Protein 9FOU (pdb70)

Foldseek 3Di:
DAPLVVVLVQQLCVLVVNHDFFFAAEEEFAQLQLCVVVDDGRLVQLLAQVSRLVSFVVLCVLLVHQETELAFAQCLLVVLQFFDWDRPHPSIDTAQAGDGDLQDQDDLVSSCPRRSNVSSLSSLLVCLPPPNNGQYEYEYAALVRSLVSCVNNPDDDDLLSSLVSSLNSLLSSLVSNLVSPHAEYEHFDADQDDPVNLVSRLVSQCSNQVSNSVSSHAYAYAYALVVFRDDDRAHAGEDDVHQHAEYEDAQELVPDAARDHRPDRHRYYYYSGYRDSVDHSVVNSVSSCVNDVD/DAPLVVVLVQQLCVLVLNHDFFFAAEEEAAQLQLLVVVDDGSLVQLQAQVSLQVSFVVLCVLLVHQETELAFAQCLLVQLQFFDWDRPHPRIDTAQAGDGDLQDQDDLVSSCPRRSNVSSLSNLLVCCPPRNNGQYEYEYAALVRSLVSCVNNPDDDDLLSSLVSSLNSLLSSLVSNLVSPHSEYEHFDADQDDPVNNVSRLVSLQSNSVSNSVSSYAYEYAYAQPDADDDDRPSHAYEHEPPHDDDPLSGQHAYEDAQELVPDAARDDRPDRHRYYYYSGHRPSVDHSVVNSVSSCVNDVD/DQPLVVVLVQQLCQLVLNHDFDFAAEEEAAQLQLCVVVDDGSLVQLQAQVSLLVSFVVLCVLLVHQETELAFAQCLLVVLQFFDWDRPHPSIDGAQAGDHDLQDQDDLVSSCPRRSNVSSLSNLLVCCPPSNNGQYEYEYAALVRSLVSCVNNPDDDDLLSSLVSSLNSLLSSLVSNLVSPHSEYEHFDADQDDPVNNVSRLVSLLSNSVSNSVSSYAYEYAYALPDADDDDRPSHAYAHEPPYDDDPLSGQHAHEDAQELVPDAARDDGPDRHRYYYYSGHRPSVDHSVVSSVSSCVNDVD/DDQLVVVLVQQLCVLVVNHDFFFAAEEEAAQLQLLVVVDDGSLVQLQAQVSRLVSFVVLCVLLVHQETELAFAQCLLVVLQFFDWDRPHPSIDTAQAGDGDLQDQDDLVSSCPRRSNVSSLSNLLVCCPPPSNGQYEYEYAALVRSLVSCVNNPDDDDLLSSLVSSLNSLLSSLVSNLVSPHAEYEHADADQDDPVNNVSRVVSQCSNQVSNSVSSYGYEYEYPDDDCYEAEDALELVPDAARDDRPDNHRYYYHSGHRPNVDHSVVNSVSSCVNDVD

Radius of gyration: 48.0 Å; Cα contacts (8 Å, |Δi|>4): 2504; chains: 4; bounding box: 92×116×126 Å

B-factor: mean 96.06, std 19.83, range [53.94, 199.19]

Solvent-accessible surface area: 48202 Å² total; per-residue (Å²): 151,50,71,7,20,48,24,42,89,30,0,50,14,22,11,151,61,48,21,121,118,13,17,12,2,11,0,3,0,11,3,5,0,0,5,74,49,70,91,52,82,18,29,80,1,8,101,44,9,41,103,2,65,92,0,5,5,62,4,29,120,76,6,104,6,47,2,9,3,1,2,2,44,4,11,14,2,0,31,18,27,25,8,83,18,30,112,123,66,40,68,10,163,43,17,118,68,28,151,31,88,14,111,43,162,34,79,25,116,185,6,25,69,11,63,7,2,36,6,1,4,49,0,0,128,48,3,42,119,22,124,36,56,1,0,0,4,1,3,1,7,0,0,13,26,0,3,60,33,0,79,71,3,54,19,172,29,48,38,123,44,0,3,79,4,0,2,60,0,1,16,23,1,0,83,25,1,15,107,15,22,4,21,1,0,2,4,11,10,82,66,98,26,53,162,126,30,32,111,66,1,61,42,5,4,26,65,0,2,96,31,0,56,169,49,131,4,5,9,0,1,1,4,42,34,126,246,57,11,34,89,148,72,81,11,6,10,14,98,139,190,100,197,30,21,10,96,15,12,47,15,76,4,72,61,6,65,5,15,10,38,68,77,36,73,9,23,0,0,2,0,32,48,27,0,36,39,145,33,110,48,68,59,0,82,50,45,1,43,84,0,33,4,95,229,32,74,3,32,71,31,46,122,39,3,56,25,6,8,158,48,47,18,126,99,18,19,11,2,11,0,3,0,11,4,5,0,0,4,77,51,72,91,45,77,18,43,77,0,10,80,63,2,62,93,3,33,70,0,5,0,88,3,25,108,66,5,104,9,46,2,9,3,2,1,4,42,6,10,14,4,0,25,20,28,29,8,82,12,20,93,112,63,40,68,15,140,41,13,118,74,23,156,31,87,14,115,42,155,41,80,27,115,184,8,27,69,11,80,4,1,33,5,2,4,48,0,0,131,43,0,43,107,11,124,34,54,1,0,0,4,1,3,3,6,0,0,13,26,0,4,59,37,0,80,70,2,53,19,171,31,46,31,122,45,0,3,79,5,0,1,50,0,1,16,24,1,0,85,26,1,16,109,16,21,4,27,0,0,2,0,13,10,78,52,73,25,63,165,134,34,37,112,70,2,67,40,5,1,10,68,0,0,94,32,0,69,167,50,140,4,0,0,0,0,1,5,32,17,110,58,75,53,35,82,31,12,81,52,2,11,1,1,0,2,59,118,20,84,125,40,81,141,138,60,30,6,0,30,2,6,52,16,75,5,70,60,7,37,4,15,14,44,48,74,37,51,3,28,0,0,2,0,29,48,23,0,36,36,140,34,107,23,74,65,1,69,52,42,1,48,82,0,37,13,106,216,31,66,3,41,76,34,44,130,46,3,56,28,6,5,168,50,49,18,163,91,26,41,12,3,12,0,4,0,12,2,5,0,0,5,74,53,53,90,45,77,18,41,76,0,4,79,64,5,50,85,0,76,63,0,6,5,56,4,25,129,62,5,104,7,46,2,10,2,1,1,4,42,5,11,7,4,0,28,10,17,23,8,80,10,32,94,116,73,38,42,7,138,53,14,118,72,21,153,33,84,20,107,42,161,32,76,27,117,147,7,27,70,13,80,1,1,36,5,0,5,48,0,0,129,40,2,44,118,20,124,35,52,0,0,0,4,1,3,1,8,0,0,14,26,0,4,58,34,0,81,66,2,54,20,168,27,48,38,122,45,0,4,81,6,0,1,59,0,1,15,24,1,0,84,27,1,15,108,15,22,4,27,1,0,2,0,12,10,78,52,72,26,52,164,123,35,38,109,72,2,67,41,5,2,9,66,0,0,103,31,0,73,164,49,146,5,0,0,0,1,1,5,30,26,110,62,76,55,34,83,31,13,82,56,1,4,1,1,1,7,51,130,30,84,129,40,80,143,138,58,32,8,0,25,2,8,51,16,75,5,72,60,6,36,3,21,22,41,80,62,37,51,6,31,0,0,2,0,30,47,21,0,38,36,144,36,109,34,64,65,1,70,51,43,0,44,82,0,42,25,112,225,56,85,6,33,54,26,40,116,28,2,50,23,21,11,151,71,53,40,158,89,13,19,12,2,12,0,4,0,12,5,5,0,0,5,72,56,60,92,44,78,17,43,77,0,8,80,65,5,44,70,3,76,70,0,6,6,84,3,26,125,64,4,105,10,52,2,10,3,1,1,3,41,5,10,11,3,0,28,23,27,30,8,80,10,24,94,111,57,38,70,12,142,43,16,120,71,21,154,32,85,13,116,42,162,30,77,26,116,184,7,27,70,12,81,4,1,35,6,1,4,52,0,0,131,38,3,40,117,19,131,34,63,2,0,0,4,1,2,1,7,0,0,12,25,0,4,59,36,0,78,70,3,55,20,170,31,47,39,120,47,0,4,77,4,0,2,59,0,0,16,22,1,0,82,26,1,15,108,16,21,5,21,0,0,2,5,10,10,88,64,133,26,53,164,124,34,38,112,68,10,119,42,5,28,29,64,0,1,95,34,0,108,165,50,134,4,1,16,0,32,4,7,48,82,100,100,91,84,9,111,10,15,62,17,73,6,71,61,7,68,6,20,17,46,90,74,38,92,26,42,0,0,1,0,32,48,21,0,48,32,148,38,110,35,67,66,1,68,51,46,0,44,84,0,35,7,80

Secondary structure (DSSP, 8-state):
--HHHHHHHHHHHHHTT-PPP-PPEEE---SGGGGGTTT--HHHHTT-HHHHHHHHHHHHHHHT-SEEEEE-SSSHHHHHHTEEE--SSSS--EEEEE---TTSPP-HHHHHTSHHHHHHHHHHHHHTT-TT--EEEEEEE-HHHHHHHHHHHT----HHHHHHHHHHHHHHHHHHHHHHT--EEEEE-SS---HHHHHHHHHHHHHHHHHHHHTT--EEEE------S--SS--B----------EEE-S-GGG--PPPPTTSS-SEEEESS---TTS-HHHHHHHHHHHTT-/--HHHHHHHHHHHHHTT-PPP-PPEEE---SGGGGGTTT--HHHHTT-HHHHHHHHHHHHHHHT-SEEEEE-SSSHHHHHHTEEE--SSSS--EEEEE---SSSPP-HHHHHTSHHHHHHHHHHHHHTT-TT--EEEEEEE-HHHHHHHHHHHT----HHHHHHHHHHHHHHHHHHHHHHT--EEEEE-SSPPPHHHHHHHHHHHHHHHHHHHHTT--EEEE--TTSPP----TTSB---BTTSPPPPTTS---EEE-S-GGG--PPPPTT-S-SEEEESS---TTS-HHHHHHHHHHHHT-/--HHHHHHHHHHHHHTT-PPP-PPEEE---STGGGGTTT--HHHHTT-HHHHHHHHHHHHHHHT-SEEEEE-SSSHHHHHHTEEE--SSSS--EEEEE---TTSPP-HHHHHTSHHHHHHHHHHHHHTT-TT--EEEEEEE-HHHHHHHHHHHT----HHHHHHHHHHHHHHHHHHHHHHT--EEEEE-SSPPPHHHHHHHHHHHHHHHHHHHHTT--EEEE--TTSPP----TTSB---BTTSPPPPTTS---EEE-S-GGG--PPPPTT-S-SEEEESSPPPTTS-HHHHHHHHHHHHT-/--HHHHHHHHHHHHHTT-PPP-PPEEE---STGGGGTTT--HHHHTT-HHHHHHHHHHHHHHHT-SEEEEE-SSSHHHHHHTEEE--SSSS--EEEEE---SSSPP-HHHHHTSHHHHHHHHHHHHHTT-TT--EEEEEEE-HHHHHHHHHHHT----HHHHHHHHHHHHHHHHHHHHHHT--EEEEE-SSPPPHHHHHHHHHHHHHHHHHHHHTT--EEEE-SS----EEEE-S-GGG--PPPPTTSS-SEEEESS---TTS-HHHHHHHHHHHTT-

InterPro domains:
  IPR049998 Acetophenone carboxylase epsilon subunit [NF042977] (12-302)

Structure (mmCIF, N/CA/C/O backbone):
data_9FOU
#
_entry.id   9FOU
#
_cell.length_a   84.410
_cell.length_b   84.410
_cell.length_c   398.730
_cell.angle_alpha   90.00
_cell.angle_beta   90.00
_cell.angle_gamma   90.00
#
_symmetry.space_group_name_H-M   'P 41 21 2'
#
loop_
_entity.id
_entity.type
_entity.pdbx_description
1 polymer 'Acetophenone carboxylase epsilon subunit'
2 non-polymer 'PHOSPHATE ION'
3 water water
#
loop_
_atom_site.group_PDB
_atom_site.id
_atom_site.type_symbol
_atom_site.label_atom_id
_atom_site.label_alt_id
_atom_site.label_comp_id
_atom_site.label_asym_id
_atom_site.label_entity_id
_atom_site.label_seq_id
_atom_site.pdbx_PDB_ins_code
_atom_site.Cartn_x
_atom_site.Cartn_y
_atom_site.Cartn_z
_atom_site.occupancy
_atom_site.B_iso_or_equiv
_atom_site.auth_seq_id
_atom_site.auth_comp_id
_atom_site.auth_asym_id
_atom_site.auth_atom_id
_atom_site.pdbx_PDB_model_num
ATOM 1 N N . GLU A 1 2 ? 10.114 26.122 48.079 1.00 142.11 2 GLU A N 1
ATOM 2 C CA . GLU A 1 2 ? 10.788 26.457 46.826 1.00 136.08 2 GLU A CA 1
ATOM 3 C C . GLU A 1 2 ? 11.650 27.678 47.068 1.00 135.31 2 GLU A C 1
ATOM 4 O O . GLU A 1 2 ? 11.184 28.633 47.686 1.00 149.14 2 GLU A O 1
ATOM 10 N N . ALA A 1 3 ? 12.850 27.723 46.503 1.00 123.42 3 ALA A N 1
ATOM 11 C CA . ALA A 1 3 ? 13.708 28.852 46.811 1.00 120.64 3 ALA A CA 1
ATOM 12 C C . ALA A 1 3 ? 13.291 30.047 45.963 1.00 115.24 3 ALA A C 1
ATOM 13 O O . ALA A 1 3 ? 12.518 29.925 45.008 1.00 112.01 3 ALA A O 1
ATOM 15 N N . ALA A 1 4 ? 13.801 31.221 46.330 1.00 110.91 4 ALA A N 1
ATOM 16 C CA . ALA A 1 4 ? 13.435 32.427 45.597 1.00 103.69 4 ALA A CA 1
ATOM 17 C C . ALA A 1 4 ? 13.943 32.370 44.163 1.00 108.82 4 ALA A C 1
ATOM 18 O O . ALA A 1 4 ? 13.247 32.797 43.234 1.00 98.17 4 ALA A O 1
ATOM 20 N N . GLY A 1 5 ? 15.158 31.856 43.957 1.00 106.89 5 GLY A N 1
ATOM 21 C CA . GLY A 1 5 ? 15.666 31.756 42.603 1.00 103.91 5 GLY A CA 1
ATOM 22 C C . GLY A 1 5 ? 15.046 30.619 41.820 1.00 99.70 5 GLY A C 1
ATOM 23 O O . GLY A 1 5 ? 14.975 30.681 40.589 1.00 97.80 5 GLY A O 1
ATOM 24 N N . ALA A 1 6 ? 14.575 29.578 42.509 1.00 101.74 6 ALA A N 1
ATOM 25 C CA . ALA A 1 6 ? 13.865 28.513 41.811 1.00 99.01 6 ALA A CA 1
ATOM 26 C C . ALA A 1 6 ? 12.558 29.037 41.236 1.00 96.19 6 ALA A C 1
ATOM 27 O O . ALA A 1 6 ? 12.130 28.621 40.153 1.00 93.78 6 ALA A O 1
ATOM 29 N N . LEU A 1 7 ? 11.919 29.961 41.955 1.00 94.98 7 LEU A N 1
ATOM 30 C CA . LEU A 1 7 ? 10.701 30.598 41.471 1.00 93.94 7 LEU A CA 1
ATOM 31 C C . LEU A 1 7 ? 10.972 31.443 40.233 1.00 88.57 7 LEU A C 1
ATOM 32 O O . LEU A 1 7 ? 10.173 31.444 39.289 1.00 85.55 7 LEU A O 1
ATOM 37 N N . TRP A 1 8 ? 12.084 32.185 40.224 1.00 84.96 8 TRP A N 1
ATOM 38 C CA . TRP A 1 8 ? 12.410 33.007 39.061 1.00 85.83 8 TRP A CA 1
ATOM 39 C C . TRP A 1 8 ? 12.742 32.147 37.847 1.00 94.10 8 TRP A C 1
ATOM 40 O O . TRP A 1 8 ? 12.407 32.510 36.712 1.00 88.73 8 TRP A O 1
ATOM 51 N N . ARG A 1 9 ? 13.419 31.016 38.061 1.00 89.62 9 ARG A N 1
ATOM 52 C CA . ARG A 1 9 ? 13.690 30.108 36.952 1.00 86.02 9 ARG A CA 1
ATOM 53 C C . ARG A 1 9 ? 12.403 29.486 36.429 1.00 85.96 9 ARG A C 1
ATOM 54 O O . ARG A 1 9 ? 12.249 29.283 35.220 1.00 88.48 9 ARG A O 1
ATOM 62 N N . ARG A 1 10 ? 11.473 29.162 37.328 1.00 90.06 10 ARG A N 1
ATOM 63 C CA . ARG A 1 10 ? 10.180 28.649 36.891 1.00 89.77 10 ARG A CA 1
ATOM 64 C C . ARG A 1 10 ? 9.391 29.723 36.147 1.00 83.68 10 ARG A C 1
ATOM 65 O O . ARG A 1 10 ? 8.660 29.418 35.198 1.00 87.43 10 ARG A O 1
ATOM 73 N N . ARG A 1 11 ? 9.511 30.984 36.575 1.00 89.31 11 ARG A N 1
ATOM 74 C CA . ARG A 1 11 ? 8.811 32.067 35.892 1.00 84.99 11 ARG A CA 1
ATOM 75 C C . ARG A 1 11 ? 9.315 32.259 34.468 1.00 82.79 11 ARG A C 1
ATOM 76 O O . ARG A 1 11 ? 8.539 32.647 33.588 1.00 78.12 11 ARG A O 1
ATOM 84 N N . MET A 1 12 ? 10.599 31.980 34.216 1.00 80.38 12 MET A N 1
ATOM 85 C CA . MET A 1 12 ? 11.116 32.078 32.853 1.00 75.96 12 MET A CA 1
ATOM 86 C C . MET A 1 12 ? 10.639 30.915 31.993 1.00 77.77 12 MET A C 1
ATOM 87 O O . MET A 1 12 ? 10.314 31.107 30.816 1.00 78.60 12 MET A O 1
ATOM 92 N N . GLN A 1 13 ? 10.592 29.708 32.563 1.00 74.45 13 GLN A N 1
ATOM 93 C CA . GLN A 1 13 ? 10.112 28.545 31.820 1.00 76.53 13 GLN A CA 1
ATOM 94 C C . GLN A 1 13 ? 8.631 28.674 31.482 1.00 81.89 13 GLN A C 1
ATOM 95 O O . GLN A 1 13 ? 8.200 28.273 30.393 1.00 88.17 13 GLN A O 1
ATOM 101 N N . GLU A 1 14 ? 7.832 29.212 32.412 1.00 86.22 14 GLU A N 1
ATOM 102 C CA . GLU A 1 14 ? 6.425 29.483 32.126 1.00 90.19 14 GLU A CA 1
ATOM 103 C C . GLU A 1 14 ? 6.285 30.541 31.038 1.00 84.58 14 GLU A C 1
ATOM 104 O O . GLU A 1 14 ? 5.396 30.458 30.183 1.00 77.55 14 GLU A O 1
ATOM 110 N N . LEU A 1 15 ? 7.147 31.559 31.076 1.00 85.92 15 LEU A N 1
ATOM 111 C CA . LEU A 1 15 ? 7.134 32.599 30.056 1.00 76.24 15 LEU A CA 1
ATOM 112 C C . LEU A 1 15 ? 7.468 32.022 28.683 1.00 86.99 15 LEU A C 1
ATOM 113 O O . LEU A 1 15 ? 6.915 32.458 27.665 1.00 83.23 15 LEU A O 1
ATOM 118 N N . ALA A 1 16 ? 8.388 31.051 28.633 1.00 80.92 16 ALA A N 1
ATOM 119 C CA . ALA A 1 16 ? 8.772 30.452 27.356 1.00 78.25 16 ALA A CA 1
ATOM 120 C C . ALA A 1 16 ? 7.622 29.683 26.715 1.00 78.90 16 ALA A C 1
ATOM 121 O O . ALA A 1 16 ? 7.594 29.528 25.490 1.00 95.11 16 ALA A O 1
ATOM 123 N N . ARG A 1 17 ? 6.687 29.168 27.513 1.00 80.92 17 ARG A N 1
ATOM 124 C CA . ARG A 1 17 ? 5.507 28.495 26.982 1.00 81.65 17 ARG A CA 1
ATOM 125 C C . ARG A 1 17 ? 4.247 29.349 27.097 1.00 81.60 17 ARG A C 1
ATOM 126 O O . ARG A 1 17 ? 3.136 28.828 26.948 1.00 83.49 17 ARG A O 1
ATOM 134 N N . GLY A 1 18 ? 4.401 30.650 27.344 1.00 93.03 18 GLY A N 1
ATOM 135 C CA . GLY A 1 18 ? 3.270 31.561 27.405 1.00 90.05 18 GLY A CA 1
ATOM 136 C C . GLY A 1 18 ? 2.283 31.303 28.521 1.00 92.68 18 GLY A C 1
ATOM 137 O O . GLY A 1 18 ? 1.151 31.786 28.458 1.00 96.70 18 GLY A O 1
ATOM 138 N N . ALA A 1 19 ? 2.671 30.548 29.548 1.00 92.49 19 ALA A N 1
ATOM 139 C CA . ALA A 1 19 ? 1.778 30.245 30.659 1.00 94.70 19 ALA A CA 1
ATOM 140 C C . ALA A 1 19 ? 2.110 31.056 31.905 1.00 94.98 19 ALA A C 1
ATOM 141 O O . ALA A 1 19 ? 1.852 30.605 33.025 1.00 100.83 19 ALA A O 1
ATOM 143 N N . GLY A 1 20 ? 2.670 32.248 31.733 1.00 95.81 20 GLY A N 1
ATOM 144 C CA . GLY A 1 20 ? 3.081 33.035 32.879 1.00 97.07 20 GLY A CA 1
ATOM 145 C C . GLY A 1 20 ? 1.901 33.647 33.617 1.00 109.16 20 GLY A C 1
ATOM 146 O O . GLY A 1 20 ? 0.903 34.052 33.019 1.00 105.58 20 GLY A O 1
ATOM 147 N N . LYS A 1 21 ? 2.020 33.692 34.947 1.00 99.70 21 LYS A N 1
ATOM 148 C CA . LYS A 1 21 ? 1.122 34.471 35.786 1.00 93.93 21 LYS A CA 1
ATOM 149 C C . LYS A 1 21 ? 1.736 35.849 36.028 1.00 91.29 21 LYS A C 1
ATOM 150 O O . LYS A 1 21 ? 2.962 35.975 36.085 1.00 88.23 21 LYS A O 1
ATOM 156 N N . PRO A 1 22 ? 0.927 36.905 36.110 1.00 98.23 22 PRO A N 1
ATOM 157 C CA . PRO A 1 22 ? 1.489 38.254 36.284 1.00 93.62 22 PRO A CA 1
ATOM 158 C C . PRO A 1 22 ? 2.320 38.354 37.558 1.00 95.91 22 PRO A C 1
ATOM 159 O O . PRO A 1 22 ? 1.910 37.896 38.627 1.00 103.08 22 PRO A O 1
ATOM 163 N N . HIS A 1 23 ? 3.511 38.939 37.431 1.00 84.65 23 HIS A N 1
ATOM 164 C CA . HIS A 1 23 ? 4.401 39.120 38.567 1.00 78.69 23 HIS A CA 1
ATOM 165 C C . HIS A 1 23 ? 5.265 40.353 38.347 1.00 88.43 23 HIS A C 1
ATOM 166 O O . HIS A 1 23 ? 5.309 40.925 37.256 1.00 95.88 23 HIS A O 1
ATOM 173 N N . ALA A 1 24 ? 5.964 40.752 39.404 1.00 90.81 24 ALA A N 1
ATOM 174 C CA . ALA A 1 24 ? 6.892 41.867 39.303 1.00 87.13 24 ALA A CA 1
ATOM 175 C C . ALA A 1 24 ? 8.057 41.490 38.389 1.00 92.82 24 ALA A C 1
ATOM 176 O O . ALA A 1 24 ? 8.553 40.360 38.451 1.00 95.74 24 ALA A O 1
ATOM 178 N N . PRO A 1 25 ? 8.513 42.410 37.540 1.00 94.09 25 PRO A N 1
ATOM 179 C CA . PRO A 1 25 ? 9.528 42.060 36.539 1.00 85.18 25 PRO A CA 1
ATOM 180 C C . PRO A 1 25 ? 10.864 41.679 37.160 1.00 82.41 25 PRO A C 1
ATOM 181 O O . PRO A 1 25 ? 11.253 42.179 38.218 1.00 88.62 25 PRO A O 1
ATOM 185 N N . LEU A 1 26 ? 11.556 40.760 36.483 1.00 83.72 26 LEU A N 1
ATOM 186 C CA . LEU A 1 26 ? 12.897 40.325 36.865 1.00 76.34 26 LEU A CA 1
ATOM 187 C C . LEU A 1 26 ? 13.927 41.313 36.334 1.00 77.40 26 LEU A C 1
ATOM 188 O O . LEU A 1 26 ? 13.959 41.589 35.130 1.00 91.84 26 LEU A O 1
ATOM 193 N N . PHE A 1 27 ? 14.762 41.854 37.221 1.00 74.11 27 PHE A N 1
ATOM 194 C CA . PHE A 1 27 ? 15.770 42.838 36.835 1.00 79.66 27 PHE A CA 1
ATOM 195 C C . PHE A 1 27 ? 17.054 42.111 36.444 1.00 82.64 27 PHE A C 1
ATOM 196 O O . PHE A 1 27 ? 17.715 41.493 37.285 1.00 89.97 27 PHE A O 1
ATOM 204 N N . VAL A 1 28 ? 17.395 42.175 35.162 1.00 85.91 28 VAL A N 1
ATOM 205 C CA . VAL A 1 28 ? 18.609 41.558 34.638 1.00 88.25 28 VAL A CA 1
ATOM 206 C C . VAL A 1 28 ? 19.454 42.631 33.963 1.00 90.49 28 VAL A C 1
ATOM 207 O O . VAL A 1 28 ? 19.385 42.791 32.736 1.00 88.86 28 VAL A O 1
ATOM 211 N N . PRO A 1 29 ? 20.247 43.394 34.708 1.00 88.54 29 PRO A N 1
ATOM 212 C CA . PRO A 1 29 ? 21.173 44.330 34.064 1.00 92.32 29 PRO A CA 1
ATOM 213 C C . PRO A 1 29 ? 22.368 43.594 33.477 1.00 98.63 29 PRO A C 1
ATOM 214 O O . PRO A 1 29 ? 22.887 42.638 34.060 1.00 105.94 29 PRO A O 1
ATOM 218 N N . LEU A 1 30 ? 22.809 44.054 32.312 1.00 96.27 30 LEU A N 1
ATOM 219 C CA . LEU A 1 30 ? 23.951 43.455 31.633 1.00 95.50 30 LEU A CA 1
ATOM 220 C C . LEU A 1 30 ? 25.230 43.944 32.299 1.00 99.26 30 LEU A C 1
ATOM 221 O O . LEU A 1 30 ? 25.561 45.132 32.221 1.00 106.63 30 LEU A O 1
ATOM 226 N N . ILE A 1 31 ? 25.951 43.040 32.960 1.00 96.54 31 ILE A N 1
ATOM 227 C CA . ILE A 1 31 ? 27.188 43.381 33.656 1.00 101.03 31 ILE A CA 1
ATOM 228 C C . ILE A 1 31 ? 28.264 42.369 33.289 1.00 103.71 31 ILE A C 1
ATOM 229 O O . ILE A 1 31 ? 28.050 41.158 33.417 1.00 104.90 31 ILE A O 1
ATOM 234 N N . MET A 1 32 ? 29.421 42.861 32.837 1.00 106.35 32 MET A N 1
ATOM 235 C CA . MET A 1 32 ? 30.530 41.978 32.492 1.00 108.34 32 MET A CA 1
ATOM 236 C C . MET A 1 32 ? 31.886 42.562 32.873 1.00 117.25 32 MET A C 1
ATOM 237 O O . MET A 1 32 ? 32.499 42.132 33.856 1.00 121.66 32 MET A O 1
ATOM 242 N N . GLY A 1 33 ? 32.371 43.530 32.087 1.00 116.45 33 GLY A N 1
ATOM 243 C CA . GLY A 1 33 ? 33.674 44.115 32.360 1.00 114.56 33 GLY A CA 1
ATOM 244 C C . GLY A 1 33 ? 33.731 44.817 33.701 1.00 122.72 33 GLY A C 1
ATOM 245 O O . GLY A 1 33 ? 34.800 44.919 34.311 1.00 120.57 33 GLY A O 1
ATOM 246 N N . CYS A 1 34 ? 32.586 45.303 34.179 1.00 122.14 34 CYS A N 1
ATOM 247 C CA . CYS A 1 34 ? 32.530 45.936 35.489 1.00 119.18 34 CYS A CA 1
ATOM 248 C C . CYS A 1 34 ? 32.843 44.928 36.587 1.00 115.66 34 CYS A C 1
ATOM 249 O O . CYS A 1 34 ? 33.529 45.252 37.564 1.00 115.25 34 CYS A O 1
ATOM 252 N N . ALA A 1 35 ? 32.349 43.696 36.434 1.00 117.75 35 ALA A N 1
ATOM 253 C CA . ALA A 1 35 ? 32.561 42.643 37.420 1.00 112.67 35 ALA A CA 1
ATOM 254 C C . ALA A 1 35 ? 34.029 42.278 37.596 1.00 113.90 35 ALA A C 1
ATOM 255 O O . ALA A 1 35 ? 34.395 41.726 38.640 1.00 113.45 35 ALA A O 1
ATOM 257 N N . ALA A 1 36 ? 34.877 42.569 36.605 1.00 111.53 36 ALA A N 1
ATOM 258 C CA . ALA A 1 36 ? 36.292 42.224 36.703 1.00 115.00 36 ALA A CA 1
ATOM 259 C C . ALA A 1 36 ? 37.001 42.963 37.828 1.00 114.39 36 ALA A C 1
ATOM 260 O O . ALA A 1 36 ? 38.118 42.577 38.192 1.00 120.89 36 ALA A O 1
ATOM 262 N N . GLN A 1 37 ? 36.382 44.005 38.388 1.00 115.07 37 GLN A N 1
ATOM 263 C CA . GLN A 1 37 ? 36.965 44.730 39.508 1.00 115.49 37 GLN A CA 1
ATOM 264 C C . GLN A 1 37 ? 36.937 43.936 40.802 1.00 117.94 37 GLN A C 1
ATOM 265 O O . GLN A 1 37 ? 37.584 44.351 41.769 1.00 123.95 37 GLN A O 1
ATOM 271 N N . ILE A 1 38 ? 36.229 42.806 40.839 1.00 116.33 38 ILE A N 1
ATOM 272 C CA . ILE A 1 38 ? 36.196 41.990 42.049 1.00 122.47 38 ILE A CA 1
ATOM 273 C C . ILE A 1 38 ? 37.580 41.424 42.341 1.00 121.24 38 ILE A C 1
ATOM 274 O O . ILE A 1 38 ? 38.077 41.501 43.471 1.00 125.46 38 ILE A O 1
ATOM 279 N N . GLU A 1 39 ? 38.223 40.854 41.326 1.00 118.40 39 GLU A N 1
ATOM 280 C CA . GLU A 1 39 ? 39.570 40.320 41.449 1.00 127.07 39 GLU A CA 1
ATOM 281 C C . GLU A 1 39 ? 40.632 41.287 40.944 1.00 124.04 39 GLU A C 1
ATOM 282 O O . GLU A 1 39 ? 41.824 40.969 41.017 1.00 125.31 39 GLU A O 1
ATOM 288 N N . ALA A 1 40 ? 40.222 42.446 40.421 1.00 120.84 40 ALA A N 1
ATOM 289 C CA . ALA A 1 40 ? 41.142 43.464 39.910 1.00 127.19 40 ALA A CA 1
ATOM 290 C C . ALA A 1 40 ? 41.995 42.917 38.767 1.00 129.65 40 ALA A C 1
ATOM 291 O O . ALA A 1 40 ? 43.186 43.218 38.656 1.00 120.61 40 ALA A O 1
ATOM 293 N N . ILE A 1 41 ? 41.382 42.098 37.918 1.00 129.12 41 ILE A N 1
ATOM 294 C CA . ILE A 1 41 ? 42.056 41.524 36.756 1.00 123.64 41 ILE A CA 1
ATOM 295 C C . ILE A 1 41 ? 41.519 42.199 35.499 1.00 123.48 41 ILE A C 1
ATOM 296 O O . ILE A 1 41 ? 40.387 42.707 35.507 1.00 124.21 41 ILE A O 1
ATOM 301 N N . PRO A 1 42 ? 42.287 42.238 34.408 1.00 122.29 42 PRO A N 1
ATOM 302 C CA . PRO A 1 42 ? 41.789 42.867 33.178 1.00 118.14 42 PRO A CA 1
ATOM 303 C C . PRO A 1 42 ? 40.586 42.121 32.620 1.00 119.37 42 PRO A C 1
ATOM 304 O O . PRO A 1 42 ? 40.549 40.889 32.604 1.00 122.78 42 PRO A O 1
ATOM 308 N N . ALA A 1 43 ? 39.599 42.893 32.155 1.00 118.82 43 ALA A N 1
ATOM 309 C CA . ALA A 1 43 ? 38.356 42.314 31.650 1.00 114.58 43 ALA A CA 1
ATOM 310 C C . ALA A 1 43 ? 38.602 41.352 30.493 1.00 122.61 43 ALA A C 1
ATOM 311 O O . ALA A 1 43 ? 37.953 40.303 30.404 1.00 123.31 43 ALA A O 1
ATOM 313 N N . ILE A 1 44 ? 39.522 41.696 29.585 1.00 117.80 44 ILE A N 1
ATOM 314 C CA . ILE A 1 44 ? 39.770 40.842 28.426 1.00 122.16 44 ILE A CA 1
ATOM 315 C C . ILE A 1 44 ? 40.363 39.498 28.832 1.00 125.92 44 ILE A C 1
ATOM 316 O O . ILE A 1 44 ? 40.256 38.524 28.077 1.00 121.62 44 ILE A O 1
ATOM 321 N N . ASP A 1 45 ? 40.994 39.418 30.008 1.00 140.61 45 ASP A N 1
ATOM 322 C CA . ASP A 1 45 ? 41.498 38.141 30.502 1.00 134.71 45 ASP A CA 1
ATOM 323 C C . ASP A 1 45 ? 40.399 37.342 31.193 1.00 130.91 45 ASP A C 1
ATOM 324 O O . ASP A 1 45 ? 40.343 36.114 31.058 1.00 132.23 45 ASP A O 1
ATOM 329 N N . MET A 1 46 ? 39.540 38.023 31.957 1.00 124.38 46 MET A N 1
ATOM 330 C CA . MET A 1 46 ? 38.459 37.350 32.673 1.00 120.70 46 MET A CA 1
ATOM 331 C C . MET A 1 46 ? 37.553 36.579 31.721 1.00 116.30 46 MET A C 1
ATOM 332 O O . MET A 1 46 ? 37.228 35.410 31.964 1.00 120.37 46 MET A O 1
ATOM 337 N N . VAL A 1 47 ? 37.136 37.216 30.623 1.00 118.94 47 VAL A N 1
ATOM 338 C CA . VAL A 1 47 ? 36.202 36.587 29.692 1.00 117.68 47 VAL A CA 1
ATOM 339 C C . VAL A 1 47 ? 36.810 35.409 28.945 1.00 117.64 47 VAL A C 1
ATOM 340 O O . VAL A 1 47 ? 36.076 34.654 28.295 1.00 113.48 47 VAL A O 1
ATOM 344 N N A ARG A 1 48 ? 38.126 35.226 29.025 0.50 116.70 48 ARG A N 1
ATOM 345 N N B ARG A 1 48 ? 38.133 35.238 29.010 0.50 116.62 48 ARG A N 1
ATOM 346 C CA A ARG A 1 48 ? 38.782 34.118 28.347 0.50 113.14 48 ARG A CA 1
ATOM 347 C CA B ARG A 1 48 ? 38.799 34.123 28.349 0.50 114.07 48 ARG A CA 1
ATOM 348 C C A ARG A 1 48 ? 38.899 32.878 29.224 0.50 115.57 48 ARG A C 1
ATOM 349 C C B ARG A 1 48 ? 38.871 32.875 29.220 0.50 115.66 48 ARG A C 1
ATOM 350 O O A ARG A 1 48 ? 39.171 31.791 28.702 0.50 116.22 48 ARG A O 1
ATOM 351 O O B ARG A 1 48 ? 39.094 31.781 28.690 0.50 115.99 48 ARG A O 1
ATOM 366 N N . ASP A 1 49 ? 38.685 33.009 30.531 1.00 117.68 49 ASP A N 1
ATOM 367 C CA . ASP A 1 49 ? 38.788 31.898 31.470 1.00 111.86 49 ASP A CA 1
ATOM 368 C C . ASP A 1 49 ? 37.418 31.580 32.056 1.00 117.15 49 ASP A C 1
ATOM 369 O O . ASP A 1 49 ? 36.751 32.461 32.609 1.00 115.97 49 ASP A O 1
ATOM 374 N N . GLY A 1 50 ? 37.006 30.316 31.930 1.00 117.91 50 GLY A N 1
ATOM 375 C CA . GLY A 1 50 ? 35.705 29.908 32.437 1.00 117.21 50 GLY A CA 1
ATOM 376 C C . GLY A 1 50 ? 35.585 30.026 33.946 1.00 122.99 50 GLY A C 1
ATOM 377 O O . GLY A 1 50 ? 34.661 30.664 34.458 1.00 125.35 50 GLY A O 1
ATOM 378 N N . THR A 1 51 ? 36.524 29.416 34.680 1.00 127.31 51 THR A N 1
ATOM 379 C CA . THR A 1 51 ? 36.435 29.389 36.140 1.00 122.91 51 THR A CA 1
ATOM 380 C C . THR A 1 51 ? 36.531 30.780 36.753 1.00 123.38 51 THR A C 1
ATOM 381 O O . THR A 1 51 ? 35.786 31.103 37.684 1.00 119.40 51 THR A O 1
ATOM 385 N N . ARG A 1 52 ? 37.441 31.614 36.256 1.00 131.72 52 ARG A N 1
ATOM 386 C CA . ARG A 1 52 ? 37.550 32.969 36.785 1.00 123.48 52 ARG A CA 1
ATOM 387 C C . ARG A 1 52 ? 36.314 33.801 36.468 1.00 122.60 52 ARG A C 1
ATOM 388 O O . ARG A 1 52 ? 35.925 34.657 37.270 1.00 115.79 52 ARG A O 1
ATOM 396 N N . LEU A 1 53 ? 35.687 33.563 35.313 1.00 124.52 53 LEU A N 1
ATOM 397 C CA . LEU A 1 53 ? 34.482 34.303 34.947 1.00 121.72 53 LEU A CA 1
ATOM 398 C C . LEU A 1 53 ? 33.342 34.039 35.928 1.00 122.58 53 LEU A C 1
ATOM 399 O O . LEU A 1 53 ? 32.631 34.966 36.333 1.00 120.56 53 LEU A O 1
ATOM 404 N N . ARG A 1 54 ? 33.138 32.773 36.305 1.00 111.83 54 ARG A N 1
ATOM 405 C CA . ARG A 1 54 ? 32.030 32.437 37.196 1.00 113.68 54 ARG A CA 1
ATOM 406 C C . ARG A 1 54 ? 32.241 33.009 38.593 1.00 106.74 54 ARG A C 1
ATOM 407 O O . ARG A 1 54 ? 31.272 33.222 39.328 1.00 101.65 54 ARG A O 1
ATOM 415 N N . LYS A 1 55 ? 33.489 33.225 38.993 1.00 110.83 55 LYS A N 1
ATOM 416 C CA . LYS A 1 55 ? 33.734 33.762 40.324 1.00 105.98 55 LYS A CA 1
ATOM 417 C C . LYS A 1 55 ? 33.438 35.258 40.391 1.00 108.54 55 LYS A C 1
ATOM 418 O O . LYS A 1 55 ? 32.791 35.720 41.336 1.00 119.33 55 LYS A O 1
ATOM 424 N N . ASN A 1 56 ? 33.882 36.028 39.393 1.00 104.71 56 ASN A N 1
ATOM 425 C CA . ASN A 1 56 ? 33.628 37.467 39.404 1.00 109.29 56 ASN A CA 1
ATOM 426 C C . ASN A 1 56 ? 32.153 37.781 39.191 1.00 110.51 56 ASN A C 1
ATOM 427 O O . ASN A 1 56 ? 31.594 38.659 39.860 1.00 109.45 56 ASN A O 1
ATOM 432 N N . LEU A 1 57 ? 31.506 37.077 38.260 1.00 107.70 57 LEU A N 1
ATOM 433 C CA . LEU A 1 57 ? 30.110 37.373 37.961 1.00 106.69 57 LEU A CA 1
ATOM 434 C C . LEU A 1 57 ? 29.196 36.967 39.108 1.00 108.54 57 LEU A C 1
ATOM 435 O O . LEU A 1 57 ? 28.268 37.706 39.457 1.00 112.40 57 LEU A O 1
ATOM 440 N N . SER A 1 58 ? 29.432 35.792 39.698 1.00 108.58 58 SER A N 1
ATOM 441 C CA . SER A 1 58 ? 28.559 35.322 40.768 1.00 99.77 58 SER A CA 1
ATOM 442 C C . SER A 1 58 ? 28.779 36.100 42.060 1.00 108.92 58 SER A C 1
ATOM 443 O O . SER A 1 58 ? 27.820 36.380 42.790 1.00 110.81 58 SER A O 1
ATOM 446 N N . GLU A 1 59 ? 30.028 36.469 42.360 1.00 107.39 59 GLU A N 1
ATOM 447 C CA . GLU A 1 59 ? 30.281 37.210 43.592 1.00 110.44 59 GLU A CA 1
ATOM 448 C C . GLU A 1 59 ? 29.757 38.635 43.502 1.00 106.75 59 GLU A C 1
ATOM 449 O O . GLU A 1 59 ? 29.276 39.180 44.502 1.00 111.61 59 GLU A O 1
ATOM 455 N N . LEU A 1 60 ? 29.814 39.244 42.316 1.00 103.16 60 LEU A N 1
ATOM 456 C CA . LEU A 1 60 ? 29.224 40.567 42.155 1.00 103.43 60 LEU A CA 1
ATOM 457 C C . LEU A 1 60 ? 27.711 40.502 42.302 1.00 102.18 60 LEU A C 1
ATOM 458 O O . LEU A 1 60 ? 27.103 41.382 42.919 1.00 104.85 60 LEU A O 1
ATOM 463 N N . ARG A 1 61 ? 27.093 39.450 41.763 1.00 100.35 61 ARG A N 1
ATOM 464 C CA . ARG A 1 61 ? 25.656 39.260 41.928 1.00 102.09 61 ARG A CA 1
ATOM 465 C C . ARG A 1 61 ? 25.268 39.150 43.399 1.00 101.28 61 ARG A C 1
ATOM 466 O O . ARG A 1 61 ? 24.263 39.731 43.829 1.00 98.66 61 ARG A O 1
ATOM 474 N N . ARG A 1 62 ? 26.046 38.406 44.188 1.00 98.85 62 ARG A N 1
ATOM 475 C CA . ARG A 1 62 ? 25.726 38.283 45.607 1.00 101.51 62 ARG A CA 1
ATOM 476 C C . ARG A 1 62 ? 25.880 39.616 46.327 1.00 94.60 62 ARG A C 1
ATOM 477 O O . ARG A 1 62 ? 25.104 39.917 47.240 1.00 89.21 62 ARG A O 1
ATOM 485 N N . MET A 1 63 ? 26.850 40.436 45.915 1.00 93.94 63 MET A N 1
ATOM 486 C CA . MET A 1 63 ? 26.997 41.759 46.513 1.00 95.70 63 MET A CA 1
ATOM 487 C C . MET A 1 63 ? 25.837 42.664 46.124 1.00 99.69 63 MET A C 1
ATOM 488 O O . MET A 1 63 ? 25.343 43.447 46.945 1.00 95.30 63 MET A O 1
ATOM 493 N N . LEU A 1 64 ? 25.384 42.561 44.875 1.00 103.97 64 LEU A N 1
ATOM 494 C CA . LEU A 1 64 ? 24.297 43.388 44.374 1.00 100.70 64 LEU A CA 1
ATOM 495 C C . LEU A 1 64 ? 22.921 42.862 44.756 1.00 101.88 64 LEU A C 1
ATOM 496 O O . LEU A 1 64 ? 21.927 43.554 44.512 1.00 111.24 64 LEU A O 1
ATOM 501 N N . LYS A 1 65 ? 22.840 41.663 45.336 1.00 102.15 65 LYS A N 1
ATOM 502 C CA . LYS A 1 65 ? 21.570 41.056 45.740 1.00 102.37 65 LYS A CA 1
ATOM 503 C C . LYS A 1 65 ? 20.629 40.858 44.553 1.00 96.59 65 LYS A C 1
ATOM 504 O O . LYS A 1 65 ? 19.408 40.850 44.715 1.00 105.36 65 LYS A O 1
ATOM 510 N N . LEU A 1 66 ? 21.180 40.710 43.351 1.00 94.71 66 LEU A N 1
ATOM 511 C CA . LEU A 1 66 ? 20.357 40.477 42.173 1.00 92.90 66 LEU A CA 1
ATOM 512 C C . LEU A 1 66 ? 20.014 38.998 42.043 1.00 98.59 66 LEU A C 1
ATOM 513 O O . LEU A 1 66 ? 20.763 38.123 42.490 1.00 101.39 66 LEU A O 1
ATOM 518 N N . ASP A 1 67 ? 18.879 38.725 41.399 1.00 92.19 67 ASP A N 1
ATOM 519 C CA . ASP A 1 67 ? 18.388 37.367 41.201 1.00 89.94 67 ASP A CA 1
ATOM 520 C C . ASP A 1 67 ? 18.838 36.760 39.884 1.00 93.70 67 ASP A C 1
ATOM 521 O O . ASP A 1 67 ? 18.390 35.661 39.535 1.00 91.29 67 ASP A O 1
ATOM 526 N N . ALA A 1 68 ? 19.706 37.447 39.148 1.00 95.01 68 ALA A N 1
ATOM 527 C CA . ALA A 1 68 ? 20.193 36.959 37.870 1.00 87.63 68 ALA A CA 1
ATOM 528 C C . ALA A 1 68 ? 21.578 37.537 37.625 1.00 93.76 68 ALA A C 1
ATOM 529 O O . ALA A 1 68 ? 21.970 38.543 38.224 1.00 95.50 68 ALA A O 1
ATOM 531 N N . LEU A 1 69 ? 22.324 36.876 36.746 1.00 88.00 69 LEU A N 1
ATOM 532 C CA . LEU A 1 69 ? 23.614 37.383 36.309 1.00 96.57 69 LEU A CA 1
ATOM 533 C C . LEU A 1 69 ? 23.721 37.211 34.803 1.00 95.73 69 LEU A C 1
ATOM 534 O O . LEU A 1 69 ? 22.977 36.442 34.186 1.00 89.15 69 LEU A O 1
ATOM 539 N N . THR A 1 70 ? 24.665 37.940 34.221 1.00 87.32 70 THR A N 1
ATOM 540 C CA . THR A 1 70 ? 24.884 37.957 32.780 1.00 89.34 70 THR A CA 1
ATOM 541 C C . THR A 1 70 ? 26.204 37.255 32.489 1.00 92.76 70 THR A C 1
ATOM 542 O O . THR A 1 70 ? 27.280 37.806 32.748 1.00 100.29 70 THR A O 1
ATOM 546 N N . CYS A 1 71 ? 26.120 36.032 31.969 1.00 92.82 71 CYS A N 1
ATOM 547 C CA . CYS A 1 71 ? 27.317 35.281 31.613 1.00 104.34 71 CYS A CA 1
ATOM 548 C C . CYS A 1 71 ? 27.935 35.755 30.306 1.00 97.88 71 CYS A C 1
ATOM 549 O O . CYS A 1 71 ? 29.108 35.461 30.048 1.00 101.88 71 CYS A O 1
ATOM 552 N N . ALA A 1 72 ? 27.177 36.473 29.480 1.00 99.06 72 ALA A N 1
ATOM 553 C CA . ALA A 1 72 ? 27.663 36.941 28.192 1.00 98.14 72 ALA A CA 1
ATOM 554 C C . ALA A 1 72 ? 26.921 38.210 27.802 1.00 96.86 72 ALA A C 1
ATOM 555 O O . ALA A 1 72 ? 25.698 38.300 27.944 1.00 85.47 72 ALA A O 1
ATOM 557 N N . VAL A 1 73 ? 27.668 39.168 27.268 1.00 102.82 73 VAL A N 1
ATOM 558 C CA . VAL A 1 73 ? 27.122 40.442 26.811 1.00 96.67 73 VAL A CA 1
ATOM 559 C C . VAL A 1 73 ? 27.456 40.567 25.333 1.00 98.69 73 VAL A C 1
ATOM 560 O O . VAL A 1 73 ? 28.421 39.944 24.867 1.00 101.57 73 VAL A O 1
ATOM 564 N N . PRO A 1 74 ? 26.675 41.328 24.559 1.00 105.23 74 PRO A N 1
ATOM 565 C CA . PRO A 1 74 ? 27.040 41.570 23.155 1.00 96.58 74 PRO A CA 1
ATOM 566 C C . PRO A 1 74 ? 28.435 42.157 23.050 1.00 96.41 74 PRO A C 1
ATOM 567 O O . PRO A 1 74 ? 28.656 43.314 23.421 1.00 101.87 74 PRO A O 1
ATOM 571 N N . SER A 1 75 ? 29.389 41.363 22.566 1.00 98.93 75 SER A N 1
ATOM 572 C CA . SER A 1 75 ? 30.787 41.773 22.594 1.00 105.52 75 SER A CA 1
ATOM 573 C C . SER A 1 75 ? 31.555 41.137 21.439 1.00 104.79 75 SER A C 1
ATOM 574 O O . SER A 1 75 ? 32.716 40.740 21.590 1.00 102.36 75 SER A O 1
ATOM 577 N N . CYS A 1 76 ? 30.912 41.033 20.274 1.00 105.95 76 CYS A N 1
ATOM 578 C CA . CYS A 1 76 ? 31.517 40.504 19.052 1.00 104.38 76 CYS A CA 1
ATOM 579 C C . CYS A 1 76 ? 31.901 39.036 19.175 1.00 111.08 76 CYS A C 1
ATOM 580 O O . CYS A 1 76 ? 32.687 38.532 18.369 1.00 114.88 76 CYS A O 1
ATOM 583 N N . MET A 1 77 ? 31.377 38.337 20.185 1.00 112.80 77 MET A N 1
ATOM 584 C CA . MET A 1 77 ? 31.674 36.916 20.325 1.00 111.76 77 MET A CA 1
ATOM 585 C C . MET A 1 77 ? 31.167 36.142 19.118 1.00 110.26 77 MET A C 1
ATOM 586 O O . MET A 1 77 ? 31.813 35.197 18.649 1.00 108.42 77 MET A O 1
ATOM 591 N N . GLU A 1 78 ? 30.010 36.543 18.597 1.00 111.59 78 GLU A N 1
ATOM 592 C CA . GLU A 1 78 ? 29.420 35.862 17.454 1.00 110.28 78 GLU A CA 1
ATOM 593 C C . GLU A 1 78 ? 30.245 36.090 16.192 1.00 115.09 78 GLU A C 1
ATOM 594 O O . GLU A 1 78 ? 30.402 35.177 15.372 1.00 114.87 78 GLU A O 1
ATOM 600 N N . ALA A 1 79 ? 30.779 37.302 16.022 1.00 117.84 79 ALA A N 1
ATOM 601 C CA . ALA A 1 79 ? 31.610 37.594 14.858 1.00 104.70 79 ALA A CA 1
ATOM 602 C C . ALA A 1 79 ? 32.975 36.921 14.964 1.00 117.81 79 ALA A C 1
ATOM 603 O O . ALA A 1 79 ? 33.499 36.406 13.970 1.00 124.44 79 ALA A O 1
ATOM 605 N N . GLU A 1 80 ? 33.564 36.917 16.162 1.00 116.76 80 GLU A N 1
ATOM 606 C CA . GLU A 1 80 ? 34.864 36.281 16.355 1.00 118.23 80 GLU A CA 1
ATOM 607 C C . GLU A 1 80 ? 34.809 34.788 16.054 1.00 119.97 80 GLU A C 1
ATOM 608 O O . GLU A 1 80 ? 35.740 34.232 15.459 1.00 131.66 80 GLU A O 1
ATOM 614 N N . ALA A 1 81 ? 33.727 34.120 16.459 1.00 120.26 81 ALA A N 1
ATOM 615 C CA . ALA A 1 81 ? 33.652 32.671 16.311 1.00 118.58 81 ALA A CA 1
ATOM 616 C C . ALA A 1 81 ? 33.580 32.240 14.851 1.00 116.38 81 ALA A C 1
ATOM 617 O O . ALA A 1 81 ? 34.090 31.169 14.501 1.00 115.78 81 ALA A O 1
ATOM 619 N N . VAL A 1 82 ? 32.943 33.039 13.989 1.00 122.36 82 VAL A N 1
ATOM 620 C CA . VAL A 1 82 ? 32.766 32.642 12.594 1.00 114.03 82 VAL A CA 1
ATOM 621 C C . VAL A 1 82 ? 33.904 33.088 11.689 1.00 121.17 82 VAL A C 1
ATOM 622 O O . VAL A 1 82 ? 33.947 32.669 10.521 1.00 129.76 82 VAL A O 1
ATOM 626 N N . GLY A 1 83 ? 34.823 33.924 12.176 1.00 142.78 83 GLY A N 1
ATOM 627 C CA . GLY A 1 83 ? 35.996 34.269 11.393 1.00 141.18 83 GLY A CA 1
ATOM 628 C C . GLY A 1 83 ? 36.267 35.743 11.159 1.00 145.82 83 GLY A C 1
ATOM 629 O O . GLY A 1 83 ? 37.027 36.088 10.249 1.00 169.65 83 GLY A O 1
ATOM 630 N N . VAL A 1 84 ? 35.661 36.624 11.950 1.00 129.12 84 VAL A N 1
ATOM 631 C CA . VAL A 1 84 ? 35.859 38.062 11.796 1.00 127.61 84 VAL A CA 1
ATOM 632 C C . VAL A 1 84 ? 36.983 38.527 12.715 1.00 127.59 84 VAL A C 1
ATOM 633 O O . VAL A 1 84 ? 37.113 38.060 13.853 1.00 128.84 84 VAL A O 1
ATOM 637 N N . GLU A 1 85 ? 37.813 39.438 12.207 1.00 133.18 85 GLU A N 1
ATOM 638 C CA . GLU A 1 85 ? 38.879 40.039 13.001 1.00 134.78 85 GLU A CA 1
ATOM 639 C C . GLU A 1 85 ? 38.280 40.932 14.084 1.00 128.56 85 GLU A C 1
ATOM 640 O O . GLU A 1 85 ? 37.585 41.907 13.778 1.00 127.42 85 GLU A O 1
ATOM 646 N N . VAL A 1 86 ? 38.534 40.588 15.347 1.00 127.39 86 VAL A N 1
ATOM 647 C CA . VAL A 1 86 ? 38.038 41.342 16.495 1.00 124.75 86 VAL A CA 1
ATOM 648 C C . VAL A 1 86 ? 39.211 41.653 17.416 1.00 131.09 86 VAL A C 1
ATOM 649 O O . VAL A 1 86 ? 40.108 40.821 17.601 1.00 134.08 86 VAL A O 1
ATOM 653 N N . SER A 1 87 ? 39.231 42.872 17.948 1.00 130.49 87 SER A N 1
ATOM 654 C CA . SER A 1 87 ? 40.328 43.290 18.810 1.00 131.12 87 SER A CA 1
ATOM 655 C C . SER A 1 87 ? 40.323 42.496 20.110 1.00 142.53 87 SER A C 1
ATOM 656 O O . SER A 1 87 ? 39.272 42.271 20.719 1.00 139.17 87 SER A O 1
ATOM 659 N N . GLN A 1 88 ? 41.528 42.068 20.514 1.00 154.99 88 GLN A N 1
ATOM 660 C CA . GLN A 1 88 ? 41.756 41.217 21.713 1.00 154.77 88 GLN A CA 1
ATOM 661 C C . GLN A 1 88 ? 42.608 41.907 22.776 1.00 154.44 88 GLN A C 1
ATOM 662 O O . GLN A 1 88 ? 42.959 41.240 23.736 1.00 155.02 88 GLN A O 1
ATOM 668 N N . ASP A 1 89 ? 42.969 43.167 22.592 1.00 151.04 89 ASP A N 1
ATOM 669 C CA . ASP A 1 89 ? 43.800 43.859 23.562 1.00 152.79 89 ASP A CA 1
ATOM 670 C C . ASP A 1 89 ? 43.012 44.847 24.414 1.00 148.72 89 ASP A C 1
ATOM 671 O O . ASP A 1 89 ? 43.585 45.449 25.327 1.00 147.97 89 ASP A O 1
ATOM 676 N N . GLN A 1 90 ? 41.719 45.029 24.145 1.00 143.57 90 GLN A N 1
ATOM 677 C CA . GLN A 1 90 ? 40.921 45.975 24.912 1.00 143.32 90 GLN A CA 1
ATOM 678 C C . GLN A 1 90 ? 39.489 45.473 25.044 1.00 136.30 90 GLN A C 1
ATOM 679 O O . GLN A 1 90 ? 39.003 44.689 24.224 1.00 135.68 90 GLN A O 1
ATOM 685 N N . TRP A 1 91 ? 38.820 45.939 26.101 1.00 128.81 91 TRP A N 1
ATOM 686 C CA . TRP A 1 91 ? 37.416 45.653 26.352 1.00 124.83 91 TRP A CA 1
ATOM 687 C C . TRP A 1 91 ? 36.606 46.943 26.308 1.00 120.65 91 TRP A C 1
ATOM 688 O O . TRP A 1 91 ? 37.015 47.946 26.908 1.00 123.11 91 TRP A O 1
ATOM 699 N N . PRO A 1 92 ? 35.464 46.967 25.613 1.00 116.29 92 PRO A N 1
ATOM 700 C CA . PRO A 1 92 ? 34.873 45.875 24.831 1.00 116.94 92 PRO A CA 1
ATOM 701 C C . PRO A 1 92 ? 35.588 45.706 23.495 1.00 133.19 92 PRO A C 1
ATOM 702 O O . PRO A 1 92 ? 36.171 46.652 22.968 1.00 133.72 92 PRO A O 1
ATOM 706 N N . PRO A 1 93 ? 35.557 44.502 22.926 1.00 134.09 93 PRO A N 1
ATOM 707 C CA . PRO A 1 93 ? 36.246 44.269 21.653 1.00 127.86 93 PRO A CA 1
ATOM 708 C C . PRO A 1 93 ? 35.626 45.084 20.527 1.00 125.47 93 PRO A C 1
ATOM 709 O O . PRO A 1 93 ? 34.455 45.468 20.568 1.00 123.04 93 PRO A O 1
ATOM 713 N N . ARG A 1 94 ? 36.446 45.368 19.518 1.00 137.34 94 ARG A N 1
ATOM 714 C CA . ARG A 1 94 ? 36.019 46.123 18.351 1.00 133.08 94 ARG A CA 1
ATOM 715 C C . ARG A 1 94 ? 36.103 45.245 17.110 1.00 124.72 94 ARG A C 1
ATOM 716 O O . ARG A 1 94 ? 36.963 44.366 17.007 1.00 120.16 94 ARG A O 1
ATOM 724 N N . ILE A 1 95 ? 35.198 45.497 16.169 1.00 130.92 95 ILE A N 1
ATOM 725 C CA . ILE A 1 95 ? 35.184 44.781 14.899 1.00 128.55 95 ILE A CA 1
ATOM 726 C C . ILE A 1 95 ? 36.258 45.357 13.989 1.00 124.25 95 ILE A C 1
ATOM 727 O O . ILE A 1 95 ? 36.342 46.576 13.803 1.00 127.10 95 ILE A O 1
ATOM 732 N N . GLY A 1 96 ? 37.074 44.477 13.413 1.00 126.50 96 GLY A N 1
ATOM 733 C CA . GLY A 1 96 ? 38.189 44.878 12.576 1.00 133.84 96 GLY A CA 1
ATOM 734 C C . GLY A 1 96 ? 37.804 45.164 11.141 1.00 138.99 96 GLY A C 1
ATOM 735 O O . GLY A 1 96 ? 36.686 45.600 10.839 1.00 139.89 96 GLY A O 1
ATOM 736 N N . THR A 1 97 ? 38.753 44.924 10.236 1.00 143.73 97 THR A N 1
ATOM 737 C CA . THR A 1 97 ? 38.564 45.210 8.819 1.00 148.16 97 THR A CA 1
ATOM 738 C C . THR A 1 97 ? 38.791 43.997 7.926 1.00 150.11 97 THR A C 1
ATOM 739 O O . THR A 1 97 ? 38.830 44.148 6.700 1.00 145.94 97 THR A O 1
ATOM 743 N N . THR A 1 98 ? 38.940 42.804 8.496 1.00 157.33 98 THR A N 1
ATOM 744 C CA . THR A 1 98 ? 39.169 41.608 7.700 1.00 155.70 98 THR A CA 1
ATOM 745 C C . THR A 1 98 ? 38.318 40.473 8.250 1.00 145.84 98 THR A C 1
ATOM 746 O O . THR A 1 98 ? 37.949 40.472 9.427 1.00 140.16 98 THR A O 1
ATOM 750 N N . ALA A 1 99 ? 38.004 39.509 7.384 1.00 141.39 99 ALA A N 1
ATOM 751 C CA . ALA A 1 99 ? 37.161 38.388 7.776 1.00 142.55 99 ALA A CA 1
ATOM 752 C C . ALA A 1 99 ? 37.389 37.216 6.833 1.00 146.73 99 ALA A C 1
ATOM 753 O O . ALA A 1 99 ? 37.519 37.403 5.621 1.00 151.67 99 ALA A O 1
ATOM 755 N N . GLN A 1 100 ? 37.440 36.013 7.403 1.00 142.76 100 GLN A N 1
ATOM 756 C CA . GLN A 1 100 ? 37.516 34.757 6.655 1.00 147.47 100 GLN A CA 1
ATOM 757 C C . GLN A 1 100 ? 36.317 33.901 7.067 1.00 144.06 100 GLN A C 1
ATOM 758 O O . GLN A 1 100 ? 36.448 32.951 7.842 1.00 142.59 100 GLN A O 1
ATOM 764 N N . VAL A 1 101 ? 35.141 34.252 6.544 1.00 142.19 101 VAL A N 1
ATOM 765 C CA . VAL A 1 101 ? 33.876 33.637 6.930 1.00 129.57 101 VAL A CA 1
ATOM 766 C C . VAL A 1 101 ? 33.225 33.003 5.707 1.00 129.03 101 VAL A C 1
ATOM 767 O O . VAL A 1 101 ? 33.332 33.513 4.586 1.00 128.17 101 VAL A O 1
ATOM 771 N N . ASP A 1 102 ? 32.539 31.882 5.931 1.00 120.01 102 ASP A N 1
ATOM 772 C CA . ASP A 1 102 ? 31.777 31.188 4.893 1.00 125.64 102 ASP A CA 1
ATOM 773 C C . ASP A 1 102 ? 30.304 31.229 5.297 1.00 110.42 102 ASP A C 1
ATOM 774 O O . ASP A 1 102 ? 29.832 30.353 6.023 1.00 114.38 102 ASP A O 1
ATOM 779 N N . VAL A 1 103 ? 29.574 32.233 4.802 1.00 114.30 103 VAL A N 1
ATOM 780 C CA . VAL A 1 103 ? 28.172 32.401 5.179 1.00 117.61 103 VAL A CA 1
ATOM 781 C C . VAL A 1 103 ? 27.295 31.270 4.650 1.00 118.48 103 VAL A C 1
ATOM 782 O O . VAL A 1 103 ? 26.208 31.031 5.192 1.00 119.79 103 VAL A O 1
ATOM 786 N N . THR A 1 104 ? 27.718 30.586 3.582 1.00 121.68 104 THR A N 1
ATOM 787 C CA . THR A 1 104 ? 26.897 29.532 2.993 1.00 120.67 104 THR A CA 1
ATOM 788 C C . THR A 1 104 ? 27.067 28.199 3.713 1.00 120.24 104 THR A C 1
ATOM 789 O O . THR A 1 104 ? 26.155 27.364 3.685 1.00 118.81 104 THR A O 1
ATOM 793 N N . ALA A 1 105 ? 28.215 27.984 4.354 1.00 118.73 105 ALA A N 1
ATOM 794 C CA . ALA A 1 105 ? 28.528 26.701 4.970 1.00 117.96 105 ALA A CA 1
ATOM 795 C C . ALA A 1 105 ? 27.630 26.416 6.174 1.00 119.76 105 ALA A C 1
ATOM 796 O O . ALA A 1 105 ? 27.144 27.325 6.854 1.00 112.21 105 ALA A O 1
ATOM 798 N N . GLU A 1 106 ? 27.419 25.128 6.431 1.00 116.67 106 GLU A N 1
ATOM 799 C CA . GLU A 1 106 ? 26.654 24.709 7.597 1.00 117.79 106 GLU A CA 1
ATOM 800 C C . GLU A 1 106 ? 27.456 24.957 8.870 1.00 114.61 106 GLU A C 1
ATOM 801 O O . GLU A 1 106 ? 28.673 24.749 8.907 1.00 108.27 106 GLU A O 1
ATOM 807 N N . ILE A 1 107 ? 26.766 25.420 9.915 1.00 109.52 107 ILE A N 1
ATOM 808 C CA . ILE A 1 107 ? 27.425 25.771 11.168 1.00 109.16 107 ILE A CA 1
ATOM 809 C C . ILE A 1 107 ? 28.000 24.524 11.828 1.00 113.17 107 ILE A C 1
ATOM 810 O O . ILE A 1 107 ? 27.308 23.509 11.987 1.00 109.35 107 ILE A O 1
ATOM 815 N N . ASP A 1 108 ? 29.276 24.594 12.212 1.00 107.60 108 ASP A N 1
ATOM 816 C CA . ASP A 1 108 ? 29.937 23.533 12.972 1.00 114.55 108 ASP A CA 1
ATOM 817 C C . ASP A 1 108 ? 29.790 23.861 14.454 1.00 119.65 108 ASP A C 1
ATOM 818 O O . ASP A 1 108 ? 30.505 24.714 14.984 1.00 125.88 108 ASP A O 1
ATOM 823 N N . ALA A 1 109 ? 28.869 23.168 15.130 1.00 115.67 109 ALA A N 1
ATOM 824 C CA . ALA A 1 109 ? 28.552 23.505 16.518 1.00 120.51 109 ALA A CA 1
ATOM 825 C C . ALA A 1 109 ? 29.757 23.322 17.435 1.00 119.47 109 ALA A C 1
ATOM 826 O O . ALA A 1 109 ? 29.938 24.077 18.395 1.00 112.98 109 ALA A O 1
ATOM 828 N N . ASP A 1 110 ? 30.583 22.310 17.168 1.00 122.37 110 ASP A N 1
ATOM 829 C CA . ASP A 1 110 ? 31.754 22.082 18.005 1.00 125.76 110 ASP A CA 1
ATOM 830 C C . ASP A 1 110 ? 32.780 23.195 17.819 1.00 128.30 110 ASP A C 1
ATOM 831 O O . ASP A 1 110 ? 33.382 23.665 18.794 1.00 124.07 110 ASP A O 1
ATOM 836 N N . ARG A 1 111 ? 33.006 23.628 16.574 1.00 146.38 111 ARG A N 1
ATOM 837 C CA . ARG A 1 111 ? 33.920 24.745 16.345 1.00 150.02 111 ARG A CA 1
ATOM 838 C C . ARG A 1 111 ? 33.396 26.027 16.989 1.00 152.95 111 ARG A C 1
ATOM 839 O O . ARG A 1 111 ? 34.171 26.818 17.531 1.00 153.55 111 ARG A O 1
ATOM 847 N N . LEU A 1 112 ? 32.081 26.257 16.907 1.00 127.24 112 LEU A N 1
ATOM 848 C CA . LEU A 1 112 ? 31.470 27.424 17.537 1.00 121.92 112 LEU A CA 1
ATOM 849 C C . LEU A 1 112 ? 31.709 27.405 19.044 1.00 120.60 112 LEU A C 1
ATOM 850 O O . LEU A 1 112 ? 32.195 28.387 19.625 1.00 122.18 112 LEU A O 1
ATOM 855 N N . ALA A 1 113 ? 31.374 26.290 19.697 1.00 118.68 113 ALA A N 1
ATOM 856 C CA . ALA A 1 113 ? 31.496 26.167 21.144 1.00 110.64 113 ALA A CA 1
ATOM 857 C C . ALA A 1 113 ? 32.941 26.162 21.625 1.00 114.44 113 ALA A C 1
ATOM 858 O O . ALA A 1 113 ? 33.172 26.282 22.835 1.00 113.56 113 ALA A O 1
ATOM 860 N N . ALA A 1 114 ? 33.913 26.030 20.727 1.00 115.06 114 ALA A N 1
ATOM 861 C CA . ALA A 1 114 ? 35.316 26.014 21.112 1.00 108.90 114 ALA A CA 1
ATOM 862 C C . ALA A 1 114 ? 36.003 27.357 20.909 1.00 114.04 114 ALA A C 1
ATOM 863 O O . ALA A 1 114 ? 37.215 27.455 21.124 1.00 113.68 114 ALA A O 1
ATOM 865 N N . SER A 1 115 ? 35.270 28.381 20.501 1.00 115.17 115 SER A N 1
ATOM 866 C CA . SER A 1 115 ? 35.859 29.705 20.371 1.00 118.94 115 SER A CA 1
ATOM 867 C C . SER A 1 115 ? 36.206 30.232 21.758 1.00 118.32 115 SER A C 1
ATOM 868 O O . SER A 1 115 ? 35.343 30.232 22.641 1.00 121.81 115 SER A O 1
ATOM 871 N N . PRO A 1 116 ? 37.461 30.669 21.989 1.00 126.95 116 PRO A N 1
ATOM 872 C CA . PRO A 1 116 ? 37.933 30.990 23.348 1.00 133.12 116 PRO A CA 1
ATOM 873 C C . PRO A 1 116 ? 36.937 31.683 24.270 1.00 133.10 116 PRO A C 1
ATOM 874 O O . PRO A 1 116 ? 36.729 31.228 25.400 1.00 129.82 116 PRO A O 1
ATOM 878 N N . ARG A 1 117 ? 36.305 32.767 23.816 1.00 121.12 117 ARG A N 1
ATOM 879 C CA . ARG A 1 117 ? 35.407 33.493 24.707 1.00 116.37 117 ARG A CA 1
ATOM 880 C C . ARG A 1 117 ? 34.052 32.813 24.842 1.00 114.84 117 ARG A C 1
ATOM 881 O O . ARG A 1 117 ? 33.396 32.953 25.881 1.00 114.28 117 ARG A O 1
ATOM 889 N N . ILE A 1 118 ? 33.616 32.079 23.820 1.00 110.32 118 ILE A N 1
ATOM 890 C CA . ILE A 1 118 ? 32.366 31.338 23.931 1.00 108.01 118 ILE A CA 1
ATOM 891 C C . ILE A 1 118 ? 32.552 30.097 24.793 1.00 112.14 118 ILE A C 1
ATOM 892 O O . ILE A 1 118 ? 31.696 29.770 25.623 1.00 114.15 118 ILE A O 1
ATOM 897 N N . ALA A 1 119 ? 33.673 29.392 24.617 1.00 116.98 119 ALA A N 1
ATOM 898 C CA . ALA A 1 119 ? 33.952 28.216 25.436 1.00 108.96 119 ALA A CA 1
ATOM 899 C C . ALA A 1 119 ? 34.032 28.578 26.914 1.00 113.24 119 ALA A C 1
ATOM 900 O O . ALA A 1 119 ? 33.591 27.807 27.775 1.00 100.78 119 ALA A O 1
ATOM 902 N N . ALA A 1 120 ? 34.593 29.747 27.227 1.00 112.14 120 ALA A N 1
ATOM 903 C CA . ALA A 1 120 ? 34.696 30.167 28.620 1.00 108.19 120 ALA A CA 1
ATOM 904 C C . ALA A 1 120 ? 33.333 30.559 29.177 1.00 103.70 120 ALA A C 1
ATOM 905 O O . ALA A 1 120 ? 33.047 30.324 30.356 1.00 109.46 120 ALA A O 1
ATOM 907 N N . ALA A 1 121 ? 32.484 31.169 28.349 1.00 105.27 121 ALA A N 1
ATOM 908 C CA . ALA A 1 121 ? 31.138 31.500 28.803 1.00 104.65 121 ALA A CA 1
ATOM 909 C C . ALA A 1 121 ? 30.323 30.241 29.069 1.00 104.42 121 ALA A C 1
ATOM 910 O O . ALA A 1 121 ? 29.588 30.172 30.059 1.00 108.66 121 ALA A O 1
ATOM 912 N N . LEU A 1 122 ? 30.440 29.234 28.201 1.00 99.23 122 LEU A N 1
ATOM 913 C CA . LEU A 1 122 ? 29.722 27.982 28.420 1.00 95.47 122 LEU A CA 1
ATOM 914 C C . LEU A 1 122 ? 30.237 27.251 29.654 1.00 105.62 122 LEU A C 1
ATOM 915 O O . LEU A 1 122 ? 29.456 26.647 30.399 1.00 110.24 122 LEU A O 1
ATOM 920 N N . ASP A 1 123 ? 31.547 27.290 29.889 1.00 105.25 123 ASP A N 1
ATOM 921 C CA . ASP A 1 123 ? 32.083 26.655 31.087 1.00 98.52 123 ASP A CA 1
ATOM 922 C C . ASP A 1 123 ? 31.590 27.373 32.338 1.00 105.08 123 ASP A C 1
ATOM 923 O O . ASP A 1 123 ? 31.285 26.734 33.352 1.00 107.35 123 ASP A O 1
ATOM 928 N N . ALA A 1 124 ? 31.491 28.705 32.279 1.00 101.76 124 ALA A N 1
ATOM 929 C CA . ALA A 1 124 ? 30.994 29.464 33.421 1.00 100.43 124 ALA A CA 1
ATOM 930 C C . ALA A 1 124 ? 29.541 29.119 33.718 1.00 103.34 124 ALA A C 1
ATOM 931 O O . ALA A 1 124 ? 29.143 29.027 34.884 1.00 111.37 124 ALA A O 1
ATOM 933 N N . VAL A 1 125 ? 28.728 28.948 32.674 1.00 100.88 125 VAL A N 1
ATOM 934 C CA . VAL A 1 125 ? 27.327 28.584 32.869 1.00 102.14 125 VAL A CA 1
ATOM 935 C C . VAL A 1 125 ? 27.221 27.235 33.568 1.00 103.99 125 VAL A C 1
ATOM 936 O O . VAL A 1 125 ? 26.434 27.063 34.507 1.00 106.34 125 VAL A O 1
ATOM 940 N N A ARG A 1 126 ? 28.003 26.251 33.109 0.50 102.15 126 ARG A N 1
ATOM 941 N N B ARG A 1 126 ? 28.026 26.263 33.132 0.50 101.02 126 ARG A N 1
ATOM 942 C CA A ARG A 1 126 ? 27.966 24.926 33.723 0.50 106.01 126 ARG A CA 1
ATOM 943 C CA B ARG A 1 126 ? 27.959 24.928 33.715 0.50 103.30 126 ARG A CA 1
ATOM 944 C C A ARG A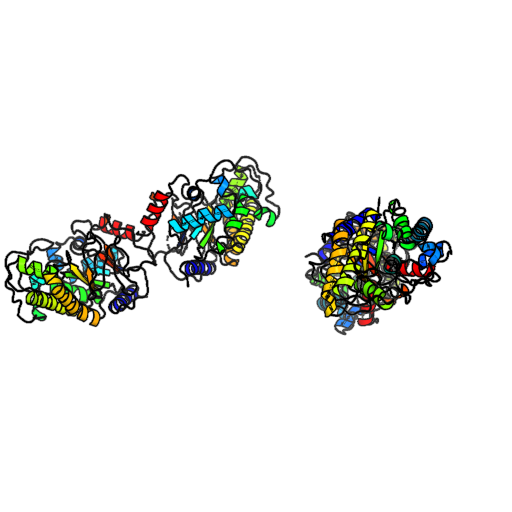 1 126 ? 28.342 24.977 35.198 0.50 109.02 126 ARG A C 1
ATOM 945 C C B ARG A 1 126 ? 28.440 24.907 35.162 0.50 104.67 126 ARG A C 1
ATOM 946 O O A ARG A 1 126 ? 27.823 24.191 35.997 0.50 105.94 126 ARG A O 1
ATOM 947 O O B ARG A 1 126 ? 28.077 23.992 35.910 0.50 105.86 126 ARG A O 1
ATOM 962 N N . GLN A 1 127 ? 29.234 25.894 35.577 1.00 107.07 127 GLN A N 1
ATOM 963 C CA . GLN A 1 127 ? 29.647 25.999 36.972 1.00 105.26 127 GLN A CA 1
ATOM 964 C C . GLN A 1 127 ? 28.634 26.777 37.805 1.00 104.14 127 GLN A C 1
ATOM 965 O O . GLN A 1 127 ? 28.403 26.449 38.973 1.00 108.41 127 GLN A O 1
ATOM 971 N N . ILE A 1 128 ? 28.020 27.807 37.223 1.00 103.44 128 ILE A N 1
ATOM 972 C CA . ILE A 1 128 ? 27.005 28.562 37.947 1.00 105.42 128 ILE A CA 1
ATOM 973 C C . ILE A 1 128 ? 25.738 27.731 38.098 1.00 108.20 128 ILE A C 1
ATOM 974 O O . ILE A 1 128 ? 24.959 27.929 39.039 1.00 105.17 128 ILE A O 1
ATOM 979 N N . ALA A 1 129 ? 25.514 26.780 37.191 1.00 118.99 129 ALA A N 1
ATOM 980 C CA . ALA A 1 129 ? 24.324 25.941 37.249 1.00 121.37 129 ALA A CA 1
ATOM 981 C C . ALA A 1 129 ? 24.275 25.050 38.485 1.00 116.33 129 ALA A C 1
ATOM 982 O O . ALA A 1 129 ? 23.264 24.372 38.693 1.00 119.19 129 ALA A O 1
ATOM 984 N N . VAL A 1 130 ? 25.325 25.031 39.307 1.00 106.33 130 VAL A N 1
ATOM 985 C CA . VAL A 1 130 ? 25.325 24.281 40.559 1.00 108.61 130 VAL A CA 1
ATOM 986 C C . VAL A 1 130 ? 25.208 25.188 41.770 1.00 104.52 130 VAL A C 1
ATOM 987 O O . VAL A 1 130 ? 25.238 24.695 42.906 1.00 113.65 130 VAL A O 1
ATOM 991 N N . ASP A 1 131 ? 25.090 26.494 41.564 1.00 94.89 131 ASP A N 1
ATOM 992 C CA . ASP A 1 131 ? 24.915 27.455 42.646 1.00 97.95 131 ASP A CA 1
ATOM 993 C C . ASP A 1 131 ? 23.635 27.149 43.419 1.00 108.71 131 ASP A C 1
ATOM 994 O O . ASP A 1 131 ? 22.554 27.090 42.812 1.00 105.79 131 ASP A O 1
ATOM 999 N N . PRO A 1 132 ? 23.703 26.945 44.738 1.00 102.46 132 PRO A N 1
ATOM 1000 C CA . PRO A 1 132 ? 22.476 26.640 45.492 1.00 111.36 132 PRO A CA 1
ATOM 1001 C C . PRO A 1 132 ? 21.452 27.762 45.463 1.00 111.90 132 PRO A C 1
ATOM 1002 O O . PRO A 1 132 ? 20.264 27.498 45.688 1.00 108.40 132 PRO A O 1
ATOM 1006 N N . GLY A 1 133 ? 21.865 28.997 45.175 1.00 103.94 133 GLY A N 1
ATOM 1007 C CA . GLY A 1 133 ? 20.919 30.092 45.079 1.00 100.67 133 GLY A CA 1
ATOM 1008 C C . GLY A 1 133 ? 20.079 30.079 43.826 1.00 103.81 133 GLY A C 1
ATOM 1009 O O . GLY A 1 133 ? 19.126 30.862 43.729 1.00 108.67 133 GLY A O 1
ATOM 1010 N N . GLU A 1 134 ? 20.406 29.206 42.878 1.00 102.50 134 GLU A N 1
ATOM 1011 C CA . GLU A 1 134 ? 19.687 29.083 41.614 1.00 99.79 134 GLU A CA 1
ATOM 1012 C C . GLU A 1 134 ? 19.395 30.425 40.942 1.00 98.66 134 GLU A C 1
ATOM 1013 O O . GLU A 1 134 ? 18.232 30.757 40.679 1.00 98.95 134 GLU A O 1
ATOM 1019 N N . PRO A 1 135 ? 20.420 31.220 40.639 1.00 98.45 135 PRO A N 1
ATOM 1020 C CA . PRO A 1 135 ? 20.175 32.483 39.941 1.00 95.11 135 PRO A CA 1
ATOM 1021 C C . PRO A 1 135 ? 19.743 32.228 38.505 1.00 92.66 135 PRO A C 1
ATOM 1022 O O . PRO A 1 135 ? 19.963 31.154 37.940 1.00 91.16 135 PRO A O 1
ATOM 1026 N N . VAL A 1 136 ? 19.102 33.236 37.920 1.00 88.33 136 VAL A N 1
ATOM 1027 C CA . VAL A 1 136 ? 18.690 33.172 36.522 1.00 87.23 136 VAL A CA 1
ATOM 1028 C C . VAL A 1 136 ? 19.916 33.473 35.666 1.00 88.91 136 VAL A C 1
ATOM 1029 O O . VAL A 1 136 ? 20.382 34.614 35.611 1.00 89.96 136 VAL A O 1
ATOM 1033 N N . ILE A 1 137 ? 20.439 32.452 34.993 1.00 85.15 137 ILE A N 1
ATOM 1034 C CA . ILE A 1 137 ? 21.635 32.606 34.170 1.00 87.15 137 ILE A CA 1
ATOM 1035 C C . ILE A 1 137 ? 21.200 33.141 32.810 1.00 86.08 137 ILE A C 1
ATOM 1036 O O . ILE A 1 137 ? 20.602 32.419 32.009 1.00 88.66 137 ILE A O 1
ATOM 1041 N N . ALA A 1 138 ? 21.483 34.415 32.555 1.00 81.04 138 ALA A N 1
ATOM 1042 C CA . ALA A 1 138 ? 21.104 35.068 31.310 1.00 84.65 138 ALA A CA 1
ATOM 1043 C C . ALA A 1 138 ? 22.304 35.191 30.373 1.00 86.84 138 ALA A C 1
ATOM 1044 O O . ALA A 1 138 ? 23.441 35.388 30.810 1.00 92.16 138 ALA A O 1
ATOM 1046 N N . ALA A 1 139 ? 22.036 35.080 29.070 1.00 88.19 139 ALA A N 1
ATOM 1047 C CA . ALA A 1 139 ? 23.053 35.236 28.031 1.00 84.63 139 ALA A CA 1
ATOM 1048 C C . ALA A 1 139 ? 22.542 36.246 27.013 1.00 89.54 139 ALA A C 1
ATOM 1049 O O . ALA A 1 139 ? 21.552 35.986 26.320 1.00 89.05 139 ALA A O 1
ATOM 1051 N N . ALA A 1 140 ? 23.208 37.398 26.933 1.00 86.87 140 ALA A N 1
ATOM 1052 C CA . ALA A 1 140 ? 22.837 38.467 26.014 1.00 89.05 140 ALA A CA 1
ATOM 1053 C C . ALA A 1 140 ? 23.719 38.383 24.775 1.00 95.05 140 ALA A C 1
ATOM 1054 O O . ALA A 1 14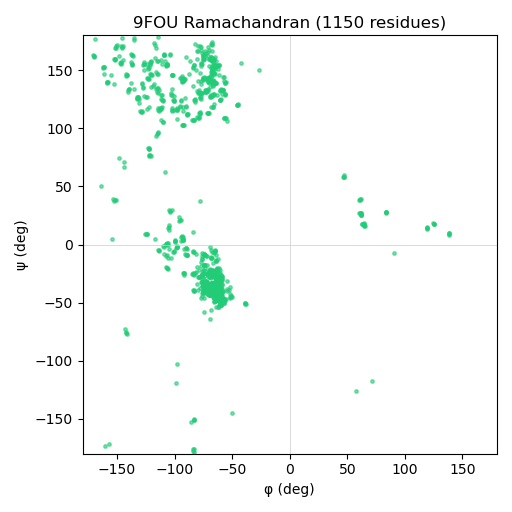0 ? 24.939 38.562 24.863 1.00 95.80 140 ALA A O 1
ATOM 1056 N N . LEU A 1 141 ? 23.101 38.117 23.627 1.00 99.00 141 LEU A N 1
ATOM 1057 C CA . LEU A 1 141 ? 23.817 37.912 22.378 1.00 94.27 141 LEU A CA 1
ATOM 1058 C C . LEU A 1 141 ? 23.600 39.083 21.428 1.00 88.81 141 LEU A C 1
ATOM 1059 O O . LEU A 1 141 ? 22.673 39.883 21.580 1.00 86.37 141 LEU A O 1
ATOM 1064 N N . THR A 1 142 ? 24.472 39.162 20.428 1.00 95.32 142 THR A N 1
ATOM 1065 C CA . THR A 1 142 ? 24.319 40.164 19.385 1.00 94.51 142 THR A CA 1
ATOM 1066 C C . THR A 1 142 ? 23.160 39.791 18.470 1.00 92.76 142 THR A C 1
ATOM 1067 O O . THR A 1 142 ? 23.063 38.648 18.010 1.00 93.06 142 THR A O 1
ATOM 1071 N N . GLY A 1 143 ? 22.284 40.757 18.200 1.00 88.46 143 GLY A N 1
ATOM 1072 C CA . GLY A 1 143 ? 21.126 40.524 17.370 1.00 93.83 143 GLY A CA 1
ATOM 1073 C C . GLY A 1 143 ? 21.495 40.199 15.935 1.00 96.69 143 GLY A C 1
ATOM 1074 O O . GLY A 1 143 ? 22.602 40.492 15.472 1.00 93.85 143 GLY A O 1
ATOM 1075 N N . PRO A 1 144 ? 20.567 39.575 15.203 1.00 91.34 144 PRO A N 1
ATOM 1076 C CA . PRO A 1 144 ? 20.870 39.212 13.805 1.00 86.34 144 PRO A CA 1
ATOM 1077 C C . PRO A 1 144 ? 21.223 40.404 12.933 1.00 95.89 144 PRO A C 1
ATOM 1078 O O . PRO A 1 144 ? 22.212 40.348 12.192 1.00 110.90 144 PRO A O 1
ATOM 1082 N N . ALA A 1 145 ? 20.444 41.488 12.996 1.00 101.55 145 ALA A N 1
ATOM 1083 C CA . ALA A 1 145 ? 20.747 42.651 12.165 1.00 97.49 145 ALA A CA 1
ATOM 1084 C C . ALA A 1 145 ? 22.091 43.258 12.538 1.00 98.12 145 ALA A C 1
ATOM 1085 O O . ALA A 1 145 ? 22.874 43.641 11.661 1.00 107.48 145 ALA A O 1
ATOM 1087 N N . ALA A 1 146 ? 22.382 43.347 13.836 1.00 98.29 146 ALA A N 1
ATOM 1088 C CA . ALA A 1 146 ? 23.669 43.884 14.258 1.00 96.20 146 ALA A CA 1
ATOM 1089 C C . ALA A 1 146 ? 24.806 42.970 13.824 1.00 101.61 146 ALA A C 1
ATOM 1090 O O . ALA A 1 146 ? 25.861 43.446 13.388 1.00 101.73 146 ALA A O 1
ATOM 1092 N N . LEU A 1 147 ? 24.595 41.654 13.911 1.00 99.61 147 LEU A N 1
ATOM 1093 C CA . LEU A 1 147 ? 25.604 40.703 13.460 1.00 101.36 147 LEU A CA 1
ATOM 1094 C C . LEU A 1 147 ? 25.807 40.791 11.951 1.00 105.59 147 LEU A C 1
ATOM 1095 O O . LEU A 1 147 ? 26.940 40.701 11.463 1.00 104.57 147 LEU A O 1
ATOM 1100 N N . VAL A 1 148 ? 24.722 40.975 11.195 1.00 105.40 148 VAL A N 1
ATOM 1101 C CA . VAL A 1 148 ? 24.846 41.154 9.751 1.00 118.29 148 VAL A CA 1
ATOM 1102 C C . VAL A 1 148 ? 25.692 42.384 9.443 1.00 114.75 148 VAL A C 1
ATOM 1103 O O . VAL A 1 148 ? 26.544 42.365 8.545 1.00 120.23 148 VAL A O 1
ATOM 1107 N N . ALA A 1 149 ? 25.471 43.470 10.189 1.00 109.94 149 ALA A N 1
ATOM 1108 C CA . ALA A 1 149 ? 26.237 44.694 9.977 1.00 108.74 149 ALA A CA 1
ATOM 1109 C C . ALA A 1 149 ? 27.711 44.494 10.307 1.00 111.67 149 ALA A C 1
ATOM 1110 O O . ALA A 1 149 ? 28.586 45.008 9.600 1.00 121.15 149 ALA A O 1
ATOM 1112 N N . GLN A 1 150 ? 28.002 43.763 11.385 1.00 105.55 150 GLN A N 1
ATOM 1113 C CA . GLN A 1 150 ? 29.389 43.498 11.752 1.00 112.30 150 GLN A CA 1
ATOM 1114 C C . GLN A 1 150 ? 30.118 42.732 10.657 1.00 115.69 150 GLN A C 1
ATOM 1115 O O . GLN A 1 150 ? 31.276 43.031 10.345 1.00 122.84 150 GLN A O 1
ATOM 1121 N N . LEU A 1 151 ? 29.458 41.731 10.071 1.00 115.48 151 LEU A N 1
ATOM 1122 C CA . LEU A 1 151 ? 30.085 40.956 9.007 1.00 111.64 151 LEU A CA 1
ATOM 1123 C C . LEU A 1 151 ? 30.418 41.839 7.815 1.00 119.64 151 LEU A C 1
ATOM 1124 O O . LEU A 1 151 ? 31.536 41.800 7.289 1.00 124.21 151 LEU A O 1
ATOM 1129 N N . ARG A 1 152 ? 29.457 42.655 7.383 1.00 116.62 152 ARG A N 1
ATOM 1130 C CA . ARG A 1 152 ? 29.679 43.514 6.227 1.00 116.83 152 ARG A CA 1
ATOM 1131 C C . ARG A 1 152 ? 30.680 44.620 6.533 1.00 126.15 152 ARG A C 1
ATOM 1132 O O . ARG A 1 152 ? 31.364 45.107 5.624 1.00 131.18 152 ARG A O 1
ATOM 1140 N N . ALA A 1 153 ? 30.785 45.026 7.800 1.00 117.23 153 ALA A N 1
ATOM 1141 C CA . ALA A 1 153 ? 31.795 46.009 8.173 1.00 126.28 153 ALA A CA 1
ATOM 1142 C C . ALA A 1 153 ? 33.199 45.434 8.030 1.00 124.19 153 ALA A C 1
ATOM 1143 O O . ALA A 1 153 ? 34.130 46.146 7.640 1.00 128.03 153 ALA A O 1
ATOM 1145 N N . ALA A 1 154 ? 33.370 44.149 8.350 1.00 122.93 154 ALA A N 1
ATOM 1146 C CA . ALA A 1 154 ? 34.671 43.507 8.215 1.00 129.37 154 ALA A CA 1
ATOM 1147 C C . ALA A 1 154 ? 35.036 43.215 6.766 1.00 133.58 154 ALA A C 1
ATOM 1148 O O . ALA A 1 154 ? 36.212 42.966 6.478 1.00 142.60 154 ALA A O 1
ATOM 1150 N N . GLY A 1 155 ? 34.066 43.224 5.853 1.00 126.94 155 GLY A N 1
ATOM 1151 C CA . GLY A 1 155 ? 34.361 43.016 4.447 1.00 135.76 155 GLY A CA 1
ATOM 1152 C C . GLY A 1 155 ? 33.699 41.802 3.827 1.00 129.15 155 GLY A C 1
ATOM 1153 O O . GLY A 1 155 ? 34.090 41.363 2.742 1.00 132.84 155 GLY A O 1
ATOM 1154 N N . VAL A 1 156 ? 32.714 41.235 4.511 1.00 125.70 156 VAL A N 1
ATOM 1155 C CA . VAL A 1 156 ? 32.001 40.074 3.991 1.00 132.52 156 VAL A CA 1
ATOM 1156 C C . VAL A 1 156 ? 31.002 40.536 2.937 1.00 134.31 156 VAL A C 1
ATOM 1157 O O . VAL A 1 156 ? 30.189 41.435 3.185 1.00 135.93 156 VAL A O 1
ATOM 1161 N N . GLU A 1 157 ? 31.073 39.944 1.750 1.00 128.67 157 GLU A N 1
ATOM 1162 C CA . GLU A 1 157 ? 30.134 40.242 0.676 1.00 139.46 157 GLU A CA 1
ATOM 1163 C C . GLU A 1 157 ? 29.104 39.120 0.596 1.00 134.86 157 GLU A C 1
ATOM 1164 O O . GLU A 1 157 ? 29.460 37.964 0.343 1.00 134.75 157 GLU A O 1
ATOM 1170 N N . ALA A 1 158 ? 27.837 39.453 0.837 1.00 130.07 158 ALA A N 1
ATOM 1171 C CA . ALA A 1 158 ? 26.777 38.456 0.786 1.00 129.28 158 ALA A CA 1
ATOM 1172 C C . ALA A 1 158 ? 25.431 39.153 0.641 1.00 125.76 158 ALA A C 1
ATOM 1173 O O . ALA A 1 158 ? 25.259 40.293 1.080 1.00 124.44 158 ALA A O 1
ATOM 1175 N N . GLY A 1 159 ? 24.480 38.447 0.026 1.00 113.44 159 GLY A N 1
ATOM 1176 C CA . GLY A 1 159 ? 23.139 38.975 -0.117 1.00 113.20 159 GLY A CA 1
ATOM 1177 C C . GLY A 1 159 ? 22.359 38.948 1.186 1.00 123.96 159 GLY A C 1
ATOM 1178 O O . GLY A 1 159 ? 22.685 38.224 2.130 1.00 117.43 159 GLY A O 1
ATOM 1179 N N . ASP A 1 160 ? 21.313 39.781 1.235 1.00 129.63 160 ASP A N 1
ATOM 1180 C CA . ASP A 1 160 ? 20.509 39.921 2.450 1.00 117.86 160 ASP A CA 1
ATOM 1181 C C . ASP A 1 160 ? 19.929 38.586 2.908 1.00 105.43 160 ASP A C 1
ATOM 1182 O O . ASP A 1 160 ? 19.998 38.245 4.095 1.00 108.46 160 ASP A O 1
ATOM 1187 N N . GLU A 1 161 ? 19.341 37.820 1.985 1.00 105.11 161 GLU A N 1
ATOM 1188 C CA . GLU A 1 161 ? 18.692 36.569 2.369 1.00 99.65 161 GLU A CA 1
ATOM 1189 C C . GLU A 1 161 ? 19.695 35.590 2.965 1.00 111.00 161 GLU A C 1
ATOM 1190 O O . GLU A 1 161 ? 19.445 34.985 4.015 1.00 109.69 161 GLU A O 1
ATOM 1196 N N . ALA A 1 162 ? 20.845 35.429 2.311 1.00 108.56 162 ALA A N 1
ATOM 1197 C CA . ALA A 1 162 ? 21.825 34.454 2.775 1.00 102.22 162 ALA A CA 1
ATOM 1198 C C . ALA A 1 162 ? 22.505 34.906 4.062 1.00 106.09 162 ALA A C 1
ATOM 1199 O O . ALA A 1 162 ? 22.793 34.082 4.937 1.00 103.75 162 ALA A O 1
ATOM 1201 N N . ILE A 1 163 ? 22.786 36.205 4.194 1.00 101.59 163 ILE A N 1
ATOM 1202 C CA . ILE A 1 163 ? 23.529 36.660 5.365 1.00 105.01 163 ILE A CA 1
ATOM 1203 C C . ILE A 1 163 ? 22.652 36.654 6.615 1.00 107.76 163 ILE A C 1
ATOM 1204 O O . ILE A 1 163 ? 23.147 36.405 7.721 1.00 93.81 163 ILE A O 1
ATOM 1209 N N . TYR A 1 164 ? 21.347 36.913 6.473 1.00 113.57 164 TYR A N 1
ATOM 1210 C CA . TYR A 1 164 ? 20.452 36.828 7.623 1.00 99.01 164 TYR A CA 1
ATOM 1211 C C . TYR A 1 164 ? 20.124 35.386 7.978 1.00 99.26 164 TYR A C 1
ATOM 1212 O O . TYR A 1 164 ? 19.927 35.074 9.156 1.00 110.57 164 TYR A O 1
ATOM 1221 N N . ASP A 1 165 ? 20.060 34.500 6.981 1.00 101.49 165 ASP A N 1
ATOM 1222 C CA . ASP A 1 165 ? 19.925 33.076 7.264 1.00 102.10 165 ASP A CA 1
ATOM 1223 C C . ASP A 1 165 ? 21.153 32.565 8.006 1.00 104.47 165 ASP A C 1
ATOM 1224 O O . ASP A 1 165 ? 21.043 31.760 8.939 1.00 105.95 165 ASP A O 1
ATOM 1229 N N . PHE A 1 166 ? 22.333 33.039 7.607 1.00 103.16 166 PHE A N 1
ATOM 1230 C CA . PHE A 1 166 ? 23.570 32.675 8.288 1.00 102.31 166 PHE A CA 1
ATOM 1231 C C . PHE A 1 166 ? 23.572 33.193 9.720 1.00 105.96 166 PHE A C 1
ATOM 1232 O O . PHE A 1 166 ? 23.855 32.446 10.663 1.00 102.54 166 PHE A O 1
ATOM 1240 N N . ALA A 1 167 ? 23.242 34.476 9.899 1.00 109.21 167 ALA A N 1
ATOM 1241 C CA . ALA A 1 167 ? 23.191 35.059 11.236 1.00 97.43 167 ALA A CA 1
ATOM 1242 C C . ALA A 1 167 ? 22.164 34.352 12.110 1.00 101.13 167 ALA A C 1
ATOM 1243 O O . ALA A 1 167 ? 22.395 34.142 13.307 1.00 93.10 167 ALA A O 1
ATOM 1245 N N . GLY A 1 168 ? 21.023 33.978 11.531 1.00 106.74 168 GLY A N 1
ATOM 1246 C CA . GLY A 1 168 ? 20.024 33.255 12.293 1.00 100.93 168 GLY A CA 1
ATOM 1247 C C . GLY A 1 168 ? 20.479 31.867 12.686 1.00 109.94 168 GLY A C 1
ATOM 1248 O O . GLY A 1 168 ? 20.132 31.380 13.765 1.00 108.29 168 GLY A O 1
ATOM 1249 N N . ARG A 1 169 ? 21.266 31.215 11.826 1.00 103.16 169 ARG A N 1
ATOM 1250 C CA . ARG A 1 169 ? 21.766 29.880 12.141 1.00 101.41 169 ARG A CA 1
ATOM 1251 C C . ARG A 1 169 ? 22.841 29.917 13.224 1.00 96.98 169 ARG A C 1
ATOM 1252 O O . ARG A 1 169 ? 22.950 28.974 14.016 1.00 96.27 169 ARG A O 1
ATOM 1260 N N . ILE A 1 170 ? 23.641 30.985 13.275 1.00 94.61 170 ILE A N 1
ATOM 1261 C CA . ILE A 1 170 ? 24.625 31.133 14.345 1.00 94.23 170 ILE A CA 1
ATOM 1262 C C . ILE A 1 170 ? 23.925 31.298 15.686 1.00 94.88 170 ILE A C 1
ATOM 1263 O O . ILE A 1 170 ? 24.313 30.691 16.692 1.00 94.11 170 ILE A O 1
ATOM 1268 N N . LEU A 1 171 ? 22.895 32.141 15.724 1.00 90.29 171 LEU A N 1
ATOM 1269 C CA . LEU A 1 171 ? 22.204 32.397 16.976 1.00 90.84 171 LEU A CA 1
ATOM 1270 C C . LEU A 1 171 ? 21.353 31.208 17.396 1.00 94.63 171 LEU A C 1
ATOM 1271 O O . LEU A 1 171 ? 21.209 30.947 18.596 1.00 99.54 171 LEU A O 1
ATOM 1276 N N . ALA A 1 172 ? 20.799 30.466 16.434 1.00 92.17 172 ALA A N 1
ATOM 1277 C CA . ALA A 1 172 ? 20.037 29.272 16.789 1.00 91.81 172 ALA A CA 1
ATOM 1278 C C . ALA A 1 172 ? 20.945 28.205 17.379 1.00 94.12 172 ALA A C 1
ATOM 1279 O O . ALA A 1 172 ? 20.567 27.517 18.335 1.00 94.72 172 ALA A O 1
ATOM 1281 N N . THR A 1 173 ? 22.140 28.045 16.812 1.00 96.00 173 THR A N 1
ATOM 1282 C CA . THR A 1 173 ? 23.101 27.103 17.373 1.00 101.35 173 THR A CA 1
ATOM 1283 C C . THR A 1 173 ? 23.581 27.565 18.742 1.00 91.96 173 THR A C 1
ATOM 1284 O O . THR A 1 173 ? 23.716 26.753 19.665 1.00 98.67 173 THR A O 1
ATOM 1288 N N . LEU A 1 174 ? 23.838 28.867 18.895 1.00 90.24 174 LEU A N 1
ATOM 1289 C CA . LEU A 1 174 ? 24.257 29.386 20.192 1.00 92.06 174 LEU A CA 1
ATOM 1290 C C . LEU A 1 174 ? 23.160 29.210 21.231 1.00 94.38 174 LEU A C 1
ATOM 1291 O O . LEU A 1 174 ? 23.441 28.926 22.401 1.00 91.34 174 LEU A O 1
ATOM 1296 N N . ALA A 1 175 ? 21.901 29.379 20.820 1.00 93.14 175 ALA A N 1
ATOM 1297 C CA . ALA A 1 175 ? 20.791 29.206 21.749 1.00 88.35 175 ALA A CA 1
ATOM 1298 C C . ALA A 1 175 ? 20.776 27.800 22.337 1.00 87.94 175 ALA A C 1
ATOM 1299 O O . ALA A 1 175 ? 20.612 27.630 23.549 1.00 91.85 175 ALA A O 1
ATOM 1301 N N . ARG A 1 176 ? 20.965 26.779 21.499 1.00 89.84 176 ARG A N 1
ATOM 1302 C CA . ARG A 1 176 ? 20.997 25.413 22.012 1.00 90.07 176 ARG A CA 1
ATOM 1303 C C . ARG A 1 176 ? 22.198 25.192 22.921 1.00 95.16 176 ARG A C 1
ATOM 1304 O O . ARG A 1 176 ? 22.076 24.560 23.977 1.00 101.97 176 ARG A O 1
ATOM 1312 N N . LEU A 1 177 ? 23.369 25.686 22.519 1.00 94.61 177 LEU A N 1
ATOM 1313 C CA . LEU A 1 177 ? 24.566 25.484 23.326 1.00 89.01 177 LEU A CA 1
ATOM 1314 C C . LEU A 1 177 ? 24.445 26.178 24.680 1.00 91.49 177 LEU A C 1
ATOM 1315 O O . LEU A 1 177 ? 24.830 25.614 25.711 1.00 94.25 177 LEU A O 1
ATOM 1320 N N . TYR A 1 178 ? 23.888 27.390 24.706 1.00 88.14 178 TYR A N 1
ATOM 1321 C CA . TYR A 1 178 ? 23.719 28.078 25.982 1.00 86.23 178 TYR A CA 1
ATOM 1322 C C . TYR A 1 178 ? 22.666 27.397 26.841 1.00 86.03 178 TYR A C 1
ATOM 1323 O O . TYR A 1 178 ? 22.867 27.211 28.046 1.00 85.67 178 TYR A O 1
ATOM 1332 N N . ALA A 1 179 ? 21.542 27.011 26.236 1.00 84.70 179 ALA A N 1
ATOM 1333 C CA . ALA A 1 179 ? 20.473 26.380 26.999 1.00 87.19 179 ALA A CA 1
ATOM 1334 C C . ALA A 1 179 ? 20.907 25.030 27.559 1.00 91.91 179 ALA A C 1
ATOM 1335 O O . ALA A 1 179 ? 20.589 24.697 28.708 1.00 88.44 179 ALA A O 1
ATOM 1337 N N . GLU A 1 180 ? 21.631 24.239 26.767 1.00 84.53 180 GLU A N 1
ATOM 1338 C CA . GLU A 1 180 ? 22.089 22.947 27.263 1.00 90.05 180 GLU A CA 1
ATOM 1339 C C . GLU A 1 180 ? 23.160 23.104 28.336 1.00 88.86 180 GLU A C 1
ATOM 1340 O O . GLU A 1 180 ? 23.350 22.196 29.152 1.00 96.47 180 GLU A O 1
ATOM 1346 N N . ALA A 1 181 ? 23.881 24.231 28.343 1.00 90.48 181 ALA A N 1
ATOM 1347 C CA . ALA A 1 181 ? 24.831 24.486 29.424 1.00 89.06 181 ALA A CA 1
ATOM 1348 C C . ALA A 1 181 ? 24.124 24.864 30.721 1.00 97.04 181 ALA A C 1
ATOM 1349 O O . ALA A 1 181 ? 24.628 24.563 31.809 1.00 104.23 181 ALA A O 1
ATOM 1351 N N . GLY A 1 182 ? 22.974 25.529 30.635 1.00 101.10 182 GLY A N 1
ATOM 1352 C CA . GLY A 1 182 ? 22.232 25.874 31.833 1.00 103.88 182 GLY A CA 1
ATOM 1353 C C . GLY A 1 182 ? 21.638 27.269 31.841 1.00 102.36 182 GLY A C 1
ATOM 1354 O O . GLY A 1 182 ? 21.141 27.730 32.874 1.00 113.20 182 GLY A O 1
ATOM 1355 N N . VAL A 1 183 ? 21.687 27.957 30.702 1.00 89.10 183 VAL A N 1
ATOM 1356 C CA . VAL A 1 183 ? 21.136 29.303 30.619 1.00 84.63 183 VAL A CA 1
ATOM 1357 C C . VAL A 1 183 ? 19.619 29.248 30.751 1.00 83.27 183 VAL A C 1
ATOM 1358 O O . VAL A 1 183 ? 18.964 28.322 30.252 1.00 80.03 183 VAL A O 1
ATOM 1362 N N . ASN A 1 184 ? 19.052 30.223 31.474 1.00 82.39 184 ASN A N 1
ATOM 1363 C CA . ASN A 1 184 ? 17.610 30.314 31.663 1.00 79.56 184 ASN A CA 1
ATOM 1364 C C . ASN A 1 184 ? 16.953 31.423 30.859 1.00 77.21 184 ASN A C 1
ATOM 1365 O O . ASN A 1 184 ? 15.742 31.354 30.627 1.00 74.24 184 ASN A O 1
ATOM 1370 N N . LEU A 1 185 ? 17.711 32.434 30.434 1.00 78.05 185 LEU A N 1
ATOM 1371 C CA . LEU A 1 185 ? 17.161 33.583 29.725 1.00 80.40 185 LEU A CA 1
ATOM 1372 C C . LEU A 1 185 ? 18.109 33.976 28.600 1.00 82.75 185 LEU A C 1
ATOM 1373 O O . LEU A 1 185 ? 19.324 34.052 28.810 1.00 83.30 185 LEU A O 1
ATOM 1378 N N . LEU A 1 186 ? 17.553 34.210 27.408 1.00 77.10 186 LEU A N 1
ATOM 1379 C CA . LEU A 1 186 ? 18.314 34.608 26.229 1.00 78.55 186 LEU A CA 1
ATOM 1380 C C . LEU A 1 186 ? 17.773 35.922 25.680 1.00 78.39 186 LEU A C 1
ATOM 1381 O O . LEU A 1 186 ? 16.559 36.152 25.684 1.00 79.62 186 LEU A O 1
ATOM 1386 N N . SER A 1 187 ? 18.671 36.780 25.195 1.00 79.06 187 SER A N 1
ATOM 1387 C CA . SER A 1 187 ? 18.262 38.053 24.618 1.00 86.51 187 SER A CA 1
ATOM 1388 C C . SER A 1 187 ? 19.119 38.389 23.401 1.00 90.23 187 SER A C 1
ATOM 1389 O O . SER A 1 187 ? 20.308 38.059 23.345 1.00 86.44 187 SER A O 1
ATOM 1392 N N . TRP A 1 188 ? 18.490 39.049 22.423 1.00 89.84 188 TRP A N 1
ATOM 1393 C CA . TRP A 1 188 ? 19.135 39.514 21.198 1.00 83.61 188 TRP A CA 1
ATOM 1394 C C . TRP A 1 188 ? 19.141 41.035 21.226 1.00 84.08 188 TRP A C 1
ATOM 1395 O O . TRP A 1 188 ? 18.074 41.660 21.215 1.00 87.97 188 TRP A O 1
ATOM 1406 N N . HIS A 1 189 ? 20.326 41.631 21.258 1.00 79.97 189 HIS A N 1
ATOM 1407 C CA . HIS A 1 189 ? 20.456 43.076 21.388 1.00 84.85 189 HIS A CA 1
ATOM 1408 C C . HIS A 1 189 ? 20.745 43.723 20.038 1.00 100.66 189 HIS A C 1
ATOM 1409 O O . HIS A 1 189 ? 21.693 43.340 19.342 1.00 98.70 189 HIS A O 1
ATOM 1416 N N . GLU A 1 190 ? 19.904 44.683 19.666 1.00 100.86 190 GLU A N 1
ATOM 1417 C CA . GLU A 1 190 ? 20.001 45.400 18.409 1.00 96.09 190 GLU A CA 1
ATOM 1418 C C . GLU A 1 190 ? 20.148 46.894 18.677 1.00 98.15 190 GLU A C 1
ATOM 1419 O O . GLU A 1 190 ? 19.767 47.398 19.738 1.00 91.92 190 GLU A O 1
ATOM 1425 N N . ALA A 1 191 ? 20.717 47.601 17.701 1.00 108.21 191 ALA A N 1
ATOM 1426 C CA . ALA A 1 191 ? 20.862 49.049 17.793 1.00 101.56 191 ALA A CA 1
ATOM 1427 C C . ALA A 1 191 ? 19.694 49.798 17.163 1.00 100.97 191 ALA A C 1
ATOM 1428 O O . ALA A 1 191 ? 19.445 50.953 17.526 1.00 100.37 191 ALA A O 1
ATOM 1430 N N . ALA A 1 192 ? 18.990 49.177 16.217 1.00 105.48 192 ALA A N 1
ATOM 1431 C CA . ALA A 1 192 ? 17.853 49.792 15.541 1.00 105.63 192 ALA A CA 1
ATOM 1432 C C . ALA A 1 192 ? 17.146 48.725 14.719 1.00 102.14 192 ALA A C 1
ATOM 1433 O O . ALA A 1 192 ? 17.710 47.666 14.432 1.00 103.79 192 ALA A O 1
ATOM 1435 N N . ARG A 1 193 ? 15.907 49.013 14.347 1.00 102.31 193 ARG A N 1
ATOM 1436 C CA . ARG A 1 193 ? 15.200 48.129 13.427 1.00 111.34 193 ARG A CA 1
ATOM 1437 C C . ARG A 1 193 ? 15.771 48.299 12.022 1.00 117.74 193 ARG A C 1
ATOM 1438 O O . ARG A 1 193 ? 15.933 49.434 11.557 1.00 125.80 193 ARG A O 1
ATOM 1446 N N . PRO A 1 194 ? 16.094 47.212 11.326 1.00 108.07 194 PRO A N 1
ATOM 1447 C CA . PRO A 1 194 ? 16.749 47.325 10.014 1.00 112.06 194 PRO A CA 1
ATOM 1448 C C . PRO A 1 194 ? 15.839 47.928 8.951 1.00 114.97 194 PRO A C 1
ATOM 1449 O O . PRO A 1 194 ? 14.658 48.198 9.170 1.00 119.24 194 PRO A O 1
ATOM 1453 N N . ALA A 1 195 ? 16.431 48.156 7.777 1.00 113.60 195 ALA A N 1
ATOM 1454 C CA . ALA A 1 195 ? 15.694 48.712 6.648 1.00 120.56 195 ALA A CA 1
ATOM 1455 C C . ALA A 1 195 ? 14.559 47.783 6.228 1.00 118.68 195 ALA A C 1
ATOM 1456 O O . ALA A 1 195 ? 14.598 46.573 6.462 1.00 121.01 195 ALA A O 1
ATOM 1458 N N . GLU A 1 196 ? 13.532 48.374 5.607 1.00 120.14 196 GLU A N 1
ATOM 1459 C CA . GLU A 1 196 ? 12.365 47.607 5.176 1.00 121.77 196 GLU A CA 1
ATOM 1460 C C . GLU A 1 196 ? 12.752 46.428 4.290 1.00 122.36 196 GLU A C 1
ATOM 1461 O O . GLU A 1 196 ? 12.193 45.331 4.424 1.00 112.67 196 GLU A O 1
ATOM 1467 N N . GLU A 1 197 ? 13.719 46.627 3.388 1.00 123.87 197 GLU A N 1
ATOM 1468 C CA . GLU A 1 197 ? 14.145 45.554 2.493 1.00 124.31 197 GLU A CA 1
ATOM 1469 C C . GLU A 1 197 ? 14.755 44.379 3.245 1.00 119.44 197 GLU A C 1
ATOM 1470 O O . GLU A 1 197 ? 14.769 43.261 2.721 1.00 127.78 197 GLU A O 1
ATOM 1476 N N . GLN A 1 198 ? 15.255 44.602 4.457 1.00 120.37 198 GLN A N 1
ATOM 1477 C CA . GLN A 1 198 ? 15.830 43.545 5.275 1.00 114.32 198 GLN A CA 1
ATOM 1478 C C . GLN A 1 198 ? 14.932 43.116 6.421 1.00 100.69 198 GLN A C 1
ATOM 1479 O O . GLN A 1 198 ? 15.210 42.090 7.049 1.00 101.89 198 GLN A O 1
ATOM 1485 N N . ASP A 1 199 ? 13.868 43.875 6.694 1.00 105.57 199 ASP A N 1
ATOM 1486 C CA . ASP A 1 199 ? 12.997 43.626 7.839 1.00 102.56 199 ASP A CA 1
ATOM 1487 C C . ASP A 1 199 ? 12.507 42.183 7.888 1.00 98.96 199 ASP A C 1
ATOM 1488 O O . ASP A 1 199 ? 12.459 41.571 8.962 1.00 100.86 199 ASP A O 1
ATOM 1493 N N . ASP A 1 200 ? 12.113 41.633 6.737 1.00 100.28 200 ASP A N 1
ATOM 1494 C CA . ASP A 1 200 ? 11.544 40.290 6.695 1.00 91.07 200 ASP A CA 1
ATOM 1495 C C . ASP A 1 200 ? 12.589 39.225 7.013 1.00 89.14 200 ASP A C 1
ATOM 1496 O O . ASP A 1 200 ? 12.309 38.280 7.760 1.00 100.70 200 ASP A O 1
ATOM 1501 N N . PHE A 1 201 ? 13.793 39.347 6.444 1.00 98.58 201 PHE A N 1
ATOM 1502 C CA . PHE A 1 201 ? 14.865 38.402 6.753 1.00 92.47 201 PHE A CA 1
ATOM 1503 C C . PHE A 1 201 ? 15.252 38.482 8.220 1.00 95.18 201 PHE A C 1
ATOM 1504 O O . PHE A 1 201 ? 15.589 37.468 8.845 1.00 97.88 201 PHE A O 1
ATOM 1512 N N . TRP A 1 202 ? 15.233 39.694 8.773 1.00 92.29 202 TRP A N 1
ATOM 1513 C CA . TRP A 1 202 ? 15.575 39.908 10.171 1.00 91.36 202 TRP A CA 1
ATOM 1514 C C . TRP A 1 202 ? 14.563 39.246 11.098 1.00 89.58 202 TRP A C 1
ATOM 1515 O O . TRP A 1 202 ? 14.945 38.623 12.095 1.00 92.75 202 TRP A O 1
ATOM 1526 N N . LYS A 1 203 ? 13.270 39.352 10.777 1.00 89.71 203 LYS A N 1
ATOM 1527 C CA . LYS A 1 203 ? 12.251 38.699 11.594 1.00 88.73 203 LYS A CA 1
ATOM 1528 C C . LYS A 1 203 ? 12.386 37.181 11.534 1.00 90.99 203 LYS A C 1
ATOM 1529 O O . LYS A 1 203 ? 12.209 36.493 12.547 1.00 97.07 203 LYS A O 1
ATOM 1535 N N . GLY A 1 204 ? 12.707 36.639 10.358 1.00 83.98 204 GLY A N 1
ATOM 1536 C CA . GLY A 1 204 ? 12.880 35.203 10.247 1.00 83.29 204 GLY A CA 1
ATOM 1537 C C . GLY A 1 204 ? 14.081 34.686 11.005 1.00 72.99 204 GLY A C 1
ATOM 1538 O O . GLY A 1 204 ? 14.056 33.563 11.515 1.00 77.89 204 GLY A O 1
ATOM 1539 N N . ALA A 1 205 ? 15.147 35.484 11.085 1.00 74.38 205 ALA A N 1
ATOM 1540 C CA . ALA A 1 205 ? 16.308 35.076 11.869 1.00 87.37 205 ALA A CA 1
ATOM 1541 C C . ALA A 1 205 ? 15.997 35.108 13.359 1.00 83.01 205 ALA A C 1
ATOM 1542 O O . ALA A 1 205 ? 16.474 34.257 14.119 1.00 78.68 205 ALA A O 1
ATOM 1544 N N . LEU A 1 206 ? 15.196 36.083 13.791 1.00 79.47 206 LEU A N 1
ATOM 1545 C CA . LEU A 1 206 ? 14.756 36.119 15.179 1.00 82.51 206 LEU A CA 1
ATOM 1546 C C . LEU A 1 206 ? 13.866 34.924 15.504 1.00 83.86 206 LEU A C 1
ATOM 1547 O O . LEU A 1 206 ? 14.009 34.308 16.566 1.00 79.63 206 LEU A O 1
ATOM 1552 N N . GLY A 1 207 ? 12.966 34.565 14.585 1.00 82.30 207 GLY A N 1
ATOM 1553 C CA . GLY A 1 207 ? 12.089 33.431 14.826 1.00 73.59 207 GLY A CA 1
ATOM 1554 C C . GLY A 1 207 ? 12.833 32.111 14.881 1.00 77.75 207 GLY A C 1
ATOM 1555 O O . GLY A 1 207 ? 12.542 31.260 15.725 1.00 79.15 207 GLY A O 1
ATOM 1556 N N . THR A 1 208 ? 13.798 31.919 13.983 1.00 80.60 208 THR A N 1
ATOM 1557 C CA . THR A 1 208 ? 14.563 30.678 13.975 1.00 83.03 208 THR A CA 1
ATOM 1558 C C . THR A 1 208 ? 15.289 30.468 15.299 1.00 82.91 208 THR A C 1
ATOM 1559 O O . THR A 1 208 ? 15.183 29.400 15.913 1.00 82.19 208 THR A O 1
ATOM 1563 N N . ALA A 1 209 ? 16.036 31.477 15.759 1.00 88.53 209 ALA A N 1
ATOM 1564 C CA . ALA A 1 209 ? 16.780 31.326 17.008 1.00 85.70 209 ALA A CA 1
ATOM 1565 C C . ALA A 1 209 ? 15.843 31.282 18.206 1.00 82.82 209 ALA A C 1
ATOM 1566 O O . ALA A 1 209 ? 16.067 30.514 19.149 1.00 70.72 209 ALA A O 1
ATOM 1568 N N . GLY A 1 210 ? 14.796 32.109 18.192 1.00 86.45 210 GLY A N 1
ATOM 1569 C CA . GLY A 1 210 ? 13.847 32.105 19.287 1.00 81.25 210 GLY A CA 1
ATOM 1570 C C . GLY A 1 210 ? 13.090 30.799 19.420 1.00 84.62 210 GLY A C 1
ATOM 1571 O O . GLY A 1 210 ? 12.686 30.421 20.524 1.00 83.27 210 GLY A O 1
ATOM 1572 N N . ASN A 1 211 ? 12.879 30.093 18.305 1.00 76.83 211 ASN A N 1
ATOM 1573 C CA . ASN A 1 211 ? 12.121 28.849 18.368 1.00 75.09 211 ASN A CA 1
ATOM 1574 C C . ASN A 1 211 ? 12.907 27.742 19.061 1.00 78.96 211 ASN A C 1
ATOM 1575 O O . ASN A 1 211 ? 12.315 26.929 19.778 1.00 82.95 211 ASN A O 1
ATOM 1580 N N . VAL A 1 212 ? 14.231 27.696 18.885 1.00 78.31 212 VAL A N 1
ATOM 1581 C CA . VAL A 1 212 ? 15.011 26.698 19.613 1.00 81.10 212 VAL A CA 1
ATOM 1582 C C . VAL A 1 212 ? 15.115 27.089 21.080 1.00 77.45 212 VAL A C 1
ATOM 1583 O O . VAL A 1 212 ? 15.100 26.228 21.967 1.00 83.75 212 VAL A O 1
ATOM 1587 N N . ALA A 1 213 ? 15.197 28.392 21.360 1.00 80.68 213 ALA A N 1
ATOM 1588 C CA . ALA A 1 213 ? 15.249 28.858 22.742 1.00 76.46 213 ALA A CA 1
ATOM 1589 C C . ALA A 1 213 ? 14.038 28.375 23.532 1.00 81.27 213 ALA A C 1
ATOM 1590 O O . ALA A 1 213 ? 14.178 27.842 24.640 1.00 84.35 213 ALA A O 1
ATOM 1592 N N . ARG A 1 214 ? 12.835 28.560 22.979 1.00 78.45 214 ARG A N 1
ATOM 1593 C CA . ARG A 1 214 ? 11.621 28.106 23.655 1.00 80.37 214 ARG A CA 1
ATOM 1594 C C . ARG A 1 214 ? 11.573 26.585 23.756 1.00 83.30 214 ARG A C 1
ATOM 1595 O O . ARG A 1 214 ? 11.040 26.040 24.731 1.00 93.79 214 ARG A O 1
ATOM 1603 N N . PHE A 1 215 ? 12.103 25.891 22.749 1.00 71.84 215 PHE A N 1
ATOM 1604 C CA . PHE A 1 215 ? 12.150 24.435 22.775 1.00 77.43 215 PHE A CA 1
ATOM 1605 C C . PHE A 1 215 ? 12.943 23.926 23.972 1.00 83.44 215 PHE A C 1
ATOM 1606 O O . PHE A 1 215 ? 12.688 22.820 24.463 1.00 77.71 215 PHE A O 1
ATOM 1614 N N . HIS A 1 216 ? 13.924 24.704 24.433 1.00 79.30 216 HIS A N 1
ATOM 1615 C CA . HIS A 1 216 ? 14.689 24.404 25.633 1.00 82.51 216 HIS A CA 1
ATOM 1616 C C . HIS A 1 216 ? 14.149 25.133 26.865 1.00 86.14 216 HIS A C 1
ATOM 1617 O O . HIS A 1 216 ? 14.871 25.289 27.857 1.00 81.42 216 HIS A O 1
ATOM 1624 N N . ARG A 1 217 ? 12.887 25.570 26.816 1.00 82.83 217 ARG A N 1
ATOM 1625 C CA . ARG A 1 217 ? 12.209 26.233 27.929 1.00 83.39 217 ARG A CA 1
ATOM 1626 C C . ARG A 1 217 ? 12.884 27.545 28.329 1.00 84.90 217 ARG A C 1
ATOM 1627 O O . ARG A 1 217 ? 12.756 27.988 29.474 1.00 78.07 217 ARG A O 1
ATOM 1635 N N . VAL A 1 218 ? 13.581 28.190 27.400 1.00 82.02 218 VAL A N 1
ATOM 1636 C CA . VAL A 1 218 ? 14.249 29.467 27.641 1.00 80.02 218 VAL A CA 1
ATOM 1637 C C . VAL A 1 218 ? 13.528 30.547 26.838 1.00 85.38 218 VAL A C 1
ATOM 1638 O O . VAL A 1 218 ? 13.387 30.411 25.614 1.00 84.03 218 VAL A O 1
ATOM 1642 N N . PRO A 1 219 ? 13.069 31.627 27.469 1.00 77.74 219 PRO A N 1
ATOM 1643 C CA . PRO A 1 219 ? 12.361 32.697 26.735 1.00 79.17 219 PRO A CA 1
ATOM 1644 C C . PRO A 1 219 ? 13.324 33.587 25.966 1.00 79.82 219 PRO A C 1
ATOM 1645 O O . PRO A 1 219 ? 14.319 34.072 26.527 1.00 77.06 219 PRO A O 1
ATOM 1649 N N . PRO A 1 220 ? 13.056 33.829 24.664 1.00 84.52 220 PRO A N 1
ATOM 1650 C CA . PRO A 1 220 ? 13.896 34.735 23.862 1.00 77.32 220 PRO A CA 1
ATOM 1651 C C . PRO A 1 220 ? 13.383 36.172 23.809 1.00 77.86 220 PRO A C 1
ATOM 1652 O O . PRO A 1 220 ? 12.219 36.408 23.469 1.00 83.94 220 PRO A O 1
ATOM 1656 N N . VAL A 1 221 ? 14.226 37.131 24.192 1.00 71.94 221 VAL A N 1
ATOM 1657 C CA . VAL A 1 221 ? 13.857 38.544 24.285 1.00 81.55 221 VAL A CA 1
ATOM 1658 C C . VAL A 1 221 ? 14.625 39.370 23.258 1.00 87.79 221 VAL A C 1
ATOM 1659 O O . VAL A 1 221 ? 15.855 39.276 23.169 1.00 92.60 221 VAL A O 1
ATOM 1663 N N . LEU A 1 222 ? 13.906 40.192 22.495 1.00 92.29 222 LEU A N 1
ATOM 1664 C CA . LEU A 1 222 ? 14.522 41.161 21.593 1.00 79.37 222 LEU A CA 1
ATOM 1665 C C . LEU A 1 222 ? 14.667 42.498 22.315 1.00 89.41 222 LEU A C 1
ATOM 1666 O O . LEU A 1 222 ? 13.666 43.102 22.714 1.00 103.28 222 LEU A O 1
ATOM 1671 N N . VAL A 1 223 ? 15.903 42.964 22.476 1.00 85.19 223 VAL A N 1
ATOM 1672 C CA . VAL A 1 223 ? 16.187 44.204 23.192 1.00 91.97 223 VAL A CA 1
ATOM 1673 C C . VAL A 1 223 ? 16.717 45.252 22.220 1.00 96.39 223 VAL A C 1
ATOM 1674 O O . VAL A 1 223 ? 17.784 45.076 21.617 1.00 91.47 223 VAL A O 1
ATOM 1678 N N . LEU A 1 224 ? 15.970 46.344 22.088 1.00 95.25 224 LEU A N 1
ATOM 1679 C CA . LEU A 1 224 ? 16.282 47.560 21.354 1.00 91.99 224 LEU A CA 1
ATOM 1680 C C . LEU A 1 224 ? 16.606 48.685 22.328 1.00 100.71 224 LEU A C 1
ATOM 1681 O O . LEU A 1 224 ? 16.182 48.648 23.488 1.00 105.41 224 LEU A O 1
ATOM 1686 N N . PRO A 1 225 ? 17.374 49.691 21.904 1.00 95.98 225 PRO A N 1
ATOM 1687 C CA . PRO A 1 225 ? 17.782 50.747 22.840 1.00 102.19 225 PRO A CA 1
ATOM 1688 C C . PRO A 1 225 ? 16.590 51.414 23.516 1.00 111.36 225 PRO A C 1
ATOM 1689 O O . PRO A 1 225 ? 15.551 51.662 22.901 1.00 119.45 225 PRO A O 1
ATOM 1693 N N . ALA A 1 226 ? 16.757 51.682 24.812 1.00 110.33 226 ALA A N 1
ATOM 1694 C CA . ALA A 1 226 ? 15.751 52.341 25.640 1.00 113.89 226 ALA A CA 1
ATOM 1695 C C . ALA A 1 226 ? 15.425 53.753 25.167 1.00 125.62 226 ALA A C 1
ATOM 1696 O O . ALA A 1 226 ? 14.298 54.219 25.369 1.00 124.27 226 ALA A O 1
ATOM 1698 N N . SER A 1 227 ? 16.396 54.465 24.607 1.00 126.53 227 SER A N 1
ATOM 1699 C CA . SER A 1 227 ? 16.195 55.848 24.191 1.00 138.76 227 SER A CA 1
ATOM 1700 C C . SER A 1 227 ? 15.442 55.960 22.864 1.00 141.99 227 SER A C 1
ATOM 1701 O O . SER A 1 227 ? 15.368 57.040 22.270 1.00 136.20 227 SER A O 1
ATOM 1704 N N . TRP A 1 233 ? 4.209 49.402 15.130 1.00 163.90 233 TRP A N 1
ATOM 1705 C CA . TRP A 1 233 ? 3.777 48.022 15.320 1.00 164.35 233 TRP A CA 1
ATOM 1706 C C . TRP A 1 233 ? 4.927 47.157 15.851 1.00 167.37 233 TRP A C 1
ATOM 1707 O O . TRP A 1 233 ? 6.094 47.432 15.566 1.00 169.67 233 TRP A O 1
ATOM 1718 N N . PRO A 1 234 ? 4.600 46.126 16.629 1.00 151.34 234 PRO A N 1
ATOM 1719 C CA . PRO A 1 234 ? 5.648 45.278 17.206 1.00 143.11 234 PRO A CA 1
ATOM 1720 C C . PRO A 1 234 ? 6.268 44.360 16.163 1.00 141.10 234 PRO A C 1
ATOM 1721 O O . PRO A 1 234 ? 5.727 44.138 15.077 1.00 151.08 234 PRO A O 1
ATOM 1725 N N . ALA A 1 235 ? 7.431 43.814 16.520 1.00 134.99 235 ALA A N 1
ATOM 1726 C CA . ALA A 1 235 ? 8.233 43.073 15.554 1.00 132.88 235 ALA A CA 1
ATOM 1727 C C . ALA A 1 235 ? 7.630 41.703 15.264 1.00 137.07 235 ALA A C 1
ATOM 1728 O O . ALA A 1 235 ? 7.323 41.377 14.112 1.00 137.14 235 ALA A O 1
ATOM 1730 N N . GLN A 1 236 ? 7.456 40.885 16.294 1.00 137.64 236 GLN A N 1
ATOM 1731 C CA . GLN A 1 236 ? 6.966 39.526 16.129 1.00 138.95 236 GLN A CA 1
ATOM 1732 C C . GLN A 1 236 ? 5.506 39.425 16.554 1.00 140.37 236 GLN A C 1
ATOM 1733 O O . GLN A 1 236 ? 4.969 40.305 17.232 1.00 149.10 236 GLN A O 1
ATOM 1739 N N . ALA A 1 237 ? 4.851 38.328 16.143 1.00 137.01 237 ALA A N 1
ATOM 1740 C CA . ALA A 1 237 ? 3.408 38.192 16.456 1.00 135.82 237 ALA A CA 1
ATOM 1741 C C . ALA A 1 237 ? 2.881 36.754 16.526 1.00 134.88 237 ALA A C 1
ATOM 1742 O O . ALA A 1 237 ? 1.678 36.629 16.707 1.00 127.65 237 ALA A O 1
ATOM 1744 N N . VAL A 1 238 ? 3.711 35.720 16.401 1.00 136.40 238 VAL A N 1
ATOM 1745 C CA . VAL A 1 238 ? 3.159 34.362 16.390 1.00 139.42 238 VAL A CA 1
ATOM 1746 C C . VAL A 1 238 ? 2.615 34.005 17.773 1.00 141.76 238 VAL A C 1
ATOM 1747 O O . VAL A 1 238 ? 1.400 33.797 17.903 1.00 139.63 238 VAL A O 1
ATOM 1751 N N . PRO A 1 239 ? 3.441 33.924 18.845 1.00 152.97 239 PRO A N 1
ATOM 1752 C CA . PRO A 1 239 ? 2.862 33.640 20.161 1.00 161.65 239 PRO A CA 1
ATOM 1753 C C . PRO A 1 239 ? 2.659 34.921 20.952 1.00 163.75 239 PRO A C 1
ATOM 1754 O O . PRO A 1 239 ? 1.713 35.677 20.704 1.00 152.09 239 PRO A O 1
ATOM 1758 N N . CYS A 1 240 ? 3.563 35.164 21.906 1.00 175.34 240 CYS A N 1
ATOM 1759 C CA . CYS A 1 240 ? 3.593 36.412 22.673 1.00 169.10 240 CYS A CA 1
ATOM 1760 C C . CYS A 1 240 ? 5.039 36.724 23.047 1.00 168.16 240 CYS A C 1
ATOM 1761 O O . CYS A 1 240 ? 5.448 36.571 24.203 1.00 169.42 240 CYS A O 1
ATOM 1764 N N . PRO A 1 241 ? 5.842 37.176 22.086 1.00 162.87 241 PRO A N 1
ATOM 1765 C CA . PRO A 1 241 ? 7.266 37.403 22.351 1.00 158.42 241 PRO A CA 1
ATOM 1766 C C . PRO A 1 241 ? 7.521 38.728 23.057 1.00 166.76 241 PRO A C 1
ATOM 1767 O O . PRO A 1 241 ? 6.712 39.658 23.018 1.00 170.15 241 PRO A O 1
ATOM 1771 N N . ALA A 1 242 ? 8.692 38.804 23.693 1.00 144.50 242 ALA A N 1
ATOM 1772 C CA . ALA A 1 242 ? 9.113 39.995 24.427 1.00 135.11 242 ALA A CA 1
ATOM 1773 C C . ALA A 1 242 ? 9.926 40.900 23.503 1.00 128.75 242 ALA A C 1
ATOM 1774 O O . ALA A 1 242 ? 11.031 40.541 23.076 1.00 119.38 242 ALA A O 1
ATOM 1776 N N . LEU A 1 243 ? 9.373 42.083 23.233 1.00 143.29 243 LEU A N 1
ATOM 1777 C CA . LEU A 1 243 ? 9.809 43.104 22.286 1.00 145.50 243 LEU A CA 1
ATOM 1778 C C . LEU A 1 243 ? 10.226 44.356 23.081 1.00 143.62 243 LEU A C 1
ATOM 1779 O O . LEU A 1 243 ? 10.294 44.323 24.313 1.00 128.56 243 LEU A O 1
ATOM 1784 N N . ASN A 1 244 ? 10.691 45.394 22.383 1.00 157.69 244 ASN A N 1
ATOM 1785 C CA . ASN A 1 244 ? 11.261 46.578 23.079 1.00 150.29 244 ASN A CA 1
ATOM 1786 C C . ASN A 1 244 ? 10.746 47.887 22.458 1.00 156.16 244 ASN A C 1
ATOM 1787 O O . ASN A 1 244 ? 9.974 47.832 21.495 1.00 149.57 244 ASN A O 1
ATOM 1792 N N . HIS A 1 245 ? 11.131 49.008 23.072 1.00 164.06 245 HIS A N 1
ATOM 1793 C CA . HIS A 1 245 ? 10.881 50.428 22.687 1.00 164.30 245 HIS A CA 1
ATOM 1794 C C . HIS A 1 245 ? 9.453 50.977 22.836 1.00 167.49 245 HIS A C 1
ATOM 1795 O O . HIS A 1 245 ? 8.994 51.111 23.972 1.00 164.50 245 HIS A O 1
ATOM 1802 N N . PRO A 1 246 ? 8.776 51.401 21.745 1.00 169.69 246 PRO A N 1
ATOM 1803 C CA . PRO A 1 246 ? 7.447 52.030 21.812 1.00 164.56 246 PRO A CA 1
ATOM 1804 C C . PRO A 1 246 ? 6.387 51.289 22.639 1.00 159.49 246 PRO A C 1
ATOM 1805 O O . PRO A 1 246 ? 5.222 51.542 22.377 1.00 147.89 246 PRO A O 1
ATOM 1809 N N . PRO A 1 250 ? -3.619 48.371 24.252 1.00 157.87 250 PRO A N 1
ATOM 1810 C CA . PRO A 1 250 ? -2.176 48.164 24.073 1.00 161.95 250 PRO A CA 1
ATOM 1811 C C . PRO A 1 250 ? -1.805 46.688 23.869 1.00 162.48 250 PRO A C 1
ATOM 1812 O O . PRO A 1 250 ? -2.686 45.827 23.927 1.00 161.69 250 PRO A O 1
ATOM 1816 N N . VAL A 1 251 ? -0.523 46.408 23.627 1.00 163.16 251 VAL A N 1
ATOM 1817 C CA . VAL A 1 251 ? -0.050 45.062 23.324 1.00 165.41 251 VAL A CA 1
ATOM 1818 C C . VAL A 1 251 ? 0.652 44.478 24.548 1.00 161.96 251 VAL A C 1
ATOM 1819 O O . VAL A 1 251 ? 1.038 45.195 25.478 1.00 159.07 251 VAL A O 1
ATOM 1823 N N . ARG A 1 252 ? 0.823 43.152 24.546 1.00 159.90 252 ARG A N 1
ATOM 1824 C CA . ARG A 1 252 ? 1.252 42.398 25.732 1.00 165.55 252 ARG A CA 1
ATOM 1825 C C . ARG A 1 252 ? 2.685 41.893 25.574 1.00 166.49 252 ARG A C 1
ATOM 1826 O O . ARG A 1 252 ? 2.989 40.691 25.574 1.00 165.16 252 ARG A O 1
ATOM 1834 N N . THR A 1 253 ? 3.568 42.879 25.462 1.00 174.55 253 THR A N 1
ATOM 1835 C CA . THR A 1 253 ? 5.001 42.660 25.386 1.00 167.85 253 THR A CA 1
ATOM 1836 C C . THR A 1 253 ? 5.541 42.378 26.791 1.00 168.10 253 THR A C 1
ATOM 1837 O O . THR A 1 253 ? 5.020 42.893 27.784 1.00 172.69 253 THR A O 1
ATOM 1841 N N . HIS A 1 254 ? 6.584 41.547 26.884 1.00 144.28 254 HIS A N 1
ATOM 1842 C CA . HIS A 1 254 ? 7.044 41.106 28.192 1.00 140.14 254 HIS A CA 1
ATOM 1843 C C . HIS A 1 254 ? 8.396 41.674 28.614 1.00 131.69 254 HIS A C 1
ATOM 1844 O O . HIS A 1 254 ? 8.836 41.400 29.739 1.00 127.73 254 HIS A O 1
ATOM 1851 N N . ALA A 1 255 ? 9.058 42.483 27.792 1.00 129.87 255 ALA A N 1
ATOM 1852 C CA . ALA A 1 255 ? 10.338 43.036 28.221 1.00 113.76 255 ALA A CA 1
ATOM 1853 C C . ALA A 1 255 ? 10.292 44.555 28.326 1.00 117.67 255 ALA A C 1
ATOM 1854 O O . ALA A 1 255 ? 9.425 45.217 27.750 1.00 129.20 255 ALA A O 1
ATOM 1856 N N . ARG A 1 256 ? 11.249 45.102 29.076 1.00 99.74 256 ARG A N 1
ATOM 1857 C CA . ARG A 1 256 ? 11.413 46.547 29.202 1.00 103.90 256 ARG A CA 1
ATOM 1858 C C . ARG A 1 256 ? 12.900 46.834 29.062 1.00 100.85 256 ARG A C 1
ATOM 1859 O O . ARG A 1 256 ? 13.715 46.172 29.714 1.00 96.06 256 ARG A O 1
ATOM 1867 N N . ALA A 1 257 ? 13.260 47.834 28.269 1.00 101.05 257 ALA A N 1
ATOM 1868 C CA . ALA A 1 257 ? 14.661 48.180 28.081 1.00 91.39 257 ALA A CA 1
ATOM 1869 C C . ALA A 1 257 ? 15.029 49.423 28.883 1.00 92.38 257 ALA A C 1
ATOM 1870 O O . ALA A 1 257 ? 14.326 50.438 28.831 1.00 87.65 257 ALA A O 1
ATOM 1872 N N . TRP A 1 258 ? 16.118 49.329 29.637 1.00 85.39 258 TRP A N 1
ATOM 1873 C CA . TRP A 1 258 ? 16.681 50.450 30.373 1.00 87.65 258 TRP A CA 1
ATOM 1874 C C . TRP A 1 258 ? 18.019 50.830 29.755 1.00 89.69 258 TRP A C 1
ATOM 1875 O O . TRP A 1 258 ? 18.655 50.034 29.061 1.00 90.44 258 TRP A O 1
ATOM 1886 N N . ALA A 1 259 ? 18.443 52.063 30.000 1.00 100.80 259 ALA A N 1
ATOM 1887 C CA . ALA A 1 259 ? 19.773 52.448 29.563 1.00 92.00 259 ALA A CA 1
ATOM 1888 C C . ALA A 1 259 ? 20.825 51.837 30.490 1.00 100.45 259 ALA A C 1
ATOM 1889 O O . ALA A 1 259 ? 20.539 51.417 31.616 1.00 99.58 259 ALA A O 1
ATOM 1891 N N . ALA A 1 260 ? 22.064 51.788 29.998 1.00 99.80 260 ALA A N 1
ATOM 1892 C CA . ALA A 1 260 ? 23.132 51.126 30.739 1.00 99.60 260 ALA A CA 1
ATOM 1893 C C . ALA A 1 260 ? 23.621 51.938 31.931 1.00 98.88 260 ALA A C 1
ATOM 1894 O O . ALA A 1 260 ? 24.176 51.358 32.868 1.00 102.04 260 ALA A O 1
ATOM 1896 N N . ASP A 1 261 ? 23.447 53.248 31.915 1.00 104.92 261 ASP A N 1
ATOM 1897 C CA . ASP A 1 261 ? 23.947 54.105 32.983 1.00 105.20 261 ASP A CA 1
ATOM 1898 C C . ASP A 1 261 ? 23.146 53.887 34.261 1.00 100.67 261 ASP A C 1
ATOM 1899 O O . ASP A 1 261 ? 21.952 54.214 34.289 1.00 108.23 261 ASP A O 1
ATOM 1904 N N . PRO A 1 262 ? 23.741 53.338 35.324 1.00 97.01 262 PRO A N 1
ATOM 1905 C CA . PRO A 1 262 ? 22.954 53.052 36.532 1.00 102.31 262 PRO A CA 1
ATOM 1906 C C . PRO A 1 262 ? 22.387 54.290 37.199 1.00 101.84 262 PRO A C 1
ATOM 1907 O O . PRO A 1 262 ? 21.304 54.217 37.788 1.00 104.91 262 PRO A O 1
ATOM 1911 N N . ALA A 1 263 ? 23.076 55.432 37.120 1.00 110.94 263 ALA A N 1
ATOM 1912 C CA . ALA A 1 263 ? 22.571 56.634 37.774 1.00 109.57 263 ALA A CA 1
ATOM 1913 C C . ALA A 1 263 ? 21.244 57.082 37.179 1.00 107.26 263 ALA A C 1
ATOM 1914 O O . ALA A 1 263 ? 20.442 57.724 37.868 1.00 105.68 263 ALA A O 1
ATOM 1916 N N . GLY A 1 264 ? 20.988 56.739 35.918 1.00 107.16 264 GLY A N 1
ATOM 1917 C CA . GLY A 1 264 ? 19.774 57.101 35.222 1.00 106.77 264 GLY A CA 1
ATOM 1918 C C . GLY A 1 264 ? 18.650 56.093 35.292 1.00 102.17 264 GLY A C 1
ATOM 1919 O O . GLY A 1 264 ? 17.605 56.304 34.668 1.00 105.75 264 GLY A O 1
ATOM 1920 N N . TRP A 1 265 ? 18.820 55.005 36.037 1.00 99.02 265 TRP A N 1
ATOM 1921 C CA . TRP A 1 265 ? 17.759 54.016 36.154 1.00 91.23 265 TRP A CA 1
ATOM 1922 C C . TRP A 1 265 ? 16.605 54.584 36.975 1.00 93.44 265 TRP A C 1
ATOM 1923 O O . TRP A 1 265 ? 16.833 55.318 37.942 1.00 98.19 265 TRP A O 1
ATOM 1934 N N . PRO A 1 266 ? 15.365 54.271 36.620 1.00 92.75 266 PRO A N 1
ATOM 1935 C CA . PRO A 1 266 ? 14.222 54.642 37.456 1.00 88.96 266 PRO A CA 1
ATOM 1936 C C . PRO A 1 266 ? 14.020 53.605 38.557 1.00 92.34 266 PRO A C 1
ATOM 1937 O O . PRO A 1 266 ? 14.794 52.662 38.705 1.00 95.35 266 PRO A O 1
ATOM 1941 N N . CYS A 1 267 ? 12.959 53.792 39.338 1.00 85.75 267 CYS A N 1
ATOM 1942 C CA . CYS A 1 267 ? 12.618 52.783 40.329 1.00 95.05 267 CYS A CA 1
ATOM 1943 C C . CYS A 1 267 ? 12.145 51.508 39.631 1.00 88.93 267 CYS A C 1
ATOM 1944 O O . CYS A 1 267 ? 11.732 51.522 38.467 1.00 91.90 267 CYS A O 1
ATOM 1947 N N . LEU A 1 268 ? 12.224 50.396 40.342 1.00 83.94 268 LEU A N 1
ATOM 1948 C CA . LEU A 1 268 ? 11.642 49.167 39.823 1.00 80.68 268 LEU A CA 1
ATOM 1949 C C . LEU A 1 268 ? 10.123 49.247 39.919 1.00 85.73 268 LEU A C 1
ATOM 1950 O O . LEU A 1 268 ? 9.591 49.629 40.970 1.00 97.63 268 LEU A O 1
ATOM 1955 N N . PRO A 1 269 ? 9.399 48.906 38.859 1.00 80.97 269 PRO A N 1
ATOM 1956 C CA . PRO A 1 269 ? 7.946 49.089 38.856 1.00 87.49 269 PRO A CA 1
ATOM 1957 C C . PRO A 1 269 ? 7.219 48.088 39.741 1.00 90.93 269 PRO A C 1
ATOM 1958 O O . PRO A 1 269 ? 7.745 47.045 40.142 1.00 88.01 269 PRO A O 1
ATOM 1962 N N . VAL A 1 270 ? 5.964 48.423 40.016 1.00 85.56 270 VAL A N 1
ATOM 1963 C CA . VAL A 1 270 ? 5.088 47.585 40.815 1.00 99.05 270 VAL A CA 1
ATOM 1964 C C . VAL A 1 270 ? 4.541 46.454 39.952 1.00 103.89 270 VAL A C 1
ATOM 1965 O O . VAL A 1 270 ? 4.729 46.437 38.731 1.00 112.87 270 VAL A O 1
ATOM 1969 N N . GLU A 1 271 ? 3.875 45.499 40.610 1.00 116.85 271 GLU A N 1
ATOM 1970 C CA . GLU A 1 271 ? 3.354 44.292 39.974 1.00 116.30 271 GLU A CA 1
ATOM 1971 C C . GLU A 1 271 ? 2.515 44.588 38.736 1.00 131.17 271 GLU A C 1
ATOM 1972 O O . GLU A 1 271 ? 2.674 43.927 37.704 1.00 141.36 271 GLU A O 1
ATOM 1978 N N . GLY A 1 272 ? 1.628 45.582 38.808 1.00 116.59 272 GLY A N 1
ATOM 1979 C CA . GLY A 1 272 ? 0.629 45.783 37.755 1.00 122.75 272 GLY A CA 1
ATOM 1980 C C . GLY A 1 272 ? 1.164 46.146 36.375 1.00 118.92 272 GLY A C 1
ATOM 1981 O O . GLY A 1 272 ? 0.379 46.158 35.418 1.00 131.94 272 GLY A O 1
ATOM 1982 N N . VAL A 1 273 ? 2.459 46.441 36.236 1.00 119.90 273 VAL A N 1
ATOM 1983 C CA . VAL A 1 273 ? 2.972 46.826 34.915 1.00 113.23 273 VAL A CA 1
ATOM 1984 C C . VAL A 1 273 ? 2.944 45.637 33.962 1.00 128.58 273 VAL A C 1
ATOM 1985 O O . VAL A 1 273 ? 2.870 44.467 34.360 1.00 133.15 273 VAL A O 1
ATOM 1989 N N . ALA A 1 274 ? 3.010 45.956 32.670 1.00 130.08 274 ALA A N 1
ATOM 1990 C CA . ALA A 1 274 ? 2.843 44.938 31.643 1.00 132.65 274 ALA A CA 1
ATOM 1991 C C . ALA A 1 274 ? 4.050 44.026 31.470 1.00 137.32 274 ALA A C 1
ATOM 1992 O O . ALA A 1 274 ? 3.879 42.869 31.089 1.00 141.26 274 ALA A O 1
ATOM 1994 N N . GLU A 1 275 ? 5.239 44.457 31.867 1.00 143.07 275 GLU A N 1
ATOM 1995 C CA . GLU A 1 275 ? 6.410 43.582 31.661 1.00 138.35 275 GLU A CA 1
ATOM 1996 C C . GLU A 1 275 ? 6.561 42.641 32.846 1.00 124.68 275 GLU A C 1
ATOM 1997 O O . GLU A 1 275 ? 6.649 43.178 33.922 1.00 121.72 275 GLU A O 1
ATOM 2003 N N A ARG A 1 276 ? 7.277 41.561 32.340 0.50 109.42 276 ARG A N 1
ATOM 2004 N N B ARG A 1 276 ? 7.284 41.565 32.327 0.50 108.90 276 ARG A N 1
ATOM 2005 C CA A ARG A 1 276 ? 7.669 40.615 33.367 0.50 97.50 276 ARG A CA 1
ATOM 2006 C CA B ARG A 1 276 ? 7.670 40.568 33.303 0.50 96.93 276 ARG A CA 1
ATOM 2007 C C A ARG A 1 276 ? 9.180 40.441 33.395 0.50 92.45 276 ARG A C 1
ATOM 2008 C C B ARG A 1 276 ? 9.182 40.445 33.400 0.50 92.63 276 ARG A C 1
ATOM 2009 O O A ARG A 1 276 ? 9.678 39.444 33.922 0.50 94.71 276 ARG A O 1
ATOM 2010 O O B ARG A 1 276 ? 9.683 39.481 33.984 0.50 95.21 276 ARG A O 1
ATOM 2025 N N . LEU A 1 277 ? 9.917 41.394 32.826 1.00 93.00 277 LEU A N 1
ATOM 2026 C CA . LEU A 1 277 ? 11.365 41.307 32.736 1.00 93.73 277 LEU A CA 1
ATOM 2027 C C . LEU A 1 277 ? 11.894 42.691 32.384 1.00 89.56 277 LEU A C 1
ATOM 2028 O O . LEU A 1 277 ? 11.275 43.409 31.596 1.00 88.16 277 LEU A O 1
ATOM 2033 N N . ILE A 1 278 ? 13.045 43.053 32.950 1.00 86.81 278 ILE A N 1
ATOM 2034 C CA . ILE A 1 278 ? 13.703 44.324 32.662 1.00 85.44 278 ILE A CA 1
ATOM 2035 C C . ILE A 1 278 ? 15.176 44.073 32.387 1.00 90.20 278 ILE A C 1
ATOM 2036 O O . ILE A 1 278 ? 15.877 43.469 33.208 1.00 85.97 278 ILE A O 1
ATOM 2041 N N . LEU A 1 279 ? 15.638 44.549 31.234 1.00 87.88 279 LEU A N 1
ATOM 2042 C CA . LEU A 1 279 ? 17.009 44.400 30.784 1.00 82.49 279 LEU A CA 1
ATOM 2043 C C . LEU A 1 279 ? 17.570 45.773 30.435 1.00 90.68 279 LEU A C 1
ATOM 2044 O O . LEU A 1 279 ? 16.824 46.721 30.173 1.00 91.71 279 LEU A O 1
ATOM 2049 N N . THR A 1 280 ? 18.896 45.888 30.470 1.00 85.33 280 THR A N 1
ATOM 2050 C CA . THR A 1 280 ? 19.569 47.074 29.956 1.00 90.36 280 THR A CA 1
ATOM 2051 C C . THR A 1 280 ? 19.947 46.831 28.501 1.00 92.57 280 THR A C 1
ATOM 2052 O O . THR A 1 280 ? 20.298 45.709 28.122 1.00 88.95 280 THR A O 1
ATOM 2056 N N . ASP A 1 281 ? 19.844 47.884 27.679 1.00 93.94 281 ASP A N 1
ATOM 2057 C CA . ASP A 1 281 ? 20.106 47.733 26.250 1.00 90.10 281 ASP A CA 1
ATOM 2058 C C . ASP A 1 281 ? 21.569 47.438 25.957 1.00 87.60 281 ASP A C 1
ATOM 2059 O O . ASP A 1 281 ? 21.872 46.882 24.897 1.00 95.03 281 ASP A O 1
ATOM 2064 N N . ALA A 1 282 ? 22.472 47.782 26.871 1.00 91.36 282 ALA A N 1
ATOM 2065 C CA . ALA A 1 282 ? 23.892 47.516 26.700 1.00 92.57 282 ALA A CA 1
ATOM 2066 C C . ALA A 1 282 ? 24.493 47.193 28.058 1.00 100.70 282 ALA A C 1
ATOM 2067 O O . ALA A 1 282 ? 23.848 47.333 29.100 1.00 107.13 282 ALA A O 1
ATOM 2069 N N . GLU A 1 283 ? 25.744 46.746 28.034 1.00 103.73 283 GLU A N 1
ATOM 2070 C CA . GLU A 1 283 ? 26.425 46.380 29.264 1.00 102.24 283 GLU A CA 1
ATOM 2071 C C . GLU A 1 283 ? 26.656 47.614 30.130 1.00 103.24 283 GLU A C 1
ATOM 2072 O O . GLU A 1 283 ? 26.948 48.701 29.625 1.00 113.09 283 GLU A O 1
ATOM 2078 N N . VAL A 1 284 ? 26.506 47.441 31.440 1.00 99.54 284 VAL A N 1
ATOM 2079 C CA . VAL A 1 284 ? 26.762 48.534 32.386 1.00 102.93 284 VAL A CA 1
ATOM 2080 C C . VAL A 1 284 ? 28.202 49.008 32.223 1.00 111.67 284 VAL A C 1
ATOM 2081 O O . VAL A 1 284 ? 29.128 48.170 32.216 1.00 115.81 284 VAL A O 1
ATOM 2085 N N . PRO A 1 285 ? 28.441 50.311 32.066 1.00 112.95 285 PRO A N 1
ATOM 2086 C CA . PRO A 1 285 ? 29.797 50.825 31.780 1.00 112.56 285 PRO A CA 1
ATOM 2087 C C . PRO A 1 285 ? 30.861 50.205 32.668 1.00 117.49 285 PRO A C 1
ATOM 2088 O O . PRO A 1 285 ? 30.797 50.306 33.903 1.00 120.09 285 PRO A O 1
ATOM 2092 N N . PRO A 1 286 ? 31.850 49.537 32.066 1.00 120.63 286 PRO A N 1
ATOM 2093 C CA . PRO A 1 286 ? 32.909 48.894 32.865 1.00 122.65 286 PRO A CA 1
ATOM 2094 C C . PRO A 1 286 ? 33.700 49.850 33.745 1.00 132.02 286 PRO A C 1
ATOM 2095 O O . PRO A 1 286 ? 34.234 49.419 34.775 1.00 132.01 286 PRO A O 1
ATOM 2099 N N . GLU A 1 287 ? 33.820 51.127 33.367 1.00 143.42 287 GLU A N 1
ATOM 2100 C CA . GLU A 1 287 ? 34.543 52.071 34.215 1.00 140.23 287 GLU A CA 1
ATOM 2101 C C . GLU A 1 287 ? 33.798 52.369 35.518 1.00 141.60 287 GLU A C 1
ATOM 2102 O O . GLU A 1 287 ? 34.424 52.816 36.485 1.00 145.48 287 GLU A O 1
ATOM 2108 N N . THR A 1 288 ? 32.486 52.145 35.564 1.00 125.98 288 THR A N 1
ATOM 2109 C CA . THR A 1 288 ? 31.718 52.451 36.765 1.00 130.29 288 THR A CA 1
ATOM 2110 C C . THR A 1 288 ? 32.244 51.658 37.959 1.00 124.39 288 THR A C 1
ATOM 2111 O O . THR A 1 288 ? 32.484 50.452 37.861 1.00 123.55 288 THR A O 1
ATOM 2115 N N . GLU A 1 289 ? 32.436 52.345 39.084 1.00 114.13 289 GLU A N 1
ATOM 2116 C CA . GLU A 1 289 ? 32.995 51.710 40.270 1.00 112.86 289 GLU A CA 1
ATOM 2117 C C . GLU A 1 289 ? 32.025 50.682 40.846 1.00 117.45 289 GLU A C 1
ATOM 2118 O O . GLU A 1 289 ? 30.802 50.812 40.735 1.00 122.23 289 GLU A O 1
ATOM 2124 N N . ILE A 1 290 ? 32.589 49.639 41.462 1.00 118.49 290 ILE A N 1
ATOM 2125 C CA . ILE A 1 290 ? 31.774 48.570 42.036 1.00 116.89 290 ILE A CA 1
ATOM 2126 C C . ILE A 1 290 ? 30.870 49.094 43.146 1.00 106.51 290 ILE A C 1
ATOM 2127 O O . ILE A 1 290 ? 29.747 48.608 43.320 1.00 100.25 290 ILE A O 1
ATOM 2132 N N . ALA A 1 291 ? 31.335 50.086 43.912 1.00 116.11 291 ALA A N 1
ATOM 2133 C CA . ALA A 1 291 ? 30.535 50.601 45.018 1.00 109.41 291 ALA A CA 1
ATOM 2134 C C . ALA A 1 291 ? 29.386 51.465 44.516 1.00 109.36 291 ALA A C 1
ATOM 2135 O O . ALA A 1 291 ? 28.283 51.427 45.073 1.00 114.94 291 ALA A O 1
ATOM 2137 N N . THR A 1 292 ? 29.622 52.245 43.460 1.00 107.57 292 THR A N 1
ATOM 2138 C CA . THR A 1 292 ? 28.567 53.100 42.929 1.00 108.08 292 THR A CA 1
ATOM 2139 C C . THR A 1 292 ? 27.487 52.285 42.230 1.00 111.35 292 THR A C 1
ATOM 2140 O O . THR A 1 292 ? 26.306 52.647 42.288 1.00 111.81 292 THR A O 1
ATOM 2144 N N . LEU A 1 293 ? 27.868 51.188 41.565 1.00 112.77 293 LEU A N 1
ATOM 2145 C CA . LEU A 1 293 ? 26.872 50.291 40.984 1.00 104.91 293 LEU A CA 1
ATOM 2146 C C . LEU A 1 293 ? 25.991 49.678 42.066 1.00 104.08 293 LEU A C 1
ATOM 2147 O O . LEU A 1 293 ? 24.769 49.587 41.905 1.00 104.56 293 LEU A O 1
ATOM 2152 N N . LYS A 1 294 ? 26.597 49.250 43.176 1.00 102.82 294 LYS A N 1
ATOM 2153 C CA . LYS A 1 294 ? 25.825 48.714 44.293 1.00 104.07 294 LYS A CA 1
ATOM 2154 C C . LYS A 1 294 ? 24.890 49.766 44.869 1.00 105.10 294 LYS A C 1
ATOM 2155 O O . LYS A 1 294 ? 23.748 49.462 45.234 1.00 105.60 294 LYS A O 1
ATOM 2161 N N . ALA A 1 295 ? 25.360 51.011 44.969 1.00 102.77 295 ALA A N 1
ATOM 2162 C CA . ALA A 1 295 ? 24.523 52.062 45.532 1.00 108.06 295 ALA A CA 1
ATOM 2163 C C . ALA A 1 295 ? 23.306 52.323 44.658 1.00 99.68 295 ALA A C 1
ATOM 2164 O O . ALA A 1 295 ? 22.203 52.559 45.168 1.00 99.45 295 ALA A O 1
ATOM 2166 N N . GLN A 1 296 ? 23.482 52.267 43.337 1.00 101.02 296 GLN A N 1
ATOM 2167 C CA . GLN A 1 296 ? 22.371 52.520 42.424 1.00 100.82 296 GLN A CA 1
ATOM 2168 C C . GLN A 1 296 ? 21.420 51.331 42.345 1.00 96.02 296 GLN A C 1
ATOM 2169 O O . GLN A 1 296 ? 20.206 51.517 42.210 1.00 95.23 296 GLN A O 1
ATOM 2175 N N . VAL A 1 297 ? 21.945 50.106 42.421 1.00 99.58 297 VAL A N 1
ATOM 2176 C CA . VAL A 1 297 ? 21.067 48.943 42.482 1.00 89.32 297 VAL A CA 1
ATOM 2177 C C . VAL A 1 297 ? 20.257 48.961 43.770 1.00 94.89 297 VAL A C 1
ATOM 2178 O O . VAL A 1 297 ? 19.061 48.644 43.773 1.00 99.00 297 VAL A O 1
ATOM 2182 N N . GLU A 1 298 ? 20.886 49.363 44.878 1.00 94.96 298 GLU A N 1
ATOM 2183 C CA . GLU A 1 298 ? 20.170 49.472 46.145 1.00 99.43 298 GLU A CA 1
ATOM 2184 C C . GLU A 1 298 ? 19.110 50.561 46.088 1.00 104.28 298 GLU A C 1
ATOM 2185 O O . GLU A 1 298 ? 18.016 50.395 46.639 1.00 109.43 298 GLU A O 1
ATOM 2191 N N . ARG A 1 299 ? 19.416 51.683 45.433 1.00 98.54 299 ARG A N 1
ATOM 2192 C CA . ARG A 1 299 ? 18.416 52.732 45.274 1.00 100.44 299 ARG A CA 1
ATOM 2193 C C . ARG A 1 299 ? 17.220 52.214 44.498 1.00 93.41 299 ARG A C 1
ATOM 2194 O O . ARG A 1 299 ? 16.073 52.384 44.915 1.00 95.92 299 ARG A O 1
ATOM 2202 N N . VAL A 1 300 ? 17.483 51.542 43.379 1.00 98.17 300 VAL A N 1
ATOM 2203 C CA . VAL A 1 300 ? 16.433 51.072 42.483 1.00 97.23 300 VAL A CA 1
ATOM 2204 C C . VAL A 1 300 ? 15.492 50.086 43.170 1.00 91.18 300 VAL A C 1
ATOM 2205 O O . VAL A 1 300 ? 14.293 50.047 42.865 1.00 95.83 300 VAL A O 1
ATOM 2209 N N . ARG A 1 301 ? 15.997 49.307 44.122 1.00 91.24 301 ARG A N 1
ATOM 2210 C CA . ARG A 1 301 ? 15.203 48.301 44.820 1.00 90.96 301 ARG A CA 1
ATOM 2211 C C . ARG A 1 301 ? 14.518 48.838 46.071 1.00 91.70 301 ARG A C 1
ATOM 2212 O O . ARG A 1 301 ? 13.776 48.094 46.723 1.00 91.28 301 ARG A O 1
ATOM 2220 N N . GLY A 1 302 ? 14.753 50.097 46.429 1.00 95.16 302 GLY A N 1
ATOM 2221 C CA . GLY A 1 302 ? 14.148 50.651 47.623 1.00 98.70 302 GLY A CA 1
ATOM 2222 C C . GLY A 1 302 ? 14.892 50.356 48.905 1.00 79.99 302 GLY A C 1
ATOM 2223 O O . GLY A 1 302 ? 14.271 50.296 49.968 1.00 87.48 302 GLY A O 1
ATOM 2224 N N . GLU A 1 303 ? 16.206 50.167 48.832 1.00 83.48 303 GLU A N 1
ATOM 2225 C CA . GLU A 1 303 ? 17.033 49.892 50.002 1.00 89.15 303 GLU A CA 1
ATOM 2226 C C . GLU A 1 303 ? 17.797 51.141 50.463 1.00 100.29 303 GLU A C 1
ATOM 2227 O O . GLU A 1 303 ? 18.051 52.064 49.679 1.00 92.41 303 GLU A O 1
ATOM 2234 N N . GLU B 1 2 ? -11.115 41.163 38.149 1.00 154.46 2 GLU B N 1
ATOM 2235 C CA . GLU B 1 2 ? -12.242 41.422 39.035 1.00 155.51 2 GLU B CA 1
ATOM 2236 C C . GLU B 1 2 ? -11.918 42.618 39.956 1.00 159.33 2 GLU B C 1
ATOM 2237 O O . GLU B 1 2 ? -11.593 43.700 39.460 1.00 164.15 2 GLU B O 1
ATOM 2243 N N . ALA B 1 3 ? -11.968 42.415 41.273 1.00 134.01 3 ALA B N 1
ATOM 2244 C CA . ALA B 1 3 ? -11.849 43.487 42.257 1.00 130.65 3 ALA B CA 1
ATOM 2245 C C . ALA B 1 3 ? -10.423 43.573 42.795 1.00 130.56 3 ALA B C 1
ATOM 2246 O O . ALA B 1 3 ? -9.992 42.718 43.578 1.00 124.00 3 ALA B O 1
ATOM 2248 N N . ALA B 1 4 ? -9.702 44.624 42.391 1.00 125.56 4 ALA B N 1
ATOM 2249 C CA . ALA B 1 4 ? -8.332 44.823 42.854 1.00 116.90 4 ALA B CA 1
ATOM 2250 C C . ALA B 1 4 ? -8.283 45.131 44.344 1.00 123.01 4 ALA B C 1
ATOM 2251 O O . ALA B 1 4 ? -7.394 44.649 45.057 1.00 123.20 4 ALA B O 1
ATOM 2253 N N . GLY B 1 5 ? -9.223 45.941 44.834 1.00 116.56 5 GLY B N 1
ATOM 2254 C CA . GLY B 1 5 ? -9.210 46.308 46.236 1.00 113.59 5 GLY B CA 1
ATOM 2255 C C . GLY B 1 5 ? -9.671 45.228 47.189 1.00 106.83 5 GLY B C 1
ATOM 2256 O O . GLY B 1 5 ? -9.314 45.270 48.369 1.00 98.99 5 GLY B O 1
ATOM 2257 N N . ALA B 1 6 ? -10.443 44.252 46.709 1.00 118.76 6 ALA B N 1
ATOM 2258 C CA . ALA B 1 6 ? -10.871 43.169 47.589 1.00 119.37 6 ALA B CA 1
ATOM 2259 C C . ALA B 1 6 ? -9.679 42.361 48.096 1.00 109.23 6 ALA B C 1
ATOM 2260 O O . ALA B 1 6 ? -9.672 41.907 49.246 1.00 113.44 6 ALA B O 1
ATOM 2262 N N . LEU B 1 7 ? -8.660 42.174 47.255 1.00 106.45 7 LEU B N 1
ATOM 2263 C CA . LEU B 1 7 ? -7.457 41.473 47.689 1.00 92.22 7 LEU B CA 1
ATOM 2264 C C . LEU B 1 7 ? -6.702 42.267 48.746 1.00 94.14 7 LEU B C 1
ATOM 2265 O O . LEU B 1 7 ? -6.175 41.691 49.704 1.00 95.06 7 LEU B O 1
ATOM 2270 N N . TRP B 1 8 ? -6.598 43.584 48.562 1.00 94.94 8 TRP B N 1
ATOM 2271 C CA . TRP B 1 8 ? -5.902 44.417 49.537 1.00 84.94 8 TRP B CA 1
ATOM 2272 C C . TRP B 1 8 ? -6.666 44.488 50.854 1.00 96.43 8 TRP B C 1
ATOM 2273 O O . TRP B 1 8 ? -6.059 44.502 51.931 1.00 92.17 8 TRP B O 1
ATOM 2284 N N . ARG B 1 9 ? -7.997 44.536 50.793 1.00 86.87 9 ARG B N 1
ATOM 2285 C CA . ARG B 1 9 ? -8.774 44.529 52.025 1.00 91.31 9 ARG B CA 1
ATOM 2286 C C . ARG B 1 9 ? -8.613 43.203 52.759 1.00 92.96 9 ARG B C 1
ATOM 2287 O O . ARG B 1 9 ? -8.523 43.175 53.991 1.00 90.56 9 ARG B O 1
ATOM 2295 N N . ARG B 1 10 ? -8.547 42.098 52.017 1.00 95.07 10 ARG B N 1
ATOM 2296 C CA . ARG B 1 10 ? -8.294 40.804 52.642 1.00 95.37 10 ARG B CA 1
ATOM 2297 C C . ARG B 1 10 ? -6.897 40.748 53.250 1.00 91.54 10 ARG B C 1
ATOM 2298 O O . ARG B 1 10 ? -6.703 40.156 54.318 1.00 92.37 10 ARG B O 1
ATOM 2306 N N . ARG B 1 11 ? -5.914 41.362 52.589 1.00 87.97 11 ARG B N 1
ATOM 2307 C CA . ARG B 1 11 ? -4.563 41.389 53.138 1.00 93.22 11 ARG B CA 1
ATOM 2308 C C . ARG B 1 11 ? -4.506 42.168 54.448 1.00 92.40 11 ARG B C 1
ATOM 2309 O O . ARG B 1 11 ? -3.660 41.881 55.303 1.00 94.95 11 ARG B O 1
ATOM 2317 N N . MET B 1 12 ? -5.381 43.163 54.620 1.00 89.55 12 MET B N 1
ATOM 2318 C CA . MET B 1 12 ? -5.437 43.880 55.890 1.00 85.54 12 MET B CA 1
ATOM 2319 C C . MET B 1 12 ? -6.115 43.056 56.971 1.00 88.02 12 MET B C 1
ATOM 2320 O O . MET B 1 12 ? -5.686 43.073 58.130 1.00 88.92 12 MET B O 1
ATOM 2325 N N . GLN B 1 13 ? -7.174 42.334 56.611 1.00 87.61 13 GLN B N 1
ATOM 2326 C CA . GLN B 1 13 ? -7.839 41.479 57.583 1.00 91.12 13 GLN B CA 1
ATOM 2327 C C . GLN B 1 13 ? -6.914 40.363 58.053 1.00 89.17 13 GLN B C 1
ATOM 2328 O O . GLN B 1 13 ? -6.915 40.002 59.234 1.00 98.10 13 GLN B O 1
ATOM 2334 N N . GLU B 1 14 ? -6.119 39.801 57.141 1.00 91.06 14 GLU B N 1
ATOM 2335 C CA . GLU B 1 14 ? -5.120 38.814 57.535 1.00 91.14 14 GLU B CA 1
ATOM 2336 C C . GLU B 1 14 ? -4.060 39.440 58.434 1.00 87.94 14 GLU B C 1
ATOM 2337 O O . GLU B 1 14 ? -3.553 38.792 59.356 1.00 86.61 14 GLU B O 1
ATOM 2343 N N . LEU B 1 15 ? -3.689 40.691 58.155 1.00 84.68 15 LEU B N 1
ATOM 2344 C CA . LEU B 1 15 ? -2.732 41.392 59.003 1.00 84.60 15 LEU B CA 1
ATOM 2345 C C . LEU B 1 15 ? -3.266 41.563 60.419 1.00 89.83 15 LEU B C 1
ATOM 2346 O O . LEU B 1 15 ? -2.509 41.478 61.391 1.00 83.80 15 LEU B O 1
ATOM 2351 N N . ALA B 1 16 ? -4.572 41.805 60.551 1.00 85.87 16 ALA B N 1
ATOM 2352 C CA . ALA B 1 16 ? -5.168 42.028 61.863 1.00 78.27 16 ALA B CA 1
ATOM 2353 C C . ALA B 1 16 ? -5.058 40.798 62.756 1.00 85.22 16 ALA B C 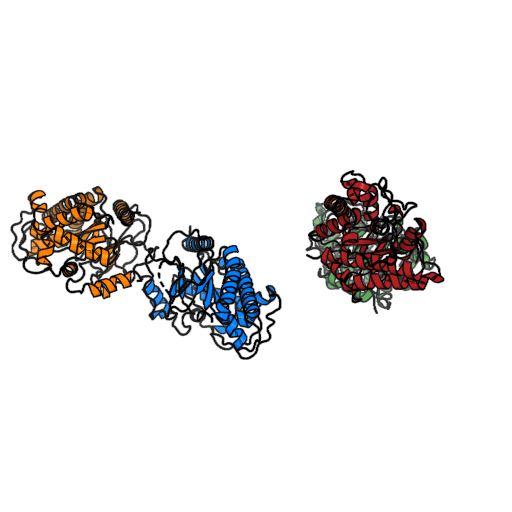1
ATOM 2354 O O . ALA B 1 16 ? -5.036 40.929 63.987 1.00 85.76 16 ALA B O 1
ATOM 2356 N N . ARG B 1 17 ? -5.002 39.601 62.169 1.00 83.00 17 ARG B N 1
ATOM 2357 C CA . ARG B 1 17 ? -4.797 38.372 62.925 1.00 77.03 17 ARG B CA 1
ATOM 2358 C C . ARG B 1 17 ? -3.383 37.827 62.763 1.00 77.20 17 ARG B C 1
ATOM 2359 O O . ARG B 1 17 ? -3.117 36.692 63.168 1.00 79.55 17 ARG B O 1
ATOM 2367 N N . GLY B 1 18 ? -2.468 38.618 62.202 1.00 77.19 18 GLY B N 1
ATOM 2368 C CA . GLY B 1 18 ? -1.075 38.222 62.065 1.00 88.68 18 GLY B CA 1
ATOM 2369 C C . GLY B 1 18 ? -0.795 37.014 61.192 1.00 102.32 18 GLY B C 1
ATOM 2370 O O . GLY B 1 18 ? 0.287 36.427 61.302 1.00 99.34 18 GLY B O 1
ATOM 2371 N N . ALA B 1 19 ? -1.735 36.616 60.329 1.00 126.38 19 ALA B N 1
ATOM 2372 C CA . ALA B 1 19 ? -1.586 35.448 59.466 1.00 108.15 19 ALA B CA 1
ATOM 2373 C C . ALA B 1 19 ? -1.303 35.816 58.013 1.00 110.21 19 ALA B C 1
ATOM 2374 O O . ALA B 1 19 ? -1.678 35.078 57.098 1.00 125.78 19 ALA B O 1
ATOM 2376 N N . GLY B 1 20 ? -0.650 36.947 57.774 1.00 108.63 20 GLY B N 1
ATOM 2377 C CA . GLY B 1 20 ? -0.423 37.368 56.406 1.00 118.00 20 GLY B CA 1
ATOM 2378 C C . GLY B 1 20 ? 0.632 36.516 55.722 1.00 113.82 20 GLY B C 1
ATOM 2379 O O . GLY B 1 20 ? 1.624 36.101 56.325 1.00 116.40 20 GLY B O 1
ATOM 2380 N N . LYS B 1 21 ? 0.406 36.258 54.447 1.00 108.81 21 LYS B N 1
ATOM 2381 C CA . LYS B 1 21 ? 1.446 35.684 53.606 1.00 105.79 21 LYS B CA 1
ATOM 2382 C C . LYS B 1 21 ? 2.222 36.814 52.951 1.00 99.07 21 LYS B C 1
ATOM 2383 O O . LYS B 1 21 ? 1.632 37.839 52.596 1.00 108.63 21 LYS B O 1
ATOM 2389 N N . PRO B 1 22 ? 3.532 36.656 52.812 1.00 88.62 22 PRO B N 1
ATOM 2390 C CA . PRO B 1 22 ? 4.363 37.762 52.319 1.00 91.50 22 PRO B CA 1
ATOM 2391 C C . PRO B 1 22 ? 3.925 38.255 50.946 1.00 103.17 22 PRO B C 1
ATOM 2392 O O . PRO B 1 22 ? 3.686 37.470 50.027 1.00 90.78 22 PRO B O 1
ATOM 2396 N N . HIS B 1 23 ? 3.809 39.576 50.822 1.00 95.99 23 HIS B N 1
ATOM 2397 C CA . HIS B 1 23 ? 3.402 40.210 49.577 1.00 89.15 23 HIS B CA 1
ATOM 2398 C C . HIS B 1 23 ? 4.042 41.590 49.505 1.00 97.05 23 HIS B C 1
ATOM 2399 O O . HIS B 1 23 ? 4.676 42.055 50.456 1.00 101.77 23 HIS B O 1
ATOM 2406 N N . ALA B 1 24 ? 3.903 42.228 48.347 1.00 90.80 24 ALA B N 1
ATOM 2407 C CA . ALA B 1 24 ? 4.409 43.583 48.201 1.00 94.63 24 ALA B CA 1
ATOM 2408 C C . ALA B 1 24 ? 3.610 44.530 49.093 1.00 87.93 24 ALA B C 1
ATOM 2409 O O . ALA B 1 24 ? 2.379 44.440 49.148 1.00 91.73 24 ALA B O 1
ATOM 2411 N N . PRO B 1 25 ? 4.276 45.459 49.777 1.00 81.15 25 PRO B N 1
ATOM 2412 C CA . PRO B 1 25 ? 3.585 46.295 50.767 1.00 81.66 25 PRO B CA 1
ATOM 2413 C C . PRO B 1 25 ? 2.549 47.218 50.143 1.00 82.82 25 PRO B C 1
ATOM 2414 O O . PRO B 1 25 ? 2.689 47.681 49.009 1.00 85.07 25 PRO B O 1
ATOM 2418 N N . LEU B 1 26 ? 1.489 47.468 50.908 1.00 83.04 26 LEU B N 1
ATOM 2419 C CA . LEU B 1 26 ? 0.457 48.425 50.527 1.00 76.83 26 LEU B CA 1
ATOM 2420 C C . LEU B 1 26 ? 0.918 49.827 50.905 1.00 79.72 26 LEU B C 1
ATOM 2421 O O . LEU B 1 26 ? 1.264 50.080 52.065 1.00 88.95 26 LEU B O 1
ATOM 2426 N N . PHE B 1 27 ? 0.941 50.731 49.933 1.00 73.79 27 PHE B N 1
ATOM 2427 C CA . PHE B 1 27 ? 1.399 52.099 50.153 1.00 78.52 27 PHE B CA 1
ATOM 2428 C C . PHE B 1 27 ? 0.215 52.963 50.580 1.00 75.15 27 PHE B C 1
ATOM 2429 O O . PHE B 1 27 ? -0.707 53.202 49.795 1.00 81.16 27 PHE B O 1
ATOM 2437 N N . VAL B 1 28 ? 0.235 53.418 51.828 1.00 80.80 28 VAL B N 1
ATOM 2438 C CA . VAL B 1 28 ? -0.812 54.285 52.363 1.00 83.82 28 VAL B CA 1
ATOM 2439 C C . VAL B 1 28 ? -0.195 55.579 52.878 1.00 87.12 28 VAL B C 1
ATOM 2440 O O . VAL B 1 28 ? 0.065 55.703 54.085 1.00 89.18 28 VAL B O 1
ATOM 2444 N N . PRO B 1 29 ? 0.059 56.559 52.017 1.00 81.48 29 PRO B N 1
ATOM 2445 C CA . PRO B 1 29 ? 0.520 57.863 52.505 1.00 80.55 29 PRO B CA 1
ATOM 2446 C C . PRO B 1 29 ? -0.628 58.651 53.116 1.00 80.62 29 PRO B C 1
ATOM 2447 O O . PRO B 1 29 ? -1.767 58.590 52.650 1.00 89.41 29 PRO B O 1
ATOM 2451 N N . LEU B 1 30 ? -0.326 59.381 54.184 1.00 85.18 30 LEU B N 1
ATOM 2452 C CA . LEU B 1 30 ? -1.326 60.219 54.839 1.00 83.52 30 LEU B CA 1
ATOM 2453 C C . LEU B 1 30 ? -1.490 61.498 54.026 1.00 78.70 30 LEU B C 1
ATOM 2454 O O . LEU B 1 30 ? -0.558 62.306 53.940 1.00 80.54 30 LEU B O 1
ATOM 2459 N N . ILE B 1 31 ? -2.659 61.677 53.411 1.00 77.87 31 ILE B N 1
ATOM 2460 C CA . ILE B 1 31 ? -2.951 62.839 52.575 1.00 88.44 31 ILE B CA 1
ATOM 2461 C C . ILE B 1 31 ? -4.308 63.397 52.968 1.00 86.06 31 ILE B C 1
ATOM 2462 O O . ILE B 1 31 ? -5.314 62.680 52.919 1.00 85.30 31 ILE B O 1
ATOM 2467 N N . MET B 1 32 ? -4.347 64.687 53.300 1.00 88.98 32 MET B N 1
ATOM 2468 C CA . MET B 1 32 ? -5.600 65.308 53.708 1.00 91.85 32 MET B CA 1
ATOM 2469 C C . MET B 1 32 ? -5.743 66.723 53.166 1.00 99.86 32 MET B C 1
ATOM 2470 O O . MET B 1 32 ? -6.479 66.953 52.202 1.00 97.39 32 MET B O 1
ATOM 2475 N N . GLY B 1 33 ? -5.041 67.679 53.779 1.00 104.89 33 GLY B N 1
ATOM 2476 C CA . GLY B 1 33 ? -5.162 69.061 53.347 1.00 105.64 33 GLY B CA 1
ATOM 2477 C C . GLY B 1 33 ? -4.702 69.274 51.921 1.00 98.95 33 GLY B C 1
ATOM 2478 O O . GLY B 1 33 ? -5.179 70.182 51.237 1.00 107.91 33 GLY B O 1
ATOM 2479 N N . CYS B 1 34 ? -3.784 68.430 51.451 1.00 101.95 34 CYS B N 1
ATOM 2480 C CA . CYS B 1 34 ? -3.294 68.528 50.082 1.00 101.63 34 CYS B CA 1
ATOM 2481 C C . CYS B 1 34 ? -4.400 68.239 49.076 1.00 106.89 34 CYS B C 1
ATOM 2482 O O . CYS B 1 34 ? -4.479 68.888 48.025 1.00 104.40 34 CYS B O 1
ATOM 2485 N N . ALA B 1 35 ? -5.253 67.258 49.378 1.00 102.46 35 ALA B N 1
ATOM 2486 C CA . ALA B 1 35 ? -6.332 66.868 48.477 1.00 102.73 35 ALA B CA 1
ATOM 2487 C C . ALA B 1 35 ? -7.341 67.982 48.240 1.00 111.08 35 ALA B C 1
ATOM 2488 O O . ALA B 1 35 ? -8.061 67.943 47.237 1.00 121.43 35 ALA B O 1
ATOM 2490 N N . ALA B 1 36 ? -7.418 68.971 49.132 1.00 109.14 36 ALA B N 1
ATOM 2491 C CA . ALA B 1 36 ? -8.389 70.045 48.958 1.00 107.20 36 ALA B CA 1
ATOM 2492 C C . ALA B 1 36 ? -8.133 70.882 47.711 1.00 112.56 36 ALA B C 1
ATOM 2493 O O . ALA B 1 36 ? -9.011 71.657 47.319 1.00 118.36 36 ALA B O 1
ATOM 2495 N N . GLN B 1 37 ? -6.958 70.761 47.088 1.00 111.94 37 GLN B N 1
ATOM 2496 C CA . GLN B 1 37 ? -6.675 71.503 45.865 1.00 104.67 37 GLN B CA 1
ATOM 2497 C C . GLN B 1 37 ? -7.399 70.925 44.654 1.00 114.53 37 GLN B C 1
ATOM 2498 O O . GLN B 1 37 ? -7.378 71.550 43.587 1.00 116.37 37 GLN B O 1
ATOM 2504 N N . ILE B 1 38 ? -8.033 69.755 44.789 1.00 112.87 38 ILE B N 1
ATOM 2505 C CA . ILE B 1 38 ? -8.759 69.165 43.665 1.00 112.20 38 ILE B CA 1
ATOM 2506 C C . ILE B 1 38 ? -9.917 70.066 43.259 1.00 123.73 38 ILE B C 1
ATOM 2507 O O . ILE B 1 38 ? -10.117 70.361 42.074 1.00 129.70 38 ILE B O 1
ATOM 2512 N N . GLU B 1 39 ? -10.697 70.514 44.238 1.00 122.94 39 GLU B N 1
ATOM 2513 C CA . GLU B 1 39 ? -11.783 71.454 44.011 1.00 122.94 39 GLU B CA 1
ATOM 2514 C C . GLU B 1 39 ? -11.385 72.888 44.328 1.00 123.97 39 GLU B C 1
ATOM 2515 O O . GLU B 1 39 ? -12.204 73.796 44.154 1.00 132.76 39 GLU B O 1
ATOM 2521 N N . ALA B 1 40 ? -10.152 73.105 44.794 1.00 125.04 40 ALA B N 1
ATOM 2522 C CA . ALA B 1 40 ? -9.650 74.437 45.137 1.00 122.91 40 ALA B CA 1
ATOM 2523 C C . ALA B 1 40 ? -10.482 75.069 46.248 1.00 126.73 40 ALA B C 1
ATOM 2524 O O . ALA B 1 40 ? -10.759 76.269 46.239 1.00 131.66 40 ALA B O 1
ATOM 2526 N N . ILE B 1 41 ? -10.883 74.253 47.216 1.00 131.98 41 ILE B N 1
ATOM 2527 C CA . ILE B 1 41 ? -11.663 74.719 48.358 1.00 131.77 41 ILE B CA 1
ATOM 2528 C C . ILE B 1 41 ? -10.761 74.736 49.587 1.00 130.40 41 ILE B C 1
ATOM 2529 O O . ILE B 1 41 ? -9.765 73.999 49.631 1.00 133.35 41 ILE B O 1
ATOM 2534 N N . PRO B 1 42 ? -11.053 75.561 50.592 1.00 127.47 42 PRO B N 1
ATOM 2535 C CA . PRO B 1 42 ? -10.205 75.588 51.790 1.00 123.88 42 PRO B CA 1
ATOM 2536 C C . PRO B 1 42 ? -10.238 74.258 52.527 1.00 124.84 42 PRO B C 1
ATOM 2537 O O . PRO B 1 42 ? -11.284 73.617 52.648 1.00 132.31 42 PRO B O 1
ATOM 2541 N N . ALA B 1 43 ? -9.063 73.839 53.004 1.00 120.47 43 ALA B N 1
ATOM 2542 C CA . ALA B 1 43 ? -8.960 72.561 53.698 1.00 117.57 43 ALA B CA 1
ATOM 2543 C C . ALA B 1 43 ? -9.873 72.510 54.919 1.00 109.79 43 ALA B C 1
ATOM 2544 O O . ALA B 1 43 ? -10.514 71.486 55.177 1.00 108.82 43 ALA B O 1
ATOM 2546 N N . ILE B 1 44 ? -9.958 73.608 55.675 1.00 106.00 44 ILE B N 1
ATOM 2547 C CA . ILE B 1 44 ? -10.768 73.597 56.892 1.00 115.97 44 ILE B CA 1
ATOM 2548 C C . ILE B 1 44 ? -12.249 73.421 56.593 1.00 118.35 44 ILE B C 1
ATOM 2549 O O . ILE B 1 44 ? -13.009 72.990 57.469 1.00 114.11 44 ILE B O 1
ATOM 2554 N N . ASP B 1 45 ? -12.684 73.755 55.379 1.00 117.79 45 ASP B N 1
ATOM 2555 C CA . ASP B 1 45 ? -14.076 73.541 54.998 1.00 118.14 45 ASP B CA 1
ATOM 2556 C C . ASP B 1 45 ? -14.311 72.111 54.523 1.00 115.17 45 ASP B C 1
ATOM 2557 O O . ASP B 1 45 ? -15.363 71.525 54.803 1.00 112.29 45 ASP B O 1
ATOM 2562 N N . MET B 1 46 ? -13.353 71.554 53.780 1.00 111.83 46 MET B N 1
ATOM 2563 C CA . MET B 1 46 ? -13.486 70.198 53.254 1.00 109.64 46 MET B CA 1
ATOM 2564 C C . MET B 1 46 ? -13.698 69.176 54.367 1.00 111.70 46 MET B C 1
ATOM 2565 O O . MET B 1 46 ? -14.573 68.307 54.269 1.00 112.46 46 MET B O 1
ATOM 2570 N N . VAL B 1 47 ? -12.896 69.255 55.429 1.00 115.12 47 VAL B N 1
ATOM 2571 C CA . VAL B 1 47 ? -12.921 68.267 56.507 1.00 113.12 47 VAL B CA 1
ATOM 2572 C C . VAL B 1 47 ? -14.199 68.331 57.336 1.00 109.52 47 VAL B C 1
ATOM 2573 O O . VAL B 1 47 ? -14.376 67.535 58.264 1.00 105.61 47 VAL B O 1
ATOM 2577 N N . ARG B 1 48 ? -15.091 69.270 57.027 1.00 108.40 48 ARG B N 1
ATOM 2578 C CA . ARG B 1 48 ? -16.328 69.417 57.784 1.00 110.92 48 ARG B CA 1
ATOM 2579 C C . ARG B 1 48 ? -17.567 68.989 57.008 1.00 115.10 48 ARG B C 1
ATOM 2580 O O . ARG B 1 48 ? -18.668 69.025 57.567 1.00 118.15 48 ARG B O 1
ATOM 2588 N N . ASP B 1 49 ? -17.421 68.581 55.748 1.00 112.21 49 ASP B N 1
ATOM 2589 C CA . ASP B 1 49 ? -18.511 68.019 54.958 1.00 110.63 49 ASP B CA 1
ATOM 2590 C C . ASP B 1 49 ? -18.090 66.646 54.451 1.00 112.46 49 ASP B C 1
ATOM 2591 O O . ASP B 1 49 ? -17.025 66.510 53.839 1.00 113.75 49 ASP B O 1
ATOM 2596 N N . GLY B 1 50 ? -18.929 65.638 54.707 1.00 114.22 50 GLY B N 1
ATOM 2597 C CA . GLY B 1 50 ? -18.587 64.271 54.334 1.00 114.18 50 GLY B CA 1
ATOM 2598 C C . GLY B 1 50 ? -18.407 64.073 52.839 1.00 118.13 50 GLY B C 1
ATOM 2599 O O . GLY B 1 50 ? -17.376 63.560 52.390 1.00 113.41 50 GLY B O 1
ATOM 2600 N N . THR B 1 51 ? -19.414 64.472 52.045 1.00 122.34 51 THR B N 1
ATOM 2601 C CA . THR B 1 51 ? -19.363 64.260 50.597 1.00 118.47 51 THR B CA 1
ATOM 2602 C C . THR B 1 51 ? -18.203 65.020 49.973 1.00 117.42 51 THR B C 1
ATOM 2603 O O . THR B 1 51 ? -17.511 64.510 49.086 1.00 115.31 51 THR B O 1
ATOM 2607 N N . ARG B 1 52 ? -17.984 66.248 50.433 1.00 117.60 52 ARG B N 1
ATOM 2608 C CA . ARG B 1 52 ? -16.885 67.063 49.936 1.00 113.74 52 ARG B CA 1
ATOM 2609 C C . ARG B 1 52 ? -15.556 66.407 50.269 1.00 116.60 52 ARG B C 1
ATOM 2610 O O . ARG B 1 52 ? -14.609 66.453 49.475 1.00 117.41 52 ARG B O 1
ATOM 2618 N N . LEU B 1 53 ? -15.474 65.797 51.447 1.00 112.31 53 LEU B N 1
ATOM 2619 C CA . LEU B 1 53 ? -14.302 65.023 51.823 1.00 105.28 53 LEU B CA 1
ATOM 2620 C C . LEU B 1 53 ? -14.157 63.788 50.939 1.00 108.23 53 LEU B C 1
ATOM 2621 O O . LEU B 1 53 ? -13.046 63.452 50.511 1.00 108.96 53 LEU B O 1
ATOM 2626 N N . ARG B 1 54 ? -15.268 63.092 50.668 1.00 118.11 54 ARG B N 1
ATOM 2627 C CA . ARG B 1 54 ? -15.207 61.831 49.929 1.00 115.07 54 ARG B CA 1
ATOM 2628 C C . ARG B 1 54 ? -14.796 62.024 48.473 1.00 116.49 54 ARG B C 1
ATOM 2629 O O . ARG B 1 54 ? -14.034 61.216 47.931 1.00 117.88 54 ARG B O 1
ATOM 2637 N N . LYS B 1 55 ? -15.262 63.088 47.821 1.00 105.63 55 LYS B N 1
ATOM 2638 C CA . LYS B 1 55 ? -14.902 63.262 46.417 1.00 115.05 55 LYS B CA 1
ATOM 2639 C C . LYS B 1 55 ? -13.501 63.830 46.240 1.00 115.31 55 LYS B C 1
ATOM 2640 O O . LYS B 1 55 ? -12.783 63.419 45.322 1.00 116.61 55 LYS B O 1
ATOM 2646 N N . ASN B 1 56 ? -13.086 64.773 47.085 1.00 113.86 56 ASN B N 1
ATOM 2647 C CA . ASN B 1 56 ? -11.731 65.293 46.942 1.00 109.54 56 ASN B CA 1
ATOM 2648 C C . ASN B 1 56 ? -10.703 64.199 47.204 1.00 108.67 56 ASN B C 1
ATOM 2649 O O . ASN B 1 56 ? -9.698 64.100 46.491 1.00 112.01 56 ASN B O 1
ATOM 2654 N N . LEU B 1 57 ? -10.941 63.363 48.218 1.00 107.84 57 LEU B N 1
ATOM 2655 C CA . LEU B 1 57 ? -10.003 62.289 48.529 1.00 108.13 57 LEU B CA 1
ATOM 2656 C C . LEU B 1 57 ? -10.046 61.180 47.482 1.00 105.02 57 LEU B C 1
ATOM 2657 O O . LEU B 1 57 ? -8.998 60.663 47.078 1.00 99.58 57 LEU B O 1
ATOM 2662 N N . SER B 1 58 ? -11.245 60.794 47.034 1.00 102.94 58 SER B N 1
ATOM 2663 C CA . SER B 1 58 ? -11.343 59.691 46.083 1.00 104.11 58 SER B CA 1
ATOM 2664 C C . SER B 1 58 ? -10.811 60.087 44.713 1.00 112.14 58 SER B C 1
ATOM 2665 O O . SER B 1 58 ? -10.214 59.259 44.014 1.00 104.76 58 SER B O 1
ATOM 2668 N N . GLU B 1 59 ? -11.020 61.338 44.299 1.00 115.51 59 GLU B N 1
ATOM 2669 C CA . GLU B 1 59 ? -10.509 61.722 42.988 1.00 114.55 59 GLU B CA 1
ATOM 2670 C C . GLU B 1 59 ? -8.993 61.855 43.006 1.00 104.98 59 GLU B C 1
ATOM 2671 O O . GLU B 1 59 ? -8.333 61.549 42.008 1.00 116.69 59 GLU B O 1
ATOM 2677 N N . LEU B 1 60 ? -8.422 62.312 44.119 1.00 105.94 60 LEU B N 1
ATOM 2678 C CA . LEU B 1 60 ? -6.969 62.311 44.233 1.00 104.29 60 LEU B CA 1
ATOM 2679 C C . LEU B 1 60 ? -6.439 60.889 44.295 1.00 103.01 60 LEU B C 1
ATOM 2680 O O . LEU B 1 60 ? -5.380 60.587 43.737 1.00 104.38 60 LEU B O 1
ATOM 2685 N N . ARG B 1 61 ? -7.162 60.008 44.986 1.00 99.90 61 ARG B N 1
ATOM 2686 C CA . ARG B 1 61 ? -6.743 58.617 45.090 1.00 101.93 61 ARG B CA 1
ATOM 2687 C C . ARG B 1 61 ? -6.680 57.965 43.710 1.00 103.56 61 ARG B C 1
ATOM 2688 O O . ARG B 1 61 ? -5.721 57.250 43.397 1.00 107.27 61 ARG B O 1
ATOM 2696 N N . ARG B 1 62 ? -7.694 58.201 42.870 1.00 98.57 62 ARG B N 1
ATOM 2697 C CA . ARG B 1 62 ? -7.688 57.662 41.510 1.00 106.52 62 ARG B CA 1
ATOM 2698 C C . ARG B 1 62 ? -6.618 58.320 40.646 1.00 100.10 62 ARG B C 1
ATOM 2699 O O . ARG B 1 62 ? -6.052 57.673 39.759 1.00 94.05 62 ARG B O 1
ATOM 2707 N N . MET B 1 63 ? -6.339 59.602 40.890 1.00 98.89 63 MET B N 1
ATOM 2708 C CA . MET B 1 63 ? -5.318 60.319 40.133 1.00 94.73 63 MET B CA 1
ATOM 2709 C C . MET B 1 63 ? -3.920 59.799 40.447 1.00 98.82 63 MET B C 1
ATOM 2710 O O . MET B 1 63 ? -3.056 59.736 39.562 1.00 94.10 63 MET B O 1
ATOM 2715 N N . LEU B 1 64 ? -3.664 59.463 41.708 1.00 100.95 64 LEU B N 1
ATOM 2716 C CA . LEU B 1 64 ? -2.371 58.928 42.104 1.00 89.63 64 LEU B CA 1
ATOM 2717 C C . LEU B 1 64 ? -2.256 57.428 41.866 1.00 94.84 64 LEU B C 1
ATOM 2718 O O . LEU B 1 64 ? -1.168 56.873 42.053 1.00 97.45 64 LEU B O 1
ATOM 2723 N N . LYS B 1 65 ? -3.347 56.766 41.469 1.00 97.70 65 LYS B N 1
ATOM 2724 C CA . LYS B 1 65 ? -3.370 55.321 41.219 1.00 100.51 65 LYS B CA 1
ATOM 2725 C C . LYS B 1 65 ? -3.053 54.516 42.478 1.00 102.09 65 LYS B C 1
ATOM 2726 O O . LYS B 1 65 ? -2.546 53.395 42.398 1.00 103.86 65 LYS B O 1
ATOM 2732 N N . LEU B 1 66 ? -3.347 55.077 43.648 1.00 101.94 66 LEU B N 1
ATOM 2733 C CA . LEU B 1 66 ? -3.123 54.379 44.907 1.00 96.66 66 LEU B CA 1
ATOM 2734 C C . LEU B 1 66 ? -4.288 53.445 45.214 1.00 97.98 66 LEU B C 1
ATOM 2735 O O . LEU B 1 66 ? -5.409 53.638 44.741 1.00 102.81 66 LEU B O 1
ATOM 2740 N N . ASP B 1 67 ? -4.009 52.405 45.991 1.00 96.20 67 ASP B N 1
ATOM 2741 C CA . ASP B 1 67 ? -5.035 51.440 46.358 1.00 98.31 67 ASP B CA 1
ATOM 2742 C C . ASP B 1 67 ? -5.697 51.759 47.691 1.00 94.77 67 ASP B C 1
ATOM 2743 O O . ASP B 1 67 ? -6.503 50.957 48.173 1.00 90.45 67 ASP B O 1
ATOM 2748 N N . ALA B 1 68 ? -5.388 52.909 48.285 1.00 101.92 68 ALA B N 1
ATOM 2749 C CA . ALA B 1 68 ? -5.921 53.274 49.588 1.00 91.46 68 ALA B CA 1
ATOM 2750 C C . ALA B 1 68 ? -5.993 54.790 49.695 1.00 83.72 68 ALA B C 1
ATOM 2751 O O . ALA B 1 68 ? -5.325 55.515 48.954 1.00 96.04 68 ALA B O 1
ATOM 2753 N N . LEU B 1 69 ? -6.827 55.265 50.616 1.00 88.65 69 LEU B N 1
ATOM 2754 C CA . LEU B 1 69 ? -6.888 56.685 50.926 1.00 88.72 69 LEU B CA 1
ATOM 2755 C C . LEU B 1 69 ? -6.987 56.884 52.433 1.00 93.81 69 LEU B C 1
ATOM 2756 O O . LEU B 1 69 ? -7.311 55.965 53.192 1.00 77.83 69 LEU B O 1
ATOM 2761 N N . THR B 1 70 ? -6.710 58.112 52.854 1.00 95.61 70 THR B N 1
ATOM 2762 C CA . THR B 1 70 ? -6.686 58.492 54.263 1.00 76.51 70 THR B CA 1
ATOM 2763 C C . THR B 1 70 ? -7.884 59.396 54.537 1.00 87.06 70 THR B C 1
ATOM 2764 O O . THR B 1 70 ? -7.898 60.564 54.132 1.00 97.25 70 THR B O 1
ATOM 2768 N N . CYS B 1 71 ? -8.899 58.849 55.207 1.00 86.61 71 CYS B N 1
ATOM 2769 C CA . CYS B 1 71 ? -10.087 59.637 55.515 1.00 90.75 71 CYS B CA 1
ATOM 2770 C C . CYS B 1 71 ? -9.885 60.521 56.739 1.00 95.98 71 CYS B C 1
ATOM 2771 O O . CYS B 1 71 ? -10.587 61.527 56.892 1.00 92.63 71 CYS B O 1
ATOM 2774 N N . ALA B 1 72 ? -8.954 60.158 57.620 1.00 92.63 72 ALA B N 1
ATOM 2775 C CA . ALA B 1 72 ? -8.650 60.949 58.802 1.00 90.17 72 ALA B CA 1
ATOM 2776 C C . ALA B 1 72 ? -7.146 60.996 59.008 1.00 87.09 72 ALA B C 1
ATOM 2777 O O . ALA B 1 72 ? -6.453 59.987 58.846 1.00 85.18 72 ALA B O 1
ATOM 2779 N N . VAL B 1 73 ? -6.652 62.170 59.377 1.00 82.70 73 VAL B N 1
ATOM 2780 C CA . VAL B 1 73 ? -5.233 62.375 59.647 1.00 83.22 73 VAL B CA 1
ATOM 2781 C C . VAL B 1 73 ? -5.113 62.903 61.076 1.00 83.55 73 VAL B C 1
ATOM 2782 O O . VAL B 1 73 ? -6.057 63.541 61.568 1.00 86.19 73 VAL B O 1
ATOM 2786 N N . PRO B 1 74 ? -4.000 62.645 61.797 1.00 81.00 74 PRO B N 1
ATOM 2787 C CA . PRO B 1 74 ? -3.838 63.240 63.134 1.00 81.34 74 PRO B CA 1
ATOM 2788 C C . PRO B 1 74 ? -3.929 64.758 63.093 1.00 86.66 74 PRO B C 1
ATOM 2789 O O . PRO B 1 74 ? -3.030 65.426 62.576 1.00 88.64 74 PRO B O 1
ATOM 2793 N N . SER B 1 75 ? -5.024 65.313 63.616 1.00 87.43 75 SER B N 1
ATOM 2794 C CA . SER B 1 75 ? -5.303 66.732 63.432 1.00 83.68 75 SER B CA 1
ATOM 2795 C C . SER B 1 75 ? -6.158 67.276 64.575 1.00 89.48 75 SER B C 1
ATOM 2796 O O . SER B 1 75 ? -7.074 68.076 64.353 1.00 87.98 75 SER B O 1
ATOM 2799 N N . CYS B 1 76 ? -5.886 66.826 65.804 1.00 88.98 76 CYS B N 1
ATOM 2800 C CA . CYS B 1 76 ? -6.568 67.273 67.021 1.00 75.07 76 CYS B CA 1
ATOM 2801 C C . CYS B 1 76 ? -8.040 66.907 67.042 1.00 81.73 76 CYS B C 1
ATOM 2802 O O . CYS B 1 76 ? -8.808 67.500 67.807 1.00 84.50 76 CYS B O 1
ATOM 2805 N N . MET B 1 77 ? -8.467 65.969 66.196 1.00 86.20 77 MET B N 1
ATOM 2806 C CA . MET B 1 77 ? -9.877 65.596 66.178 1.00 88.20 77 MET B CA 1
ATOM 2807 C C . MET B 1 77 ? -10.312 64.997 67.507 1.00 82.02 77 MET B C 1
ATOM 2808 O O . MET B 1 77 ? -11.422 65.262 67.982 1.00 86.03 77 MET B O 1
ATOM 2813 N N . GLU B 1 78 ? -9.448 64.190 68.126 1.00 89.19 78 GLU B N 1
ATOM 2814 C CA . GLU B 1 78 ? -9.816 63.551 69.384 1.00 81.57 78 GLU B CA 1
ATOM 2815 C C . GLU B 1 78 ? -9.894 64.567 70.518 1.00 82.15 78 GLU B C 1
ATOM 2816 O O . GLU B 1 78 ? -10.801 64.505 71.356 1.00 82.55 78 GLU B O 1
ATOM 2822 N N . ALA B 1 79 ? -8.971 65.530 70.543 1.00 82.37 79 ALA B N 1
ATOM 2823 C CA . ALA B 1 79 ? -8.995 66.533 71.600 1.00 81.56 79 ALA B CA 1
ATOM 2824 C C . ALA B 1 79 ? -10.188 67.459 71.438 1.00 88.22 79 ALA B C 1
ATOM 2825 O O . ALA B 1 79 ? -10.827 67.838 72.426 1.00 91.64 79 ALA B O 1
ATOM 2827 N N . GLU B 1 80 ? -10.508 67.818 70.192 1.00 90.52 80 GLU B N 1
ATOM 2828 C CA . GLU B 1 80 ? -11.657 68.673 69.919 1.00 89.79 80 GLU B CA 1
ATOM 2829 C C . GLU B 1 80 ? -12.946 68.023 70.397 1.00 89.58 80 GLU B C 1
ATOM 2830 O O . GLU B 1 80 ? -13.814 68.691 70.973 1.00 93.95 80 GLU B O 1
ATOM 2836 N N . ALA B 1 81 ? -13.076 66.713 70.183 1.00 88.85 81 ALA B N 1
ATOM 2837 C CA . ALA B 1 81 ? -14.316 66.022 70.504 1.00 89.68 81 ALA B CA 1
ATOM 2838 C C . ALA B 1 81 ? -14.567 65.945 72.006 1.00 97.23 81 ALA B C 1
ATOM 2839 O O . ALA B 1 81 ? -15.725 65.993 72.436 1.00 101.09 81 ALA B O 1
ATOM 2841 N N . VAL B 1 82 ? -13.511 65.828 72.822 1.00 92.45 82 VAL B N 1
ATOM 2842 C CA . VAL B 1 82 ? -13.701 65.657 74.264 1.00 97.64 82 VAL B CA 1
ATOM 2843 C C . VAL B 1 82 ? -13.765 66.973 75.032 1.00 97.53 82 VAL B C 1
ATOM 2844 O O . VAL B 1 82 ? -14.103 66.962 76.226 1.00 97.73 82 VAL B O 1
ATOM 2848 N N . GLY B 1 83 ? -13.466 68.104 74.395 1.00 94.97 83 GLY B N 1
ATOM 2849 C CA . GLY B 1 83 ? -13.644 69.380 75.063 1.00 93.39 83 GLY B CA 1
ATOM 2850 C C . GLY B 1 83 ? -12.435 70.289 75.112 1.00 94.14 83 GLY B C 1
ATOM 2851 O O . GLY B 1 83 ? -12.389 71.220 75.921 1.00 101.58 83 GLY B O 1
ATOM 2852 N N . VAL B 1 84 ? -11.455 70.043 74.267 1.00 90.93 84 VAL B N 1
ATOM 2853 C CA . VAL B 1 84 ? -10.250 70.863 74.232 1.00 96.13 84 VAL B CA 1
ATOM 2854 C C . VAL B 1 84 ? -10.449 71.978 73.214 1.00 99.18 84 VAL B C 1
ATOM 2855 O O . VAL B 1 84 ? -11.073 71.775 72.165 1.00 104.32 84 VAL B O 1
ATOM 2859 N N . GLU B 1 85 ? -9.949 73.173 73.542 1.00 95.32 85 GLU B N 1
ATOM 2860 C CA . GLU B 1 85 ? -9.987 74.311 72.626 1.00 99.54 85 GLU B CA 1
ATOM 2861 C C . GLU B 1 85 ? -9.098 74.021 71.421 1.00 104.02 85 GLU B C 1
ATOM 2862 O O . GLU B 1 85 ? -7.896 73.764 71.571 1.00 93.11 85 GLU B O 1
ATOM 2868 N N . VAL B 1 86 ? -9.684 74.034 70.228 1.00 101.49 86 VAL B N 1
ATOM 2869 C CA . VAL B 1 86 ? -8.953 73.736 69.002 1.00 102.99 86 VAL B CA 1
ATOM 2870 C C . VAL B 1 86 ? -9.196 74.857 67.998 1.00 98.96 86 VAL B C 1
ATOM 2871 O O . VAL B 1 86 ? -10.312 75.380 67.895 1.00 100.23 86 VAL B O 1
ATOM 2875 N N . SER B 1 87 ? -8.141 75.269 67.307 1.00 105.60 87 SER B N 1
ATOM 2876 C CA . SER B 1 87 ? -8.270 76.345 66.333 1.00 108.91 87 SER B CA 1
ATOM 2877 C C . SER B 1 87 ? -9.112 75.910 65.135 1.00 104.81 87 SER B C 1
ATOM 2878 O O . SER B 1 87 ? -9.003 74.783 64.652 1.00 96.48 87 SER B O 1
ATOM 2881 N N . GLN B 1 88 ? -9.967 76.819 64.663 1.00 108.65 88 GLN B N 1
ATOM 2882 C CA . GLN B 1 88 ? -10.897 76.516 63.592 1.00 110.06 88 GLN B CA 1
ATOM 2883 C C . GLN B 1 88 ? -10.610 77.287 62.310 1.00 116.11 88 GLN B C 1
ATOM 2884 O O . GLN B 1 88 ? -11.266 77.028 61.292 1.00 115.68 88 GLN B O 1
ATOM 2890 N N . ASP B 1 89 ? -9.647 78.211 62.319 1.00 116.72 89 ASP B N 1
ATOM 2891 C CA . ASP B 1 89 ? -9.426 79.111 61.192 1.00 121.21 89 ASP B CA 1
ATOM 2892 C C . ASP B 1 89 ? -8.265 78.725 60.277 1.00 117.97 89 ASP B C 1
ATOM 2893 O O . ASP B 1 89 ? -8.074 79.383 59.248 1.00 116.05 89 ASP B O 1
ATOM 2898 N N . GLN B 1 90 ? -7.480 77.704 60.609 1.00 124.11 90 GLN B N 1
ATOM 2899 C CA . GLN B 1 90 ? -6.375 77.333 59.734 1.00 125.00 90 GLN B CA 1
ATOM 2900 C C . GLN B 1 90 ? -6.165 75.829 59.785 1.00 118.98 90 GLN B C 1
ATOM 2901 O O . GLN B 1 90 ? -6.555 75.157 60.744 1.00 114.31 90 GLN B O 1
ATOM 2907 N N . TRP B 1 91 ? -5.551 75.308 58.719 1.00 112.18 91 TRP B N 1
ATOM 2908 C CA . TRP B 1 91 ? -5.177 73.907 58.626 1.00 107.86 91 TRP B CA 1
ATOM 2909 C C . TRP B 1 91 ? -3.664 73.764 58.597 1.00 104.41 91 TRP B C 1
ATOM 2910 O O . TRP B 1 91 ? -2.990 74.485 57.849 1.00 108.69 91 TRP B O 1
ATOM 2921 N N . PRO B 1 92 ? -3.092 72.856 59.394 1.00 103.19 92 PRO B N 1
ATOM 2922 C CA . PRO B 1 92 ? -3.742 71.953 60.357 1.00 102.88 92 PRO B CA 1
ATOM 2923 C C . PRO B 1 92 ? -4.147 72.653 61.649 1.00 100.32 92 PRO B C 1
ATOM 2924 O O . PRO B 1 92 ? -3.594 73.694 61.996 1.00 101.23 92 PRO B O 1
ATOM 2928 N N . PRO B 1 93 ? -5.135 72.101 62.354 1.00 96.59 93 PRO B N 1
ATOM 2929 C CA . PRO B 1 93 ? -5.589 72.711 63.609 1.00 95.20 93 PRO B CA 1
ATOM 2930 C C . PRO B 1 93 ? -4.517 72.685 64.690 1.00 98.70 93 PRO B C 1
ATOM 2931 O O . PRO B 1 93 ? -3.609 71.846 64.701 1.00 97.12 93 PRO B O 1
ATOM 2935 N N . ARG B 1 94 ? -4.638 73.636 65.613 1.00 95.99 94 ARG B N 1
ATOM 2936 C CA . ARG B 1 94 ? -3.717 73.788 66.725 1.00 94.81 94 ARG B CA 1
ATOM 2937 C C . ARG B 1 94 ? -4.442 73.527 68.037 1.00 104.30 94 ARG B C 1
ATOM 2938 O O . ARG B 1 94 ? -5.637 73.812 68.175 1.00 106.46 94 ARG B O 1
ATOM 2946 N N . ILE B 1 95 ? -3.707 72.973 68.994 1.00 98.44 95 ILE B N 1
ATOM 2947 C CA . ILE B 1 95 ? -4.225 72.779 70.340 1.00 83.84 95 ILE B CA 1
ATOM 2948 C C . ILE B 1 95 ? -4.130 74.101 71.090 1.00 95.74 95 ILE B C 1
ATOM 2949 O O . ILE B 1 95 ? -3.079 74.753 71.092 1.00 105.36 95 ILE B O 1
ATOM 2954 N N . GLY B 1 96 ? -5.226 74.501 71.726 1.00 94.47 96 GLY B N 1
ATOM 2955 C CA . GLY B 1 96 ? -5.294 75.769 72.425 1.00 101.49 96 GLY B CA 1
ATOM 2956 C C . GLY B 1 96 ? -4.728 75.724 73.829 1.00 105.63 96 GLY B C 1
ATOM 2957 O O . GLY B 1 96 ? -3.819 74.945 74.142 1.00 102.25 96 GLY B O 1
ATOM 2958 N N . THR B 1 97 ? -5.276 76.583 74.692 1.00 106.57 97 THR B N 1
ATOM 2959 C CA . THR B 1 97 ? -4.819 76.713 76.070 1.00 103.21 97 THR B CA 1
ATOM 2960 C C . THR B 1 97 ? -5.934 76.503 77.087 1.00 103.57 97 THR B C 1
ATOM 2961 O O . THR B 1 97 ? -5.724 76.758 78.278 1.00 107.74 97 THR B O 1
ATOM 2965 N N . THR B 1 98 ? -7.110 76.050 76.662 1.00 103.56 98 THR B N 1
ATOM 2966 C CA . THR B 1 98 ? -8.218 75.837 77.579 1.00 100.97 98 THR B CA 1
ATOM 2967 C C . THR B 1 98 ? -8.905 74.521 77.238 1.00 102.46 98 THR B C 1
ATOM 2968 O O . THR B 1 98 ? -8.816 74.037 76.106 1.00 106.45 98 THR B O 1
ATOM 2972 N N . ALA B 1 99 ? -9.573 73.933 78.231 1.00 97.77 99 ALA B N 1
ATOM 2973 C CA . ALA B 1 99 ? -10.245 72.656 78.030 1.00 99.41 99 ALA B CA 1
ATOM 2974 C C . ALA B 1 99 ? -11.329 72.472 79.083 1.00 103.24 99 ALA B C 1
ATOM 2975 O O . ALA B 1 99 ? -11.126 72.799 80.254 1.00 110.57 99 ALA B O 1
ATOM 2977 N N . GLN B 1 100 ? -12.472 71.937 78.654 1.00 99.34 100 GLN B N 1
ATOM 2978 C CA . GLN B 1 100 ? -13.589 71.573 79.527 1.00 98.12 100 GLN B CA 1
ATOM 2979 C C . GLN B 1 100 ? -13.832 70.078 79.341 1.00 96.81 100 GLN B C 1
ATOM 2980 O O . GLN B 1 100 ? -14.781 69.667 78.672 1.00 104.85 100 GLN B O 1
ATOM 2986 N N . VAL B 1 101 ? -12.964 69.264 79.938 1.00 98.14 101 VAL B N 1
ATOM 2987 C CA . VAL B 1 101 ? -12.979 67.821 79.733 1.00 97.95 101 VAL B CA 1
ATOM 2988 C C . VAL B 1 101 ? -13.205 67.123 81.066 1.00 97.12 101 VAL B C 1
ATOM 2989 O O . VAL B 1 101 ? -12.742 67.578 82.117 1.00 94.14 101 VAL B O 1
ATOM 2993 N N . ASP B 1 102 ? -13.912 65.995 81.011 1.00 101.14 102 ASP B N 1
ATOM 2994 C CA . ASP B 1 102 ? -14.162 65.140 82.169 1.00 98.12 102 ASP B CA 1
ATOM 2995 C C . ASP B 1 102 ? -13.452 63.812 81.925 1.00 98.37 102 ASP B C 1
ATOM 2996 O O . ASP B 1 102 ? -13.992 62.918 81.265 1.00 99.72 102 ASP B O 1
ATOM 3001 N N . VAL B 1 103 ? -12.241 63.688 82.470 1.00 96.07 103 VAL B N 1
ATOM 3002 C CA . VAL B 1 103 ? -11.423 62.503 82.237 1.00 86.08 103 VAL B CA 1
ATOM 3003 C C . VAL B 1 103 ? -12.043 61.257 82.861 1.00 98.92 103 VAL B C 1
ATOM 3004 O O . VAL B 1 103 ? -11.840 60.139 82.368 1.00 96.86 103 VAL B O 1
ATOM 3008 N N . THR B 1 104 ? -12.831 61.420 83.926 1.00 95.12 104 THR B N 1
ATOM 3009 C CA . THR B 1 104 ? -13.382 60.269 84.635 1.00 97.48 104 THR B CA 1
ATOM 3010 C C . THR B 1 104 ? -14.661 59.739 84.004 1.00 101.10 104 THR B C 1
ATOM 3011 O O . THR B 1 104 ? -14.987 58.559 84.178 1.00 103.83 104 THR B O 1
ATOM 3015 N N . ALA B 1 105 ? -15.402 60.586 83.296 1.00 102.65 105 ALA B N 1
ATOM 3016 C CA . ALA B 1 105 ? -16.709 60.204 82.781 1.00 100.14 105 ALA B CA 1
ATOM 3017 C C . ALA B 1 105 ? -16.600 59.131 81.700 1.00 102.57 105 ALA B C 1
ATOM 3018 O O . ALA B 1 105 ? -15.592 59.018 80.996 1.00 104.23 105 ALA B O 1
ATOM 3020 N N . GLU B 1 106 ? -17.660 58.334 81.584 1.00 101.22 106 GLU B N 1
ATOM 3021 C CA . GLU B 1 106 ? -17.754 57.337 80.526 1.00 102.98 106 GLU B CA 1
ATOM 3022 C C . GLU B 1 106 ? -17.957 58.015 79.176 1.00 103.10 106 GLU B C 1
ATOM 3023 O O . GLU B 1 106 ? -18.686 59.004 79.063 1.00 103.49 106 GLU B O 1
ATOM 3029 N N . ILE B 1 107 ? -17.298 57.480 78.149 1.00 106.81 107 ILE B N 1
ATOM 3030 C CA . ILE B 1 107 ? -17.347 58.073 76.816 1.00 100.84 107 ILE B CA 1
ATOM 3031 C C . ILE B 1 107 ? -18.756 57.977 76.245 1.00 102.94 107 ILE B C 1
ATOM 3032 O O . ILE B 1 107 ? -19.371 56.902 76.245 1.00 101.10 107 ILE B O 1
ATOM 3037 N N . ASP B 1 108 ? -19.276 59.108 75.759 1.00 102.16 108 ASP B N 1
ATOM 3038 C CA . ASP B 1 108 ? -20.568 59.163 75.070 1.00 105.90 108 ASP B CA 1
ATOM 3039 C C . ASP B 1 108 ? -20.311 59.026 73.572 1.00 104.86 108 ASP B C 1
ATOM 3040 O O . ASP B 1 108 ? -19.892 59.981 72.914 1.00 112.77 108 ASP B O 1
ATOM 3045 N N . ALA B 1 109 ? -20.569 57.832 73.028 1.00 101.08 109 ALA B N 1
ATOM 3046 C CA . ALA B 1 109 ? -20.238 57.562 71.629 1.00 105.60 109 ALA B CA 1
ATOM 3047 C C . ALA B 1 109 ? -21.018 58.449 70.668 1.00 106.01 109 ALA B C 1
ATOM 3048 O O . ALA B 1 109 ? -20.489 58.849 69.626 1.00 104.66 109 ALA B O 1
ATOM 3050 N N . ASP B 1 110 ? -22.277 58.761 70.989 1.00 108.11 110 ASP B N 1
ATOM 3051 C CA . ASP B 1 110 ? -23.069 59.595 70.096 1.00 102.67 110 ASP B CA 1
ATOM 3052 C C . ASP B 1 110 ? -22.511 61.010 70.040 1.00 105.06 110 ASP B C 1
ATOM 3053 O O . ASP B 1 110 ? -22.426 61.608 68.961 1.00 110.06 110 ASP B O 1
ATOM 3058 N N . ARG B 1 111 ? -22.133 61.573 71.191 1.00 98.89 111 ARG B N 1
ATOM 3059 C CA . ARG B 1 111 ? -21.520 62.901 71.184 1.00 106.08 111 ARG B CA 1
ATOM 3060 C C . ARG B 1 111 ? -20.182 62.882 70.452 1.00 107.84 111 ARG B C 1
ATOM 3061 O O . ARG B 1 111 ? -19.841 63.833 69.745 1.00 107.78 111 ARG B O 1
ATOM 3069 N N . LEU B 1 112 ? -19.396 61.816 70.649 1.00 109.56 112 LEU B N 1
ATOM 3070 C CA . LEU B 1 112 ? -18.112 61.668 69.968 1.00 102.91 112 LEU B CA 1
ATOM 3071 C C . LEU B 1 112 ? -18.309 61.655 68.457 1.00 104.54 112 LEU B C 1
ATOM 3072 O O . LEU B 1 112 ? -17.638 62.389 67.719 1.00 100.75 112 LEU B O 1
ATOM 3077 N N . ALA B 1 113 ? -19.208 60.794 67.980 1.00 108.27 113 ALA B N 1
ATOM 3078 C CA . ALA B 1 113 ? -19.499 60.655 66.563 1.00 114.38 113 ALA B CA 1
ATOM 3079 C C . ALA B 1 113 ? -20.192 61.881 65.978 1.00 118.92 113 ALA B C 1
ATOM 3080 O O . ALA B 1 113 ? -20.308 61.976 64.750 1.00 117.37 113 ALA B O 1
ATOM 3082 N N . ALA B 1 114 ? -20.663 62.810 66.809 1.00 108.91 114 ALA B N 1
ATOM 3083 C CA . ALA B 1 114 ? -21.324 64.017 66.330 1.00 102.43 114 ALA B CA 1
ATOM 3084 C C . ALA B 1 114 ? -20.414 65.236 66.327 1.00 102.25 114 ALA B C 1
ATOM 3085 O O . ALA B 1 114 ? -20.879 66.334 66.005 1.00 117.75 114 ALA B O 1
ATOM 3087 N N . SER B 1 115 ? -19.148 65.081 66.681 1.00 98.96 115 SER B N 1
ATOM 3088 C CA . SER B 1 115 ? -18.215 66.197 66.611 1.00 102.99 115 SER B CA 1
ATOM 3089 C C . SER B 1 115 ? -17.965 66.546 65.147 1.00 98.03 115 SER B C 1
ATOM 3090 O O . SER B 1 115 ? -17.605 65.660 64.364 1.00 101.11 115 SER B O 1
ATOM 3093 N N . PRO B 1 116 ? -18.149 67.830 64.741 1.00 110.70 116 PRO B N 1
ATOM 3094 C CA . PRO B 1 116 ? -18.164 68.202 63.312 1.00 100.68 116 PRO B CA 1
ATOM 3095 C C . PRO B 1 116 ? -17.160 67.487 62.420 1.00 99.69 116 PRO B C 1
ATOM 3096 O O . PRO B 1 116 ? -17.535 66.946 61.376 1.00 99.99 116 PRO B O 1
ATOM 3100 N N . ARG B 1 117 ? -15.886 67.463 62.812 1.00 100.30 117 ARG B N 1
ATOM 3101 C CA . ARG B 1 117 ? -14.887 66.858 61.941 1.00 91.38 117 ARG B CA 1
ATOM 3102 C C . ARG B 1 117 ? -14.888 65.337 62.021 1.00 95.17 117 ARG B C 1
ATOM 3103 O O . ARG B 1 117 ? -14.499 64.674 61.055 1.00 105.19 117 ARG B O 1
ATOM 3111 N N . ILE B 1 118 ? -15.296 64.764 63.152 1.00 100.73 118 ILE B N 1
ATOM 3112 C CA . ILE B 1 118 ? -15.396 63.311 63.233 1.00 97.59 118 ILE B CA 1
ATOM 3113 C C . ILE B 1 118 ? -16.636 62.818 62.498 1.00 98.85 118 ILE B C 1
ATOM 3114 O O . ILE B 1 118 ? -16.588 61.813 61.778 1.00 98.91 118 ILE B O 1
ATOM 3119 N N . ALA B 1 119 ? -17.756 63.528 62.652 1.00 101.11 119 ALA B N 1
ATOM 3120 C CA . ALA B 1 119 ? -18.976 63.159 61.942 1.00 103.00 119 ALA B CA 1
ATOM 3121 C C . ALA B 1 119 ? -18.769 63.194 60.435 1.00 100.22 119 ALA B C 1
ATOM 3122 O O . ALA B 1 119 ? -19.315 62.357 59.707 1.00 96.95 119 ALA B O 1
ATOM 3124 N N . ALA B 1 120 ? -17.983 64.160 59.949 1.00 98.10 120 ALA B N 1
ATOM 3125 C CA . ALA B 1 120 ? -17.731 64.266 58.515 1.00 103.47 120 ALA B CA 1
ATOM 3126 C C . ALA B 1 120 ? -16.803 63.161 58.029 1.00 100.01 120 ALA B C 1
ATOM 3127 O O . ALA B 1 120 ? -16.978 62.640 56.921 1.00 103.71 120 ALA B O 1
ATOM 3129 N N . ALA B 1 121 ? -15.808 62.792 58.838 1.00 96.81 121 ALA B N 1
ATOM 3130 C CA . ALA B 1 121 ? -14.938 61.685 58.459 1.00 93.68 121 ALA B CA 1
ATOM 3131 C C . ALA B 1 121 ? -15.720 60.380 58.421 1.00 102.02 121 ALA B C 1
ATOM 3132 O O . ALA B 1 121 ? -15.540 59.570 57.504 1.00 105.13 121 ALA B O 1
ATOM 3134 N N . LEU B 1 122 ? -16.609 60.169 59.397 1.00 98.52 122 LEU B N 1
ATOM 3135 C CA . LEU B 1 122 ? -17.468 58.987 59.366 1.00 102.12 122 LEU B CA 1
ATOM 3136 C C . LEU B 1 122 ? -18.424 59.046 58.184 1.00 105.51 122 LEU B C 1
ATOM 3137 O O . LEU B 1 122 ? -18.708 58.021 57.553 1.00 101.72 122 LEU B O 1
ATOM 3142 N N . ASP B 1 123 ? -18.893 60.251 57.859 1.00 112.16 123 ASP B N 1
ATOM 3143 C CA . ASP B 1 123 ? -19.733 60.469 56.688 1.00 105.37 123 ASP B CA 1
ATOM 3144 C C . ASP B 1 123 ? -18.977 60.141 55.405 1.00 102.25 123 ASP B C 1
ATOM 3145 O O . ASP B 1 123 ? -19.523 59.478 54.511 1.00 103.93 123 ASP B O 1
ATOM 3150 N N . ALA B 1 124 ? -17.696 60.510 55.328 1.00 112.46 124 ALA B N 1
ATOM 3151 C CA . ALA B 1 124 ? -16.929 60.174 54.134 1.00 112.66 124 ALA B CA 1
ATOM 3152 C C . ALA B 1 124 ? -16.696 58.672 54.002 1.00 109.37 124 ALA B C 1
ATOM 3153 O O . ALA B 1 124 ? -16.798 58.121 52.899 1.00 113.00 124 ALA B O 1
ATOM 3155 N N . VAL B 1 125 ? -16.412 57.986 55.113 1.00 103.04 125 VAL B N 1
ATOM 3156 C CA . VAL B 1 125 ? -16.118 56.554 55.044 1.00 98.27 125 VAL B CA 1
ATOM 3157 C C . VAL B 1 125 ? -17.309 55.776 54.500 1.00 103.09 125 VAL B C 1
ATOM 3158 O O . VAL B 1 125 ? -17.154 54.890 53.650 1.00 108.28 125 VAL B O 1
ATOM 3162 N N . ARG B 1 126 ? -18.514 56.078 54.991 1.00 103.59 126 ARG B N 1
ATOM 3163 C CA . ARG B 1 126 ? -19.695 55.365 54.514 1.00 105.01 126 ARG B CA 1
ATOM 3164 C C . ARG B 1 126 ? -19.855 55.527 53.015 1.00 103.79 126 ARG B C 1
ATOM 3165 O O . ARG B 1 126 ? -20.288 54.601 52.318 1.00 110.49 126 ARG B O 1
ATOM 3173 N N . GLN B 1 127 ? -19.480 56.688 52.495 1.00 107.64 127 GLN B N 1
ATOM 3174 C CA . GLN B 1 127 ? -19.684 56.925 51.078 1.00 110.92 127 GLN B CA 1
ATOM 3175 C C . GLN B 1 127 ? -18.583 56.279 50.251 1.00 109.75 127 GLN B C 1
ATOM 3176 O O . GLN B 1 127 ? -18.829 55.839 49.125 1.00 116.83 127 GLN B O 1
ATOM 3182 N N . ILE B 1 128 ? -17.357 56.245 50.775 1.00 103.45 128 ILE B N 1
ATOM 3183 C CA . ILE B 1 128 ? -16.286 55.570 50.054 1.00 109.55 128 ILE B CA 1
ATOM 3184 C C . ILE B 1 128 ? -16.499 54.061 50.098 1.00 109.11 128 ILE B C 1
ATOM 3185 O O . ILE B 1 128 ? -16.026 53.330 49.218 1.00 104.98 128 ILE B O 1
ATOM 3190 N N . ALA B 1 129 ? -17.214 53.568 51.111 1.00 110.87 129 ALA B N 1
ATOM 3191 C CA . ALA B 1 129 ? -17.463 52.135 51.235 1.00 120.64 129 ALA B CA 1
ATOM 3192 C C . ALA B 1 129 ? -18.318 51.573 50.101 1.00 109.40 129 ALA B C 1
ATOM 3193 O O . ALA B 1 129 ? -18.498 50.352 50.031 1.00 102.18 129 ALA B O 1
ATOM 3195 N N . VAL B 1 130 ? -18.838 52.413 49.210 1.00 109.77 130 VAL B N 1
ATOM 3196 C CA . VAL B 1 130 ? -19.594 51.945 48.055 1.00 119.89 130 VAL B CA 1
ATOM 3197 C C . VAL B 1 130 ? -18.815 52.092 46.760 1.00 116.88 130 VAL B C 1
ATOM 3198 O O . VAL B 1 130 ? -19.339 51.748 45.690 1.00 113.48 130 VAL B O 1
ATOM 3202 N N . ASP B 1 131 ? -17.583 52.591 46.823 1.00 115.15 131 ASP B N 1
ATOM 3203 C CA . ASP B 1 131 ? -16.721 52.728 45.656 1.00 117.63 131 ASP B CA 1
ATOM 3204 C C . ASP B 1 131 ? -16.467 51.350 45.049 1.00 122.29 131 ASP B C 1
ATOM 3205 O O . ASP B 1 131 ? -15.995 50.448 45.761 1.00 127.77 131 ASP B O 1
ATOM 3210 N N . PRO B 1 132 ? -16.764 51.138 43.764 1.00 118.26 132 PRO B N 1
ATOM 3211 C CA . PRO B 1 132 ? -16.571 49.800 43.177 1.00 117.13 132 PRO B CA 1
ATOM 3212 C C . PRO B 1 132 ? -15.124 49.329 43.151 1.00 115.62 132 PRO B C 1
ATOM 3213 O O . PRO B 1 132 ? -14.888 48.119 43.036 1.00 120.22 132 PRO B O 1
ATOM 3217 N N . GLY B 1 133 ? -14.149 50.234 43.243 1.00 112.38 133 GLY B N 1
ATOM 3218 C CA . GLY B 1 133 ? -12.758 49.816 43.305 1.00 114.78 133 GLY B CA 1
ATOM 3219 C C . GLY B 1 133 ? -12.337 49.238 44.639 1.00 113.66 133 GLY B C 1
ATOM 3220 O O . GLY B 1 133 ? -11.224 48.708 44.737 1.00 109.93 133 GLY B O 1
ATOM 3221 N N . GLU B 1 134 ? -13.202 49.322 45.649 1.00 114.31 134 GLU B N 1
ATOM 3222 C CA . GLU B 1 134 ? -12.937 48.819 46.992 1.00 104.58 134 GLU B CA 1
ATOM 3223 C C . GLU B 1 134 ? -11.564 49.232 47.529 1.00 96.55 134 GLU B C 1
ATOM 3224 O O . GLU B 1 134 ? -10.725 48.376 47.826 1.00 97.43 134 GLU B O 1
ATOM 3230 N N . PRO B 1 135 ? -11.294 50.528 47.652 1.00 93.08 135 PRO B N 1
ATOM 3231 C CA . PRO B 1 135 ? -10.009 50.948 48.215 1.00 95.39 135 PRO B CA 1
ATOM 3232 C C . PRO B 1 135 ? -9.936 50.641 49.705 1.00 96.20 135 PRO B C 1
ATOM 3233 O O . PRO B 1 135 ? -10.947 50.450 50.387 1.00 86.14 135 PRO B O 1
ATOM 3237 N N . VAL B 1 136 ? -8.705 50.585 50.204 1.00 88.15 136 VAL B N 1
ATOM 3238 C CA . VAL B 1 136 ? -8.457 50.381 51.625 1.00 88.24 136 VAL B CA 1
ATOM 3239 C C . VAL B 1 136 ? -8.671 51.720 52.321 1.00 91.21 136 VAL B C 1
ATOM 3240 O O . VAL B 1 136 ? -7.886 52.654 52.142 1.00 89.42 136 VAL B O 1
ATOM 3244 N N . ILE B 1 137 ? -9.751 51.827 53.089 1.00 79.61 137 ILE B N 1
ATOM 3245 C CA . ILE B 1 137 ? -10.081 53.064 53.788 1.00 80.09 137 ILE B CA 1
ATOM 3246 C C . ILE B 1 137 ? -9.317 53.081 55.110 1.00 88.06 137 ILE B C 1
ATOM 3247 O O . ILE B 1 137 ? -9.645 52.339 56.039 1.00 92.17 137 ILE B O 1
ATOM 3252 N N . ALA B 1 138 ? -8.289 53.921 55.191 1.00 87.41 138 ALA B N 1
ATOM 3253 C CA . ALA B 1 138 ? -7.451 54.039 56.375 1.00 74.69 138 ALA B CA 1
ATOM 3254 C C . ALA B 1 138 ? -7.822 55.281 57.177 1.00 76.94 138 ALA B C 1
ATOM 3255 O O . ALA B 1 138 ? -8.203 56.315 56.622 1.00 77.20 138 ALA B O 1
ATOM 3257 N N . ALA B 1 139 ? -7.705 55.167 58.499 1.00 81.22 139 ALA B N 1
ATOM 3258 C CA . ALA B 1 139 ? -7.953 56.276 59.415 1.00 77.25 139 ALA B CA 1
ATOM 3259 C C . ALA B 1 139 ? -6.767 56.390 60.364 1.00 77.01 139 ALA B C 1
ATOM 3260 O O . ALA B 1 139 ? -6.516 55.480 61.162 1.00 82.43 139 ALA B O 1
ATOM 3262 N N . ALA B 1 140 ? -6.035 57.497 60.268 1.00 69.38 140 ALA B N 1
ATOM 3263 C CA . ALA B 1 140 ? -4.871 57.751 61.108 1.00 79.02 140 ALA B CA 1
ATOM 3264 C C . ALA B 1 140 ? -5.287 58.643 62.274 1.00 79.63 140 ALA B C 1
ATOM 3265 O O . ALA B 1 140 ? -5.719 59.784 62.066 1.00 83.62 140 ALA B O 1
ATOM 3267 N N . LEU B 1 141 ? -5.178 58.117 63.490 1.00 75.81 141 LEU B N 1
ATOM 3268 C CA . LEU B 1 141 ? -5.606 58.819 64.690 1.00 81.22 141 LEU B CA 1
ATOM 3269 C C . LEU B 1 141 ? -4.410 59.248 65.529 1.00 73.46 141 LEU B C 1
ATOM 3270 O O . LEU B 1 141 ? -3.300 58.721 65.401 1.00 67.40 141 LEU B O 1
ATOM 3275 N N . THR B 1 142 ? -4.671 60.186 66.434 1.00 77.70 142 THR B N 1
ATOM 3276 C CA . THR B 1 142 ? -3.654 60.609 67.383 1.00 78.45 142 THR B CA 1
ATOM 3277 C C . THR B 1 142 ? -3.425 59.507 68.407 1.00 71.25 142 THR B C 1
ATOM 3278 O O . THR B 1 142 ? -4.384 58.927 68.926 1.00 64.59 142 THR B O 1
ATOM 3282 N N . GLY B 1 143 ? -2.154 59.191 68.666 1.00 67.07 143 GLY B N 1
ATOM 3283 C CA . GLY B 1 143 ? -1.796 58.150 69.603 1.00 72.88 143 GLY B CA 1
ATOM 3284 C C . GLY B 1 143 ? -2.168 58.473 71.041 1.00 73.77 143 GLY B C 1
ATOM 3285 O O . GLY B 1 143 ? -2.366 59.636 71.411 1.00 65.12 143 GLY B O 1
ATOM 3286 N N . PRO B 1 144 ? -2.258 57.439 71.888 1.00 77.60 144 PRO B N 1
ATOM 3287 C CA . PRO B 1 144 ? -2.642 57.687 73.292 1.00 67.96 144 PRO B CA 1
ATOM 3288 C C . PRO B 1 144 ? -1.699 58.632 74.011 1.00 63.41 144 PRO B C 1
ATOM 3289 O O . PRO B 1 144 ? -2.157 59.578 74.663 1.00 59.42 144 PRO B O 1
ATOM 3293 N N . ALA B 1 145 ? -0.386 58.420 73.895 1.00 64.61 145 ALA B N 1
ATOM 3294 C CA . ALA B 1 145 ? 0.550 59.299 74.586 1.00 64.96 145 ALA B CA 1
ATOM 3295 C C . ALA B 1 145 ? 0.457 60.722 74.059 1.00 69.67 145 ALA B C 1
ATOM 3296 O O . ALA B 1 145 ? 0.421 61.678 74.842 1.00 70.97 145 ALA B O 1
ATOM 3298 N N . ALA B 1 146 ? 0.363 60.880 72.736 1.00 78.22 146 ALA B N 1
ATOM 3299 C CA . ALA B 1 146 ? 0.247 62.216 72.160 1.00 69.00 146 ALA B CA 1
ATOM 3300 C C . ALA B 1 146 ? -1.063 62.877 72.568 1.00 75.55 146 ALA B C 1
ATOM 3301 O O . ALA B 1 146 ? -1.100 64.085 72.831 1.00 72.83 146 ALA B O 1
ATOM 3303 N N . LEU B 1 147 ? -2.147 62.097 72.630 1.00 69.33 147 LEU B N 1
ATOM 3304 C CA . LEU B 1 147 ? -3.423 62.633 73.093 1.00 70.68 147 LEU B CA 1
ATOM 3305 C C . LEU B 1 147 ? -3.347 63.038 74.562 1.00 78.43 147 LEU B C 1
ATOM 3306 O O . LEU B 1 147 ? -3.898 64.074 74.952 1.00 83.18 147 LEU B O 1
ATOM 3311 N N . VAL B 1 148 ? -2.660 62.242 75.387 1.00 68.91 148 VAL B N 1
ATOM 3312 C CA . VAL B 1 148 ? -2.496 62.604 76.792 1.00 72.64 148 VAL B CA 1
ATOM 3313 C C . VAL B 1 148 ? -1.777 63.936 76.911 1.00 76.77 148 VAL B C 1
ATOM 3314 O O . VAL B 1 148 ? -2.181 64.814 77.686 1.00 74.84 148 VAL B O 1
ATOM 3318 N N . ALA B 1 149 ? -0.721 64.120 76.116 1.00 75.97 149 ALA B N 1
ATOM 3319 C CA . ALA B 1 149 ? 0.034 65.364 76.160 1.00 68.36 149 ALA B CA 1
ATOM 3320 C C . ALA B 1 149 ? -0.815 66.539 75.697 1.00 77.22 149 ALA B C 1
ATOM 3321 O O . ALA B 1 149 ? -0.747 67.626 76.285 1.00 85.22 149 ALA B O 1
ATOM 3323 N N . GLN B 1 150 ? -1.636 66.336 74.661 1.00 77.07 150 GLN B N 1
ATOM 3324 C CA . GLN B 1 150 ? -2.505 67.408 74.179 1.00 81.58 150 GLN B CA 1
ATOM 3325 C C . GLN B 1 150 ? -3.460 67.884 75.270 1.00 80.75 150 GLN B C 1
ATOM 3326 O O . GLN B 1 150 ? -3.678 69.091 75.430 1.00 77.82 150 GLN B O 1
ATOM 3332 N N . LEU B 1 151 ? -4.039 66.948 76.030 1.00 82.78 151 LEU B N 1
ATOM 3333 C CA . LEU B 1 151 ? -4.944 67.313 77.118 1.00 83.39 151 LEU B CA 1
ATOM 3334 C C . LEU B 1 151 ? -4.227 68.135 78.183 1.00 82.28 151 LEU B C 1
ATOM 3335 O O . LEU B 1 151 ? -4.739 69.163 78.642 1.00 82.81 151 LEU B O 1
ATOM 3340 N N . ARG B 1 152 ? -3.043 67.688 78.603 1.00 76.72 152 ARG B N 1
ATOM 3341 C CA . ARG B 1 152 ? -2.315 68.421 79.635 1.00 86.54 152 ARG B CA 1
ATOM 3342 C C . ARG B 1 152 ? -1.796 69.759 79.119 1.00 95.80 152 ARG B C 1
ATOM 3343 O O . ARG B 1 152 ? -1.624 70.698 79.907 1.00 91.79 152 ARG B O 1
ATOM 3351 N N . ALA B 1 153 ? -1.544 69.870 77.810 1.00 95.04 153 ALA B N 1
ATOM 3352 C CA . ALA B 1 153 ? -1.129 71.150 77.241 1.00 86.84 153 ALA B CA 1
ATOM 3353 C C . ALA B 1 153 ? -2.254 72.175 77.308 1.00 92.70 153 ALA B C 1
ATOM 3354 O O . ALA B 1 153 ? -2.003 73.370 77.503 1.00 103.48 153 ALA B O 1
ATOM 3356 N N . ALA B 1 154 ? -3.499 71.729 77.124 1.00 95.12 154 ALA B N 1
ATOM 3357 C CA . ALA B 1 154 ? -4.643 72.628 77.220 1.00 100.19 154 ALA B CA 1
ATOM 3358 C C . ALA B 1 154 ? -4.972 73.006 78.663 1.00 104.51 154 ALA B C 1
ATOM 3359 O O . ALA B 1 154 ? -5.691 73.986 78.883 1.00 104.58 154 ALA B O 1
ATOM 3361 N N . GLY B 1 155 ? -4.475 72.256 79.645 1.00 96.70 155 GLY B N 1
ATOM 3362 C CA . GLY B 1 155 ? -4.694 72.603 81.036 1.00 98.78 155 GLY B CA 1
ATOM 3363 C C . GLY B 1 155 ? -5.433 71.564 81.855 1.00 102.81 155 GLY B C 1
ATOM 3364 O O . GLY B 1 155 ? -5.866 71.846 82.977 1.00 110.25 155 GLY B O 1
ATOM 3365 N N . VAL B 1 156 ? -5.564 70.354 81.322 1.00 98.74 156 VAL B N 1
ATOM 3366 C CA . VAL B 1 156 ? -6.245 69.278 82.034 1.00 91.59 156 VAL B CA 1
ATOM 3367 C C . VAL B 1 156 ? -5.317 68.718 83.104 1.00 97.88 156 VAL B C 1
ATOM 3368 O O . VAL B 1 156 ? -4.187 68.312 82.814 1.00 97.37 156 VAL B O 1
ATOM 3372 N N . GLU B 1 157 ? -5.791 68.696 84.346 1.00 100.02 157 GLU B N 1
ATOM 3373 C CA . GLU B 1 157 ? -5.044 68.127 85.462 1.00 100.31 157 GLU B CA 1
ATOM 3374 C C . GLU B 1 157 ? -5.608 66.748 85.782 1.00 95.75 157 GLU B C 1
ATOM 3375 O O . GLU B 1 157 ? -6.767 66.629 86.193 1.00 94.19 157 GLU B O 1
ATOM 3381 N N . ALA B 1 158 ? -4.793 65.711 85.591 1.00 105.82 158 ALA B N 1
ATOM 3382 C CA . ALA B 1 158 ? -5.222 64.343 85.852 1.00 91.60 158 ALA B CA 1
ATOM 3383 C C . ALA B 1 158 ? -3.998 63.450 85.994 1.00 90.66 158 ALA B C 1
ATOM 3384 O O . ALA B 1 158 ? -2.938 63.730 85.426 1.00 99.48 158 ALA B O 1
ATOM 3386 N N . GLY B 1 159 ? -4.162 62.370 86.758 1.00 83.04 159 GLY B N 1
ATOM 3387 C CA . GLY B 1 159 ? -3.080 61.428 86.955 1.00 78.24 159 GLY B CA 1
ATOM 3388 C C . GLY B 1 159 ? -2.831 60.545 85.747 1.00 77.92 159 GLY B C 1
ATOM 3389 O O . GLY B 1 159 ? -3.690 60.354 84.887 1.00 82.95 159 GLY B O 1
ATOM 3390 N N . ASP B 1 160 ? -1.616 59.986 85.707 1.00 81.32 160 ASP B N 1
ATOM 3391 C CA . ASP B 1 160 ? -1.191 59.168 84.572 1.00 75.50 160 ASP B CA 1
ATOM 3392 C C . ASP B 1 160 ? -2.148 58.010 84.319 1.00 77.71 160 ASP B C 1
ATOM 3393 O O . ASP B 1 160 ? -2.553 57.766 83.175 1.00 82.74 160 ASP B O 1
ATOM 3398 N N . GLU B 1 161 ? -2.517 57.279 85.372 1.00 76.98 161 GLU B N 1
ATOM 3399 C CA . GLU B 1 161 ? -3.372 56.110 85.187 1.00 75.37 161 GLU B CA 1
ATOM 3400 C C . GLU B 1 161 ? -4.727 56.502 84.611 1.00 82.02 161 GLU B C 1
ATOM 3401 O O . GLU B 1 161 ? -5.208 55.889 83.651 1.00 83.70 161 GLU B O 1
ATOM 3407 N N . ALA B 1 162 ? -5.352 57.537 85.176 1.00 78.00 162 ALA B N 1
ATOM 3408 C CA . ALA B 1 162 ? -6.685 57.923 84.730 1.00 76.55 162 ALA B CA 1
ATOM 3409 C C . ALA B 1 162 ? -6.653 58.558 83.348 1.00 78.78 162 ALA B C 1
ATOM 3410 O O . ALA B 1 162 ? -7.564 58.342 82.541 1.00 83.55 162 ALA B O 1
ATOM 3412 N N . ILE B 1 163 ? -5.626 59.360 83.061 1.00 79.85 163 ILE B N 1
ATOM 3413 C CA . ILE B 1 163 ? -5.614 60.078 81.791 1.00 82.34 163 ILE B CA 1
ATOM 3414 C C . ILE B 1 163 ? -5.289 59.132 80.631 1.00 86.81 163 ILE B C 1
ATOM 3415 O O . ILE B 1 163 ? -5.787 59.321 79.512 1.00 77.03 163 ILE B O 1
ATOM 3420 N N . TYR B 1 164 ? -4.474 58.094 80.869 1.00 82.11 164 TYR B N 1
ATOM 3421 C CA . TYR B 1 164 ? -4.223 57.103 79.824 1.00 80.41 164 TYR B CA 1
ATOM 3422 C C . TYR B 1 164 ? -5.395 56.147 79.654 1.00 81.88 164 TYR B C 1
ATOM 3423 O O . TYR B 1 164 ? -5.647 55.675 78.540 1.00 84.20 164 TYR B O 1
ATOM 3432 N N . ASP B 1 165 ? -6.113 55.847 80.739 1.00 81.68 165 ASP B N 1
ATOM 3433 C CA . ASP B 1 165 ? -7.346 55.077 80.619 1.00 77.01 165 ASP B CA 1
ATOM 3434 C C . ASP B 1 165 ? -8.374 55.847 79.803 1.00 82.57 165 ASP B C 1
ATOM 3435 O O . ASP B 1 165 ? -9.092 55.268 78.979 1.00 84.32 165 ASP B O 1
ATOM 3440 N N . PHE B 1 166 ? -8.452 57.161 80.022 1.00 79.25 166 PHE B N 1
ATOM 3441 C CA . PHE B 1 166 ? -9.365 58.007 79.263 1.00 80.56 166 PHE B CA 1
ATOM 3442 C C . PHE B 1 166 ? -8.972 58.052 77.794 1.00 80.76 166 PHE B C 1
ATOM 3443 O O . PHE B 1 166 ? -9.811 57.857 76.909 1.00 82.55 166 PHE B O 1
ATOM 3451 N N . ALA B 1 167 ? -7.690 58.299 77.520 1.00 76.73 167 ALA B N 1
ATOM 3452 C CA . ALA B 1 167 ? -7.222 58.331 76.138 1.00 79.73 167 ALA B CA 1
ATOM 3453 C C . ALA B 1 167 ? -7.469 56.998 75.443 1.00 78.35 167 ALA B C 1
ATOM 3454 O O . ALA B 1 167 ? -7.812 56.960 74.256 1.00 83.95 167 ALA B O 1
ATOM 3456 N N . GLY B 1 168 ? -7.291 55.893 76.165 1.00 79.39 168 GLY B N 1
ATOM 3457 C CA . GLY B 1 168 ? -7.563 54.591 75.588 1.00 77.96 168 GLY B CA 1
ATOM 3458 C C . GLY B 1 168 ? -9.034 54.352 75.322 1.00 76.69 168 GLY B C 1
ATOM 3459 O O . GLY B 1 168 ? -9.390 53.639 74.381 1.00 79.26 168 GLY B O 1
ATOM 3460 N N . ARG B 1 169 ? -9.909 54.905 76.163 1.00 81.19 169 ARG B N 1
ATOM 3461 C CA . ARG B 1 169 ? -11.336 54.728 75.932 1.00 76.69 169 ARG B CA 1
ATOM 3462 C C . ARG B 1 169 ? -11.816 55.564 74.749 1.00 78.62 169 ARG B C 1
ATOM 3463 O O . ARG B 1 169 ? -12.748 55.162 74.046 1.00 78.87 169 ARG B O 1
ATOM 3471 N N . ILE B 1 170 ? -11.199 56.723 74.517 1.00 73.91 170 ILE B N 1
ATOM 3472 C CA . ILE B 1 170 ? -11.539 57.524 73.346 1.00 78.16 170 ILE B CA 1
ATOM 3473 C C . ILE B 1 170 ? -11.145 56.794 72.067 1.00 82.37 170 ILE B C 1
ATOM 3474 O O . ILE B 1 170 ? -11.918 56.732 71.104 1.00 83.70 170 ILE B O 1
ATOM 3479 N N . LEU B 1 171 ? -9.933 56.240 72.035 1.00 76.44 171 LEU B N 1
ATOM 3480 C CA . LEU B 1 171 ? -9.461 55.582 70.824 1.00 80.60 171 LEU B CA 1
ATOM 3481 C C . LEU B 1 171 ? -10.156 54.246 70.603 1.00 84.43 171 LEU B C 1
ATOM 3482 O O . LEU B 1 171 ? -10.352 53.834 69.454 1.00 84.02 171 LEU B O 1
ATOM 3487 N N . ALA B 1 172 ? -10.527 53.553 71.683 1.00 77.21 172 ALA B N 1
ATOM 3488 C CA . ALA B 1 172 ? -11.273 52.307 71.532 1.00 80.83 172 ALA B CA 1
ATOM 3489 C C . ALA B 1 172 ? -12.670 52.564 70.981 1.00 89.24 172 ALA B C 1
ATOM 3490 O O . ALA B 1 172 ? -13.162 51.798 70.143 1.00 94.84 172 ALA B O 1
ATOM 3492 N N . THR B 1 173 ? -13.329 53.627 71.448 1.00 83.54 173 THR B N 1
ATOM 3493 C CA . THR B 1 173 ? -14.637 53.982 70.904 1.00 88.99 173 THR B CA 1
ATOM 3494 C C . THR B 1 173 ? -14.522 54.437 69.453 1.00 91.55 173 THR B C 1
ATOM 3495 O O . THR B 1 173 ? -15.354 54.073 68.611 1.00 89.80 173 THR B O 1
ATOM 3499 N N . LEU B 1 174 ? -13.499 55.233 69.140 1.00 88.58 174 LEU B N 1
ATOM 3500 C CA . LEU B 1 174 ? -13.314 55.676 67.764 1.00 85.42 174 LEU B CA 1
ATOM 3501 C C . LEU B 1 174 ? -13.018 54.499 66.848 1.00 88.79 174 LEU B C 1
ATOM 3502 O O . LEU B 1 174 ? -13.501 54.454 65.711 1.00 88.33 174 LEU B O 1
ATOM 3507 N N . ALA B 1 175 ? -12.243 53.524 67.332 1.00 87.36 175 ALA B N 1
ATOM 3508 C CA . ALA B 1 175 ? -11.931 52.360 66.511 1.00 85.88 175 ALA B CA 1
ATOM 3509 C C . ALA B 1 175 ? -13.200 51.632 66.093 1.00 92.25 175 ALA B C 1
ATOM 3510 O O . ALA B 1 175 ? -13.350 51.246 64.926 1.00 85.61 175 ALA B O 1
ATOM 3512 N N . ARG B 1 176 ? -14.137 51.447 67.025 1.00 91.66 176 ARG B N 1
ATOM 3513 C CA . ARG B 1 176 ? -15.389 50.796 66.658 1.00 97.05 176 ARG B CA 1
ATOM 3514 C C . ARG B 1 176 ? -16.177 51.647 65.668 1.00 94.44 176 ARG B C 1
ATOM 3515 O O . ARG B 1 176 ? -16.695 51.130 64.672 1.00 98.22 176 ARG B O 1
ATOM 3523 N N . LEU B 1 177 ? -16.260 52.956 65.914 1.00 88.26 177 LEU B N 1
ATOM 3524 C CA . LEU B 1 177 ? -17.038 53.823 65.035 1.00 85.63 177 LEU B CA 1
ATOM 3525 C C . LEU B 1 177 ? -16.451 53.863 63.629 1.00 93.57 177 LEU B C 1
ATOM 3526 O O . LEU B 1 177 ? -17.192 53.864 62.638 1.00 97.45 177 LEU B O 1
ATOM 3531 N N . TYR B 1 178 ? -15.123 53.896 63.518 1.00 85.06 178 TYR B N 1
ATOM 3532 C CA . TYR B 1 178 ? -14.507 53.892 62.197 1.00 85.44 178 TYR B CA 1
ATOM 3533 C C . TYR B 1 178 ? -14.686 52.542 61.512 1.00 94.90 178 TYR B C 1
ATOM 3534 O O . TYR B 1 178 ? -15.025 52.482 60.324 1.00 100.02 178 TYR B O 1
ATOM 3543 N N . ALA B 1 179 ? -14.486 51.449 62.254 1.00 92.57 179 ALA B N 1
ATOM 3544 C CA . ALA B 1 179 ? -14.589 50.119 61.660 1.00 94.92 179 ALA B CA 1
ATOM 3545 C C . ALA B 1 179 ? -16.006 49.828 61.189 1.00 96.27 179 ALA B C 1
ATOM 3546 O O . ALA B 1 179 ? -16.207 49.253 60.113 1.00 86.16 179 ALA B O 1
ATOM 3548 N N . GLU B 1 180 ? -17.004 50.210 61.984 1.00 93.68 180 GLU B N 1
ATOM 3549 C CA . GLU B 1 180 ? -18.385 49.974 61.588 1.00 92.38 180 GLU B CA 1
ATOM 3550 C C . GLU B 1 180 ? -18.788 50.863 60.419 1.00 99.56 180 GLU B C 1
ATOM 3551 O O . GLU B 1 180 ? -19.694 50.510 59.657 1.00 104.65 180 GLU B O 1
ATOM 3557 N N . ALA B 1 181 ? -18.120 52.009 60.251 1.00 99.44 181 ALA B N 1
ATOM 3558 C CA . ALA B 1 181 ? -18.387 52.852 59.089 1.00 87.73 181 ALA B CA 1
ATOM 3559 C C . ALA B 1 181 ? -17.813 52.244 57.818 1.00 98.93 181 ALA B C 1
ATOM 3560 O O . ALA B 1 181 ? -18.374 52.435 56.731 1.00 102.61 181 ALA B O 1
ATOM 3562 N N . GLY B 1 182 ? -16.701 51.522 57.929 1.00 93.33 182 GLY B N 1
ATOM 3563 C CA . GLY B 1 182 ? -16.114 50.865 56.782 1.00 84.71 182 GLY B CA 1
ATOM 3564 C C . GLY B 1 182 ? -14.606 50.973 56.719 1.00 89.71 182 GLY B C 1
ATOM 3565 O O . GLY B 1 182 ? -14.002 50.625 55.701 1.00 98.57 182 GLY B O 1
ATOM 3566 N N . VAL B 1 183 ? -13.978 51.460 57.789 1.00 89.40 183 VAL B N 1
ATOM 3567 C CA . VAL B 1 183 ? -12.525 51.599 57.790 1.00 90.77 183 VAL B CA 1
ATOM 3568 C C . VAL B 1 183 ? -11.877 50.220 57.767 1.00 87.31 183 VAL B C 1
ATOM 3569 O O . VAL B 1 183 ? -12.354 49.276 58.412 1.00 93.55 183 VAL B O 1
ATOM 3573 N N . ASN B 1 184 ? -10.806 50.082 56.979 1.00 84.23 184 ASN B N 1
ATOM 3574 C CA . ASN B 1 184 ? -10.092 48.818 56.854 1.00 85.64 184 ASN B CA 1
ATOM 3575 C C . ASN B 1 184 ? -8.742 48.811 57.543 1.00 76.60 184 ASN B C 1
ATOM 3576 O O . ASN B 1 184 ? -8.194 47.729 57.778 1.00 73.80 184 ASN B O 1
ATOM 3581 N N . LEU B 1 185 ? -8.181 49.985 57.822 1.00 80.73 185 LEU B N 1
ATOM 3582 C CA . LEU B 1 185 ? -6.865 50.130 58.425 1.00 79.20 185 LEU B CA 1
ATOM 3583 C C . LEU B 1 185 ? -6.916 51.258 59.444 1.00 74.42 185 LEU B C 1
ATOM 3584 O O . LEU B 1 185 ? -7.477 52.321 59.160 1.00 74.08 185 LEU B O 1
ATOM 3589 N N . LEU B 1 186 ? -6.361 51.018 60.632 1.00 77.29 186 LEU B N 1
ATOM 3590 C CA . LEU B 1 186 ? -6.284 52.011 61.699 1.00 66.61 186 LEU B CA 1
ATOM 3591 C C . LEU B 1 186 ? -4.832 52.190 62.120 1.00 67.65 186 LEU B C 1
ATOM 3592 O O . LEU B 1 186 ? -4.057 51.229 62.113 1.00 73.91 186 LEU B O 1
ATOM 3597 N N . SER B 1 187 ? -4.450 53.423 62.456 1.00 64.83 187 SER B N 1
ATOM 3598 C CA . SER B 1 187 ? -3.093 53.685 62.920 1.00 67.49 187 SER B CA 1
ATOM 3599 C C . SER B 1 187 ? -3.106 54.724 64.036 1.00 70.33 187 SER B C 1
ATOM 3600 O O . SER B 1 187 ? -3.947 55.627 64.062 1.00 77.28 187 SER B O 1
ATOM 3603 N N . TRP B 1 188 ? -2.171 54.570 64.972 1.00 67.15 188 TRP B N 1
ATOM 3604 C CA . TRP B 1 188 ? -1.981 55.496 66.082 1.00 62.82 188 TRP B CA 1
ATOM 3605 C C . TRP B 1 188 ? -0.640 56.180 65.882 1.00 67.29 188 TRP B C 1
ATOM 3606 O O . TRP B 1 188 ? 0.401 55.514 65.878 1.00 72.63 188 TRP B O 1
ATOM 3617 N N . HIS B 1 189 ? -0.657 57.492 65.700 1.00 68.75 189 HIS B N 1
ATOM 3618 C CA . HIS B 1 189 ? 0.564 58.229 65.409 1.00 73.62 189 HIS B CA 1
ATOM 3619 C C . HIS B 1 189 ? 1.079 58.920 66.666 1.00 68.03 189 HIS B C 1
ATOM 3620 O O . HIS B 1 189 ? 0.353 59.686 67.309 1.00 67.42 189 HIS B O 1
ATOM 3627 N N . GLU B 1 190 ? 2.327 58.615 67.021 1.00 69.54 190 GLU B N 1
ATOM 3628 C CA . GLU B 1 190 ? 2.997 59.144 68.196 1.00 66.49 190 GLU B CA 1
ATOM 3629 C C . GLU B 1 190 ? 4.262 59.882 67.785 1.00 66.83 190 GLU B C 1
ATOM 3630 O O . GLU B 1 190 ? 4.862 59.603 66.743 1.00 74.37 190 GLU B O 1
ATOM 3636 N N . ALA B 1 191 ? 4.685 60.810 68.641 1.00 64.85 191 ALA B N 1
ATOM 3637 C CA . ALA B 1 191 ? 5.906 61.565 68.396 1.00 63.72 191 ALA B CA 1
ATOM 3638 C C . ALA B 1 191 ? 7.137 60.921 69.022 1.00 60.84 191 ALA B C 1
ATOM 3639 O O . ALA B 1 191 ? 8.257 61.173 68.565 1.00 65.62 191 ALA B O 1
ATOM 3641 N N . ALA B 1 192 ? 6.954 60.118 70.066 1.00 71.43 192 ALA B N 1
ATOM 3642 C CA . ALA B 1 192 ? 8.047 59.455 70.764 1.00 70.87 192 ALA B CA 1
ATOM 3643 C C . ALA B 1 192 ? 7.451 58.437 71.720 1.00 69.33 192 ALA B C 1
ATOM 3644 O O . ALA B 1 192 ? 6.259 58.483 72.039 1.00 67.10 192 ALA B O 1
ATOM 3646 N N . ARG B 1 193 ? 8.290 57.513 72.158 1.00 69.82 193 ARG B N 1
ATOM 3647 C CA . ARG B 1 193 ? 7.883 56.578 73.200 1.00 71.01 193 ARG B CA 1
ATOM 3648 C C . ARG B 1 193 ? 7.824 57.311 74.536 1.00 72.17 193 ARG B C 1
ATOM 3649 O O . ARG B 1 193 ? 8.750 58.063 74.868 1.00 71.02 193 ARG B O 1
ATOM 3657 N N . PRO B 1 194 ? 6.757 57.155 75.310 1.00 73.81 194 PRO B N 1
ATOM 3658 C CA . PRO B 1 194 ? 6.640 57.908 76.564 1.00 77.37 194 PRO B CA 1
ATOM 3659 C C . PRO B 1 194 ? 7.674 57.457 77.584 1.00 75.38 194 PRO B C 1
ATOM 3660 O O . PRO B 1 194 ? 8.397 56.474 77.403 1.00 77.06 194 PRO B O 1
ATOM 3664 N N . ALA B 1 195 ? 7.739 58.215 78.676 1.00 78.55 195 ALA B N 1
ATOM 3665 C CA . ALA B 1 195 ? 8.680 57.915 79.745 1.00 79.45 195 ALA B CA 1
ATOM 3666 C C . ALA B 1 195 ? 8.370 56.561 80.373 1.00 77.76 195 ALA B C 1
ATOM 3667 O O . ALA B 1 195 ? 7.230 56.095 80.364 1.00 79.54 195 ALA B O 1
ATOM 3669 N N . GLU B 1 196 ? 9.406 55.937 80.939 1.00 83.78 196 GLU B N 1
ATOM 3670 C CA . GLU B 1 196 ? 9.231 54.647 81.599 1.00 88.26 196 GLU B CA 1
ATOM 3671 C C . GLU B 1 196 ? 8.098 54.703 82.616 1.00 85.78 196 GLU B C 1
ATOM 3672 O O . GLU B 1 196 ? 7.331 53.743 82.766 1.00 74.56 196 GLU B O 1
ATOM 3678 N N . GLU B 1 197 ? 7.966 55.837 83.305 1.00 73.14 197 GLU B N 1
ATOM 3679 C CA . GLU B 1 197 ? 6.932 55.989 84.323 1.00 84.64 197 GLU B CA 1
ATOM 3680 C C . GLU B 1 197 ? 5.526 55.856 83.737 1.00 89.02 197 GLU B C 1
ATOM 3681 O O . GLU B 1 197 ? 4.593 55.455 84.443 1.00 86.38 197 GLU B O 1
ATOM 3687 N N . GLN B 1 198 ? 5.360 56.145 82.448 1.00 84.30 198 GLN B N 1
ATOM 3688 C CA . GLN B 1 198 ? 4.063 56.055 81.798 1.00 76.76 198 GLN B CA 1
ATOM 3689 C C . GLN B 1 198 ? 3.963 54.889 80.820 1.00 75.18 198 GLN B C 1
ATOM 3690 O O . GLN B 1 198 ? 2.869 54.622 80.305 1.00 62.51 198 GLN B O 1
ATOM 3696 N N . ASP B 1 199 ? 5.080 54.207 80.551 1.00 74.77 199 ASP B N 1
ATOM 3697 C CA . ASP B 1 199 ? 5.144 53.167 79.528 1.00 70.02 199 ASP B CA 1
ATOM 3698 C C . ASP B 1 199 ? 4.028 52.137 79.670 1.00 72.93 199 ASP B C 1
ATOM 3699 O O . ASP B 1 199 ? 3.387 51.760 78.682 1.00 74.57 199 ASP B O 1
ATOM 3704 N N . ASP B 1 200 ? 3.780 51.665 80.891 1.00 75.21 200 ASP B N 1
ATOM 3705 C CA . ASP B 1 200 ? 2.778 50.618 81.058 1.00 74.31 200 ASP B CA 1
ATOM 3706 C C . ASP B 1 200 ? 1.371 51.133 80.786 1.00 70.16 200 ASP B C 1
ATOM 3707 O O . ASP B 1 200 ? 0.564 50.436 80.159 1.00 68.47 200 ASP B O 1
ATOM 3712 N N . PHE B 1 201 ? 1.048 52.337 81.264 1.00 71.02 201 PHE B N 1
ATOM 3713 C CA . PHE B 1 201 ? -0.259 52.916 80.969 1.00 68.80 201 PHE B CA 1
ATOM 3714 C C . PHE B 1 201 ? -0.438 53.123 79.474 1.00 77.58 201 PHE B C 1
ATOM 3715 O O . PHE B 1 201 ? -1.531 52.919 78.932 1.00 81.81 201 PHE B O 1
ATOM 3723 N N . TRP B 1 202 ? 0.633 53.526 78.793 1.00 73.88 202 TRP B N 1
ATOM 3724 C CA . TRP B 1 202 ? 0.572 53.735 77.352 1.00 68.77 202 TRP B CA 1
ATOM 3725 C C . TRP B 1 202 ? 0.345 52.419 76.615 1.00 70.95 202 TRP B C 1
ATOM 3726 O O . TRP B 1 202 ? -0.479 52.347 75.697 1.00 67.05 202 TRP B O 1
ATOM 3737 N N . LYS B 1 203 ? 1.035 51.355 77.031 1.00 69.43 203 LYS B N 1
ATOM 3738 C CA . LYS B 1 203 ? 0.836 50.058 76.394 1.00 55.50 203 LYS B CA 1
ATOM 3739 C C . LYS B 1 203 ? -0.577 49.541 76.629 1.00 71.39 203 LYS B C 1
ATOM 3740 O O . LYS B 1 203 ? -1.184 48.945 75.731 1.00 74.50 203 LYS B O 1
ATOM 3746 N N . GLY B 1 204 ? -1.117 49.762 77.828 1.00 71.14 204 GLY B N 1
ATOM 3747 C CA . GLY B 1 204 ? -2.473 49.331 78.104 1.00 71.37 204 GLY B CA 1
ATOM 3748 C C . GLY B 1 204 ? -3.512 50.086 77.308 1.00 69.46 204 GLY B C 1
ATOM 3749 O O . GLY B 1 204 ? -4.546 49.521 76.942 1.00 76.40 204 GLY B O 1
ATOM 3750 N N . ALA B 1 205 ? -3.263 51.366 77.030 1.00 67.89 205 ALA B N 1
ATOM 3751 C CA . ALA B 1 205 ? -4.187 52.117 76.190 1.00 72.93 205 ALA B CA 1
ATOM 3752 C C . ALA B 1 205 ? -4.115 51.639 74.745 1.00 72.54 205 ALA B C 1
ATOM 3753 O O . ALA B 1 205 ? -5.138 51.568 74.056 1.00 69.14 205 ALA B O 1
ATOM 3755 N N . LEU B 1 206 ? -2.913 51.284 74.279 1.00 75.03 206 LEU B N 1
ATOM 3756 C CA . LEU B 1 206 ? -2.765 50.713 72.946 1.00 65.87 206 LEU B CA 1
ATOM 3757 C C . LEU B 1 206 ? -3.464 49.367 72.849 1.00 70.76 206 LEU B C 1
ATOM 3758 O O . LEU B 1 206 ? -4.110 49.067 71.838 1.00 76.41 206 LEU B O 1
ATOM 3763 N N . GLY B 1 207 ? -3.350 48.549 73.895 1.00 67.78 207 GLY B N 1
ATOM 3764 C CA . GLY B 1 207 ? -4.017 47.260 73.887 1.00 69.05 207 GLY B CA 1
ATOM 3765 C C . GLY B 1 207 ? -5.528 47.383 73.902 1.00 74.77 207 GLY B C 1
ATOM 3766 O O . GLY B 1 207 ? -6.227 46.622 73.229 1.00 75.81 207 GLY B O 1
ATOM 3767 N N . THR B 1 208 ? -6.053 48.324 74.689 1.00 73.86 208 THR B N 1
ATOM 3768 C CA . THR B 1 208 ? -7.499 48.511 74.764 1.00 74.70 208 THR B CA 1
ATOM 3769 C C . THR B 1 208 ? -8.078 48.874 73.402 1.00 75.32 208 THR B C 1
ATOM 3770 O O . THR B 1 208 ? -9.035 48.246 72.937 1.00 79.51 208 THR B O 1
ATOM 3774 N N . ALA B 1 209 ? -7.513 49.894 72.749 1.00 74.85 209 ALA B N 1
ATOM 3775 C CA . ALA B 1 209 ? -8.014 50.313 71.443 1.00 76.05 209 ALA B CA 1
ATOM 3776 C C . ALA B 1 209 ? -7.677 49.293 70.359 1.00 76.99 209 ALA B C 1
ATOM 3777 O O . ALA B 1 209 ? -8.509 48.999 69.492 1.00 78.77 209 ALA B O 1
ATOM 3779 N N . GLY B 1 210 ? -6.466 48.736 70.394 1.00 73.15 210 GLY B N 1
ATOM 3780 C CA . GLY B 1 210 ? -6.086 47.766 69.384 1.00 70.73 210 GLY B CA 1
ATOM 3781 C C . GLY B 1 210 ? -6.919 46.502 69.421 1.00 73.98 210 GLY B C 1
ATOM 3782 O O . GLY B 1 210 ? -7.149 45.877 68.382 1.00 74.70 210 GLY B O 1
ATOM 3783 N N . ASN B 1 211 ? -7.399 46.115 70.606 1.00 74.74 211 ASN B N 1
ATOM 3784 C CA . ASN B 1 211 ? -8.164 44.876 70.727 1.00 72.46 211 ASN B CA 1
ATOM 3785 C C . ASN B 1 211 ? -9.547 44.983 70.105 1.00 71.84 211 ASN B C 1
ATOM 3786 O O . ASN B 1 211 ? -10.083 43.972 69.632 1.00 64.91 211 ASN B O 1
ATOM 3791 N N . VAL B 1 212 ? -10.168 46.164 70.148 1.00 74.44 212 VAL B N 1
ATOM 3792 C CA . VAL B 1 212 ? -11.441 46.323 69.452 1.00 83.26 212 VAL B CA 1
ATOM 3793 C C . VAL B 1 212 ? -11.208 46.414 67.949 1.00 79.85 212 VAL B C 1
ATOM 3794 O O . VAL B 1 212 ? -12.003 45.895 67.156 1.00 80.25 212 VAL B O 1
ATOM 3798 N N . ALA B 1 213 ? -10.112 47.062 67.535 1.00 76.58 213 ALA B N 1
ATOM 3799 C CA . ALA B 1 213 ? -9.783 47.145 66.114 1.00 78.57 213 ALA B CA 1
ATOM 3800 C C . ALA B 1 213 ? -9.636 45.757 65.502 1.00 81.08 213 ALA B C 1
ATOM 3801 O O . ALA B 1 213 ? -10.239 45.455 64.463 1.00 84.22 213 ALA B O 1
ATOM 3803 N N . ARG B 1 214 ? -8.855 44.885 66.147 1.00 80.13 214 ARG B N 1
ATOM 3804 C CA . ARG B 1 214 ? -8.678 43.537 65.619 1.00 80.43 214 ARG B CA 1
ATOM 3805 C C . ARG B 1 214 ? -9.987 42.767 65.636 1.00 79.92 214 ARG B C 1
ATOM 3806 O O . ARG B 1 214 ? -10.241 41.950 64.743 1.00 86.02 214 ARG B O 1
ATOM 3814 N N . PHE B 1 215 ? -10.824 43.016 66.645 1.00 76.51 215 PHE B N 1
ATOM 3815 C CA . PHE B 1 215 ? -12.124 42.360 66.718 1.00 85.59 215 PHE B CA 1
ATOM 3816 C C . PHE B 1 215 ? -12.980 42.678 65.501 1.00 85.97 215 PHE B C 1
ATOM 3817 O O . PHE B 1 215 ? -13.816 41.860 65.101 1.00 82.98 215 PHE B O 1
ATOM 3825 N N . HIS B 1 216 ? -12.795 43.856 64.909 1.00 84.97 216 HIS B N 1
ATOM 3826 C CA . HIS B 1 216 ? -13.470 44.225 63.676 1.00 92.03 216 HIS B CA 1
ATOM 3827 C C . HIS B 1 216 ? -12.616 43.940 62.446 1.00 97.94 216 HIS B C 1
ATOM 3828 O O . HIS B 1 216 ? -12.841 44.543 61.389 1.00 104.23 216 HIS B O 1
ATOM 3835 N N . ARG B 1 217 ? -11.634 43.045 62.572 1.00 86.83 217 ARG B N 1
ATOM 3836 C CA . ARG B 1 217 ? -10.783 42.621 61.462 1.00 90.07 217 ARG B CA 1
ATOM 3837 C C . ARG B 1 217 ? -9.979 43.784 60.877 1.00 83.21 217 ARG B C 1
ATOM 3838 O O . ARG B 1 217 ? -9.568 43.740 59.717 1.00 80.19 217 ARG B O 1
ATOM 3846 N N . VAL B 1 218 ? -9.718 44.809 61.678 1.00 84.83 218 VAL B N 1
ATOM 3847 C CA . VAL B 1 218 ? -8.958 45.987 61.268 1.00 73.45 218 VAL B CA 1
ATOM 3848 C C . VAL B 1 218 ? -7.615 45.956 61.990 1.00 76.45 218 VAL B C 1
ATOM 3849 O O . VAL B 1 218 ? -7.585 45.889 63.226 1.00 84.06 218 VAL B O 1
ATOM 3853 N N . PRO B 1 219 ? -6.494 46.009 61.280 1.00 75.34 219 PRO B N 1
ATOM 3854 C CA . PRO B 1 219 ? -5.186 45.971 61.943 1.00 73.59 219 PRO B CA 1
ATOM 3855 C C . PRO B 1 219 ? -4.843 47.314 62.563 1.00 74.80 219 PRO B C 1
ATOM 3856 O O . PRO B 1 219 ? -4.980 48.361 61.911 1.00 77.57 219 PRO B O 1
ATOM 3860 N N . PRO B 1 220 ? -4.430 47.333 63.842 1.00 83.96 220 PRO B N 1
ATOM 3861 C CA . PRO B 1 220 ? -3.979 48.587 64.461 1.00 71.44 220 PRO B CA 1
ATOM 3862 C C . PRO B 1 220 ? -2.467 48.752 64.386 1.00 74.81 220 PRO B C 1
ATOM 3863 O O . PRO B 1 220 ? -1.733 47.936 64.952 1.00 71.13 220 PRO B O 1
ATOM 3867 N N . VAL B 1 221 ? -1.990 49.812 63.727 1.00 77.29 221 VAL B N 1
ATOM 3868 C CA . VAL B 1 221 ? -0.566 50.027 63.470 1.00 72.80 221 VAL B CA 1
ATOM 3869 C C . VAL B 1 221 ? -0.080 51.228 64.275 1.00 66.60 221 VAL B C 1
ATOM 3870 O O . VAL B 1 221 ? -0.648 52.322 64.173 1.00 62.28 221 VAL B O 1
ATOM 3874 N N . LEU B 1 222 ? 1.005 51.041 65.024 1.00 60.13 222 LEU B N 1
ATOM 3875 C CA . LEU B 1 222 ? 1.630 52.123 65.779 1.00 65.31 222 LEU B CA 1
ATOM 3876 C C . LEU B 1 222 ? 2.685 52.794 64.910 1.00 64.10 222 LEU B C 1
ATOM 3877 O O . LEU B 1 222 ? 3.647 52.149 64.486 1.00 71.48 222 LEU B O 1
ATOM 3882 N N . VAL B 1 223 ? 2.510 54.085 64.652 1.00 61.24 223 VAL B N 1
ATOM 3883 C CA . VAL B 1 223 ? 3.419 54.846 63.806 1.00 71.45 223 VAL B CA 1
ATOM 3884 C C . VAL B 1 223 ? 4.172 55.847 64.670 1.00 67.48 223 VAL B C 1
ATOM 3885 O O . VAL B 1 223 ? 3.562 56.711 65.313 1.00 68.53 223 VAL B O 1
ATOM 3889 N N . LEU B 1 224 ? 5.490 55.699 64.709 1.00 63.85 224 LEU B N 1
ATOM 3890 C CA . LEU B 1 224 ? 6.485 56.581 65.290 1.00 65.83 224 LEU B CA 1
ATOM 3891 C C . LEU B 1 224 ? 7.259 57.275 64.169 1.00 73.45 224 LEU B C 1
ATOM 3892 O O . LEU B 1 224 ? 7.349 56.737 63.061 1.00 69.35 224 LEU B O 1
ATOM 3897 N N . PRO B 1 225 ? 7.811 58.467 64.409 1.00 76.32 225 PRO B N 1
ATOM 3898 C CA . PRO B 1 225 ? 8.484 59.198 63.323 1.00 66.92 225 PRO B CA 1
ATOM 3899 C C . PRO B 1 225 ? 9.600 58.381 62.679 1.00 71.90 225 PRO B C 1
ATOM 3900 O O . PRO B 1 225 ? 10.359 57.680 63.351 1.00 75.02 225 PRO B O 1
ATOM 3904 N N . ALA B 1 226 ? 9.684 58.472 61.350 1.00 82.11 226 ALA B N 1
ATOM 3905 C CA . ALA B 1 226 ? 10.733 57.786 60.601 1.00 73.04 226 ALA B CA 1
ATOM 3906 C C . ALA B 1 226 ? 12.132 58.231 61.009 1.00 78.61 226 ALA B C 1
ATOM 3907 O O . ALA B 1 226 ? 13.097 57.494 60.778 1.00 77.07 226 ALA B O 1
ATOM 3909 N N . SER B 1 227 ? 12.272 59.437 61.558 1.00 77.24 227 SER B N 1
ATOM 3910 C CA . SER B 1 227 ? 13.581 59.943 61.945 1.00 79.27 227 SER B CA 1
ATOM 3911 C C . SER B 1 227 ? 14.053 59.407 63.291 1.00 81.67 227 SER B C 1
ATOM 3912 O O . SER B 1 227 ? 15.256 59.457 63.570 1.00 84.95 227 SER B O 1
ATOM 3915 N N . LEU B 1 228 ? 13.145 58.895 64.119 1.00 78.83 228 LEU B N 1
ATOM 3916 C CA . LEU B 1 228 ? 13.531 58.267 65.376 1.00 78.00 228 LEU B CA 1
ATOM 3917 C C . LEU B 1 228 ? 14.423 57.059 65.121 1.00 76.81 228 LEU B C 1
ATOM 3918 O O . LEU B 1 228 ? 14.259 56.332 64.138 1.00 84.25 228 LEU B O 1
ATOM 3923 N N . ALA B 1 229 ? 15.373 56.837 66.024 1.00 74.29 229 ALA B N 1
ATOM 3924 C CA . ALA B 1 229 ? 16.220 55.664 65.903 1.00 75.72 229 ALA B CA 1
ATOM 3925 C C . ALA B 1 229 ? 15.420 54.400 66.214 1.00 79.61 229 ALA B C 1
ATOM 3926 O O . ALA B 1 229 ? 14.280 54.447 66.689 1.00 83.98 229 ALA B O 1
ATOM 3928 N N . ALA B 1 230 ? 16.032 53.254 65.934 1.00 75.15 230 ALA B N 1
ATOM 3929 C CA . ALA B 1 230 ? 15.358 51.981 66.141 1.00 74.06 230 ALA B CA 1
ATOM 3930 C C . ALA B 1 230 ? 15.203 51.687 67.630 1.00 87.69 230 ALA B C 1
ATOM 3931 O O . ALA B 1 230 ? 16.082 52.000 68.439 1.00 87.13 230 ALA B O 1
ATOM 3933 N N . GLY B 1 231 ? 14.072 51.079 67.989 1.00 81.75 231 GLY B N 1
ATOM 3934 C CA . GLY B 1 231 ? 13.764 50.786 69.370 1.00 78.19 231 GLY B CA 1
ATOM 3935 C C . GLY B 1 231 ? 12.699 49.715 69.513 1.00 84.23 231 GLY B C 1
ATOM 3936 O O . GLY B 1 231 ? 12.270 49.103 68.529 1.00 75.39 231 GLY B O 1
ATOM 3937 N N . PRO B 1 232 ? 12.251 49.471 70.745 1.00 82.26 232 PRO B N 1
ATOM 3938 C CA . PRO B 1 232 ? 11.265 48.406 70.972 1.00 81.06 232 PRO B CA 1
ATOM 3939 C C . PRO B 1 232 ? 9.920 48.725 70.334 1.00 81.79 232 PRO B C 1
ATOM 3940 O O . PRO B 1 232 ? 9.537 49.888 70.176 1.00 76.38 232 PRO B O 1
ATOM 3942 N N . TRP B 1 233 ? 9.196 47.670 69.960 1.00 70.50 233 TRP B N 1
ATOM 3943 C CA . TRP B 1 233 ? 7.850 47.823 69.412 1.00 77.53 233 TRP B CA 1
ATOM 3944 C C . TRP B 1 233 ? 6.856 47.042 70.261 1.00 81.17 233 TRP B C 1
ATOM 3945 O O . TRP B 1 233 ? 6.965 45.806 70.359 1.00 82.06 233 TRP B O 1
ATOM 3956 N N . PRO B 1 234 ? 5.881 47.712 70.881 1.00 80.19 234 PRO B N 1
ATOM 3957 C CA . PRO B 1 234 ? 4.961 47.017 71.788 1.00 68.98 234 PRO B CA 1
ATOM 3958 C C . PRO B 1 234 ? 4.133 45.951 71.085 1.00 72.64 234 PRO B C 1
ATOM 3959 O O . PRO B 1 234 ? 3.836 46.038 69.892 1.00 84.02 234 PRO B O 1
ATOM 3963 N N . ALA B 1 235 ? 3.762 44.930 71.859 1.00 82.96 235 ALA B N 1
ATOM 3964 C CA . ALA B 1 235 ? 2.967 43.828 71.341 1.00 77.57 235 ALA B CA 1
ATOM 3965 C C . ALA B 1 235 ? 1.528 44.237 71.071 1.00 77.10 235 ALA B C 1
ATOM 3966 O O . ALA B 1 235 ? 0.826 43.541 70.329 1.00 71.70 235 ALA B O 1
ATOM 3968 N N . GLN B 1 236 ? 1.078 45.353 71.649 1.00 80.06 236 GLN B N 1
ATOM 3969 C CA . GLN B 1 236 ? -0.319 45.757 71.556 1.00 79.42 236 GLN B CA 1
ATOM 3970 C C . GLN B 1 236 ? -0.697 46.293 70.182 1.00 74.95 236 GLN B C 1
ATOM 3971 O O . GLN B 1 236 ? -1.887 46.514 69.931 1.00 75.09 236 GLN B O 1
ATOM 3977 N N . ALA B 1 237 ? 0.270 46.512 69.294 1.00 76.20 237 ALA B N 1
ATOM 3978 C CA . ALA B 1 237 ? -0.021 47.072 67.984 1.00 75.27 237 ALA B CA 1
ATOM 3979 C C . ALA B 1 237 ? 0.964 46.519 66.961 1.00 77.12 237 ALA B C 1
ATOM 3980 O O . ALA B 1 237 ? 2.020 45.982 67.309 1.00 77.52 237 ALA B O 1
ATOM 3982 N N . VAL B 1 238 ? 0.596 46.646 65.692 1.00 78.69 238 VAL B N 1
ATOM 3983 C CA . VAL B 1 238 ? 1.473 46.216 64.595 1.00 72.79 238 VAL B CA 1
ATOM 3984 C C . VAL B 1 238 ? 2.687 47.136 64.541 1.00 66.68 238 VAL B C 1
ATOM 3985 O O . VAL B 1 238 ? 2.524 48.370 64.514 1.00 64.65 238 VAL B O 1
ATOM 3989 N N . PRO B 1 239 ? 3.907 46.607 64.524 1.00 63.24 239 PRO B N 1
ATOM 3990 C CA . PRO B 1 239 ? 5.082 47.485 64.465 1.00 70.03 239 PRO B CA 1
ATOM 3991 C C . PRO B 1 239 ? 5.167 48.201 63.128 1.00 71.11 239 PRO B C 1
ATOM 3992 O O . PRO B 1 239 ? 4.667 47.720 62.108 1.00 74.86 239 PRO B O 1
ATOM 3996 N N . CYS B 1 240 ? 5.816 49.365 63.139 1.00 69.56 240 CYS B N 1
ATOM 3997 C CA . CYS B 1 240 ? 6.002 50.171 61.930 1.00 72.25 240 CYS B CA 1
ATOM 3998 C C . CYS B 1 240 ? 7.372 50.843 61.956 1.00 70.24 240 CYS B C 1
ATOM 3999 O O . CYS B 1 240 ? 7.483 52.065 62.115 1.00 62.96 240 CYS B O 1
ATOM 4002 N N . PRO B 1 241 ? 8.445 50.070 61.786 1.00 65.36 241 PRO B N 1
ATOM 4003 C CA . PRO B 1 241 ? 9.786 50.657 61.796 1.00 68.42 241 PRO B CA 1
ATOM 4004 C C . PRO B 1 241 ? 10.099 51.389 60.500 1.00 78.97 241 PRO B C 1
ATOM 4005 O O . PRO B 1 241 ? 9.426 51.235 59.479 1.00 85.77 241 PRO B O 1
ATOM 4009 N N . ALA B 1 242 ? 11.154 52.196 60.564 1.00 83.39 242 ALA B N 1
ATOM 4010 C CA . ALA B 1 242 ? 11.604 52.963 59.418 1.00 85.43 242 ALA B CA 1
ATOM 4011 C C . ALA B 1 242 ? 12.474 52.097 58.509 1.00 90.96 242 ALA B C 1
ATOM 4012 O O . ALA B 1 242 ? 12.831 50.960 58.834 1.00 81.20 242 ALA B O 1
ATOM 4014 N N . LEU B 1 243 ? 12.820 52.658 57.350 1.00 87.85 243 LEU B N 1
ATOM 4015 C CA . LEU B 1 243 ? 13.529 51.880 56.345 1.00 92.88 243 LEU B CA 1
ATOM 4016 C C . LEU B 1 243 ? 14.958 51.562 56.771 1.00 96.19 243 LEU B C 1
ATOM 4017 O O . LEU B 1 243 ? 15.538 50.587 56.283 1.00 94.94 243 LEU B O 1
ATOM 4022 N N . ASN B 1 244 ? 15.530 52.348 57.678 1.00 109.11 244 ASN B N 1
ATOM 4023 C CA . ASN B 1 244 ? 16.885 52.119 58.158 1.00 118.34 244 ASN B CA 1
ATOM 4024 C C . ASN B 1 244 ? 16.932 51.298 59.441 1.00 112.69 244 ASN B C 1
ATOM 4025 O O . ASN B 1 244 ? 18.024 51.072 59.971 1.00 122.27 244 ASN B O 1
ATOM 4030 N N . HIS B 1 245 ? 15.760 50.830 59.954 1.00 94.36 245 HIS B N 1
ATOM 4031 C CA . HIS B 1 245 ? 15.711 50.094 61.208 1.00 97.98 245 HIS B CA 1
ATOM 4032 C C . HIS B 1 245 ? 15.933 48.602 60.968 1.00 99.53 245 HIS B C 1
ATOM 4033 O O . HIS B 1 245 ? 15.546 48.070 59.922 1.00 100.77 245 HIS B O 1
ATOM 4040 N N . PRO B 1 246 ? 16.575 47.919 61.913 1.00 92.13 246 PRO B N 1
ATOM 4041 C CA . PRO B 1 246 ? 16.906 46.498 61.724 1.00 90.80 246 PRO B CA 1
ATOM 4042 C C . PRO B 1 246 ? 15.658 45.635 61.696 1.00 92.30 246 PRO B C 1
ATOM 4043 O O . PRO B 1 246 ? 14.601 46.028 62.214 1.00 90.43 246 PRO B O 1
ATOM 4047 N N . PRO B 1 247 ? 15.742 44.447 61.099 1.00 90.93 247 PRO B N 1
ATOM 4048 C CA . PRO B 1 247 ? 14.565 43.578 61.015 1.00 94.16 247 PRO B CA 1
ATOM 4049 C C . PRO B 1 247 ? 14.135 43.065 62.379 1.00 94.20 247 PRO B C 1
ATOM 4050 O O . PRO B 1 247 ? 14.952 42.826 63.271 1.00 94.15 247 PRO B O 1
ATOM 4054 N N . LEU B 1 248 ? 12.821 42.902 62.529 1.00 94.59 248 LEU B N 1
ATOM 4055 C CA . LEU B 1 248 ? 12.182 42.356 63.715 1.00 97.38 248 LEU B CA 1
ATOM 4056 C C . LEU B 1 248 ? 12.052 40.843 63.587 1.00 98.56 248 LEU B C 1
ATOM 4057 O O . LEU B 1 248 ? 12.155 40.295 62.485 1.00 112.43 248 LEU B O 1
ATOM 4062 N N . PRO B 1 249 ? 11.852 40.133 64.697 1.00 101.58 249 PRO B N 1
ATOM 4063 C CA . PRO B 1 249 ? 11.735 38.664 64.634 1.00 106.28 249 PRO B CA 1
ATOM 4064 C C . PRO B 1 249 ? 10.612 38.238 63.706 1.00 103.78 249 PRO B C 1
ATOM 4065 O O . PRO B 1 249 ? 9.567 38.903 63.629 1.00 100.40 249 PRO B O 1
ATOM 4069 N N . PRO B 1 250 ? 10.794 37.132 62.976 1.00 103.72 250 PRO B N 1
ATOM 4070 C CA . PRO B 1 250 ? 9.798 36.736 61.963 1.00 106.97 250 PRO B CA 1
ATOM 4071 C C . PRO B 1 250 ? 8.424 36.428 62.530 1.00 103.17 250 PRO B C 1
ATOM 4072 O O . PRO B 1 250 ? 7.469 36.304 61.751 1.00 99.71 250 PRO B O 1
ATOM 4076 N N . VAL B 1 251 ? 8.291 36.294 63.853 1.00 97.89 251 VAL B N 1
ATOM 4077 C CA . VAL B 1 251 ? 6.985 36.027 64.449 1.00 92.77 251 VAL B CA 1
ATOM 4078 C C . VAL B 1 251 ? 6.105 37.266 64.488 1.00 88.47 251 VAL B C 1
ATOM 4079 O O . VAL B 1 251 ? 4.905 37.153 64.767 1.00 88.67 251 VAL B O 1
ATOM 4083 N N . ARG B 1 252 ? 6.661 38.443 64.189 1.00 94.38 252 ARG B N 1
ATOM 4084 C CA . ARG B 1 252 ? 5.934 39.710 64.206 1.00 101.18 252 ARG B CA 1
ATOM 4085 C C . ARG B 1 252 ? 5.799 40.244 62.783 1.00 98.66 252 ARG B C 1
ATOM 4086 O O . ARG B 1 252 ? 6.775 40.737 62.211 1.00 99.02 252 ARG B O 1
ATOM 4094 N N . THR B 1 253 ? 4.588 40.178 62.229 1.00 105.18 253 THR B N 1
ATOM 4095 C CA . THR B 1 253 ? 4.309 40.816 60.948 1.00 84.08 253 THR B CA 1
ATOM 4096 C C . THR B 1 253 ? 4.136 42.317 61.154 1.00 85.12 253 THR B C 1
ATOM 4097 O O . THR B 1 253 ? 3.477 42.751 62.103 1.00 88.88 253 THR B O 1
ATOM 4101 N N . HIS B 1 254 ? 4.705 43.119 60.252 1.00 85.02 254 HIS B N 1
ATOM 4102 C CA . HIS B 1 254 ? 4.764 44.553 60.514 1.00 81.03 254 HIS B CA 1
ATOM 4103 C C . HIS B 1 254 ? 4.627 45.378 59.236 1.00 76.04 254 HIS B C 1
ATOM 4104 O O . HIS B 1 254 ? 4.532 44.855 58.121 1.00 74.42 254 HIS B O 1
ATOM 4111 N N . ALA B 1 255 ? 4.636 46.695 59.435 1.00 76.79 255 ALA B N 1
ATOM 4112 C CA . ALA B 1 255 ? 4.549 47.738 58.424 1.00 74.81 255 ALA B CA 1
ATOM 4113 C C . ALA B 1 255 ? 5.829 48.571 58.428 1.00 77.93 255 ALA B C 1
ATOM 4114 O O . ALA B 1 255 ? 6.690 48.423 59.296 1.00 83.15 255 ALA B O 1
ATOM 4116 N N . ARG B 1 256 ? 5.957 49.446 57.430 1.00 77.76 256 ARG B N 1
ATOM 4117 C CA . ARG B 1 256 ? 7.112 50.322 57.265 1.00 74.63 256 ARG B CA 1
ATOM 4118 C C . ARG B 1 256 ? 6.694 51.790 57.357 1.00 73.09 256 ARG B C 1
ATOM 4119 O O . ARG B 1 256 ? 5.639 52.177 56.840 1.00 68.25 256 ARG B O 1
ATOM 4127 N N . ALA B 1 257 ? 7.503 52.596 58.048 1.00 69.98 257 ALA B N 1
ATOM 4128 C CA . ALA B 1 257 ? 7.251 54.026 58.223 1.00 69.90 257 ALA B CA 1
ATOM 4129 C C . ALA B 1 257 ? 8.129 54.868 57.297 1.00 77.71 257 ALA B C 1
ATOM 4130 O O . ALA B 1 257 ? 9.355 54.702 57.270 1.00 78.58 257 ALA B O 1
ATOM 4132 N N . TRP B 1 258 ? 7.500 55.776 56.552 1.00 70.25 258 TRP B N 1
ATOM 4133 C CA . TRP B 1 258 ? 8.185 56.739 55.699 1.00 70.30 258 TRP B CA 1
ATOM 4134 C C . TRP B 1 258 ? 7.964 58.156 56.220 1.00 69.88 258 TRP B C 1
ATOM 4135 O O . TRP B 1 258 ? 7.008 58.427 56.950 1.00 66.60 258 TRP B O 1
ATOM 4146 N N . ALA B 1 259 ? 8.855 59.070 55.841 1.00 69.95 259 ALA B N 1
ATOM 4147 C CA . ALA B 1 259 ? 8.640 60.473 56.171 1.00 71.61 259 ALA B CA 1
ATOM 4148 C C . ALA B 1 259 ? 7.560 61.077 55.265 1.00 80.41 259 ALA B C 1
ATOM 4149 O O . ALA B 1 259 ? 7.196 60.513 54.228 1.00 72.14 259 ALA B O 1
ATOM 4151 N N . ALA B 1 260 ? 7.019 62.227 55.689 1.00 74.29 260 ALA B N 1
ATOM 4152 C CA . ALA B 1 260 ? 5.899 62.843 54.977 1.00 71.40 260 ALA B CA 1
ATOM 4153 C C . ALA B 1 260 ? 6.307 63.541 53.682 1.00 83.55 260 ALA B C 1
ATOM 4154 O O . ALA B 1 260 ? 5.465 63.703 52.792 1.00 88.40 260 ALA B O 1
ATOM 4156 N N . ASP B 1 261 ? 7.556 63.977 53.557 1.00 83.69 261 ASP B N 1
ATOM 4157 C CA . ASP B 1 261 ? 7.998 64.709 52.365 1.00 82.54 261 ASP B CA 1
ATOM 4158 C C . ASP B 1 261 ? 8.074 63.782 51.158 1.00 82.21 261 ASP B C 1
ATOM 4159 O O . ASP B 1 261 ? 8.921 62.880 51.142 1.00 94.65 261 ASP B O 1
ATOM 4164 N N . PRO B 1 262 ? 7.234 63.962 50.134 1.00 87.10 262 PRO B N 1
ATOM 4165 C CA . PRO B 1 262 ? 7.251 63.020 49.001 1.00 87.66 262 PRO B CA 1
ATOM 4166 C C . PRO B 1 262 ? 8.559 63.006 48.233 1.00 88.93 262 PRO B C 1
ATOM 4167 O O . PRO B 1 262 ? 8.924 61.963 47.675 1.00 85.00 262 PRO B O 1
ATOM 4171 N N . ALA B 1 263 ? 9.269 64.137 48.170 1.00 89.66 263 ALA B N 1
ATOM 4172 C CA . ALA B 1 263 ? 10.533 64.176 47.441 1.00 87.96 263 ALA B CA 1
ATOM 4173 C C . ALA B 1 263 ? 11.574 63.262 48.073 1.00 89.71 263 ALA B C 1
ATOM 4174 O O . ALA B 1 263 ? 12.496 62.803 47.388 1.00 89.77 263 ALA B O 1
ATOM 4176 N N . GLY B 1 264 ? 11.449 62.992 49.370 1.00 84.17 264 GLY B N 1
ATOM 4177 C CA . GLY B 1 264 ? 12.373 62.138 50.080 1.00 86.72 264 GLY B CA 1
ATOM 4178 C C . GLY B 1 264 ? 11.992 60.677 50.165 1.00 85.72 264 GLY B C 1
ATOM 4179 O O . GLY B 1 264 ? 12.710 59.900 50.800 1.00 90.92 264 GLY B O 1
ATOM 4180 N N . TRP B 1 265 ? 10.895 60.269 49.535 1.00 83.56 265 TRP B N 1
ATOM 4181 C CA . TRP B 1 265 ? 10.495 58.871 49.580 1.00 81.00 265 TRP B CA 1
ATOM 4182 C C . TRP B 1 265 ? 11.467 58.022 48.766 1.00 85.75 265 TRP B C 1
ATOM 4183 O O . TRP B 1 265 ? 11.952 58.463 47.720 1.00 92.65 265 TRP B O 1
ATOM 4194 N N . PRO B 1 266 ? 11.772 56.814 49.214 1.00 86.97 266 PRO B N 1
ATOM 4195 C CA . PRO B 1 266 ? 12.554 55.886 48.396 1.00 84.63 266 PRO B CA 1
ATOM 4196 C C . PRO B 1 266 ? 11.640 55.157 47.417 1.00 84.49 266 PRO B C 1
ATOM 4197 O O . PRO B 1 266 ? 10.447 55.439 47.309 1.00 82.36 266 PRO B O 1
ATOM 4201 N N . CYS B 1 267 ? 12.229 54.220 46.682 1.00 83.12 267 CYS B N 1
ATOM 4202 C CA . CYS B 1 267 ? 11.440 53.362 45.817 1.00 82.94 267 CYS B CA 1
ATOM 4203 C C . CYS B 1 267 ? 10.575 52.425 46.654 1.00 81.83 267 CYS B C 1
ATOM 4204 O O . CYS B 1 267 ? 10.851 52.160 47.828 1.00 88.64 267 CYS B O 1
ATOM 4207 N N . LEU B 1 268 ? 9.521 51.919 46.043 1.00 78.24 268 LEU B N 1
ATOM 4208 C CA . LEU B 1 268 ? 8.756 50.870 46.698 1.00 76.18 268 LEU B CA 1
ATOM 4209 C C . LEU B 1 268 ? 9.571 49.581 46.667 1.00 80.35 268 LEU B C 1
ATOM 4210 O O . LEU B 1 268 ? 10.114 49.222 45.617 1.00 91.10 268 LEU B O 1
ATOM 4215 N N . PRO B 1 269 ? 9.680 48.868 47.781 1.00 78.59 269 PRO B N 1
ATOM 4216 C CA . PRO B 1 269 ? 10.575 47.705 47.846 1.00 83.25 269 PRO B CA 1
ATOM 4217 C C . PRO B 1 269 ? 10.072 46.529 47.013 1.00 79.66 269 PRO B C 1
ATOM 4218 O O . PRO B 1 269 ? 8.927 46.488 46.556 1.00 80.94 269 PRO B O 1
ATOM 4222 N N . VAL B 1 270 ? 10.968 45.551 46.823 1.00 80.61 270 VAL B N 1
ATOM 4223 C CA . VAL B 1 270 ? 10.715 44.333 46.048 1.00 84.86 270 VAL B CA 1
ATOM 4224 C C . VAL B 1 270 ? 9.864 43.340 46.843 1.00 86.07 270 VAL B C 1
ATOM 4225 O O . VAL B 1 270 ? 9.621 43.537 48.037 1.00 90.74 270 VAL B O 1
ATOM 4229 N N . GLU B 1 271 ? 9.393 42.278 46.179 1.00 80.63 271 GLU B N 1
ATOM 4230 C CA . GLU B 1 271 ? 8.446 41.338 46.784 1.00 92.42 271 GLU B CA 1
ATOM 4231 C C . GLU B 1 271 ? 8.909 40.804 48.139 1.00 106.92 271 GLU B C 1
ATOM 4232 O O . GLU B 1 271 ? 8.131 40.747 49.099 1.00 107.90 271 GLU B O 1
ATOM 4238 N N . GLY B 1 272 ? 10.173 40.398 48.231 1.00 104.35 272 GLY B N 1
ATOM 4239 C CA . GLY B 1 272 ? 10.658 39.654 49.388 1.00 111.77 272 GLY B CA 1
ATOM 4240 C C . GLY B 1 272 ? 10.682 40.398 50.712 1.00 114.25 272 GLY B C 1
ATOM 4241 O O . GLY B 1 272 ? 10.964 39.763 51.733 1.00 127.33 272 GLY B O 1
ATOM 4242 N N . VAL B 1 273 ? 10.401 41.702 50.736 1.00 100.30 273 VAL B N 1
ATOM 4243 C CA . VAL B 1 273 ? 10.520 42.439 51.994 1.00 96.54 273 VAL B CA 1
ATOM 4244 C C . VAL B 1 273 ? 9.474 41.978 53.006 1.00 100.15 273 VAL B C 1
ATOM 4245 O O . VAL B 1 273 ? 8.418 41.429 52.665 1.00 99.08 273 VAL B O 1
ATOM 4249 N N . ALA B 1 274 ? 9.784 42.221 54.283 1.00 96.44 274 ALA B N 1
ATOM 4250 C CA . ALA B 1 274 ? 8.960 41.741 55.387 1.00 89.28 274 ALA B CA 1
ATOM 4251 C C . ALA B 1 274 ? 7.696 42.565 55.587 1.00 84.18 274 ALA B C 1
ATOM 4252 O O . ALA B 1 274 ? 6.701 42.034 56.092 1.00 96.53 274 ALA B O 1
ATOM 4254 N N . GLU B 1 275 ? 7.699 43.843 55.212 1.00 82.55 275 GLU B N 1
ATOM 4255 C CA . GLU B 1 275 ? 6.559 44.694 55.523 1.00 82.47 275 GLU B CA 1
ATOM 4256 C C . GLU B 1 275 ? 5.403 44.417 54.576 1.00 86.37 275 GLU B C 1
ATOM 4257 O O . GLU B 1 275 ? 5.597 44.183 53.380 1.00 84.03 275 GLU B O 1
ATOM 4263 N N . ARG B 1 276 ? 4.195 44.428 55.133 1.00 87.16 276 ARG B N 1
ATOM 4264 C CA . ARG B 1 276 ? 2.965 44.286 54.371 1.00 83.98 276 ARG B CA 1
ATOM 4265 C C . ARG B 1 276 ? 2.317 45.629 54.076 1.00 78.45 276 ARG B C 1
ATOM 4266 O O . ARG B 1 276 ? 1.281 45.673 53.409 1.00 77.29 276 ARG B O 1
ATOM 4274 N N . LEU B 1 277 ? 2.910 46.721 54.549 1.00 80.60 277 LEU B N 1
ATOM 4275 C CA . LEU B 1 277 ? 2.227 48.003 54.595 1.00 79.50 277 LEU B CA 1
ATOM 4276 C C . LEU B 1 277 ? 3.264 49.107 54.741 1.00 80.94 277 LEU B C 1
ATOM 4277 O O . LEU B 1 277 ? 4.304 48.916 55.376 1.00 77.55 277 LEU B O 1
ATOM 4282 N N . ILE B 1 278 ? 2.974 50.260 54.143 1.00 79.49 278 ILE B N 1
ATOM 4283 C CA . ILE B 1 278 ? 3.822 51.439 54.265 1.00 77.67 278 ILE B CA 1
ATOM 4284 C C . ILE B 1 278 ? 2.947 52.634 54.608 1.00 73.48 278 ILE B C 1
ATOM 4285 O O . ILE B 1 278 ? 1.950 52.895 53.928 1.00 74.49 278 ILE B O 1
ATOM 4290 N N . LEU B 1 279 ? 3.288 53.325 55.689 1.00 69.70 279 LEU B N 1
ATOM 4291 C CA . LEU B 1 279 ? 2.572 54.520 56.100 1.00 70.56 279 LEU B CA 1
ATOM 4292 C C . LEU B 1 279 ? 3.568 55.653 56.286 1.00 73.27 279 LEU B C 1
ATOM 4293 O O . LEU B 1 279 ? 4.752 55.426 56.558 1.00 70.31 279 LEU B O 1
ATOM 4298 N N . THR B 1 280 ? 3.078 56.879 56.141 1.00 71.86 280 THR B N 1
ATOM 4299 C CA . THR B 1 280 ? 3.878 58.054 56.451 1.00 77.90 280 THR B CA 1
ATOM 4300 C C . THR B 1 280 ? 3.623 58.473 57.892 1.00 73.34 280 THR B C 1
ATOM 4301 O O . THR B 1 280 ? 2.502 58.358 58.396 1.00 75.18 280 THR B O 1
ATOM 4305 N N . ASP B 1 281 ? 4.680 58.930 58.565 1.00 71.86 281 ASP B N 1
ATOM 4306 C CA . ASP B 1 281 ? 4.533 59.268 59.975 1.00 73.68 281 ASP B CA 1
ATOM 4307 C C . ASP B 1 281 ? 3.629 60.473 60.192 1.00 71.47 281 ASP B C 1
ATOM 4308 O O . ASP B 1 281 ? 3.064 60.615 61.280 1.00 79.91 281 ASP B O 1
ATOM 4313 N N . ALA B 1 282 ? 3.460 61.325 59.186 1.00 69.08 282 ALA B N 1
ATOM 4314 C CA . ALA B 1 282 ? 2.557 62.462 59.281 1.00 72.53 282 ALA B CA 1
ATOM 4315 C C . ALA B 1 282 ? 1.952 62.699 57.906 1.00 79.04 282 ALA B C 1
ATOM 4316 O O . ALA B 1 282 ? 2.362 62.087 56.915 1.00 82.71 282 ALA B O 1
ATOM 4318 N N . GLU B 1 283 ? 0.954 63.579 57.850 1.00 75.86 283 GLU B N 1
ATOM 4319 C CA . GLU B 1 283 ? 0.309 63.862 56.576 1.00 82.36 283 GLU B CA 1
ATOM 4320 C C . GLU B 1 283 ? 1.260 64.599 55.638 1.00 87.08 283 GLU B C 1
ATOM 4321 O O . GLU B 1 283 ? 2.102 65.394 56.067 1.00 84.26 283 GLU B O 1
ATOM 4327 N N . VAL B 1 284 ? 1.131 64.298 54.348 1.00 87.31 284 VAL B N 1
ATOM 4328 C CA . VAL B 1 284 ? 1.927 64.963 53.308 1.00 83.65 284 VAL B CA 1
ATOM 4329 C C . VAL B 1 284 ? 1.712 66.469 53.398 1.00 83.33 284 VAL B C 1
ATOM 4330 O O . VAL B 1 284 ? 0.551 66.921 53.462 1.00 84.02 284 VAL B O 1
ATOM 4334 N N . PRO B 1 285 ? 2.776 67.271 53.438 1.00 81.72 285 PRO B N 1
ATOM 4335 C CA . PRO B 1 285 ? 2.638 68.728 53.603 1.00 86.29 285 PRO B CA 1
ATOM 4336 C C . PRO B 1 285 ? 1.556 69.297 52.706 1.00 94.65 285 PRO B C 1
ATOM 4337 O O . PRO B 1 285 ? 1.623 69.169 51.474 1.00 98.17 285 PRO B O 1
ATOM 4341 N N . PRO B 1 286 ? 0.534 69.922 53.296 1.00 97.41 286 PRO B N 1
ATOM 4342 C CA . PRO B 1 286 ? -0.592 70.434 52.495 1.00 97.89 286 PRO B CA 1
ATOM 4343 C C . PRO B 1 286 ? -0.199 71.442 51.433 1.00 96.88 286 PRO B C 1
ATOM 4344 O O . PRO B 1 286 ? -0.886 71.540 50.409 1.00 102.36 286 PRO B O 1
ATOM 4348 N N . GLU B 1 287 ? 0.884 72.193 51.638 1.00 100.34 287 GLU B N 1
ATOM 4349 C CA . GLU B 1 287 ? 1.303 73.178 50.647 1.00 101.28 287 GLU B CA 1
ATOM 4350 C C . GLU B 1 287 ? 1.808 72.532 49.362 1.00 99.75 287 GLU B C 1
ATOM 4351 O O . GLU B 1 287 ? 1.784 73.181 48.311 1.00 115.08 287 GLU B O 1
ATOM 4357 N N . THR B 1 288 ? 2.269 71.282 49.423 1.00 100.37 288 THR B N 1
ATOM 4358 C CA . THR B 1 288 ? 2.824 70.623 48.246 1.00 101.41 288 THR B CA 1
ATOM 4359 C C . THR B 1 288 ? 1.768 70.531 47.149 1.00 105.15 288 THR B C 1
ATOM 4360 O O . THR B 1 288 ? 0.620 70.159 47.405 1.00 95.89 288 THR B O 1
ATOM 4364 N N . GLU B 1 289 ? 2.159 70.897 45.929 1.00 109.54 289 GLU B N 1
ATOM 4365 C CA . GLU B 1 289 ? 1.229 70.934 44.807 1.00 103.05 289 GLU B CA 1
ATOM 4366 C C . GLU B 1 289 ? 0.761 69.540 44.403 1.00 104.43 289 GLU B C 1
ATOM 4367 O O . GLU B 1 289 ? 1.473 68.544 44.556 1.00 104.43 289 GLU B O 1
ATOM 4373 N N . ILE B 1 290 ? -0.467 69.486 43.883 1.00 108.46 290 ILE B N 1
ATOM 4374 C CA . ILE B 1 290 ? -1.044 68.223 43.431 1.00 111.58 290 ILE B CA 1
ATOM 4375 C C . ILE B 1 290 ? -0.215 67.632 42.296 1.00 106.20 290 ILE B C 1
ATOM 4376 O O . ILE B 1 290 ? -0.042 66.411 42.202 1.00 103.50 290 ILE B O 1
ATOM 4381 N N . ALA B 1 291 ? 0.348 68.489 41.440 1.00 106.14 291 ALA B N 1
ATOM 4382 C CA . ALA B 1 291 ? 1.111 67.992 40.300 1.00 102.06 291 ALA B CA 1
ATOM 4383 C C . ALA B 1 291 ? 2.448 67.410 40.740 1.00 103.55 291 ALA B C 1
ATOM 4384 O O . ALA B 1 291 ? 2.912 66.410 40.179 1.00 100.27 291 ALA B O 1
ATOM 4386 N N . THR B 1 292 ? 3.084 68.025 41.736 1.00 106.99 292 THR B N 1
ATOM 4387 C CA . THR B 1 292 ? 4.355 67.502 42.222 1.00 97.32 292 THR B CA 1
ATOM 4388 C C . THR B 1 292 ? 4.156 66.213 43.013 1.00 91.07 292 THR B C 1
ATOM 4389 O O . THR B 1 292 ? 4.982 65.298 42.929 1.00 87.71 292 THR B O 1
ATOM 4393 N N . LEU B 1 293 ? 3.054 66.111 43.764 1.00 95.53 293 LEU B N 1
ATOM 4394 C CA . LEU B 1 293 ? 2.758 64.869 44.477 1.00 88.20 293 LEU B CA 1
ATOM 4395 C C . LEU B 1 293 ? 2.546 63.718 43.504 1.00 93.97 293 LEU B C 1
ATOM 4396 O O . LEU B 1 293 ? 3.019 62.599 43.742 1.00 89.20 293 LEU B O 1
ATOM 4401 N N . LYS B 1 294 ? 1.841 63.974 42.399 1.00 99.07 294 LYS B N 1
ATOM 4402 C CA . LYS B 1 294 ? 1.607 62.928 41.409 1.00 89.50 294 LYS B CA 1
ATOM 4403 C C . LYS B 1 294 ? 2.920 62.434 40.818 1.00 89.27 294 LYS B C 1
ATOM 4404 O O . LYS B 1 294 ? 3.095 61.231 40.585 1.00 89.01 294 LYS B O 1
ATOM 4410 N N . ALA B 1 295 ? 3.851 63.351 40.555 1.00 88.99 295 ALA B N 1
ATOM 4411 C CA . ALA B 1 295 ? 5.145 62.951 40.016 1.00 86.66 295 ALA B CA 1
ATOM 4412 C C . ALA B 1 295 ? 5.929 62.112 41.019 1.00 92.00 295 ALA B C 1
ATOM 4413 O O . ALA B 1 295 ? 6.614 61.158 40.633 1.00 98.39 295 ALA B O 1
ATOM 4415 N N . GLN B 1 296 ? 5.832 62.435 42.312 1.00 86.15 296 GLN B N 1
ATOM 4416 C CA . GLN B 1 296 ? 6.592 61.676 43.300 1.00 86.60 296 GLN B CA 1
ATOM 4417 C C . GLN B 1 296 ? 5.987 60.299 43.520 1.00 88.75 296 GLN B C 1
ATOM 4418 O O . GLN B 1 296 ? 6.717 59.316 43.696 1.00 90.06 296 GLN B O 1
ATOM 4424 N N . VAL B 1 297 ? 4.659 60.198 43.499 1.00 81.93 297 VAL B N 1
ATOM 4425 C CA . VAL B 1 297 ? 4.043 58.881 43.583 1.00 80.56 297 VAL B CA 1
ATOM 4426 C C . VAL B 1 297 ? 4.375 58.063 42.338 1.00 90.12 297 VAL B C 1
ATOM 4427 O O . VAL B 1 297 ? 4.620 56.853 42.427 1.00 82.73 297 VAL B O 1
ATOM 4431 N N . GLU B 1 298 ? 4.415 58.703 41.162 1.00 88.35 298 GLU B N 1
ATOM 4432 C CA . GLU B 1 298 ? 4.768 57.960 39.954 1.00 88.55 298 GLU B CA 1
ATOM 4433 C C . GLU B 1 298 ? 6.215 57.493 40.002 1.00 90.29 298 GLU B C 1
ATOM 4434 O O . GLU B 1 298 ? 6.533 56.386 39.548 1.00 86.70 298 GLU B O 1
ATOM 4440 N N . ARG B 1 299 ? 7.108 58.329 40.534 1.00 87.54 299 ARG B N 1
ATOM 4441 C CA . ARG B 1 299 ? 8.497 57.914 40.675 1.00 87.94 299 ARG B CA 1
ATOM 4442 C C . ARG B 1 299 ? 8.591 56.698 41.579 1.00 90.11 299 ARG B C 1
ATOM 4443 O O . ARG B 1 299 ? 9.190 55.683 41.215 1.00 95.45 299 ARG B O 1
ATOM 4451 N N . VAL B 1 300 ? 7.922 56.759 42.728 1.00 89.53 300 VAL B N 1
ATOM 4452 C CA . VAL B 1 300 ? 7.990 55.695 43.721 1.00 89.30 300 VAL B CA 1
ATOM 4453 C C . VAL B 1 300 ? 7.498 54.365 43.157 1.00 88.89 300 VAL B C 1
ATOM 4454 O O . VAL B 1 300 ? 8.007 53.298 43.524 1.00 91.29 300 VAL B O 1
ATOM 4458 N N . ARG B 1 301 ? 6.540 54.401 42.238 1.00 85.52 301 ARG B N 1
ATOM 4459 C CA . ARG B 1 301 ? 5.984 53.189 41.652 1.00 90.12 301 ARG B CA 1
ATOM 4460 C C . ARG B 1 301 ? 6.691 52.745 40.374 1.00 97.97 301 ARG B C 1
ATOM 4461 O O . ARG B 1 301 ? 6.331 51.702 39.818 1.00 96.60 301 ARG B O 1
ATOM 4469 N N . GLY B 1 302 ? 7.661 53.508 39.878 1.00 85.41 302 GLY B N 1
ATOM 4470 C CA . GLY B 1 302 ? 8.345 53.110 38.665 1.00 91.15 302 GLY B CA 1
ATOM 4471 C C . GLY B 1 302 ? 7.637 53.490 37.385 1.00 104.38 302 GLY B C 1
ATOM 4472 O O . GLY B 1 302 ? 7.808 52.812 36.366 1.00 95.44 302 GLY B O 1
ATOM 4473 N N . GLU B 1 303 ? 6.855 54.566 37.400 1.00 100.09 303 GLU B N 1
ATOM 4474 C CA . GLU B 1 303 ? 6.135 55.005 36.211 1.00 99.98 303 GLU B CA 1
ATOM 4475 C C . GLU B 1 303 ? 6.853 56.169 35.534 1.00 110.86 303 GLU B C 1
ATOM 4476 O O . GLU B 1 303 ? 7.593 56.911 36.187 1.00 96.59 303 GLU B O 1
ATOM 4483 N N . GLU C 1 2 ? 54.127 -1.177 -2.433 1.00 158.17 2 GLU C N 1
ATOM 4484 C CA . GLU C 1 2 ? 54.317 -0.522 -1.141 1.00 175.64 2 GLU C CA 1
ATOM 4485 C C . GLU C 1 2 ? 54.007 -1.522 -0.028 1.00 181.09 2 GLU C C 1
ATOM 4486 O O . GLU C 1 2 ? 53.220 -2.444 -0.239 1.00 172.30 2 GLU C O 1
ATOM 4492 N N . ALA C 1 3 ? 54.687 -1.395 1.112 1.00 157.31 3 ALA C N 1
ATOM 4493 C CA . ALA C 1 3 ? 54.555 -2.341 2.221 1.00 142.92 3 ALA C CA 1
ATOM 4494 C C . ALA C 1 3 ? 53.116 -2.542 2.696 1.00 136.36 3 ALA C C 1
ATOM 4495 O O . ALA C 1 3 ? 52.540 -1.682 3.373 1.00 123.50 3 ALA C O 1
ATOM 4497 N N . ALA C 1 4 ? 52.544 -3.700 2.355 1.00 131.13 4 ALA C N 1
ATOM 4498 C CA . ALA C 1 4 ? 51.195 -4.043 2.793 1.00 124.88 4 ALA C CA 1
ATOM 4499 C C . ALA C 1 4 ? 51.149 -4.278 4.296 1.00 108.49 4 ALA C C 1
ATOM 4500 O O . ALA C 1 4 ? 50.191 -3.879 4.969 1.00 106.59 4 ALA C O 1
ATOM 4502 N N . GLY C 1 5 ? 52.179 -4.931 4.836 1.00 105.15 5 GLY C N 1
ATOM 4503 C CA . GLY C 1 5 ? 52.232 -5.240 6.251 1.00 101.27 5 GLY C CA 1
ATOM 4504 C C . GLY C 1 5 ? 52.526 -4.063 7.153 1.00 97.23 5 GLY C C 1
ATOM 4505 O O . GLY C 1 5 ? 52.240 -4.137 8.352 1.00 97.02 5 GLY C O 1
ATOM 4506 N N . ALA C 1 6 ? 53.102 -2.985 6.616 1.00 96.90 6 ALA C N 1
ATOM 4507 C CA . ALA C 1 6 ? 53.326 -1.802 7.441 1.00 92.81 6 ALA C CA 1
ATOM 4508 C C . ALA C 1 6 ? 52.005 -1.234 7.940 1.00 91.97 6 ALA C C 1
ATOM 4509 O O . ALA C 1 6 ? 51.918 -0.747 9.074 1.00 92.34 6 ALA C O 1
ATOM 4511 N N . LEU C 1 7 ? 50.962 -1.298 7.109 1.00 91.03 7 LEU C N 1
ATOM 4512 C CA . LEU C 1 7 ? 49.637 -0.870 7.544 1.00 83.43 7 LEU C CA 1
ATOM 4513 C C . LEU C 1 7 ? 49.092 -1.793 8.628 1.00 85.19 7 LEU C C 1
ATOM 4514 O O . LEU C 1 7 ? 48.480 -1.331 9.598 1.00 85.72 7 LEU C O 1
ATOM 4519 N N . TRP C 1 8 ? 49.285 -3.104 8.464 1.00 82.77 8 TRP C N 1
ATOM 4520 C CA . TRP C 1 8 ? 48.811 -4.065 9.455 1.00 77.38 8 TRP C CA 1
ATOM 4521 C C . TRP C 1 8 ? 49.579 -3.939 10.766 1.00 82.48 8 TRP C C 1
ATOM 4522 O O . TRP C 1 8 ? 49.008 -4.126 11.848 1.00 73.90 8 TRP C O 1
ATOM 4533 N N . ARG C 1 9 ? 50.880 -3.655 10.693 1.00 81.05 9 ARG C N 1
ATOM 4534 C CA . ARG C 1 9 ? 51.644 -3.452 11.919 1.00 77.60 9 ARG C CA 1
ATOM 4535 C C . ARG C 1 9 ? 51.178 -2.199 12.644 1.00 75.29 9 ARG C C 1
ATOM 4536 O O . ARG C 1 9 ? 51.102 -2.181 13.877 1.00 78.66 9 ARG C O 1
ATOM 4544 N N . ARG C 1 10 ? 50.844 -1.148 11.895 1.00 75.02 10 ARG C N 1
ATOM 4545 C CA . ARG C 1 10 ? 50.292 0.050 12.515 1.00 73.51 10 ARG C CA 1
ATOM 4546 C C . ARG C 1 10 ? 48.937 -0.236 13.149 1.00 74.47 10 ARG C C 1
ATOM 4547 O O . ARG C 1 10 ? 48.632 0.280 14.232 1.00 78.70 10 ARG C O 1
ATOM 4555 N N . ARG C 1 11 ? 48.120 -1.073 12.503 1.00 73.14 11 ARG C N 1
ATOM 4556 C CA . ARG C 1 11 ? 46.807 -1.403 13.050 1.00 71.28 11 ARG C CA 1
ATOM 4557 C C . ARG C 1 11 ? 46.912 -2.143 14.378 1.00 74.17 11 ARG C C 1
ATOM 4558 O O . ARG C 1 11 ? 46.015 -2.022 15.221 1.00 74.15 11 ARG C O 1
ATOM 4566 N N . MET C 1 12 ? 47.985 -2.917 14.580 1.00 73.18 12 MET C N 1
ATOM 4567 C CA . MET C 1 12 ? 48.191 -3.595 15.858 1.00 68.39 12 MET C CA 1
ATOM 4568 C C . MET C 1 12 ? 48.660 -2.623 16.935 1.00 69.63 12 MET C C 1
ATOM 4569 O O . MET C 1 12 ? 48.241 -2.727 18.092 1.00 70.08 12 MET C O 1
ATOM 4574 N N . GLN C 1 13 ? 49.528 -1.675 16.572 1.00 66.94 13 GLN C N 1
ATOM 4575 C CA . GLN C 1 13 ? 49.980 -0.674 17.532 1.00 67.53 13 GLN C CA 1
ATOM 4576 C C . GLN C 1 13 ? 48.828 0.212 17.982 1.00 77.57 13 GLN C C 1
ATOM 4577 O O . GLN C 1 13 ? 48.747 0.592 19.157 1.00 84.88 13 GLN C O 1
ATOM 4583 N N . GLU C 1 14 ? 47.931 0.564 17.057 1.00 75.77 14 GLU C N 1
ATOM 4584 C CA . GLU C 1 14 ? 46.731 1.299 17.440 1.00 85.36 14 GLU C CA 1
ATOM 4585 C C . GLU C 1 14 ? 45.856 0.456 18.360 1.00 83.80 14 GLU C C 1
ATOM 4586 O O . GLU C 1 14 ? 45.275 0.972 19.324 1.00 81.76 14 GLU C O 1
ATOM 4592 N N . LEU C 1 15 ? 45.763 -0.848 18.085 1.00 74.65 15 LEU C N 1
ATOM 4593 C CA . LEU C 1 15 ? 44.997 -1.743 18.945 1.00 71.25 15 LEU C CA 1
ATOM 4594 C C . LEU C 1 15 ? 45.569 -1.786 20.354 1.00 79.13 15 LEU C C 1
ATOM 4595 O O . LEU C 1 15 ? 44.818 -1.866 21.333 1.00 76.14 15 LEU C O 1
ATOM 4600 N N . ALA C 1 16 ? 46.898 -1.730 20.476 1.00 72.34 16 ALA C N 1
ATOM 4601 C CA . ALA C 1 16 ? 47.532 -1.826 21.784 1.00 75.50 16 ALA C CA 1
ATOM 4602 C C . ALA C 1 16 ? 47.145 -0.665 22.692 1.00 81.59 16 ALA C C 1
ATOM 4603 O O . ALA C 1 16 ? 47.136 -0.817 23.919 1.00 68.80 16 ALA C O 1
ATOM 4605 N N . ARG C 1 17 ? 46.829 0.497 22.115 1.00 80.78 17 ARG C N 1
ATOM 4606 C CA . ARG C 1 17 ? 46.361 1.662 22.857 1.00 66.97 17 ARG C CA 1
ATOM 4607 C C . ARG C 1 17 ? 44.863 1.896 22.678 1.00 66.98 17 ARG C C 1
ATOM 4608 O O . ARG C 1 17 ? 44.355 2.961 23.040 1.00 68.59 17 ARG C O 1
ATOM 4616 N N . GLY C 1 18 ? 44.143 0.902 22.157 1.00 80.27 18 GLY C N 1
ATOM 4617 C CA . GLY C 1 18 ? 42.704 1.003 21.992 1.00 84.62 18 GLY C CA 1
ATOM 4618 C C . GLY C 1 18 ? 42.237 2.090 21.049 1.00 87.61 18 GLY C C 1
ATOM 4619 O O . GLY C 1 18 ? 41.060 2.458 21.082 1.00 90.57 18 GLY C O 1
ATOM 4620 N N . ALA C 1 19 ? 43.120 2.607 20.191 1.00 114.15 19 ALA C N 1
ATOM 4621 C CA . ALA C 1 19 ? 42.792 3.703 19.287 1.00 107.53 19 ALA C CA 1
ATOM 4622 C C . ALA C 1 19 ? 42.546 3.236 17.861 1.00 102.36 19 ALA C C 1
ATOM 4623 O O . ALA C 1 19 ? 42.785 3.989 16.912 1.00 119.52 19 ALA C O 1
ATOM 4625 N N . GLY C 1 20 ? 42.068 2.010 17.687 1.00 86.90 20 GLY C N 1
ATOM 4626 C CA . GLY C 1 20 ? 41.871 1.495 16.348 1.00 103.14 20 GLY C CA 1
ATOM 4627 C C . GLY C 1 20 ? 40.669 2.121 15.657 1.00 98.05 20 GLY C C 1
ATOM 4628 O O . GLY C 1 20 ? 39.636 2.397 16.269 1.00 92.70 20 GLY C O 1
ATOM 4629 N N . LYS C 1 21 ? 40.819 2.356 14.364 1.00 101.18 21 LYS C N 1
ATOM 4630 C CA . LYS C 1 21 ? 39.696 2.682 13.502 1.00 92.26 21 LYS C CA 1
ATOM 4631 C C . LYS C 1 21 ? 39.175 1.400 12.865 1.00 85.57 21 LYS C C 1
ATOM 4632 O O . LYS C 1 21 ? 39.964 0.517 12.529 1.00 94.33 21 LYS C O 1
ATOM 4638 N N . PRO C 1 22 ? 37.861 1.264 12.701 1.00 87.89 22 PRO C N 1
ATOM 4639 C CA . PRO C 1 22 ? 37.305 0.001 12.189 1.00 88.00 22 PRO C CA 1
ATOM 4640 C C . PRO C 1 22 ? 37.866 -0.368 10.818 1.00 87.06 22 PRO C C 1
ATOM 4641 O O . PRO C 1 22 ? 37.930 0.460 9.905 1.00 90.58 22 PRO C O 1
ATOM 4645 N N . HIS C 1 23 ? 38.280 -1.629 10.687 1.00 82.45 23 HIS C N 1
ATOM 4646 C CA . HIS C 1 23 ? 38.839 -2.156 9.448 1.00 81.03 23 HIS C CA 1
ATOM 4647 C C . HIS C 1 23 ? 38.531 -3.649 9.368 1.00 87.01 23 HIS C C 1
ATOM 4648 O O . HIS C 1 23 ? 38.033 -4.250 10.323 1.00 95.73 23 HIS C O 1
ATOM 4655 N N . ALA C 1 24 ? 38.813 -4.248 8.212 1.00 70.54 24 ALA C N 1
ATOM 4656 C CA . ALA C 1 24 ? 38.622 -5.687 8.095 1.00 83.04 24 ALA C CA 1
ATOM 4657 C C . ALA C 1 24 ? 39.605 -6.419 9.008 1.00 80.13 24 ALA C C 1
ATOM 4658 O O . ALA C 1 24 ? 40.776 -6.035 9.093 1.00 81.26 24 ALA C O 1
ATOM 4660 N N . PRO C 1 25 ? 39.164 -7.477 9.687 1.00 76.10 25 PRO C N 1
ATOM 4661 C CA . PRO C 1 25 ? 40.025 -8.137 10.676 1.00 75.24 25 PRO C CA 1
ATOM 4662 C C . PRO C 1 25 ? 41.246 -8.787 10.047 1.00 75.25 25 PRO C C 1
ATOM 4663 O O . PRO C 1 25 ? 41.207 -9.293 8.925 1.00 82.74 25 PRO C O 1
ATOM 4667 N N . LEU C 1 26 ? 42.338 -8.773 10.807 1.00 78.25 26 LEU C N 1
ATOM 4668 C CA . LEU C 1 26 ? 43.574 -9.449 10.432 1.00 73.31 26 LEU C CA 1
ATOM 4669 C C . LEU C 1 26 ? 43.469 -10.923 10.809 1.00 75.26 26 LEU C C 1
ATOM 4670 O O . LEU C 1 26 ? 43.257 -11.253 11.982 1.00 77.79 26 LEU C O 1
ATOM 4675 N N . PHE C 1 27 ? 43.640 -11.807 9.829 1.00 72.42 27 PHE C N 1
ATOM 4676 C CA . PHE C 1 27 ? 43.518 -13.244 10.051 1.00 72.14 27 PHE C CA 1
ATOM 4677 C C . PHE C 1 27 ? 44.875 -13.806 10.461 1.00 71.82 27 PHE C C 1
ATOM 4678 O O . PHE C 1 27 ? 45.811 -13.843 9.657 1.00 81.43 27 PHE C O 1
ATOM 4686 N N . VAL C 1 28 ? 44.979 -14.241 11.711 1.00 74.30 28 VAL C N 1
ATOM 4687 C CA . VAL C 1 28 ? 46.207 -14.830 12.233 1.00 72.64 28 VAL C CA 1
ATOM 4688 C C . VAL C 1 28 ? 45.908 -16.232 12.747 1.00 76.21 28 VAL C C 1
ATOM 4689 O O . VAL C 1 28 ? 45.681 -16.415 13.954 1.00 75.83 28 VAL C O 1
ATOM 4693 N N . PRO C 1 29 ? 45.873 -17.238 11.880 1.00 75.61 29 PRO C N 1
ATOM 4694 C CA . PRO C 1 29 ? 45.747 -18.617 12.360 1.00 73.15 29 PRO C CA 1
ATOM 4695 C C . PRO C 1 29 ? 47.063 -19.114 12.939 1.00 70.27 29 PRO C C 1
ATOM 4696 O O . PRO C 1 29 ? 48.148 -18.805 12.437 1.00 79.18 29 PRO C O 1
ATOM 4700 N N . LEU C 1 30 ? 46.958 -19.892 14.010 1.00 70.16 30 LEU C N 1
ATOM 4701 C CA . LEU C 1 30 ? 48.130 -20.460 14.664 1.00 70.25 30 LEU C CA 1
ATOM 4702 C C . LEU C 1 30 ? 48.599 -21.651 13.844 1.00 68.37 30 LEU C C 1
ATOM 4703 O O . LEU C 1 30 ? 47.881 -22.649 13.727 1.00 71.98 30 LEU C O 1
ATOM 4708 N N . ILE C 1 31 ? 49.783 -21.541 13.247 1.00 66.63 31 ILE C N 1
ATOM 4709 C CA . ILE C 1 31 ? 50.343 -22.606 12.419 1.00 74.48 31 ILE C CA 1
ATOM 4710 C C . ILE C 1 31 ? 51.784 -22.853 12.836 1.00 72.67 31 ILE C C 1
ATOM 4711 O O . ILE C 1 31 ? 52.590 -21.917 12.881 1.00 77.08 31 ILE C O 1
ATOM 4716 N N . MET C 1 32 ? 52.106 -24.112 13.133 1.00 69.81 32 MET C N 1
ATOM 4717 C CA . MET C 1 32 ? 53.455 -24.470 13.552 1.00 78.37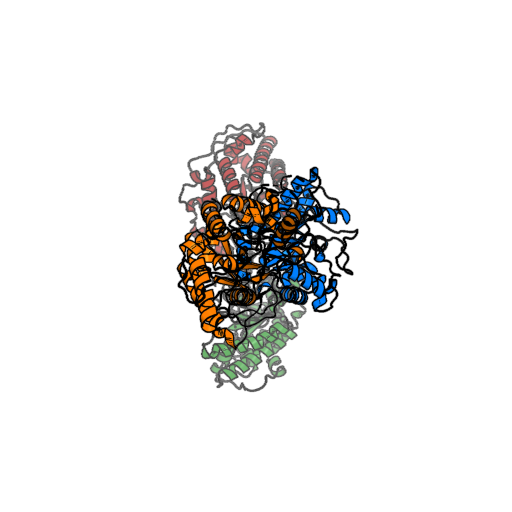 32 MET C CA 1
ATOM 4718 C C . MET C 1 32 ? 53.865 -25.827 12.994 1.00 83.90 32 MET C C 1
ATOM 4719 O O . MET C 1 32 ? 54.711 -25.900 12.098 1.00 89.24 32 MET C O 1
ATOM 4724 N N . GLY C 1 33 ? 53.299 -26.911 13.540 1.00 84.81 33 GLY C N 1
ATOM 4725 C CA . GLY C 1 33 ? 53.673 -28.241 13.083 1.00 85.60 33 GLY C CA 1
ATOM 4726 C C . GLY C 1 33 ? 53.355 -28.483 11.620 1.00 84.79 33 GLY C C 1
ATOM 4727 O O . GLY C 1 33 ? 54.031 -29.273 10.954 1.00 89.95 33 GLY C O 1
ATOM 4728 N N . CYS C 1 34 ? 52.335 -27.804 11.098 1.00 81.96 34 CYS C N 1
ATOM 4729 C CA . CYS C 1 34 ? 52.010 -27.929 9.683 1.00 87.05 34 CYS C CA 1
ATOM 4730 C C . CYS C 1 34 ? 53.111 -27.349 8.812 1.00 87.80 34 CYS C C 1
ATOM 4731 O O . CYS C 1 34 ? 53.469 -27.933 7.782 1.00 77.41 34 CYS C O 1
ATOM 4734 N N . ALA C 1 35 ? 53.676 -26.213 9.226 1.00 87.30 35 ALA C N 1
ATOM 4735 C CA . ALA C 1 35 ? 54.686 -25.532 8.428 1.00 83.73 35 ALA C CA 1
ATOM 4736 C C . ALA C 1 35 ? 55.921 -26.387 8.192 1.00 83.98 35 ALA C C 1
ATOM 4737 O O . ALA C 1 35 ? 56.673 -26.118 7.250 1.00 84.40 35 ALA C O 1
ATOM 4739 N N . ALA C 1 36 ? 56.162 -27.394 9.033 1.00 89.19 36 ALA C N 1
ATOM 4740 C CA . ALA C 1 36 ? 57.321 -28.257 8.842 1.00 90.66 36 ALA C CA 1
ATOM 4741 C C . ALA C 1 36 ? 57.225 -29.099 7.570 1.00 87.24 36 ALA C C 1
ATOM 4742 O O . ALA C 1 36 ? 58.244 -29.640 7.123 1.00 86.43 36 ALA C O 1
ATOM 4744 N N . GLN C 1 37 ? 56.035 -29.211 6.969 1.00 83.69 37 GLN C N 1
ATOM 4745 C CA . GLN C 1 37 ? 55.879 -29.971 5.729 1.00 87.82 37 GLN C CA 1
ATOM 4746 C C . GLN C 1 37 ? 56.465 -29.264 4.511 1.00 82.39 37 GLN C C 1
ATOM 4747 O O . GLN C 1 37 ? 56.560 -29.885 3.447 1.00 72.89 37 GLN C O 1
ATOM 4753 N N . ILE C 1 38 ? 56.866 -27.999 4.642 1.00 78.81 38 ILE C N 1
ATOM 4754 C CA . ILE C 1 38 ? 57.472 -27.285 3.523 1.00 70.28 38 ILE C CA 1
ATOM 4755 C C . ILE C 1 38 ? 58.801 -27.921 3.142 1.00 80.46 38 ILE C C 1
ATOM 4756 O O . ILE C 1 38 ? 59.077 -28.164 1.961 1.00 85.59 38 ILE C O 1
ATOM 4761 N N . GLU C 1 39 ? 59.652 -28.186 4.130 1.00 80.58 39 GLU C N 1
ATOM 4762 C CA . GLU C 1 39 ? 60.918 -28.857 3.881 1.00 79.99 39 GLU C CA 1
ATOM 4763 C C . GLU C 1 39 ? 60.864 -30.348 4.177 1.00 84.69 39 GLU C C 1
ATOM 4764 O O . GLU C 1 39 ? 61.855 -31.048 3.932 1.00 81.23 39 GLU C O 1
ATOM 4770 N N . ALA C 1 40 ? 59.725 -30.848 4.665 1.00 85.71 40 ALA C N 1
ATOM 4771 C CA . ALA C 1 40 ? 59.557 -32.262 5.007 1.00 85.79 40 ALA C CA 1
ATOM 4772 C C . ALA C 1 40 ? 60.530 -32.679 6.105 1.00 87.59 40 ALA C C 1
ATOM 4773 O O . ALA C 1 40 ? 61.112 -33.767 6.069 1.00 85.13 40 ALA C O 1
ATOM 4775 N N . ILE C 1 41 ? 60.725 -31.791 7.074 1.00 90.19 41 ILE C N 1
ATOM 4776 C CA . ILE C 1 41 ? 61.590 -32.049 8.222 1.00 90.13 41 ILE C CA 1
ATOM 4777 C C . ILE C 1 41 ? 60.705 -32.269 9.442 1.00 92.08 41 ILE C C 1
ATOM 4778 O O . ILE C 1 41 ? 59.567 -31.775 9.471 1.00 95.63 41 ILE C O 1
ATOM 4783 N N . PRO C 1 42 ? 61.169 -32.998 10.458 1.00 93.75 42 PRO C N 1
ATOM 4784 C CA . PRO C 1 42 ? 60.333 -33.217 11.643 1.00 86.53 42 PRO C CA 1
ATOM 4785 C C . PRO C 1 42 ? 60.056 -31.917 12.383 1.00 93.47 42 PRO C C 1
ATOM 4786 O O . PRO C 1 42 ? 60.935 -31.064 12.530 1.00 95.08 42 PRO C O 1
ATOM 4790 N N . ALA C 1 43 ? 58.811 -31.774 12.843 1.00 89.13 43 ALA C N 1
ATOM 4791 C CA . ALA C 1 43 ? 58.408 -30.563 13.552 1.00 92.72 43 ALA C CA 1
ATOM 4792 C C . ALA C 1 43 ? 59.272 -30.313 14.785 1.00 98.11 43 ALA C C 1
ATOM 4793 O O . ALA C 1 43 ? 59.605 -29.162 15.091 1.00 93.20 43 ALA C O 1
ATOM 4795 N N . ILE C 1 44 ? 59.624 -31.371 15.523 1.00 93.22 44 ILE C N 1
ATOM 4796 C CA . ILE C 1 44 ? 60.408 -31.175 16.739 1.00 97.66 44 ILE C CA 1
ATOM 4797 C C . ILE C 1 44 ? 61.803 -30.649 16.437 1.00 96.17 44 ILE C C 1
ATOM 4798 O O . ILE C 1 44 ? 62.422 -30.016 17.300 1.00 99.19 44 ILE C O 1
ATOM 4803 N N . ASP C 1 45 ? 62.316 -30.880 15.231 1.00 92.04 45 ASP C N 1
ATOM 4804 C CA . ASP C 1 45 ? 63.621 -30.329 14.886 1.00 90.66 45 ASP C CA 1
ATOM 4805 C C . ASP C 1 45 ? 63.504 -28.883 14.421 1.00 98.42 45 ASP C C 1
ATOM 4806 O O . ASP C 1 45 ? 64.336 -28.043 14.782 1.00 98.04 45 ASP C O 1
ATOM 4811 N N . MET C 1 46 ? 62.467 -28.580 13.635 1.00 93.52 46 MET C N 1
ATOM 4812 C CA . MET C 1 46 ? 62.280 -27.232 13.108 1.00 87.12 46 MET C CA 1
ATOM 4813 C C . MET C 1 46 ? 62.238 -26.195 14.227 1.00 93.57 46 MET C C 1
ATOM 4814 O O . MET C 1 46 ? 62.917 -25.164 14.159 1.00 92.01 46 MET C O 1
ATOM 4819 N N . VAL C 1 47 ? 61.467 -26.469 15.283 1.00 101.39 47 VAL C N 1
ATOM 4820 C CA . VAL C 1 47 ? 61.275 -25.512 16.371 1.00 96.77 47 VAL C CA 1
ATOM 4821 C C . VAL C 1 47 ? 62.540 -25.266 17.184 1.00 91.02 47 VAL C C 1
ATOM 4822 O O . VAL C 1 47 ? 62.558 -24.370 18.035 1.00 98.08 47 VAL C O 1
ATOM 4826 N N . ARG C 1 48 ? 63.615 -26.009 16.931 1.00 97.91 48 ARG C N 1
ATOM 4827 C CA . ARG C 1 48 ? 64.853 -25.826 17.674 1.00 96.43 48 ARG C CA 1
ATOM 4828 C C . ARG C 1 48 ? 65.947 -25.127 16.874 1.00 101.30 48 ARG C C 1
ATOM 4829 O O . ARG C 1 48 ? 67.037 -24.906 17.411 1.00 105.93 48 ARG C O 1
ATOM 4837 N N . ASP C 1 49 ? 65.692 -24.758 15.618 1.00 100.19 49 ASP C N 1
ATOM 4838 C CA . ASP C 1 49 ? 66.627 -23.951 14.842 1.00 92.54 49 ASP C CA 1
ATOM 4839 C C . ASP C 1 49 ? 65.912 -22.712 14.327 1.00 91.76 49 ASP C C 1
ATOM 4840 O O . ASP C 1 49 ? 64.866 -22.821 13.681 1.00 90.16 49 ASP C O 1
ATOM 4845 N N . GLY C 1 50 ? 66.489 -21.539 14.605 1.00 97.75 50 GLY C N 1
ATOM 4846 C CA . GLY C 1 50 ? 65.856 -20.285 14.213 1.00 86.12 50 GLY C CA 1
ATOM 4847 C C . GLY C 1 50 ? 65.685 -20.150 12.712 1.00 92.69 50 GLY C C 1
ATOM 4848 O O . GLY C 1 50 ? 64.587 -19.864 12.226 1.00 88.37 50 GLY C O 1
ATOM 4849 N N . THR C 1 51 ? 66.776 -20.339 11.958 1.00 100.07 51 THR C N 1
ATOM 4850 C CA . THR C 1 51 ? 66.720 -20.190 10.504 1.00 89.88 51 THR C CA 1
ATOM 4851 C C . THR C 1 51 ? 65.784 -21.210 9.875 1.00 92.31 51 THR C C 1
ATOM 4852 O O . THR C 1 51 ? 65.032 -20.881 8.949 1.00 92.75 51 THR C O 1
ATOM 4856 N N . ARG C 1 52 ? 65.804 -22.447 10.369 1.00 88.58 52 ARG C N 1
ATOM 4857 C CA . ARG C 1 52 ? 64.886 -23.450 9.845 1.00 87.87 52 ARG C CA 1
ATOM 4858 C C . ARG C 1 52 ? 63.439 -23.077 10.139 1.00 86.96 52 ARG C C 1
ATOM 4859 O O . ARG C 1 52 ? 62.553 -23.289 9.302 1.00 83.43 52 ARG C O 1
ATOM 4867 N N . LEU C 1 53 ? 63.188 -22.505 11.319 1.00 88.81 53 LEU C N 1
ATOM 4868 C CA . LEU C 1 53 ? 61.848 -22.047 11.680 1.00 79.59 53 LEU C CA 1
ATOM 4869 C C . LEU C 1 53 ? 61.405 -20.875 10.813 1.00 80.71 53 LEU C C 1
ATOM 4870 O O . LEU C 1 53 ? 60.264 -20.839 10.336 1.00 80.03 53 LEU C O 1
ATOM 4875 N N . ARG C 1 54 ? 62.287 -19.892 10.616 1.00 78.37 54 ARG C N 1
ATOM 4876 C CA . ARG C 1 54 ? 61.913 -18.725 9.824 1.00 84.37 54 ARG C CA 1
ATOM 4877 C C . ARG C 1 54 ? 61.717 -19.078 8.356 1.00 77.30 54 ARG C C 1
ATOM 4878 O O . ARG C 1 54 ? 60.963 -18.396 7.659 1.00 71.90 54 ARG C O 1
ATOM 4886 N N . LYS C 1 55 ? 62.406 -20.103 7.854 1.00 86.44 55 LYS C N 1
ATOM 4887 C CA . LYS C 1 55 ? 62.240 -20.443 6.444 1.00 85.82 55 LYS C CA 1
ATOM 4888 C C . LYS C 1 55 ? 60.935 -21.184 6.196 1.00 88.10 55 LYS C C 1
ATOM 4889 O O . LYS C 1 55 ? 60.196 -20.845 5.264 1.00 85.11 55 LYS C O 1
ATOM 4895 N N . ASN C 1 56 ? 60.618 -22.174 7.033 1.00 79.03 56 ASN C N 1
ATOM 4896 C CA . ASN C 1 56 ? 59.380 -22.918 6.834 1.00 75.04 56 ASN C CA 1
ATOM 4897 C C . ASN C 1 56 ? 58.165 -22.040 7.091 1.00 81.60 56 ASN C C 1
ATOM 4898 O O . ASN C 1 56 ? 57.184 -22.097 6.340 1.00 84.11 56 ASN C O 1
ATOM 4903 N N . LEU C 1 57 ? 58.218 -21.204 8.132 1.00 75.87 57 LEU C N 1
ATOM 4904 C CA . LEU C 1 57 ? 57.071 -20.361 8.455 1.00 74.44 57 LEU C CA 1
ATOM 4905 C C . LEU C 1 57 ? 56.853 -19.274 7.403 1.00 71.48 57 LEU C C 1
ATOM 4906 O O . LEU C 1 57 ? 55.714 -19.025 6.993 1.00 70.52 57 LEU C O 1
ATOM 4911 N N . SER C 1 58 ? 57.929 -18.629 6.938 1.00 64.10 58 SER C N 1
ATOM 4912 C CA . SER C 1 58 ? 57.779 -17.535 5.978 1.00 74.55 58 SER C CA 1
ATOM 4913 C C . SER C 1 58 ? 57.303 -18.051 4.631 1.00 82.37 58 SER C C 1
ATOM 4914 O O . SER C 1 58 ? 56.553 -17.372 3.919 1.00 84.09 58 SER C O 1
ATOM 4917 N N . GLU C 1 59 ? 57.764 -19.234 4.250 1.00 76.93 59 GLU C N 1
ATOM 4918 C CA . GLU C 1 59 ? 57.370 -19.794 2.971 1.00 79.40 59 GLU C CA 1
ATOM 4919 C C . GLU C 1 59 ? 55.932 -20.301 3.004 1.00 78.04 59 GLU C C 1
ATOM 4920 O O . GLU C 1 59 ? 55.221 -20.199 1.999 1.00 84.50 59 GLU C O 1
ATOM 4926 N N . LEU C 1 60 ? 55.471 -20.824 4.142 1.00 72.08 60 LEU C N 1
ATOM 4927 C CA . LEU C 1 60 ? 54.063 -21.199 4.231 1.00 67.62 60 LEU C CA 1
ATOM 4928 C C . LEU C 1 60 ? 53.163 -19.971 4.212 1.00 75.07 60 LEU C C 1
ATOM 4929 O O . LEU C 1 60 ? 52.093 -19.985 3.593 1.00 84.22 60 LEU C O 1
ATOM 4934 N N . ARG C 1 61 ? 53.574 -18.901 4.893 1.00 73.53 61 ARG C N 1
ATOM 4935 C CA . ARG C 1 61 ? 52.793 -17.669 4.872 1.00 74.24 61 ARG C CA 1
ATOM 4936 C C . ARG C 1 61 ? 52.655 -17.114 3.461 1.00 77.64 61 ARG C C 1
ATOM 4937 O O . ARG C 1 61 ? 51.559 -16.711 3.054 1.00 82.02 61 ARG C O 1
ATOM 4945 N N . ARG C 1 62 ? 53.745 -17.100 2.689 1.00 74.59 62 ARG C N 1
ATOM 4946 C CA . ARG C 1 62 ? 53.650 -16.592 1.325 1.00 80.57 62 ARG C CA 1
ATOM 4947 C C . ARG C 1 62 ? 52.767 -17.483 0.459 1.00 78.30 62 ARG C C 1
ATOM 4948 O O . ARG C 1 62 ? 52.030 -16.976 -0.393 1.00 81.79 62 ARG C O 1
ATOM 4956 N N . MET C 1 63 ? 52.785 -18.797 0.707 1.00 78.15 63 MET C N 1
ATOM 4957 C CA . MET C 1 63 ? 51.940 -19.736 -0.032 1.00 71.54 63 MET C CA 1
ATOM 4958 C C . MET C 1 63 ? 50.463 -19.541 0.293 1.00 81.47 63 MET C C 1
ATOM 4959 O O . MET C 1 63 ? 49.605 -19.677 -0.588 1.00 77.07 63 MET C O 1
ATOM 4964 N N . LEU C 1 64 ? 50.146 -19.260 1.560 1.00 78.89 64 LEU C N 1
ATOM 4965 C CA . LEU C 1 64 ? 48.775 -19.024 1.999 1.00 73.70 64 LEU C CA 1
ATOM 4966 C C . LEU C 1 64 ? 48.315 -17.588 1.785 1.00 75.54 64 LEU C C 1
ATOM 4967 O O . LEU C 1 64 ? 47.150 -17.286 2.069 1.00 78.78 64 LEU C O 1
ATOM 4972 N N . LYS C 1 65 ? 49.207 -16.695 1.348 1.00 77.50 65 LYS C N 1
ATOM 4973 C CA . LYS C 1 65 ? 48.881 -15.286 1.109 1.00 82.52 65 LYS C CA 1
ATOM 4974 C C . LYS C 1 65 ? 48.406 -14.581 2.382 1.00 83.63 65 LYS C C 1
ATOM 4975 O O . LYS C 1 65 ? 47.636 -13.619 2.314 1.00 86.14 65 LYS C O 1
ATOM 4981 N N . LEU C 1 66 ? 48.843 -15.057 3.550 1.00 79.11 66 LEU C N 1
ATOM 4982 C CA . LEU C 1 66 ? 48.476 -14.437 4.819 1.00 77.75 66 LEU C CA 1
ATOM 4983 C C . LEU C 1 66 ? 49.397 -13.264 5.148 1.00 77.28 66 LEU C C 1
ATOM 4984 O O . LEU C 1 66 ? 50.570 -13.239 4.765 1.00 71.31 66 LEU C O 1
ATOM 4989 N N . ASP C 1 67 ? 48.864 -12.305 5.904 1.00 77.95 67 ASP C N 1
ATOM 4990 C CA . ASP C 1 67 ? 49.615 -11.114 6.281 1.00 79.90 67 ASP C CA 1
ATOM 4991 C C . ASP C 1 67 ? 50.310 -11.251 7.627 1.00 79.14 67 ASP C C 1
ATOM 4992 O O . ASP C 1 67 ? 50.879 -10.272 8.121 1.00 79.22 67 ASP C O 1
ATOM 4997 N N . ALA C 1 68 ? 50.289 -12.441 8.219 1.00 80.65 68 ALA C N 1
ATOM 4998 C CA . ALA C 1 68 ? 50.899 -12.658 9.518 1.00 76.26 68 ALA C CA 1
ATOM 4999 C C . ALA C 1 68 ? 51.344 -14.109 9.604 1.00 78.80 68 ALA C C 1
ATOM 5000 O O . ALA C 1 68 ? 50.881 -14.967 8.847 1.00 76.92 68 ALA C O 1
ATOM 5002 N N . LEU C 1 69 ? 52.279 -14.370 10.515 1.00 72.95 69 LEU C N 1
ATOM 5003 C CA . LEU C 1 69 ? 52.701 -15.731 10.815 1.00 81.86 69 LEU C CA 1
ATOM 5004 C C . LEU C 1 69 ? 52.839 -15.883 12.322 1.00 78.34 69 LEU C C 1
ATOM 5005 O O . LEU C 1 69 ? 52.919 -14.900 13.063 1.00 78.72 69 LEU C O 1
ATOM 5010 N N . THR C 1 70 ? 52.873 -17.136 12.766 1.00 81.97 70 THR C N 1
ATOM 5011 C CA . THR C 1 70 ? 52.934 -17.484 14.184 1.00 68.77 70 THR C CA 1
ATOM 5012 C C . THR C 1 70 ? 54.314 -18.063 14.476 1.00 73.80 70 THR C C 1
ATOM 5013 O O . THR C 1 70 ? 54.608 -19.205 14.103 1.00 75.56 70 THR C O 1
ATOM 5017 N N A CYS C 1 71 ? 55.163 -17.270 15.132 0.50 72.68 71 CYS C N 1
ATOM 5018 N N B CYS C 1 71 ? 55.167 -17.270 15.128 0.50 72.82 71 CYS C N 1
ATOM 5019 C CA A CYS C 1 71 ? 56.509 -17.723 15.457 0.50 75.31 71 CYS C CA 1
ATOM 5020 C CA B CYS C 1 71 ? 56.512 -17.732 15.453 0.50 77.23 71 CYS C CA 1
ATOM 5021 C C A CYS C 1 71 ? 56.538 -18.639 16.669 0.50 73.54 71 CYS C C 1
ATOM 5022 C C B CYS C 1 71 ? 56.542 -18.636 16.674 0.50 73.29 71 CYS C C 1
ATOM 5023 O O A CYS C 1 71 ? 57.513 -19.376 16.850 0.50 75.86 71 CYS C O 1
ATOM 5024 O O B CYS C 1 71 ? 57.523 -19.360 16.868 0.50 76.12 71 CYS C O 1
ATOM 5029 N N . ALA C 1 72 ? 55.500 -18.600 17.500 1.00 77.02 72 ALA C N 1
ATOM 5030 C CA . ALA C 1 72 ? 55.432 -19.419 18.694 1.00 77.01 72 ALA C CA 1
ATOM 5031 C C . ALA C 1 72 ? 53.978 -19.778 18.931 1.00 74.44 72 ALA C C 1
ATOM 5032 O O . ALA C 1 72 ? 53.089 -18.930 18.811 1.00 72.14 72 ALA C O 1
ATOM 5034 N N . VAL C 1 73 ? 53.753 -21.033 19.289 1.00 79.39 73 VAL C N 1
ATOM 5035 C CA . VAL C 1 73 ? 52.423 -21.562 19.552 1.00 79.43 73 VAL C CA 1
ATOM 5036 C C . VAL C 1 73 ? 52.436 -22.112 20.973 1.00 85.93 73 VAL C C 1
ATOM 5037 O O . VAL C 1 73 ? 53.507 -22.489 21.474 1.00 92.47 73 VAL C O 1
ATOM 5041 N N . PRO C 1 74 ? 51.301 -22.146 21.673 1.00 80.83 74 PRO C N 1
ATOM 5042 C CA . PRO C 1 74 ? 51.282 -22.777 22.999 1.00 85.13 74 PRO C CA 1
ATOM 5043 C C . PRO C 1 74 ? 51.758 -24.218 22.941 1.00 88.00 74 PRO C C 1
ATOM 5044 O O . PRO C 1 74 ? 51.078 -25.090 22.393 1.00 86.63 74 PRO C O 1
ATOM 5048 N N . SER C 1 75 ? 52.947 -24.477 23.480 1.00 91.44 75 SER C N 1
ATOM 5049 C CA . SER C 1 75 ? 53.562 -25.782 23.303 1.00 87.13 75 SER C CA 1
ATOM 5050 C C . SER C 1 75 ? 54.490 -26.110 24.466 1.00 84.90 75 SER C C 1
ATOM 5051 O O . SER C 1 75 ? 55.551 -26.715 24.278 1.00 85.67 75 SER C O 1
ATOM 5054 N N . CYS C 1 76 ? 54.102 -25.718 25.680 1.00 92.63 76 CYS C N 1
ATOM 5055 C CA . CYS C 1 76 ? 54.855 -26.010 26.901 1.00 85.42 76 CYS C CA 1
ATOM 5056 C C . CYS C 1 76 ? 56.226 -25.340 26.925 1.00 88.58 76 CYS C C 1
ATOM 5057 O O . CYS C 1 76 ? 57.095 -25.737 27.708 1.00 93.12 76 CYS C O 1
ATOM 5060 N N . MET C 1 77 ? 56.451 -24.340 26.069 1.00 91.54 77 MET C N 1
ATOM 5061 C CA . MET C 1 77 ? 57.736 -23.648 26.076 1.00 89.76 77 MET C CA 1
ATOM 5062 C C . MET C 1 77 ? 57.977 -22.954 27.411 1.00 95.33 77 MET C C 1
ATOM 5063 O O . MET C 1 77 ? 59.100 -22.960 27.932 1.00 99.63 77 MET C O 1
ATOM 5068 N N . GLU C 1 78 ? 56.928 -22.370 27.990 1.00 87.60 78 GLU C N 1
ATOM 5069 C CA . GLU C 1 78 ? 57.091 -21.664 29.253 1.00 88.99 78 GLU C CA 1
ATOM 5070 C C . GLU C 1 78 ? 57.388 -22.631 30.391 1.00 97.05 78 GLU C C 1
ATOM 5071 O O . GLU C 1 78 ? 58.207 -22.334 31.266 1.00 96.64 78 GLU C O 1
ATOM 5077 N N . ALA C 1 79 ? 56.747 -23.801 30.388 1.00 100.17 79 ALA C N 1
ATOM 5078 C CA . ALA C 1 79 ? 57.012 -24.776 31.440 1.00 98.94 79 ALA C CA 1
ATOM 5079 C C . ALA C 1 79 ? 58.396 -25.395 31.280 1.00 104.87 79 ALA C C 1
ATOM 5080 O O . ALA C 1 79 ? 59.094 -25.628 32.274 1.00 109.41 79 ALA C O 1
ATOM 5082 N N . GLU C 1 80 ? 58.807 -25.671 30.040 1.00 98.57 80 GLU C N 1
ATOM 5083 C CA . GLU C 1 80 ? 60.131 -26.240 29.809 1.00 104.12 80 GLU C CA 1
ATOM 5084 C C . GLU C 1 80 ? 61.231 -25.297 30.280 1.00 108.74 80 GLU C C 1
ATOM 5085 O O . GLU C 1 80 ? 62.219 -25.734 30.884 1.00 116.02 80 GLU C O 1
ATOM 5091 N N . ALA C 1 81 ? 61.066 -23.995 30.038 1.00 98.52 81 ALA C N 1
ATOM 5092 C CA . ALA C 1 81 ? 62.127 -23.047 30.355 1.00 98.50 81 ALA C CA 1
ATOM 5093 C C . ALA C 1 81 ? 62.360 -22.924 31.857 1.00 103.61 81 ALA C C 1
ATOM 5094 O O . ALA C 1 81 ? 63.502 -22.722 32.287 1.00 109.21 81 ALA C O 1
ATOM 5096 N N . VAL C 1 82 ? 61.306 -23.052 32.670 1.00 105.81 82 VAL C N 1
ATOM 5097 C CA . VAL C 1 82 ? 61.443 -22.860 34.111 1.00 93.07 82 VAL C CA 1
ATOM 5098 C C . VAL C 1 82 ? 61.800 -24.133 34.862 1.00 99.01 82 VAL C C 1
ATOM 5099 O O . VAL C 1 82 ? 62.094 -24.064 36.067 1.00 116.06 82 VAL C O 1
ATOM 5103 N N . GLY C 1 83 ? 61.769 -25.293 34.208 1.00 95.00 83 GLY C N 1
ATOM 5104 C CA . GLY C 1 83 ? 62.231 -26.499 34.866 1.00 97.65 83 GLY C CA 1
ATOM 5105 C C . GLY C 1 83 ? 61.265 -27.667 34.926 1.00 97.65 83 GLY C C 1
ATOM 5106 O O . GLY C 1 83 ? 61.441 -28.571 35.750 1.00 104.89 83 GLY C O 1
ATOM 5107 N N . VAL C 1 84 ? 60.243 -27.667 34.091 1.00 97.43 84 VAL C N 1
ATOM 5108 C CA . VAL C 1 84 ? 59.264 -28.749 34.073 1.00 97.23 84 VAL C CA 1
ATOM 5109 C C . VAL C 1 84 ? 59.690 -29.788 33.042 1.00 99.52 84 VAL C C 1
ATOM 5110 O O . VAL C 1 84 ? 60.198 -29.446 31.967 1.00 97.21 84 VAL C O 1
ATOM 5114 N N . GLU C 1 85 ? 59.501 -31.064 33.376 1.00 97.09 85 GLU C N 1
ATOM 5115 C CA . GLU C 1 85 ? 59.795 -32.144 32.442 1.00 97.62 85 GLU C CA 1
ATOM 5116 C C . GLU C 1 85 ? 58.832 -32.075 31.265 1.00 103.01 85 GLU C C 1
ATOM 5117 O O . GLU C 1 85 ? 57.615 -32.195 31.443 1.00 102.59 85 GLU C O 1
ATOM 5123 N N . VAL C 1 86 ? 59.375 -31.875 30.064 1.00 110.42 86 VAL C N 1
ATOM 5124 C CA . VAL C 1 86 ? 58.587 -31.761 28.841 1.00 102.92 86 VAL C CA 1
ATOM 5125 C C . VAL C 1 86 ? 59.136 -32.745 27.817 1.00 106.11 86 VAL C C 1
ATOM 5126 O O . VAL C 1 86 ? 60.354 -32.842 27.634 1.00 115.13 86 VAL C O 1
ATOM 5130 N N . SER C 1 87 ? 58.236 -33.454 27.140 1.00 107.46 87 SER C N 1
ATOM 5131 C CA . SER C 1 87 ? 58.631 -34.475 26.177 1.00 107.42 87 SER C CA 1
ATOM 5132 C C . SER C 1 87 ? 59.341 -33.855 24.976 1.00 108.84 87 SER C C 1
ATOM 5133 O O . SER C 1 87 ? 58.965 -32.782 24.491 1.00 106.19 87 SER C O 1
ATOM 5136 N N . GLN C 1 88 ? 60.382 -34.542 24.502 1.00 111.05 88 GLN C N 1
ATOM 5137 C CA . GLN C 1 88 ? 61.234 -34.043 23.433 1.00 116.03 88 GLN C CA 1
ATOM 5138 C C . GLN C 1 88 ? 61.145 -34.866 22.151 1.00 111.87 88 GLN C C 1
ATOM 5139 O O . GLN C 1 88 ? 61.769 -34.495 21.149 1.00 99.75 88 GLN C O 1
ATOM 5145 N N . ASP C 1 89 ? 60.401 -35.976 22.151 1.00 116.36 89 ASP C N 1
ATOM 5146 C CA . ASP C 1 89 ? 60.383 -36.887 21.010 1.00 115.41 89 ASP C CA 1
ATOM 5147 C C . ASP C 1 89 ? 59.170 -36.752 20.093 1.00 105.75 89 ASP C C 1
ATOM 5148 O O . ASP C 1 89 ? 59.134 -37.423 19.057 1.00 114.57 89 ASP C O 1
ATOM 5153 N N . GLN C 1 90 ? 58.172 -35.939 20.434 1.00 106.34 90 GLN C N 1
ATOM 5154 C CA . GLN C 1 90 ? 57.008 -35.824 19.564 1.00 110.50 90 GLN C CA 1
ATOM 5155 C C . GLN C 1 90 ? 56.449 -34.411 19.633 1.00 106.85 90 GLN C C 1
ATOM 5156 O O . GLN C 1 90 ? 56.661 -33.682 20.606 1.00 104.59 90 GLN C O 1
ATOM 5162 N N . TRP C 1 91 ? 55.734 -34.032 18.570 1.00 106.91 91 TRP C N 1
ATOM 5163 C CA . TRP C 1 91 ? 55.064 -32.743 18.487 1.00 100.82 91 TRP C CA 1
ATOM 5164 C C . TRP C 1 91 ? 53.557 -32.941 18.452 1.00 97.83 91 TRP C C 1
ATOM 5165 O O . TRP C 1 91 ? 53.067 -33.805 17.712 1.00 98.51 91 TRP C O 1
ATOM 5176 N N . PRO C 1 92 ? 52.791 -32.169 19.226 1.00 100.44 92 PRO C N 1
ATOM 5177 C CA . PRO C 1 92 ? 53.231 -31.123 20.157 1.00 98.95 92 PRO C CA 1
ATOM 5178 C C . PRO C 1 92 ? 53.784 -31.719 21.450 1.00 103.94 92 PRO C C 1
ATOM 5179 O O . PRO C 1 92 ? 53.467 -32.851 21.809 1.00 107.89 92 PRO C O 1
ATOM 5183 N N . PRO C 1 93 ? 54.649 -30.991 22.144 1.00 100.98 93 PRO C N 1
ATOM 5184 C CA . PRO C 1 93 ? 55.225 -31.531 23.378 1.00 100.44 93 PRO C CA 1
ATOM 5185 C C . PRO C 1 93 ? 54.164 -31.726 24.453 1.00 109.36 93 PRO C C 1
ATOM 5186 O O . PRO C 1 93 ? 53.137 -31.050 24.486 1.00 109.33 93 PRO C O 1
ATOM 5190 N N . ARG C 1 94 ? 54.406 -32.704 25.312 1.00 114.40 94 ARG C N 1
ATOM 5191 C CA . ARG C 1 94 ? 53.460 -33.008 26.405 1.00 113.47 94 ARG C CA 1
ATOM 5192 C C . ARG C 1 94 ? 54.102 -32.634 27.734 1.00 109.58 94 ARG C C 1
ATOM 5193 O O . ARG C 1 94 ? 55.320 -32.511 27.787 1.00 106.64 94 ARG C O 1
ATOM 5201 N N . ILE C 1 95 ? 53.262 -32.366 28.724 1.00 111.82 95 ILE C N 1
ATOM 5202 C CA . ILE C 1 95 ? 53.681 -32.073 30.090 1.00 97.86 95 ILE C CA 1
ATOM 5203 C C . ILE C 1 95 ? 53.990 -33.384 30.800 1.00 108.27 95 ILE C C 1
ATOM 5204 O O . ILE C 1 95 ? 53.254 -34.371 30.664 1.00 104.01 95 ILE C O 1
ATOM 5209 N N . GLY C 1 96 ? 55.135 -33.427 31.473 1.00 108.91 96 GLY C N 1
ATOM 5210 C CA . GLY C 1 96 ? 55.585 -34.619 32.165 1.00 112.81 96 GLY C CA 1
ATOM 5211 C C . GLY C 1 96 ? 55.028 -34.749 33.566 1.00 120.84 96 GLY C C 1
ATOM 5212 O O . GLY C 1 96 ? 53.950 -34.233 33.891 1.00 112.54 96 GLY C O 1
ATOM 5213 N N . THR C 1 97 ? 55.789 -35.439 34.419 1.00 107.63 97 THR C N 1
ATOM 5214 C CA . THR C 1 97 ? 55.374 -35.696 35.790 1.00 113.56 97 THR C CA 1
ATOM 5215 C C . THR C 1 97 ? 56.402 -35.246 36.821 1.00 114.37 97 THR C C 1
ATOM 5216 O O . THR C 1 97 ? 56.244 -35.561 38.006 1.00 115.31 97 THR C O 1
ATOM 5220 N N . THR C 1 98 ? 57.444 -34.528 36.415 1.00 117.33 98 THR C N 1
ATOM 5221 C CA . THR C 1 98 ? 58.477 -34.084 37.339 1.00 110.83 98 THR C CA 1
ATOM 5222 C C . THR C 1 98 ? 58.836 -32.639 37.020 1.00 104.97 98 THR C C 1
ATOM 5223 O O . THR C 1 98 ? 58.646 -32.166 35.898 1.00 113.30 98 THR C O 1
ATOM 5227 N N . ALA C 1 99 ? 59.355 -31.934 38.024 1.00 105.36 99 ALA C N 1
ATOM 5228 C CA . ALA C 1 99 ? 59.688 -30.528 37.852 1.00 101.60 99 ALA C CA 1
ATOM 5229 C C . ALA C 1 99 ? 60.724 -30.112 38.884 1.00 113.47 99 ALA C C 1
ATOM 5230 O O . ALA C 1 99 ? 60.664 -30.535 40.043 1.00 120.24 99 ALA C O 1
ATOM 5232 N N . GLN C 1 100 ? 61.680 -29.297 38.446 1.00 104.02 100 GLN C N 1
ATOM 5233 C CA . GLN C 1 100 ? 62.681 -28.676 39.311 1.00 103.07 100 GLN C CA 1
ATOM 5234 C C . GLN C 1 100 ? 62.558 -27.162 39.125 1.00 108.64 100 GLN C C 1
ATOM 5235 O O . GLN C 1 100 ? 63.345 -26.545 38.402 1.00 105.61 100 GLN C O 1
ATOM 5241 N N . VAL C 1 101 ? 61.532 -26.573 39.748 1.00 106.81 101 VAL C N 1
ATOM 5242 C CA . VAL C 1 101 ? 61.196 -25.164 39.577 1.00 98.43 101 VAL C CA 1
ATOM 5243 C C . VAL C 1 101 ? 61.230 -24.456 40.929 1.00 103.03 101 VAL C C 1
ATOM 5244 O O . VAL C 1 101 ? 60.902 -25.040 41.967 1.00 98.58 101 VAL C O 1
ATOM 5248 N N . ASP C 1 102 ? 61.633 -23.183 40.909 1.00 104.11 102 ASP C N 1
ATOM 5249 C CA . ASP C 1 102 ? 61.644 -22.313 42.087 1.00 94.57 102 ASP C CA 1
ATOM 5250 C C . ASP C 1 102 ? 60.648 -21.180 41.851 1.00 96.91 102 ASP C C 1
ATOM 5251 O O . ASP C 1 102 ? 61.002 -20.146 41.276 1.00 98.59 102 ASP C O 1
ATOM 5256 N N . VAL C 1 103 ? 59.419 -21.353 42.347 1.00 100.44 103 VAL C N 1
ATOM 5257 C CA . VAL C 1 103 ? 58.359 -20.380 42.090 1.00 90.31 103 VAL C CA 1
ATOM 5258 C C . VAL C 1 103 ? 58.678 -19.029 42.722 1.00 95.85 103 VAL C C 1
ATOM 5259 O O . VAL C 1 103 ? 58.190 -17.991 42.260 1.00 95.50 103 VAL C O 1
ATOM 5263 N N . THR C 1 104 ? 59.490 -19.011 43.779 1.00 103.00 104 THR C N 1
ATOM 5264 C CA . THR C 1 104 ? 59.778 -17.769 44.490 1.00 101.66 104 THR C CA 1
ATOM 5265 C C . THR C 1 104 ? 60.899 -16.970 43.841 1.00 104.41 104 THR C C 1
ATOM 5266 O O . THR C 1 104 ? 60.975 -15.750 44.031 1.00 109.75 104 THR C O 1
ATOM 5270 N N . ALA C 1 105 ? 61.782 -17.633 43.101 1.00 106.77 105 ALA C N 1
ATOM 5271 C CA . ALA C 1 105 ? 62.977 -16.989 42.576 1.00 108.12 105 ALA C CA 1
ATOM 5272 C C . ALA C 1 105 ? 62.647 -15.927 41.531 1.00 108.74 105 ALA C C 1
ATOM 5273 O O . ALA C 1 105 ? 61.634 -15.996 40.829 1.00 106.80 105 ALA C O 1
ATOM 5275 N N . GLU C 1 106 ? 63.529 -14.935 41.441 1.00 113.89 106 GLU C N 1
ATOM 5276 C CA . GLU C 1 106 ? 63.422 -13.898 40.425 1.00 109.17 106 GLU C CA 1
ATOM 5277 C C . GLU C 1 106 ? 63.739 -14.475 39.051 1.00 109.66 106 GLU C C 1
ATOM 5278 O O . GLU C 1 106 ? 64.658 -15.284 38.899 1.00 120.07 106 GLU C O 1
ATOM 5284 N N . ILE C 1 107 ? 62.964 -14.060 38.047 1.00 107.09 107 ILE C N 1
ATOM 5285 C CA . ILE C 1 107 ? 63.133 -14.580 36.694 1.00 95.59 107 ILE C CA 1
ATOM 5286 C C . ILE C 1 107 ? 64.466 -14.123 36.120 1.00 97.51 107 ILE C C 1
ATOM 5287 O O . ILE C 1 107 ? 64.776 -12.924 36.100 1.00 97.46 107 ILE C O 1
ATOM 5292 N N . ASP C 1 108 ? 65.249 -15.079 35.622 1.00 93.50 108 ASP C N 1
ATOM 5293 C CA . ASP C 1 108 ? 66.515 -14.800 34.948 1.00 90.03 108 ASP C CA 1
ATOM 5294 C C . ASP C 1 108 ? 66.229 -14.682 33.453 1.00 96.88 108 ASP C C 1
ATOM 5295 O O . ASP C 1 108 ? 66.042 -15.689 32.765 1.00 96.83 108 ASP C O 1
ATOM 5300 N N . ALA C 1 109 ? 66.196 -13.446 32.945 1.00 96.85 109 ALA C N 1
ATOM 5301 C CA . ALA C 1 109 ? 65.798 -13.227 31.556 1.00 93.24 109 ALA C CA 1
ATOM 5302 C C . ALA C 1 109 ? 66.749 -13.912 30.579 1.00 94.13 109 ALA C C 1
ATOM 5303 O O . ALA C 1 109 ? 66.317 -14.419 29.537 1.00 94.77 109 ALA C O 1
ATOM 5305 N N . ASP C 1 110 ? 68.046 -13.949 30.900 1.00 100.75 110 ASP C N 1
ATOM 5306 C CA . ASP C 1 110 ? 69.009 -14.603 30.018 1.00 95.72 110 ASP C CA 1
ATOM 5307 C C . ASP C 1 110 ? 68.798 -16.113 29.996 1.00 97.27 110 ASP C C 1
ATOM 5308 O O . ASP C 1 110 ? 68.836 -16.738 28.929 1.00 94.77 110 ASP C O 1
ATOM 5313 N N . ARG C 1 111 ? 68.549 -16.709 31.167 1.00 100.82 111 ARG C N 1
ATOM 5314 C CA . ARG C 1 111 ? 68.231 -18.132 31.233 1.00 107.89 111 ARG C CA 1
ATOM 5315 C C . ARG C 1 111 ? 66.954 -18.446 30.474 1.00 100.67 111 ARG C C 1
ATOM 5316 O O . ARG C 1 111 ? 66.886 -19.436 29.734 1.00 100.22 111 ARG C O 1
ATOM 5324 N N . LEU C 1 112 ? 65.944 -17.589 30.619 1.00 92.73 112 LEU C N 1
ATOM 5325 C CA . LEU C 1 112 ? 64.688 -17.784 29.908 1.00 92.50 112 LEU C CA 1
ATOM 5326 C C . LEU C 1 112 ? 64.906 -17.765 28.404 1.00 92.56 112 LEU C C 1
ATOM 5327 O O . LEU C 1 112 ? 64.501 -18.691 27.691 1.00 93.12 112 LEU C O 1
ATOM 5332 N N . ALA C 1 113 ? 65.567 -16.720 27.911 1.00 93.30 113 ALA C N 1
ATOM 5333 C CA . ALA C 1 113 ? 65.787 -16.543 26.486 1.00 91.71 113 ALA C CA 1
ATOM 5334 C C . ALA C 1 113 ? 66.743 -17.568 25.897 1.00 92.82 113 ALA C C 1
ATOM 5335 O O . ALA C 1 113 ? 66.836 -17.662 24.668 1.00 101.50 113 ALA C O 1
ATOM 5337 N N . ALA C 1 114 ? 67.442 -18.339 26.725 1.00 88.25 114 ALA C N 1
ATOM 5338 C CA . ALA C 1 114 ? 68.386 -19.335 26.242 1.00 94.06 114 ALA C CA 1
ATOM 5339 C C . ALA C 1 114 ? 67.814 -20.745 26.234 1.00 93.40 114 ALA C C 1
ATOM 5340 O O . ALA C 1 114 ? 68.531 -21.686 25.885 1.00 93.48 114 ALA C O 1
ATOM 5342 N N . SER C 1 115 ? 66.554 -20.915 26.599 1.00 94.99 115 SER C N 1
ATOM 5343 C CA . SER C 1 115 ? 65.938 -22.231 26.528 1.00 95.84 115 SER C CA 1
ATOM 5344 C C . SER C 1 115 ? 65.784 -22.632 25.063 1.00 97.25 115 SER C C 1
ATOM 5345 O O . SER C 1 115 ? 65.239 -21.855 24.269 1.00 105.32 115 SER C O 1
ATOM 5348 N N . PRO C 1 116 ? 66.263 -23.822 24.669 1.00 93.17 116 PRO C N 1
ATOM 5349 C CA . PRO C 1 116 ? 66.367 -24.185 23.245 1.00 101.48 116 PRO C CA 1
ATOM 5350 C C . PRO C 1 116 ? 65.237 -23.732 22.326 1.00 95.87 116 PRO C C 1
ATOM 5351 O O . PRO C 1 116 ? 65.500 -23.126 21.282 1.00 95.94 116 PRO C O 1
ATOM 5355 N N . ARG C 1 117 ? 63.983 -24.004 22.686 1.00 92.79 117 ARG C N 1
ATOM 5356 C CA . ARG C 1 117 ? 62.892 -23.661 21.781 1.00 89.78 117 ARG C CA 1
ATOM 5357 C C . ARG C 1 117 ? 62.532 -22.181 21.834 1.00 93.95 117 ARG C C 1
ATOM 5358 O O . ARG C 1 117 ? 62.065 -21.627 20.830 1.00 91.71 117 ARG C O 1
ATOM 5366 N N . ILE C 1 118 ? 62.753 -21.527 22.974 1.00 87.64 118 ILE C N 1
ATOM 5367 C CA . ILE C 1 118 ? 62.508 -20.093 23.064 1.00 88.42 118 ILE C CA 1
ATOM 5368 C C . ILE C 1 118 ? 63.605 -19.322 22.345 1.00 90.77 118 ILE C C 1
ATOM 5369 O O . ILE C 1 118 ? 63.328 -18.358 21.623 1.00 90.69 118 ILE C O 1
ATOM 5374 N N . ALA C 1 119 ? 64.862 -19.744 22.512 1.00 89.77 119 ALA C N 1
ATOM 5375 C CA . ALA C 1 119 ? 65.960 -19.088 21.813 1.00 82.66 119 ALA C CA 1
ATOM 5376 C C . ALA C 1 119 ? 65.784 -19.175 20.306 1.00 86.46 119 ALA C C 1
ATOM 5377 O O . ALA C 1 119 ? 66.096 -18.223 19.582 1.00 88.26 119 ALA C O 1
ATOM 5379 N N . ALA C 1 120 ? 65.281 -20.309 19.813 1.00 86.23 120 ALA C N 1
ATOM 5380 C CA . ALA C 1 120 ? 65.081 -20.458 18.376 1.00 83.13 120 ALA C CA 1
ATOM 5381 C C . ALA C 1 120 ? 63.916 -19.610 17.896 1.00 83.73 120 ALA C C 1
ATOM 5382 O O . ALA C 1 120 ? 63.944 -19.085 16.777 1.00 88.10 120 ALA C O 1
ATOM 5384 N N . ALA C 1 121 ? 62.870 -19.485 18.714 1.00 81.47 121 ALA C N 1
ATOM 5385 C CA . ALA C 1 121 ? 61.761 -18.622 18.328 1.00 76.05 121 ALA C CA 1
ATOM 5386 C C . ALA C 1 121 ? 62.198 -17.166 18.282 1.00 77.07 121 ALA C C 1
ATOM 5387 O O . ALA C 1 121 ? 61.816 -16.429 17.367 1.00 89.23 121 ALA C O 1
ATOM 5389 N N . LEU C 1 122 ? 63.007 -16.734 19.251 1.00 80.97 122 LEU C N 1
ATOM 5390 C CA . LEU C 1 122 ? 63.508 -15.363 19.228 1.00 84.21 122 LEU C CA 1
ATOM 5391 C C . LEU C 1 122 ? 64.433 -15.141 18.040 1.00 80.20 122 LEU C C 1
ATOM 5392 O O . LEU C 1 122 ? 64.421 -14.067 17.425 1.00 83.46 122 LEU C O 1
ATOM 5397 N N . ASP C 1 123 ? 65.232 -16.149 17.696 1.00 79.80 123 ASP C N 1
ATOM 5398 C CA . ASP C 1 123 ? 66.100 -16.034 16.532 1.00 86.58 123 ASP C CA 1
ATOM 5399 C C . ASP C 1 123 ? 65.279 -15.936 15.249 1.00 87.73 123 ASP C C 1
ATOM 5400 O O . ASP C 1 123 ? 65.632 -15.188 14.330 1.00 80.59 123 ASP C O 1
ATOM 5405 N N . ALA C 1 124 ? 64.181 -16.691 15.168 1.00 83.96 124 ALA C N 1
ATOM 5406 C CA . ALA C 1 124 ? 63.322 -16.619 13.992 1.00 78.00 124 ALA C CA 1
ATOM 5407 C C . ALA C 1 124 ? 62.663 -15.251 13.873 1.00 82.75 124 ALA C C 1
ATOM 5408 O O . ALA C 1 124 ? 62.529 -14.717 12.767 1.00 87.48 124 ALA C O 1
ATOM 5410 N N . VAL C 1 125 ? 62.228 -14.673 14.998 1.00 78.50 125 VAL C N 1
ATOM 5411 C CA . VAL C 1 125 ? 61.599 -13.354 14.958 1.00 81.43 125 VAL C CA 1
ATOM 5412 C C . VAL C 1 125 ? 62.571 -12.313 14.418 1.00 87.25 125 VAL C C 1
ATOM 5413 O O . VAL C 1 125 ? 62.210 -11.474 13.583 1.00 87.28 125 VAL C O 1
ATOM 5417 N N A ARG C 1 126 ? 63.817 -12.337 14.903 0.50 85.21 126 ARG C N 1
ATOM 5418 N N B ARG C 1 126 ? 63.823 -12.357 14.878 0.50 85.53 126 ARG C N 1
ATOM 5419 C CA A ARG C 1 126 ? 64.800 -11.361 14.445 0.50 85.34 126 ARG C CA 1
ATOM 5420 C CA B ARG C 1 126 ? 64.791 -11.356 14.452 0.50 85.50 126 ARG C CA 1
ATOM 5421 C C A ARG C 1 126 ? 65.041 -11.472 12.949 0.50 83.98 126 ARG C C 1
ATOM 5422 C C B ARG C 1 126 ? 65.161 -11.504 12.985 0.50 91.48 126 ARG C C 1
ATOM 5423 O O A ARG C 1 126 ? 65.299 -10.462 12.286 0.50 90.52 126 ARG C O 1
ATOM 5424 O O B ARG C 1 126 ? 65.625 -10.534 12.377 0.50 90.78 126 ARG C O 1
ATOM 5439 N N . GLN C 1 127 ? 64.960 -12.688 12.402 1.00 90.77 127 GLN C N 1
ATOM 5440 C CA . GLN C 1 127 ? 65.209 -12.895 10.979 1.00 83.20 127 GLN C CA 1
ATOM 5441 C C . GLN C 1 127 ? 64.004 -12.515 10.129 1.00 87.91 127 GLN C C 1
ATOM 5442 O O . GLN C 1 127 ? 64.168 -11.989 9.025 1.00 98.50 127 GLN C O 1
ATOM 5448 N N . ILE C 1 128 ? 62.791 -12.770 10.623 1.00 84.28 128 ILE C N 1
ATOM 5449 C CA . ILE C 1 128 ? 61.590 -12.381 9.890 1.00 77.96 128 ILE C CA 1
ATOM 5450 C C . ILE C 1 128 ? 61.404 -10.868 9.927 1.00 83.46 128 ILE C C 1
ATOM 5451 O O . ILE C 1 128 ? 60.783 -10.287 9.029 1.00 88.25 128 ILE C O 1
ATOM 5456 N N . ALA C 1 129 ? 61.946 -10.204 10.946 1.00 99.38 129 ALA C N 1
ATOM 5457 C CA . ALA C 1 129 ? 61.807 -8.760 11.093 1.00 101.31 129 ALA C CA 1
ATOM 5458 C C . ALA C 1 129 ? 62.486 -7.984 9.969 1.00 101.72 129 ALA C C 1
ATOM 5459 O O . ALA C 1 129 ? 62.375 -6.756 9.910 1.00 110.40 129 ALA C O 1
ATOM 5461 N N . VAL C 1 130 ? 63.195 -8.682 9.081 1.00 101.60 130 VAL C N 1
ATOM 5462 C CA . VAL C 1 130 ? 63.816 -8.064 7.914 1.00 103.16 130 VAL C CA 1
ATOM 5463 C C . VAL C 1 130 ? 63.101 -8.421 6.620 1.00 103.97 130 VAL C C 1
ATOM 5464 O O . VAL C 1 130 ? 63.531 -7.981 5.542 1.00 111.55 130 VAL C O 1
ATOM 5468 N N . ASP C 1 131 ? 62.033 -9.205 6.690 1.00 96.66 131 ASP C N 1
ATOM 5469 C CA . ASP C 1 131 ? 61.232 -9.552 5.524 1.00 98.45 131 ASP C CA 1
ATOM 5470 C C . ASP C 1 131 ? 60.661 -8.277 4.910 1.00 102.88 131 ASP C C 1
ATOM 5471 O O . ASP C 1 131 ? 59.990 -7.508 5.616 1.00 109.78 131 ASP C O 1
ATOM 5476 N N . PRO C 1 132 ? 60.896 -8.009 3.623 1.00 105.83 132 PRO C N 1
ATOM 5477 C CA . PRO C 1 132 ? 60.386 -6.759 3.034 1.00 106.49 132 PRO C CA 1
ATOM 5478 C C . PRO C 1 132 ? 58.869 -6.648 3.033 1.00 105.40 132 PRO C C 1
ATOM 5479 O O . PRO C 1 132 ? 58.349 -5.527 2.970 1.00 106.17 132 PRO C O 1
ATOM 5483 N N . GLY C 1 133 ? 58.142 -7.761 3.129 1.00 99.04 133 GLY C N 1
ATOM 5484 C CA . GLY C 1 133 ? 56.693 -7.686 3.201 1.00 91.31 133 GLY C CA 1
ATOM 5485 C C . GLY C 1 133 ? 56.154 -7.214 4.535 1.00 94.27 133 GLY C C 1
ATOM 5486 O O . GLY C 1 133 ? 54.947 -6.971 4.637 1.00 86.66 133 GLY C O 1
ATOM 5487 N N . GLU C 1 134 ? 57.018 -7.080 5.540 1.00 93.16 134 GLU C N 1
ATOM 5488 C CA . GLU C 1 134 ? 56.642 -6.648 6.882 1.00 84.44 134 GLU C CA 1
ATOM 5489 C C . GLU C 1 134 ? 55.405 -7.370 7.424 1.00 83.99 134 GLU C C 1
ATOM 5490 O O . GLU C 1 134 ? 54.418 -6.727 7.788 1.00 82.16 134 GLU C O 1
ATOM 5496 N N . PRO C 1 135 ? 55.437 -8.698 7.519 1.00 84.22 135 PRO C N 1
ATOM 5497 C CA . PRO C 1 135 ? 54.287 -9.413 8.078 1.00 81.68 135 PRO C CA 1
ATOM 5498 C C . PRO C 1 135 ? 54.149 -9.121 9.564 1.00 76.44 135 PRO C C 1
ATOM 5499 O O . PRO C 1 135 ? 55.070 -8.624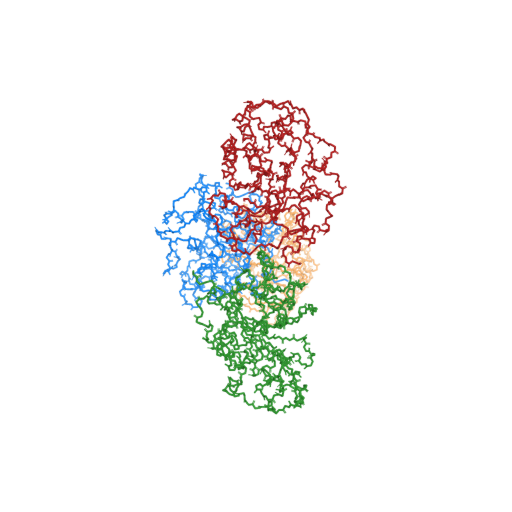 10.216 1.00 67.72 135 PRO C O 1
ATOM 5503 N N . VAL C 1 136 ? 52.951 -9.384 10.081 1.00 71.97 136 VAL C N 1
ATOM 5504 C CA . VAL C 1 136 ? 52.673 -9.233 11.507 1.00 77.09 136 VAL C CA 1
ATOM 5505 C C . VAL C 1 136 ? 53.210 -10.469 12.221 1.00 73.16 136 VAL C C 1
ATOM 5506 O O . VAL C 1 136 ? 52.663 -11.565 12.079 1.00 79.15 136 VAL C O 1
ATOM 5510 N N . ILE C 1 137 ? 54.283 -10.299 12.987 1.00 71.50 137 ILE C N 1
ATOM 5511 C CA . ILE C 1 137 ? 54.911 -11.422 13.678 1.00 71.86 137 ILE C CA 1
ATOM 5512 C C . ILE C 1 137 ? 54.174 -11.660 14.994 1.00 75.98 137 ILE C C 1
ATOM 5513 O O . ILE C 1 137 ? 54.300 -10.881 15.944 1.00 73.11 137 ILE C O 1
ATOM 5518 N N . ALA C 1 138 ? 53.401 -12.736 15.054 1.00 73.42 138 ALA C N 1
ATOM 5519 C CA . ALA C 1 138 ? 52.617 -13.058 16.236 1.00 67.28 138 ALA C CA 1
ATOM 5520 C C . ALA C 1 138 ? 53.295 -14.154 17.051 1.00 73.75 138 ALA C C 1
ATOM 5521 O O . ALA C 1 138 ? 53.936 -15.058 16.507 1.00 76.55 138 ALA C O 1
ATOM 5523 N N . ALA C 1 139 ? 53.151 -14.064 18.370 1.00 74.48 139 ALA C N 1
ATOM 5524 C CA . ALA C 1 139 ? 53.656 -15.079 19.287 1.00 68.84 139 ALA C CA 1
ATOM 5525 C C . ALA C 1 139 ? 52.520 -15.463 20.223 1.00 69.36 139 ALA C C 1
ATOM 5526 O O . ALA C 1 139 ? 52.042 -14.626 20.997 1.00 77.98 139 ALA C O 1
ATOM 5528 N N . ALA C 1 140 ? 52.059 -16.707 20.131 1.00 67.77 140 ALA C N 1
ATOM 5529 C CA . ALA C 1 140 ? 50.981 -17.207 20.976 1.00 74.14 140 ALA C CA 1
ATOM 5530 C C . ALA C 1 140 ? 51.582 -17.985 22.147 1.00 76.50 140 ALA C C 1
ATOM 5531 O O . ALA C 1 140 ? 52.252 -19.005 21.943 1.00 73.38 140 ALA C O 1
ATOM 5533 N N . LEU C 1 141 ? 51.353 -17.497 23.365 1.00 73.94 141 LEU C N 1
ATOM 5534 C CA . LEU C 1 141 ? 51.931 -18.089 24.561 1.00 74.71 141 LEU C CA 1
ATOM 5535 C C . LEU C 1 141 ? 50.868 -18.796 25.393 1.00 73.60 141 LEU C C 1
ATOM 5536 O O . LEU C 1 141 ? 49.665 -18.558 25.248 1.00 74.71 141 LEU C O 1
ATOM 5541 N N . THR C 1 142 ? 51.339 -19.647 26.302 1.00 74.53 142 THR C N 1
ATOM 5542 C CA . THR C 1 142 ? 50.451 -20.310 27.248 1.00 79.47 142 THR C CA 1
ATOM 5543 C C . THR C 1 142 ? 49.942 -19.293 28.265 1.00 74.17 142 THR C C 1
ATOM 5544 O O . THR C 1 142 ? 50.722 -18.505 28.807 1.00 78.11 142 THR C O 1
ATOM 5548 N N . GLY C 1 143 ? 48.631 -19.290 28.510 1.00 75.70 143 GLY C N 1
ATOM 5549 C CA . GLY C 1 143 ? 48.037 -18.361 29.446 1.00 76.91 143 GLY C CA 1
ATOM 5550 C C . GLY C 1 143 ? 48.470 -18.607 30.881 1.00 80.16 143 GLY C C 1
ATOM 5551 O O . GLY C 1 143 ? 48.912 -19.704 31.241 1.00 76.55 143 GLY C O 1
ATOM 5552 N N . PRO C 1 144 ? 48.332 -17.586 31.737 1.00 80.35 144 PRO C N 1
ATOM 5553 C CA . PRO C 1 144 ? 48.762 -17.750 33.143 1.00 80.23 144 PRO C CA 1
ATOM 5554 C C . PRO C 1 144 ? 48.055 -18.885 33.865 1.00 80.92 144 PRO C C 1
ATOM 5555 O O . PRO C 1 144 ? 48.710 -19.682 34.550 1.00 90.62 144 PRO C O 1
ATOM 5559 N N . ALA C 1 145 ? 46.730 -18.983 33.739 1.00 81.31 145 ALA C N 1
ATOM 5560 C CA . ALA C 1 145 ? 46.014 -20.061 34.412 1.00 77.63 145 ALA C CA 1
ATOM 5561 C C . ALA C 1 145 ? 46.439 -21.424 33.875 1.00 81.43 145 ALA C C 1
ATOM 5562 O O . ALA C 1 145 ? 46.643 -22.366 34.650 1.00 82.22 145 ALA C O 1
ATOM 5564 N N . ALA C 1 146 ? 46.597 -21.541 32.553 1.00 86.79 146 ALA C N 1
ATOM 5565 C CA . ALA C 1 146 ? 47.040 -22.801 31.958 1.00 78.38 146 ALA C CA 1
ATOM 5566 C C . ALA C 1 146 ? 48.470 -23.136 32.364 1.00 83.75 146 ALA C C 1
ATOM 5567 O O . ALA C 1 146 ? 48.807 -24.310 32.560 1.00 81.55 146 ALA C O 1
ATOM 5569 N N . LEU C 1 147 ? 49.335 -22.120 32.460 1.00 86.86 147 LEU C N 1
ATOM 5570 C CA . LEU C 1 147 ? 50.700 -22.346 32.923 1.00 81.27 147 LEU C CA 1
ATOM 5571 C C . LEU C 1 147 ? 50.717 -22.786 34.381 1.00 90.18 147 LEU C C 1
ATOM 5572 O O . LEU C 1 147 ? 51.501 -23.663 34.763 1.00 93.65 147 LEU C O 1
ATOM 5577 N N . VAL C 1 148 ? 49.857 -22.189 35.208 1.00 90.80 148 VAL C N 1
ATOM 5578 C CA . VAL C 1 148 ? 49.749 -22.602 36.604 1.00 89.22 148 VAL C CA 1
ATOM 5579 C C . VAL C 1 148 ? 49.338 -24.067 36.690 1.00 92.29 148 VAL C C 1
ATOM 5580 O O . VAL C 1 148 ? 49.855 -24.828 37.520 1.00 93.94 148 VAL C O 1
ATOM 5584 N N . ALA C 1 149 ? 48.397 -24.485 35.839 1.00 82.73 149 ALA C N 1
ATOM 5585 C CA . ALA C 1 149 ? 47.953 -25.875 35.847 1.00 89.33 149 ALA C CA 1
ATOM 5586 C C . ALA C 1 149 ? 49.068 -26.820 35.421 1.00 94.94 149 ALA C C 1
ATOM 5587 O O . ALA C 1 149 ? 49.223 -27.905 35.997 1.00 94.83 149 ALA C O 1
ATOM 5589 N N . GLN C 1 150 ? 49.847 -26.430 34.409 1.00 91.68 150 GLN C N 1
ATOM 5590 C CA . GLN C 1 150 ? 50.954 -27.269 33.961 1.00 90.97 150 GLN C CA 1
ATOM 5591 C C . GLN C 1 150 ? 51.962 -27.497 35.079 1.00 98.92 150 GLN C C 1
ATOM 5592 O O . GLN C 1 150 ? 52.444 -28.621 35.271 1.00 94.38 150 GLN C O 1
ATOM 5598 N N . LEU C 1 151 ? 52.285 -26.444 35.833 1.00 93.21 151 LEU C N 1
ATOM 5599 C CA . LEU C 1 151 ? 53.242 -26.580 36.927 1.00 97.33 151 LEU C CA 1
ATOM 5600 C C . LEU C 1 151 ? 52.733 -27.558 37.975 1.00 95.64 151 LEU C C 1
ATOM 5601 O O . LEU C 1 151 ? 53.461 -28.458 38.410 1.00 101.02 151 LEU C O 1
ATOM 5606 N N . ARG C 1 152 ? 51.472 -27.405 38.385 1.00 98.54 152 ARG C N 1
ATOM 5607 C CA . ARG C 1 152 ? 50.913 -28.281 39.409 1.00 101.05 152 ARG C CA 1
ATOM 5608 C C . ARG C 1 152 ? 50.708 -29.699 38.891 1.00 98.14 152 ARG C C 1
ATOM 5609 O O . ARG C 1 152 ? 50.739 -30.654 39.677 1.00 107.85 152 ARG C O 1
ATOM 5617 N N . ALA C 1 153 ? 50.493 -29.860 37.585 1.00 99.30 153 ALA C N 1
ATOM 5618 C CA . ALA C 1 153 ? 50.402 -31.201 37.017 1.00 98.22 153 ALA C CA 1
ATOM 5619 C C . ALA C 1 153 ? 51.745 -31.914 37.085 1.00 97.01 153 ALA C C 1
ATOM 5620 O O . ALA C 1 153 ? 51.800 -33.134 37.279 1.00 100.90 153 ALA C O 1
ATOM 5622 N N . ALA C 1 154 ? 52.837 -31.172 36.903 1.00 101.23 154 ALA C N 1
ATOM 5623 C CA . ALA C 1 154 ? 54.163 -31.766 36.968 1.00 105.24 154 ALA C CA 1
ATOM 5624 C C . ALA C 1 154 ? 54.583 -32.089 38.392 1.00 100.52 154 ALA C C 1
ATOM 5625 O O . ALA C 1 154 ? 55.512 -32.880 38.580 1.00 103.60 154 ALA C O 1
ATOM 5627 N N . GLY C 1 155 ? 53.926 -31.497 39.390 1.00 104.11 155 GLY C N 1
ATOM 5628 C CA . GLY C 1 155 ? 54.224 -31.799 40.777 1.00 112.40 155 GLY C CA 1
ATOM 5629 C C . GLY C 1 155 ? 54.703 -30.617 41.595 1.00 105.34 155 GLY C C 1
ATOM 5630 O O . GLY C 1 155 ? 55.244 -30.799 42.689 1.00 110.35 155 GLY C O 1
ATOM 5631 N N . VAL C 1 156 ? 54.529 -29.405 41.077 1.00 104.23 156 VAL C N 1
ATOM 5632 C CA . VAL C 1 156 ? 54.946 -28.207 41.798 1.00 103.04 156 VAL C CA 1
ATOM 5633 C C . VAL C 1 156 ? 53.923 -27.893 42.881 1.00 109.58 156 VAL C C 1
ATOM 5634 O O . VAL C 1 156 ? 52.718 -27.801 42.612 1.00 104.15 156 VAL C O 1
ATOM 5638 N N . GLU C 1 157 ? 54.403 -27.736 44.111 1.00 106.49 157 GLU C N 1
ATOM 5639 C CA . GLU C 1 157 ? 53.568 -27.379 45.249 1.00 106.84 157 GLU C CA 1
ATOM 5640 C C . GLU C 1 157 ? 53.733 -25.889 45.525 1.00 103.05 157 GLU C C 1
ATOM 5641 O O . GLU C 1 157 ? 54.836 -25.437 45.855 1.00 105.05 157 GLU C O 1
ATOM 5647 N N . ALA C 1 158 ? 52.653 -25.127 45.370 1.00 97.15 158 ALA C N 1
ATOM 5648 C CA . ALA C 1 158 ? 52.709 -23.694 45.634 1.00 97.13 158 ALA C CA 1
ATOM 5649 C C . ALA C 1 158 ? 51.297 -23.150 45.806 1.00 103.02 158 ALA C C 1
ATOM 5650 O O . ALA C 1 158 ? 50.338 -23.695 45.253 1.00 100.00 158 ALA C O 1
ATOM 5652 N N . GLY C 1 159 ? 51.186 -22.062 46.586 1.00 100.17 159 GLY C N 1
ATOM 5653 C CA . GLY C 1 159 ? 49.909 -21.397 46.773 1.00 100.14 159 GLY C CA 1
ATOM 5654 C C . GLY C 1 159 ? 49.483 -20.576 45.562 1.00 102.90 159 GLY C C 1
ATOM 5655 O O . GLY C 1 159 ? 50.292 -20.206 44.713 1.00 101.87 159 GLY C O 1
ATOM 5656 N N . ASP C 1 160 ? 48.175 -20.298 45.492 1.00 102.94 160 ASP C N 1
ATOM 5657 C CA . ASP C 1 160 ? 47.605 -19.585 44.345 1.00 94.06 160 ASP C CA 1
ATOM 5658 C C . ASP C 1 160 ? 48.276 -18.235 44.120 1.00 89.90 160 ASP C C 1
ATOM 5659 O O . ASP C 1 160 ? 48.622 -17.884 42.986 1.00 97.54 160 ASP C O 1
ATOM 5664 N N . GLU C 1 161 ? 48.450 -17.452 45.184 1.00 93.73 161 GLU C N 1
ATOM 5665 C CA . GLU C 1 161 ? 49.007 -16.113 45.024 1.00 97.25 161 GLU C CA 1
ATOM 5666 C C . GLU C 1 161 ? 50.419 -16.171 44.455 1.00 95.29 161 GLU C C 1
ATOM 5667 O O . GLU C 1 161 ? 50.739 -15.481 43.480 1.00 102.28 161 GLU C O 1
ATOM 5673 N N . ALA C 1 162 ? 51.268 -17.024 45.027 1.00 91.47 162 ALA C N 1
ATOM 5674 C CA . ALA C 1 162 ? 52.660 -17.073 44.596 1.00 95.13 162 ALA C CA 1
ATOM 5675 C C . ALA C 1 162 ? 52.802 -17.689 43.209 1.00 92.61 162 ALA C C 1
ATOM 5676 O O . ALA C 1 162 ? 53.660 -17.268 42.427 1.00 81.53 162 ALA C O 1
ATOM 5678 N N . ILE C 1 163 ? 51.997 -18.708 42.898 1.00 88.07 163 ILE C N 1
ATOM 5679 C CA . ILE C 1 163 ? 52.170 -19.405 41.629 1.00 85.25 163 ILE C CA 1
ATOM 5680 C C . ILE C 1 163 ? 51.649 -18.565 40.466 1.00 95.19 163 ILE C C 1
ATOM 5681 O O . ILE C 1 163 ? 52.196 -18.625 39.358 1.00 86.57 163 ILE C O 1
ATOM 5686 N N . TYR C 1 164 ? 50.608 -17.759 40.690 1.00 93.63 164 TYR C N 1
ATOM 5687 C CA . TYR C 1 164 ? 50.146 -16.852 39.646 1.00 87.50 164 TYR C CA 1
ATOM 5688 C C . TYR C 1 164 ? 51.063 -15.645 39.509 1.00 89.12 164 TYR C C 1
ATOM 5689 O O . TYR C 1 164 ? 51.223 -15.114 38.404 1.00 92.31 164 TYR C O 1
ATOM 5698 N N . ASP C 1 165 ? 51.668 -15.201 40.614 1.00 94.44 165 ASP C N 1
ATOM 5699 C CA . ASP C 1 165 ? 52.679 -14.152 40.537 1.00 93.72 165 ASP C CA 1
ATOM 5700 C C . ASP C 1 165 ? 53.888 -14.631 39.746 1.00 84.90 165 ASP C C 1
ATOM 5701 O O . ASP C 1 165 ? 54.475 -13.874 38.964 1.00 92.38 165 ASP C O 1
ATOM 5706 N N . PHE C 1 166 ? 54.274 -15.890 39.949 1.00 78.64 166 PHE C N 1
ATOM 5707 C CA . PHE C 1 166 ? 55.366 -16.495 39.196 1.00 86.51 166 PHE C CA 1
ATOM 5708 C C . PHE C 1 166 ? 55.007 -16.623 37.720 1.00 91.65 166 PHE C C 1
ATOM 5709 O O . PHE C 1 166 ? 55.771 -16.205 36.844 1.00 87.82 166 PHE C O 1
ATOM 5717 N N . ALA C 1 167 ? 53.827 -17.176 37.428 1.00 104.10 167 ALA C N 1
ATOM 5718 C CA . ALA C 1 167 ? 53.395 -17.312 36.042 1.00 103.27 167 ALA C CA 1
ATOM 5719 C C . ALA C 1 167 ? 53.298 -15.954 35.359 1.00 99.72 167 ALA C C 1
ATOM 5720 O O . ALA C 1 167 ? 53.641 -15.818 34.178 1.00 99.04 167 ALA C O 1
ATOM 5722 N N . GLY C 1 168 ? 52.839 -14.934 36.087 1.00 83.98 168 GLY C N 1
ATOM 5723 C CA . GLY C 1 168 ? 52.768 -13.607 35.505 1.00 86.75 168 GLY C CA 1
ATOM 5724 C C . GLY C 1 168 ? 54.128 -13.003 35.221 1.00 84.03 168 GLY C C 1
ATOM 5725 O O . GLY C 1 168 ? 54.291 -12.264 34.247 1.00 85.34 168 GLY C O 1
ATOM 5726 N N . ARG C 1 169 ? 55.120 -13.298 36.063 1.00 84.10 169 ARG C N 1
ATOM 5727 C CA . ARG C 1 169 ? 56.460 -12.769 35.837 1.00 81.70 169 ARG C CA 1
ATOM 5728 C C . ARG C 1 169 ? 57.142 -13.458 34.662 1.00 85.51 169 ARG C C 1
ATOM 5729 O O . ARG C 1 169 ? 57.954 -12.838 33.966 1.00 84.39 169 ARG C O 1
ATOM 5737 N N . ILE C 1 170 ? 56.836 -14.736 34.430 1.00 88.14 170 ILE C N 1
ATOM 5738 C CA . ILE C 1 170 ? 57.376 -15.428 33.265 1.00 82.05 170 ILE C CA 1
ATOM 5739 C C . ILE C 1 170 ? 56.831 -14.813 31.983 1.00 84.15 170 ILE C C 1
ATOM 5740 O O . ILE C 1 170 ? 57.577 -14.567 31.027 1.00 86.12 170 ILE C O 1
ATOM 5745 N N . LEU C 1 171 ? 55.519 -14.564 31.941 1.00 83.15 171 LEU C N 1
ATOM 5746 C CA . LEU C 1 171 ? 54.903 -14.032 30.730 1.00 78.55 171 LEU C CA 1
ATOM 5747 C C . LEU C 1 171 ? 55.249 -12.566 30.519 1.00 75.92 171 LEU C C 1
ATOM 5748 O O . LEU C 1 171 ? 55.344 -12.113 29.375 1.00 76.40 171 LEU C O 1
ATOM 5753 N N . ALA C 1 172 ? 55.431 -11.808 31.597 1.00 76.33 172 ALA C N 1
ATOM 5754 C CA . ALA C 1 172 ? 55.855 -10.423 31.435 1.00 81.39 172 ALA C CA 1
ATOM 5755 C C . ALA C 1 172 ? 57.276 -10.349 30.887 1.00 83.54 172 ALA C C 1
ATOM 5756 O O . ALA C 1 172 ? 57.572 -9.513 30.027 1.00 84.18 172 ALA C O 1
ATOM 5758 N N . THR C 1 173 ? 58.166 -11.217 31.369 1.00 72.71 173 THR C N 1
ATOM 5759 C CA . THR C 1 173 ? 59.523 -11.249 30.834 1.00 76.35 173 THR C CA 1
ATOM 5760 C C . THR C 1 173 ? 59.535 -11.726 29.385 1.00 82.99 173 THR C C 1
ATOM 5761 O O . THR C 1 173 ? 60.260 -11.171 28.549 1.00 83.24 173 THR C O 1
ATOM 5765 N N . LEU C 1 174 ? 58.734 -12.747 29.066 1.00 77.54 174 LEU C N 1
ATOM 5766 C CA . LEU C 1 174 ? 58.653 -13.216 27.686 1.00 77.20 174 LEU C CA 1
ATOM 5767 C C . LEU C 1 174 ? 58.084 -12.138 26.774 1.00 75.93 174 LEU C C 1
ATOM 5768 O O . LEU C 1 174 ? 58.526 -11.991 25.630 1.00 77.52 174 LEU C O 1
ATOM 5773 N N . ALA C 1 175 ? 57.107 -11.370 27.264 1.00 71.32 175 ALA C N 1
ATOM 5774 C CA . ALA C 1 175 ? 56.532 -10.310 26.444 1.00 72.08 175 ALA C CA 1
ATOM 5775 C C . ALA C 1 175 ? 57.597 -9.308 26.022 1.00 83.48 175 ALA C C 1
ATOM 5776 O O . ALA C 1 175 ? 57.653 -8.907 24.853 1.00 82.76 175 ALA C O 1
ATOM 5778 N N . ARG C 1 176 ? 58.465 -8.908 26.954 1.00 83.21 176 ARG C N 1
ATOM 5779 C CA . ARG C 1 176 ? 59.532 -7.981 26.595 1.00 86.92 176 ARG C CA 1
ATOM 5780 C C . ARG C 1 176 ? 60.507 -8.618 25.611 1.00 83.23 176 ARG C C 1
ATOM 5781 O O . ARG C 1 176 ? 60.896 -7.989 24.620 1.00 88.03 176 ARG C O 1
ATOM 5789 N N . LEU C 1 177 ? 60.900 -9.868 25.859 1.00 77.64 177 LEU C N 1
ATOM 5790 C CA . LEU C 1 177 ? 61.871 -10.517 24.987 1.00 75.20 177 LEU C CA 1
ATOM 5791 C C . LEU C 1 177 ? 61.321 -10.702 23.575 1.00 80.69 177 LEU C C 1
ATOM 5792 O O . LEU C 1 177 ? 62.050 -10.530 22.591 1.00 83.78 177 LEU C O 1
ATOM 5797 N N . TYR C 1 178 ? 60.041 -11.061 23.452 1.00 73.85 178 TYR C N 1
ATOM 5798 C CA . TYR C 1 178 ? 59.449 -11.204 22.127 1.00 72.24 178 TYR C CA 1
ATOM 5799 C C . TYR C 1 178 ? 59.291 -9.853 21.447 1.00 78.85 178 TYR C C 1
ATOM 5800 O O . TYR C 1 178 ? 59.569 -9.721 20.248 1.00 81.22 178 TYR C O 1
ATOM 5809 N N . ALA C 1 179 ? 58.838 -8.842 22.193 1.00 72.69 179 ALA C N 1
ATOM 5810 C CA . ALA C 1 179 ? 58.622 -7.524 21.604 1.00 76.09 179 ALA C CA 1
ATOM 5811 C C . ALA C 1 179 ? 59.930 -6.901 21.142 1.00 86.02 179 ALA C C 1
ATOM 5812 O O . ALA C 1 179 ? 59.997 -6.316 20.053 1.00 96.83 179 ALA C O 1
ATOM 5814 N N . GLU C 1 180 ? 60.981 -7.023 21.949 1.00 80.54 180 GLU C N 1
ATOM 5815 C CA . GLU C 1 180 ? 62.274 -6.479 21.561 1.00 84.54 180 GLU C CA 1
ATOM 5816 C C . GLU C 1 180 ? 62.895 -7.258 20.409 1.00 85.23 180 GLU C C 1
ATOM 5817 O O . GLU C 1 180 ? 63.735 -6.708 19.691 1.00 84.94 180 GLU C O 1
ATOM 5823 N N . ALA C 1 181 ? 62.511 -8.525 20.225 1.00 88.58 181 ALA C N 1
ATOM 5824 C CA . ALA C 1 181 ? 62.966 -9.273 19.057 1.00 85.73 181 ALA C CA 1
ATOM 5825 C C . ALA C 1 181 ? 62.254 -8.822 17.786 1.00 84.74 181 ALA C C 1
ATOM 5826 O O . ALA C 1 181 ? 62.844 -8.865 16.699 1.00 89.64 181 ALA C O 1
ATOM 5828 N N . GLY C 1 182 ? 60.995 -8.398 17.892 1.00 78.71 182 GLY C N 1
ATOM 5829 C CA . GLY C 1 182 ? 60.276 -7.901 16.734 1.00 78.53 182 GLY C CA 1
ATOM 5830 C C . GLY C 1 182 ? 58.834 -8.355 16.629 1.00 75.98 182 GLY C C 1
ATOM 5831 O O . GLY C 1 182 ? 58.172 -8.108 15.617 1.00 73.75 182 GLY C O 1
ATOM 5832 N N . VAL C 1 183 ? 58.325 -9.005 17.676 1.00 80.04 183 VAL C N 1
ATOM 5833 C CA . VAL C 1 183 ? 56.944 -9.471 17.667 1.00 73.12 183 VAL C CA 1
ATOM 5834 C C . VAL C 1 183 ? 55.998 -8.275 17.687 1.00 71.85 183 VAL C C 1
ATOM 5835 O O . VAL C 1 183 ? 56.248 -7.270 18.369 1.00 73.85 183 VAL C O 1
ATOM 5839 N N . ASN C 1 184 ? 54.917 -8.365 16.906 1.00 67.91 184 ASN C N 1
ATOM 5840 C CA . ASN C 1 184 ? 53.915 -7.310 16.814 1.00 70.65 184 ASN C CA 1
ATOM 5841 C C . ASN C 1 184 ? 52.608 -7.646 17.508 1.00 70.58 184 ASN C C 1
ATOM 5842 O O . ASN C 1 184 ? 51.818 -6.734 17.768 1.00 70.38 184 ASN C O 1
ATOM 5847 N N . LEU C 1 185 ? 52.338 -8.925 17.756 1.00 75.87 185 LEU C N 1
ATOM 5848 C CA . LEU C 1 185 ? 51.088 -9.367 18.356 1.00 71.29 185 LEU C CA 1
ATOM 5849 C C . LEU C 1 185 ? 51.381 -10.482 19.346 1.00 69.97 185 LEU C C 1
ATOM 5850 O O . LEU C 1 185 ? 52.081 -11.442 19.010 1.00 68.97 185 LEU C O 1
ATOM 5855 N N . LEU C 1 186 ? 50.822 -10.365 20.549 1.00 70.50 186 LEU C N 1
ATOM 5856 C CA . LEU C 1 186 ? 50.994 -11.353 21.604 1.00 69.87 186 LEU C CA 1
ATOM 5857 C C . LEU C 1 186 ? 49.628 -11.859 22.033 1.00 66.64 186 LEU C C 1
ATOM 5858 O O . LEU C 1 186 ? 48.659 -11.095 22.071 1.00 67.31 186 LEU C O 1
ATOM 5863 N N . SER C 1 187 ? 49.546 -13.151 22.341 1.00 55.65 187 SER C N 1
ATOM 5864 C CA . SER C 1 187 ? 48.292 -13.727 22.797 1.00 70.94 187 SER C CA 1
ATOM 5865 C C . SER C 1 187 ? 48.548 -14.757 23.892 1.00 77.58 187 SER C C 1
ATOM 5866 O O . SER C 1 187 ? 49.551 -15.478 23.872 1.00 78.17 187 SER C O 1
ATOM 5869 N N . TRP C 1 188 ? 47.617 -14.817 24.848 1.00 71.37 188 TRP C N 1
ATOM 5870 C CA . TRP C 1 188 ? 47.642 -15.775 25.950 1.00 71.04 188 TRP C CA 1
ATOM 5871 C C . TRP C 1 188 ? 46.477 -16.731 25.741 1.00 71.50 188 TRP C C 1
ATOM 5872 O O . TRP C 1 188 ? 45.315 -16.308 25.757 1.00 78.52 188 TRP C O 1
ATOM 5883 N N . HIS C 1 189 ? 46.778 -18.007 25.540 1.00 68.13 189 HIS C N 1
ATOM 5884 C CA . HIS C 1 189 ? 45.749 -18.998 25.254 1.00 77.29 189 HIS C CA 1
ATOM 5885 C C . HIS C 1 189 ? 45.410 -19.798 26.514 1.00 84.84 189 HIS C C 1
ATOM 5886 O O . HIS C 1 189 ? 46.292 -20.395 27.146 1.00 74.88 189 HIS C O 1
ATOM 5893 N N . GLU C 1 190 ? 44.129 -19.786 26.880 1.00 77.27 190 GLU C N 1
ATOM 5894 C CA . GLU C 1 190 ? 43.615 -20.464 28.057 1.00 76.25 190 GLU C CA 1
ATOM 5895 C C . GLU C 1 190 ? 42.557 -21.475 27.640 1.00 78.70 190 GLU C C 1
ATOM 5896 O O . GLU C 1 190 ? 41.943 -21.359 26.575 1.00 89.33 190 GLU C O 1
ATOM 5902 N N . ALA C 1 191 ? 42.346 -22.475 28.494 1.00 81.09 191 ALA C N 1
ATOM 5903 C CA . ALA C 1 191 ? 41.321 -23.480 28.239 1.00 83.89 191 ALA C CA 1
ATOM 5904 C C . ALA C 1 191 ? 39.977 -23.129 28.865 1.00 90.57 191 ALA C C 1
ATOM 5905 O O . ALA C 1 191 ? 38.942 -23.606 28.387 1.00 89.31 191 ALA C O 1
ATOM 5907 N N . ALA C 1 192 ? 39.966 -22.322 29.924 1.00 101.58 192 ALA C N 1
ATOM 5908 C CA . ALA C 1 192 ? 38.729 -21.927 30.590 1.00 100.26 192 ALA C CA 1
ATOM 5909 C C . ALA C 1 192 ? 39.052 -20.819 31.582 1.00 93.05 192 ALA C C 1
ATOM 5910 O O . ALA C 1 192 ? 40.208 -20.634 31.971 1.00 98.84 192 ALA C O 1
ATOM 5912 N N . ARG C 1 193 ? 38.019 -20.091 31.992 1.00 87.12 193 ARG C N 1
ATOM 5913 C CA . ARG C 1 193 ? 38.196 -19.089 33.039 1.00 91.09 193 ARG C CA 1
ATOM 5914 C C . ARG C 1 193 ? 38.392 -19.795 34.376 1.00 88.66 193 ARG C C 1
ATOM 5915 O O . ARG C 1 193 ? 37.623 -20.705 34.707 1.00 89.08 193 ARG C O 1
ATOM 5923 N N . PRO C 1 194 ? 39.402 -19.423 35.159 1.00 94.17 194 PRO C N 1
ATOM 5924 C CA . PRO C 1 194 ? 39.686 -20.147 36.406 1.00 104.16 194 PRO C CA 1
ATOM 5925 C C . PRO C 1 194 ? 38.598 -19.954 37.456 1.00 96.29 194 PRO C C 1
ATOM 5926 O O . PRO C 1 194 ? 37.660 -19.167 37.306 1.00 91.51 194 PRO C O 1
ATOM 5930 N N . ALA C 1 195 ? 38.744 -20.714 38.541 1.00 107.52 195 ALA C N 1
ATOM 5931 C CA . ALA C 1 195 ? 37.802 -20.652 39.651 1.00 110.65 195 ALA C CA 1
ATOM 5932 C C . ALA C 1 195 ? 37.799 -19.266 40.287 1.00 108.91 195 ALA C C 1
ATOM 5933 O O . ALA C 1 195 ? 38.786 -18.527 40.225 1.00 104.43 195 ALA C O 1
ATOM 5935 N N . GLU C 1 196 ? 36.663 -18.918 40.906 1.00 108.65 196 GLU C N 1
ATOM 5936 C CA . GLU C 1 196 ? 36.517 -17.602 41.526 1.00 115.76 196 GLU C CA 1
ATOM 5937 C C . GLU C 1 196 ? 37.637 -17.324 42.522 1.00 113.66 196 GLU C C 1
ATOM 5938 O O . GLU C 1 196 ? 38.136 -16.195 42.608 1.00 110.24 196 GLU C O 1
ATOM 5944 N N . GLU C 1 197 ? 38.051 -18.344 43.280 1.00 108.31 197 GLU C N 1
ATOM 5945 C CA . GLU C 1 197 ? 39.129 -18.164 44.246 1.00 110.32 197 GLU C CA 1
ATOM 5946 C C . GLU C 1 197 ? 40.448 -17.789 43.577 1.00 108.18 197 GLU C C 1
ATOM 5947 O O . GLU C 1 197 ? 41.313 -17.188 44.222 1.00 107.90 197 GLU C O 1
ATOM 5953 N N . GLN C 1 198 ? 40.621 -18.112 42.301 1.00 110.14 198 GLN C N 1
ATOM 5954 C CA . GLN C 1 198 ? 41.844 -17.762 41.600 1.00 107.74 198 GLN C CA 1
ATOM 5955 C C . GLN C 1 198 ? 41.648 -16.618 40.620 1.00 97.77 198 GLN C C 1
ATOM 5956 O O . GLN C 1 198 ? 42.639 -16.112 40.081 1.00 93.02 198 GLN C O 1
ATOM 5962 N N . ASP C 1 199 ? 40.398 -16.208 40.382 1.00 99.81 199 ASP C N 1
ATOM 5963 C CA . ASP C 1 199 ? 40.078 -15.211 39.362 1.00 98.42 199 ASP C CA 1
ATOM 5964 C C . ASP C 1 199 ? 40.918 -13.946 39.493 1.00 91.39 199 ASP C C 1
ATOM 5965 O O . ASP C 1 199 ? 41.423 -13.418 38.495 1.00 94.87 199 ASP C O 1
ATOM 5970 N N . ASP C 1 200 ? 41.068 -13.433 40.715 1.00 90.14 200 ASP C N 1
ATOM 5971 C CA . ASP C 1 200 ? 41.790 -12.175 40.888 1.00 93.67 200 ASP C CA 1
ATOM 5972 C C . ASP C 1 200 ? 43.281 -12.341 40.619 1.00 94.98 200 ASP C C 1
ATOM 5973 O O . ASP C 1 200 ? 43.897 -11.484 39.973 1.00 96.72 200 ASP C O 1
ATOM 5978 N N . PHE C 1 201 ? 43.881 -13.428 41.112 1.00 90.76 201 PHE C N 1
ATOM 5979 C CA . PHE C 1 201 ? 45.292 -13.677 40.832 1.00 88.50 201 PHE C CA 1
ATOM 5980 C C . PHE C 1 201 ? 45.524 -13.825 39.337 1.00 89.48 201 PHE C C 1
ATOM 5981 O O . PHE C 1 201 ? 46.536 -13.356 38.803 1.00 92.89 201 PHE C O 1
ATOM 5989 N N . TRP C 1 202 ? 44.579 -14.465 38.648 1.00 92.72 202 TRP C N 1
ATOM 5990 C CA . TRP C 1 202 ? 44.678 -14.660 37.208 1.00 83.77 202 TRP C CA 1
ATOM 5991 C C . TRP C 1 202 ? 44.579 -13.332 36.460 1.00 85.92 202 TRP C C 1
ATOM 5992 O O . TRP C 1 202 ? 45.338 -13.089 35.515 1.00 83.72 202 TRP C O 1
ATOM 6003 N N . LYS C 1 203 ? 43.661 -12.455 36.873 1.00 87.10 203 LYS C N 1
ATOM 6004 C CA . LYS C 1 203 ? 43.563 -11.147 36.234 1.00 81.17 203 LYS C CA 1
ATOM 6005 C C . LYS C 1 203 ? 44.812 -10.312 36.494 1.00 83.70 203 LYS C C 1
ATOM 6006 O O . LYS C 1 203 ? 45.249 -9.554 35.621 1.00 88.47 203 LYS C O 1
ATOM 6012 N N . GLY C 1 204 ? 45.388 -10.423 37.695 1.00 82.00 204 GLY C N 1
ATOM 6013 C CA . GLY C 1 204 ? 46.605 -9.691 38.002 1.00 78.52 204 GLY C CA 1
ATOM 6014 C C . GLY C 1 204 ? 47.810 -10.158 37.214 1.00 80.81 204 GLY C C 1
ATOM 6015 O O . GLY C 1 204 ? 48.699 -9.359 36.905 1.00 82.75 204 GLY C O 1
ATOM 6016 N N . ALA C 1 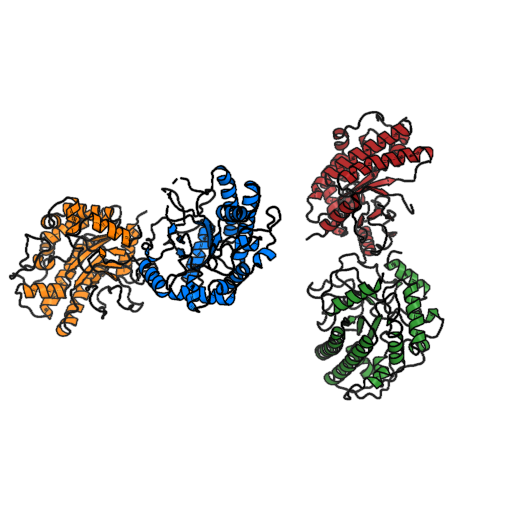205 ? 47.879 -11.455 36.911 1.00 79.28 205 ALA C N 1
ATOM 6017 C CA . ALA C 1 205 ? 48.954 -11.952 36.063 1.00 77.64 205 ALA C CA 1
ATOM 6018 C C . ALA C 1 205 ? 48.752 -11.505 34.618 1.00 82.97 205 ALA C C 1
ATOM 6019 O O . ALA C 1 205 ? 49.722 -11.212 33.908 1.00 75.67 205 ALA C O 1
ATOM 6021 N N . LEU C 1 206 ? 47.495 -11.445 34.169 1.00 79.20 206 LEU C N 1
ATOM 6022 C CA . LEU C 1 206 ? 47.209 -10.916 32.840 1.00 79.94 206 LEU C CA 1
ATOM 6023 C C . LEU C 1 206 ? 47.565 -9.438 32.751 1.00 80.82 206 LEU C C 1
ATOM 6024 O O . LEU C 1 206 ? 48.094 -8.981 31.731 1.00 86.14 206 LEU C O 1
ATOM 6029 N N . GLY C 1 207 ? 47.276 -8.675 33.807 1.00 74.76 207 GLY C N 1
ATOM 6030 C CA . GLY C 1 207 ? 47.629 -7.267 33.803 1.00 74.11 207 GLY C CA 1
ATOM 6031 C C . GLY C 1 207 ? 49.127 -7.045 33.812 1.00 82.88 207 GLY C C 1
ATOM 6032 O O . GLY C 1 207 ? 49.636 -6.155 33.126 1.00 91.09 207 GLY C O 1
ATOM 6033 N N . THR C 1 208 ? 49.853 -7.845 34.595 1.00 83.19 208 THR C N 1
ATOM 6034 C CA . THR C 1 208 ? 51.301 -7.688 34.683 1.00 81.08 208 THR C CA 1
ATOM 6035 C C . THR C 1 208 ? 51.968 -7.896 33.330 1.00 80.03 208 THR C C 1
ATOM 6036 O O . THR C 1 208 ? 52.778 -7.070 32.897 1.00 80.57 208 THR C O 1
ATOM 6040 N N . ALA C 1 209 ? 51.665 -9.012 32.661 1.00 78.81 209 ALA C N 1
ATOM 6041 C CA . ALA C 1 209 ? 52.267 -9.276 31.356 1.00 78.94 209 ALA C CA 1
ATOM 6042 C C . ALA C 1 209 ? 51.699 -8.351 30.284 1.00 85.13 209 ALA C C 1
ATOM 6043 O O . ALA C 1 209 ? 52.436 -7.866 29.416 1.00 79.22 209 ALA C O 1
ATOM 6045 N N . GLY C 1 210 ? 50.389 -8.098 30.325 1.00 93.00 210 GLY C N 1
ATOM 6046 C CA . GLY C 1 210 ? 49.781 -7.228 29.336 1.00 91.32 210 GLY C CA 1
ATOM 6047 C C . GLY C 1 210 ? 50.289 -5.802 29.397 1.00 86.89 210 GLY C C 1
ATOM 6048 O O . GLY C 1 210 ? 50.327 -5.108 28.378 1.00 89.80 210 GLY C O 1
ATOM 6049 N N . ASN C 1 211 ? 50.686 -5.341 30.583 1.00 80.59 211 ASN C N 1
ATOM 6050 C CA . ASN C 1 211 ? 51.140 -3.960 30.695 1.00 84.25 211 ASN C CA 1
ATOM 6051 C C . ASN C 1 211 ? 52.489 -3.744 30.026 1.00 83.37 211 ASN C C 1
ATOM 6052 O O . ASN C 1 211 ? 52.737 -2.657 29.491 1.00 80.69 211 ASN C O 1
ATOM 6057 N N . VAL C 1 212 ? 53.377 -4.741 30.057 1.00 78.66 212 VAL C N 1
ATOM 6058 C CA . VAL C 1 212 ? 54.643 -4.597 29.345 1.00 78.48 212 VAL C CA 1
ATOM 6059 C C . VAL C 1 212 ? 54.420 -4.743 27.849 1.00 77.65 212 VAL C C 1
ATOM 6060 O O . VAL C 1 212 ? 55.045 -4.040 27.046 1.00 76.29 212 VAL C O 1
ATOM 6064 N N . ALA C 1 213 ? 53.505 -5.636 27.454 1.00 79.79 213 ALA C N 1
ATOM 6065 C CA . ALA C 1 213 ? 53.187 -5.804 26.040 1.00 74.80 213 ALA C CA 1
ATOM 6066 C C . ALA C 1 213 ? 52.733 -4.489 25.433 1.00 76.10 213 ALA C C 1
ATOM 6067 O O . ALA C 1 213 ? 53.261 -4.047 24.405 1.00 73.94 213 ALA C O 1
ATOM 6069 N N . ARG C 1 214 ? 51.774 -3.828 26.083 1.00 71.44 214 ARG C N 1
ATOM 6070 C CA . ARG C 1 214 ? 51.298 -2.549 25.574 1.00 70.22 214 ARG C CA 1
ATOM 6071 C C . ARG C 1 214 ? 52.391 -1.496 25.601 1.00 66.97 214 ARG C C 1
ATOM 6072 O O . ARG C 1 214 ? 52.423 -0.617 24.735 1.00 79.97 214 ARG C O 1
ATOM 6080 N N . PHE C 1 215 ? 53.284 -1.555 26.587 1.00 77.06 215 PHE C N 1
ATOM 6081 C CA . PHE C 1 215 ? 54.376 -0.592 26.644 1.00 78.74 215 PHE C CA 1
ATOM 6082 C C . PHE C 1 215 ? 55.255 -0.669 25.406 1.00 75.57 215 PHE C C 1
ATOM 6083 O O . PHE C 1 215 ? 55.842 0.340 24.997 1.00 74.42 215 PHE C O 1
ATOM 6091 N N . HIS C 1 216 ? 55.365 -1.850 24.803 1.00 68.47 216 HIS C N 1
ATOM 6092 C CA . HIS C 1 216 ? 56.099 -2.022 23.564 1.00 74.90 216 HIS C CA 1
ATOM 6093 C C . HIS C 1 216 ? 55.191 -1.938 22.342 1.00 77.36 216 HIS C C 1
ATOM 6094 O O . HIS C 1 216 ? 55.546 -2.459 21.280 1.00 82.90 216 HIS C O 1
ATOM 6101 N N . ARG C 1 217 ? 54.019 -1.311 22.485 1.00 76.72 217 ARG C N 1
ATOM 6102 C CA . ARG C 1 217 ? 53.068 -1.093 21.390 1.00 71.85 217 ARG C CA 1
ATOM 6103 C C . ARG C 1 217 ? 52.559 -2.403 20.790 1.00 71.33 217 ARG C C 1
ATOM 6104 O O . ARG C 1 217 ? 52.124 -2.436 19.635 1.00 75.13 217 ARG C O 1
ATOM 6112 N N . VAL C 1 218 ? 52.572 -3.475 21.574 1.00 71.87 218 VAL C N 1
ATOM 6113 C CA . VAL C 1 218 ? 52.122 -4.801 21.156 1.00 70.66 218 VAL C CA 1
ATOM 6114 C C . VAL C 1 218 ? 50.824 -5.116 21.891 1.00 73.96 218 VAL C C 1
ATOM 6115 O O . VAL C 1 218 ? 50.806 -5.119 23.127 1.00 72.52 218 VAL C O 1
ATOM 6119 N N . PRO C 1 219 ? 49.738 -5.423 21.189 1.00 77.46 219 PRO C N 1
ATOM 6120 C CA . PRO C 1 219 ? 48.472 -5.710 21.865 1.00 72.73 219 PRO C CA 1
ATOM 6121 C C . PRO C 1 219 ? 48.475 -7.102 22.472 1.00 68.48 219 PRO C C 1
ATOM 6122 O O . PRO C 1 219 ? 48.863 -8.077 21.810 1.00 73.53 219 PRO C O 1
ATOM 6126 N N . PRO C 1 220 ? 48.097 -7.227 23.755 1.00 75.82 220 PRO C N 1
ATOM 6127 C CA . PRO C 1 220 ? 47.963 -8.555 24.370 1.00 67.94 220 PRO C CA 1
ATOM 6128 C C . PRO C 1 220 ? 46.528 -9.063 24.314 1.00 70.66 220 PRO C C 1
ATOM 6129 O O . PRO C 1 220 ? 45.638 -8.459 24.925 1.00 68.76 220 PRO C O 1
ATOM 6133 N N . VAL C 1 221 ? 46.297 -10.190 23.637 1.00 65.83 221 VAL C N 1
ATOM 6134 C CA . VAL C 1 221 ? 44.955 -10.718 23.390 1.00 69.29 221 VAL C CA 1
ATOM 6135 C C . VAL C 1 221 ? 44.774 -11.996 24.195 1.00 70.34 221 VAL C C 1
ATOM 6136 O O . VAL C 1 221 ? 45.589 -12.918 24.093 1.00 73.80 221 VAL C O 1
ATOM 6140 N N . LEU C 1 222 ? 43.684 -12.072 24.955 1.00 69.71 222 LEU C N 1
ATOM 6141 C CA . LEU C 1 222 ? 43.332 -13.279 25.693 1.00 68.96 222 LEU C CA 1
ATOM 6142 C C . LEU C 1 222 ? 42.459 -14.166 24.815 1.00 72.58 222 LEU C C 1
ATOM 6143 O O . LEU C 1 222 ? 41.355 -13.766 24.432 1.00 82.12 222 LEU C O 1
ATOM 6148 N N . VAL C 1 223 ? 42.937 -15.369 24.513 1.00 64.74 223 VAL C N 1
ATOM 6149 C CA . VAL C 1 223 ? 42.216 -16.293 23.645 1.00 74.63 223 VAL C CA 1
ATOM 6150 C C . VAL C 1 223 ? 41.738 -17.478 24.474 1.00 79.72 223 VAL C C 1
ATOM 6151 O O . VAL C 1 223 ? 42.548 -18.231 25.029 1.00 79.80 223 VAL C O 1
ATOM 6155 N N . LEU C 1 224 ? 40.420 -17.638 24.550 1.00 79.98 224 LEU C N 1
ATOM 6156 C CA . LEU C 1 224 ? 39.669 -18.734 25.136 1.00 76.64 224 LEU C CA 1
ATOM 6157 C C . LEU C 1 224 ? 39.068 -19.588 24.022 1.00 84.12 224 LEU C C 1
ATOM 6158 O O . LEU C 1 224 ? 38.867 -19.096 22.907 1.00 78.28 224 LEU C O 1
ATOM 6163 N N . PRO C 1 225 ? 38.803 -20.871 24.272 1.00 89.49 225 PRO C N 1
ATOM 6164 C CA . PRO C 1 225 ? 38.319 -21.744 23.193 1.00 85.19 225 PRO C CA 1
ATOM 6165 C C . PRO C 1 225 ? 37.050 -21.215 22.540 1.00 90.61 225 PRO C C 1
ATOM 6166 O O . PRO C 1 225 ? 36.154 -20.690 23.204 1.00 97.86 225 PRO C O 1
ATOM 6170 N N . ALA C 1 226 ? 37.000 -21.338 21.211 1.00 89.91 226 ALA C N 1
ATOM 6171 C CA . ALA C 1 226 ? 35.821 -20.958 20.441 1.00 88.61 226 ALA C CA 1
ATOM 6172 C C . ALA C 1 226 ? 34.586 -21.740 20.862 1.00 90.03 226 ALA C C 1
ATOM 6173 O O . ALA C 1 226 ? 33.466 -21.267 20.648 1.00 97.61 226 ALA C O 1
ATOM 6175 N N . SER C 1 227 ? 34.764 -22.943 21.410 1.00 92.43 227 SER C N 1
ATOM 6176 C CA . SER C 1 227 ? 33.630 -23.769 21.800 1.00 96.21 227 SER C CA 1
ATOM 6177 C C . SER C 1 227 ? 33.023 -23.345 23.125 1.00 102.31 227 SER C C 1
ATOM 6178 O O . SER C 1 227 ? 31.857 -23.662 23.384 1.00 103.01 227 SER C O 1
ATOM 6181 N N . LEU C 1 228 ? 33.782 -22.638 23.957 1.00 120.82 228 LEU C N 1
ATOM 6182 C CA . LEU C 1 228 ? 33.275 -22.159 25.232 1.00 120.61 228 LEU C CA 1
ATOM 6183 C C . LEU C 1 228 ? 32.194 -21.109 25.019 1.00 123.99 228 LEU C C 1
ATOM 6184 O O . LEU C 1 228 ? 32.224 -20.336 24.057 1.00 123.08 228 LEU C O 1
ATOM 6189 N N . ALA C 1 229 ? 31.230 -21.085 25.935 1.00 106.85 229 ALA C N 1
ATOM 6190 C CA . ALA C 1 229 ? 30.117 -20.161 25.812 1.00 98.58 229 ALA C CA 1
ATOM 6191 C C . ALA C 1 229 ? 30.568 -18.736 26.128 1.00 98.64 229 ALA C C 1
ATOM 6192 O O . ALA C 1 229 ? 31.658 -18.494 26.659 1.00 95.02 229 ALA C O 1
ATOM 6194 N N . ALA C 1 230 ? 29.708 -17.782 25.784 1.00 88.98 230 ALA C N 1
ATOM 6195 C CA . ALA C 1 230 ? 30.035 -16.378 25.981 1.00 89.73 230 ALA C CA 1
ATOM 6196 C C . ALA C 1 230 ? 30.079 -16.041 27.467 1.00 96.43 230 ALA C C 1
ATOM 6197 O O . ALA C 1 230 ? 29.276 -16.544 28.258 1.00 95.40 230 ALA C O 1
ATOM 6199 N N . GLY C 1 231 ? 31.034 -15.187 27.841 1.00 93.66 231 GLY C N 1
ATOM 6200 C CA . GLY C 1 231 ? 31.232 -14.792 29.216 1.00 93.87 231 GLY C CA 1
ATOM 6201 C C . GLY C 1 231 ? 31.952 -13.462 29.350 1.00 96.84 231 GLY C C 1
ATOM 6202 O O . GLY C 1 231 ? 32.176 -12.749 28.366 1.00 92.81 231 GLY C O 1
ATOM 6203 N N . PRO C 1 232 ? 32.323 -13.101 30.581 1.00 94.94 232 PRO C N 1
ATOM 6204 C CA . PRO C 1 232 ? 33.015 -11.824 30.797 1.00 87.24 232 PRO C CA 1
ATOM 6205 C C . PRO C 1 232 ? 34.426 -11.842 30.229 1.00 88.14 232 PRO C C 1
ATOM 6206 O O . PRO C 1 232 ? 35.062 -12.894 30.117 1.00 93.91 232 PRO C O 1
ATOM 6208 N N . TRP C 1 233 ? 34.918 -10.654 29.875 1.00 82.77 233 TRP C N 1
ATOM 6209 C CA . TRP C 1 233 ? 36.264 -10.495 29.326 1.00 86.91 233 TRP C CA 1
ATOM 6210 C C . TRP C 1 233 ? 37.050 -9.496 30.166 1.00 92.08 233 TRP C C 1
ATOM 6211 O O . TRP C 1 233 ? 36.670 -8.312 30.232 1.00 88.78 233 TRP C O 1
ATOM 6222 N N . PRO C 1 234 ? 38.136 -9.918 30.821 1.00 95.87 234 PRO C N 1
ATOM 6223 C CA . PRO C 1 234 ? 38.856 -9.015 31.727 1.00 91.41 234 PRO C CA 1
ATOM 6224 C C . PRO C 1 234 ? 39.442 -7.816 30.998 1.00 91.88 234 PRO C C 1
ATOM 6225 O O . PRO C 1 234 ? 39.720 -7.858 29.798 1.00 99.00 234 PRO C O 1
ATOM 6229 N N . ALA C 1 235 ? 39.623 -6.731 31.751 1.00 84.75 235 ALA C N 1
ATOM 6230 C CA . ALA C 1 235 ? 40.119 -5.485 31.185 1.00 84.50 235 ALA C CA 1
ATOM 6231 C C . ALA C 1 235 ? 41.621 -5.508 30.929 1.00 91.30 235 ALA C C 1
ATOM 6232 O O . ALA C 1 235 ? 42.124 -4.653 30.189 1.00 88.55 235 ALA C O 1
ATOM 6234 N N . GLN C 1 236 ? 42.345 -6.472 31.503 1.00 92.11 236 GLN C N 1
ATOM 6235 C CA . GLN C 1 236 ? 43.801 -6.489 31.411 1.00 87.45 236 GLN C CA 1
ATOM 6236 C C . GLN C 1 236 ? 44.313 -6.955 30.053 1.00 85.03 236 GLN C C 1
ATOM 6237 O O . GLN C 1 236 ? 45.511 -6.808 29.775 1.00 81.62 236 GLN C O 1
ATOM 6243 N N . ALA C 1 237 ? 43.453 -7.516 29.209 1.00 79.56 237 ALA C N 1
ATOM 6244 C CA . ALA C 1 237 ? 43.879 -7.976 27.898 1.00 82.98 237 ALA C CA 1
ATOM 6245 C C . ALA C 1 237 ? 42.757 -7.741 26.898 1.00 82.31 237 ALA C C 1
ATOM 6246 O O . ALA C 1 237 ? 41.587 -7.606 27.265 1.00 87.69 237 ALA C O 1
ATOM 6248 N N . VAL C 1 238 ? 43.138 -7.688 25.625 1.00 82.09 238 VAL C N 1
ATOM 6249 C CA . VAL C 1 238 ? 42.171 -7.476 24.541 1.00 82.75 238 VAL C CA 1
ATOM 6250 C C . VAL C 1 238 ? 41.191 -8.644 24.497 1.00 75.03 238 VAL C C 1
ATOM 6251 O O . VAL C 1 238 ? 41.623 -9.815 24.457 1.00 74.13 238 VAL C O 1
ATOM 6255 N N . PRO C 1 239 ? 39.880 -8.402 24.487 1.00 74.53 239 PRO C N 1
ATOM 6256 C CA . PRO C 1 239 ? 38.928 -9.515 24.382 1.00 78.73 239 PRO C CA 1
ATOM 6257 C C . PRO C 1 239 ? 39.016 -10.203 23.029 1.00 81.22 239 PRO C C 1
ATOM 6258 O O . PRO C 1 239 ? 39.407 -9.603 22.024 1.00 82.95 239 PRO C O 1
ATOM 6262 N N . CYS C 1 240 ? 38.630 -11.480 23.010 1.00 82.71 240 CYS C N 1
ATOM 6263 C CA . CYS C 1 240 ? 38.637 -12.292 21.790 1.00 78.88 240 CYS C CA 1
ATOM 6264 C C . CYS C 1 240 ? 37.448 -13.250 21.786 1.00 78.34 240 CYS C C 1
ATOM 6265 O O . CYS C 1 240 ? 37.613 -14.475 21.847 1.00 76.97 240 CYS C O 1
ATOM 6268 N N . PRO C 1 241 ? 36.225 -12.723 21.702 1.00 79.87 241 PRO C N 1
ATOM 6269 C CA . PRO C 1 241 ? 35.048 -13.600 21.714 1.00 86.13 241 PRO C CA 1
ATOM 6270 C C . PRO C 1 241 ? 34.915 -14.409 20.431 1.00 85.62 241 PRO C C 1
ATOM 6271 O O . PRO C 1 241 ? 35.501 -14.098 19.393 1.00 84.03 241 PRO C O 1
ATOM 6275 N N . ALA C 1 242 ? 34.116 -15.468 20.526 1.00 85.40 242 ALA C N 1
ATOM 6276 C CA . ALA C 1 242 ? 33.819 -16.328 19.394 1.00 86.23 242 ALA C CA 1
ATOM 6277 C C . ALA C 1 242 ? 32.784 -15.674 18.478 1.00 90.79 242 ALA C C 1
ATOM 6278 O O . ALA C 1 242 ? 32.180 -14.649 18.808 1.00 83.49 242 ALA C O 1
ATOM 6280 N N . LEU C 1 243 ? 32.581 -16.297 17.310 1.00 92.80 243 LEU C N 1
ATOM 6281 C CA . LEU C 1 243 ? 31.694 -15.739 16.289 1.00 91.88 243 LEU C CA 1
ATOM 6282 C C . LEU C 1 243 ? 30.290 -15.506 16.832 1.00 101.92 243 LEU C C 1
ATOM 6283 O O . LEU C 1 243 ? 29.702 -14.435 16.636 1.00 102.14 243 LEU C O 1
ATOM 6288 N N . ASN C 1 244 ? 29.726 -16.507 17.494 1.00 108.59 244 ASN C N 1
ATOM 6289 C CA . ASN C 1 244 ? 28.332 -16.447 17.903 1.00 116.29 244 ASN C CA 1
ATOM 6290 C C . ASN C 1 244 ? 28.128 -15.713 19.226 1.00 114.84 244 ASN C C 1
ATOM 6291 O O . ASN C 1 244 ? 27.021 -15.760 19.773 1.00 115.76 244 ASN C O 1
ATOM 6296 N N . HIS C 1 245 ? 29.161 -15.030 19.743 1.00 104.48 245 HIS C N 1
ATOM 6297 C CA . HIS C 1 245 ? 29.058 -14.326 21.012 1.00 100.40 245 HIS C CA 1
ATOM 6298 C C . HIS C 1 245 ? 28.386 -12.964 20.827 1.00 98.41 245 HIS C C 1
ATOM 6299 O O . HIS C 1 245 ? 28.488 -12.353 19.761 1.00 99.18 245 HIS C O 1
ATOM 6306 N N . PRO C 1 246 ? 27.687 -12.477 21.850 1.00 96.79 246 PRO C N 1
ATOM 6307 C CA . PRO C 1 246 ? 27.011 -11.178 21.745 1.00 96.30 246 PRO C CA 1
ATOM 6308 C C . PRO C 1 246 ? 28.014 -10.042 21.666 1.00 91.89 246 PRO C C 1
ATOM 6309 O O . PRO C 1 246 ? 29.188 -10.205 22.033 1.00 89.97 246 PRO C O 1
ATOM 6313 N N . PRO C 1 247 ? 27.591 -8.875 21.182 1.00 88.28 247 PRO C N 1
ATOM 6314 C CA . PRO C 1 247 ? 28.530 -7.756 21.033 1.00 90.98 247 PRO C CA 1
ATOM 6315 C C . PRO C 1 247 ? 28.957 -7.181 22.377 1.00 97.26 247 PRO C C 1
ATOM 6316 O O . PRO C 1 247 ? 28.164 -7.085 23.317 1.00 94.28 247 PRO C O 1
ATOM 6320 N N . LEU C 1 248 ? 30.235 -6.792 22.454 1.00 96.46 248 LEU C N 1
ATOM 6321 C CA . LEU C 1 248 ? 30.811 -6.118 23.606 1.00 95.70 248 LEU C CA 1
ATOM 6322 C C . LEU C 1 248 ? 30.586 -4.615 23.499 1.00 99.21 248 LEU C C 1
ATOM 6323 O O . LEU C 1 248 ? 30.345 -4.092 22.406 1.00 104.98 248 LEU C O 1
ATOM 6328 N N . PRO C 1 249 ? 30.632 -3.889 24.616 1.00 100.68 249 PRO C N 1
ATOM 6329 C CA . PRO C 1 249 ? 30.413 -2.435 24.567 1.00 98.05 249 PRO C CA 1
ATOM 6330 C C . PRO C 1 249 ? 31.420 -1.764 23.651 1.00 97.79 249 PRO C C 1
ATOM 6331 O O . PRO C 1 249 ? 32.587 -2.184 23.578 1.00 97.05 249 PRO C O 1
ATOM 6335 N N . PRO C 1 250 ? 31.002 -0.720 22.928 1.00 95.79 250 PRO C N 1
ATOM 6336 C CA . PRO C 1 250 ? 31.890 -0.102 21.925 1.00 95.92 250 PRO C CA 1
ATOM 6337 C C . PRO C 1 250 ? 33.117 0.569 22.516 1.00 93.04 250 PRO C C 1
ATOM 6338 O O . PRO C 1 250 ? 33.989 1.007 21.755 1.00 93.47 250 PRO C O 1
ATOM 6342 N N . VAL C 1 251 ? 33.210 0.676 23.842 1.00 98.21 251 VAL C N 1
ATOM 6343 C CA . VAL C 1 251 ? 34.405 1.238 24.461 1.00 93.59 251 VAL C CA 1
ATOM 6344 C C . VAL C 1 251 ? 35.560 0.250 24.466 1.00 90.66 251 VAL C C 1
ATOM 6345 O O . VAL C 1 251 ? 36.705 0.653 24.706 1.00 96.92 251 VAL C O 1
ATOM 6349 N N . ARG C 1 252 ? 35.296 -1.028 24.176 1.00 88.54 252 ARG C N 1
ATOM 6350 C CA . ARG C 1 252 ? 36.308 -2.081 24.156 1.00 93.36 252 ARG C CA 1
ATOM 6351 C C . ARG C 1 252 ? 36.484 -2.581 22.728 1.00 100.97 252 ARG C C 1
ATOM 6352 O O . ARG C 1 252 ? 35.565 -3.183 22.163 1.00 102.70 252 ARG C O 1
ATOM 6360 N N . THR C 1 253 ? 37.665 -2.358 22.156 1.00 102.82 253 THR C N 1
ATOM 6361 C CA . THR C 1 253 ? 37.991 -2.944 20.862 1.00 93.93 253 THR C CA 1
ATOM 6362 C C . THR C 1 253 ? 38.503 -4.367 21.067 1.00 89.21 253 THR C C 1
ATOM 6363 O O . THR C 1 253 ? 39.329 -4.617 21.949 1.00 91.60 253 THR C O 1
ATOM 6367 N N . HIS C 1 254 ? 38.035 -5.301 20.235 1.00 87.84 254 HIS C N 1
ATOM 6368 C CA . HIS C 1 254 ? 38.318 -6.711 20.486 1.00 85.92 254 HIS C CA 1
ATOM 6369 C C . HIS C 1 254 ? 38.733 -7.444 19.206 1.00 85.62 254 HIS C C 1
ATOM 6370 O O . HIS C 1 254 ? 38.787 -6.873 18.113 1.00 77.86 254 HIS C O 1
ATOM 6377 N N . ALA C 1 255 ? 39.046 -8.730 19.377 1.00 81.05 255 ALA C N 1
ATOM 6378 C CA . ALA C 1 255 ? 39.435 -9.691 18.351 1.00 72.04 255 ALA C CA 1
ATOM 6379 C C . ALA C 1 255 ? 38.409 -10.824 18.302 1.00 81.15 255 ALA C C 1
ATOM 6380 O O . ALA C 1 255 ? 37.479 -10.878 19.110 1.00 80.69 255 ALA C O 1
ATOM 6382 N N . ARG C 1 256 ? 38.553 -11.717 17.316 1.00 75.99 256 ARG C N 1
ATOM 6383 C CA . ARG C 1 256 ? 37.638 -12.842 17.122 1.00 74.28 256 ARG C CA 1
ATOM 6384 C C . ARG C 1 256 ? 38.365 -14.182 17.239 1.00 69.29 256 ARG C C 1
ATOM 6385 O O . ARG C 1 256 ? 39.474 -14.341 16.718 1.00 69.37 256 ARG C O 1
ATOM 6393 N N . ALA C 1 257 ? 37.750 -15.142 17.938 1.00 70.93 257 ALA C N 1
ATOM 6394 C CA . ALA C 1 257 ? 38.330 -16.471 18.136 1.00 71.97 257 ALA C CA 1
ATOM 6395 C C . ALA C 1 257 ? 37.669 -17.513 17.241 1.00 78.10 257 ALA C C 1
ATOM 6396 O O . ALA C 1 257 ? 36.439 -17.636 17.224 1.00 77.08 257 ALA C O 1
ATOM 6398 N N . TRP C 1 258 ? 38.495 -18.266 16.509 1.00 78.38 258 TRP C N 1
ATOM 6399 C CA . TRP C 1 258 ? 38.066 -19.373 15.665 1.00 74.48 258 TRP C CA 1
ATOM 6400 C C . TRP C 1 258 ? 38.624 -20.688 16.195 1.00 71.22 258 TRP C C 1
ATOM 6401 O O . TRP C 1 258 ? 39.628 -20.711 16.908 1.00 74.82 258 TRP C O 1
ATOM 6412 N N . ALA C 1 259 ? 37.976 -21.791 15.823 1.00 77.10 259 ALA C N 1
ATOM 6413 C CA . ALA C 1 259 ? 38.505 -23.110 16.143 1.00 73.12 259 ALA C CA 1
ATOM 6414 C C . ALA C 1 259 ? 39.682 -23.442 15.220 1.00 80.62 259 ALA C C 1
ATOM 6415 O O . ALA C 1 259 ? 39.884 -22.809 14.180 1.00 84.62 259 ALA C O 1
ATOM 6417 N N . ALA C 1 260 ? 40.479 -24.437 15.627 1.00 80.37 260 ALA C N 1
ATOM 6418 C CA . ALA C 1 260 ? 41.710 -24.758 14.905 1.00 81.11 260 ALA C CA 1
ATOM 6419 C C . ALA C 1 260 ? 41.482 -25.516 13.598 1.00 92.02 260 ALA C C 1
ATOM 6420 O O . ALA C 1 260 ? 42.330 -25.449 12.702 1.00 89.21 260 ALA C O 1
ATOM 6422 N N . ASP C 1 261 ? 40.379 -26.241 13.467 1.00 104.29 261 ASP C N 1
ATOM 6423 C CA . ASP C 1 261 ? 40.122 -27.054 12.276 1.00 100.80 261 ASP C CA 1
ATOM 6424 C C . ASP C 1 261 ? 39.813 -26.172 11.071 1.00 100.11 261 ASP C C 1
ATOM 6425 O O . ASP C 1 261 ? 38.769 -25.506 11.062 1.00 105.89 261 ASP C O 1
ATOM 6430 N N . PRO C 1 262 ? 40.667 -26.136 10.041 1.00 94.65 262 PRO C N 1
ATOM 6431 C CA . PRO C 1 262 ? 40.409 -25.231 8.905 1.00 92.32 262 PRO C CA 1
ATOM 6432 C C . PRO C 1 262 ? 39.135 -25.545 8.138 1.00 89.73 262 PRO C C 1
ATOM 6433 O O . PRO C 1 262 ? 38.507 -24.626 7.598 1.00 88.10 262 PRO C O 1
ATOM 6437 N N . ALA C 1 263 ? 38.738 -26.817 8.059 1.00 94.04 263 ALA C N 1
ATOM 6438 C CA . ALA C 1 263 ? 37.519 -27.161 7.336 1.00 87.91 263 ALA C CA 1
ATOM 6439 C C . ALA C 1 263 ? 36.288 -26.554 7.993 1.00 93.74 263 ALA C C 1
ATOM 6440 O O . ALA C 1 263 ? 35.279 -26.318 7.319 1.00 96.98 263 ALA C O 1
ATOM 6442 N N . GLY C 1 264 ? 36.351 -26.291 9.297 1.00 96.41 264 GLY C N 1
ATOM 6443 C CA . GLY C 1 264 ? 35.249 -25.720 10.040 1.00 89.68 264 GLY C CA 1
ATOM 6444 C C . GLY C 1 264 ? 35.247 -24.214 10.157 1.00 86.65 264 GLY C C 1
ATOM 6445 O O . GLY C 1 264 ? 34.371 -23.658 10.827 1.00 98.11 264 GLY C O 1
ATOM 6446 N N . TRP C 1 265 ? 36.197 -23.533 9.521 1.00 85.52 265 TRP C N 1
ATOM 6447 C CA . TRP C 1 265 ? 36.238 -22.081 9.580 1.00 77.23 265 TRP C CA 1
ATOM 6448 C C . TRP C 1 265 ? 35.080 -21.495 8.779 1.00 80.22 265 TRP C C 1
ATOM 6449 O O . TRP C 1 265 ? 34.704 -22.044 7.738 1.00 90.02 265 TRP C O 1
ATOM 6460 N N . PRO C 1 266 ? 34.493 -20.397 9.232 1.00 77.41 266 PRO C N 1
ATOM 6461 C CA . PRO C 1 266 ? 33.503 -19.687 8.425 1.00 79.43 266 PRO C CA 1
ATOM 6462 C C . PRO C 1 266 ? 34.211 -18.761 7.443 1.00 85.53 266 PRO C C 1
ATOM 6463 O O . PRO C 1 266 ? 35.437 -18.681 7.401 1.00 85.08 266 PRO C O 1
ATOM 6467 N N . CYS C 1 267 ? 33.416 -18.031 6.669 1.00 81.76 267 CYS C N 1
ATOM 6468 C CA . CYS C 1 267 ? 33.998 -17.009 5.816 1.00 81.69 267 CYS C CA 1
ATOM 6469 C C . CYS C 1 267 ? 34.550 -15.865 6.656 1.00 81.02 267 CYS C C 1
ATOM 6470 O O . CYS C 1 267 ? 34.153 -15.651 7.807 1.00 85.85 267 CYS C O 1
ATOM 6473 N N . LEU C 1 268 ? 35.458 -15.107 6.054 1.00 78.37 268 LEU C N 1
ATOM 6474 C CA . LEU C 1 268 ? 35.939 -13.903 6.707 1.00 79.18 268 LEU C CA 1
ATOM 6475 C C . LEU C 1 268 ? 34.818 -12.870 6.737 1.00 80.66 268 LEU C C 1
ATOM 6476 O O . LEU C 1 268 ? 34.109 -12.693 5.742 1.00 86.86 268 LEU C O 1
ATOM 6481 N N . PRO C 1 269 ? 34.616 -12.200 7.864 1.00 79.14 269 PRO C N 1
ATOM 6482 C CA . PRO C 1 269 ? 33.444 -11.333 8.019 1.00 83.19 269 PRO C CA 1
ATOM 6483 C C . PRO C 1 269 ? 33.509 -10.113 7.109 1.00 81.35 269 PRO C C 1
ATOM 6484 O O . PRO C 1 269 ? 34.538 -9.783 6.514 1.00 76.42 269 PRO C O 1
ATOM 6488 N N . VAL C 1 270 ? 32.350 -9.452 7.002 1.00 82.09 270 VAL C N 1
ATOM 6489 C CA . VAL C 1 270 ? 32.159 -8.311 6.108 1.00 83.00 270 VAL C CA 1
ATOM 6490 C C . VAL C 1 270 ? 32.726 -7.024 6.705 1.00 88.03 270 VAL C C 1
ATOM 6491 O O . VAL C 1 270 ? 33.077 -6.941 7.884 1.00 91.98 270 VAL C O 1
ATOM 6495 N N . GLU C 1 271 ? 32.837 -6.014 5.843 1.00 96.07 271 GLU C N 1
ATOM 6496 C CA . GLU C 1 271 ? 33.246 -4.675 6.243 1.00 94.24 271 GLU C CA 1
ATOM 6497 C C . GLU C 1 271 ? 32.330 -4.118 7.326 1.00 96.16 271 GLU C C 1
ATOM 6498 O O . GLU C 1 271 ? 31.112 -4.314 7.290 1.00 93.94 271 GLU C O 1
ATOM 6504 N N . GLY C 1 272 ? 32.923 -3.423 8.297 1.00 92.47 272 GLY C N 1
ATOM 6505 C CA . GLY C 1 272 ? 32.178 -2.885 9.411 1.00 95.83 272 GLY C CA 1
ATOM 6506 C C . GLY C 1 272 ? 32.054 -3.779 10.621 1.00 92.97 272 GLY C C 1
ATOM 6507 O O . GLY C 1 272 ? 31.536 -3.326 11.649 1.00 106.03 272 GLY C O 1
ATOM 6508 N N . VAL C 1 273 ? 32.500 -5.034 10.539 1.00 92.18 273 VAL C N 1
ATOM 6509 C CA . VAL C 1 273 ? 32.378 -5.915 11.690 1.00 88.85 273 VAL C CA 1
ATOM 6510 C C . VAL C 1 273 ? 33.257 -5.390 12.825 1.00 85.91 273 VAL C C 1
ATOM 6511 O O . VAL C 1 273 ? 34.198 -4.613 12.621 1.00 88.15 273 VAL C O 1
ATOM 6515 N N . ALA C 1 274 ? 32.928 -5.802 14.047 1.00 82.41 274 ALA C N 1
ATOM 6516 C CA . ALA C 1 274 ? 33.565 -5.187 15.203 1.00 80.08 274 ALA C CA 1
ATOM 6517 C C . ALA C 1 274 ? 35.000 -5.658 15.419 1.00 85.00 274 ALA C C 1
ATOM 6518 O O . ALA C 1 274 ? 35.820 -4.894 15.946 1.00 86.59 274 ALA C O 1
ATOM 6520 N N . GLU C 1 275 ? 35.334 -6.883 15.016 1.00 85.39 275 GLU C N 1
ATOM 6521 C CA . GLU C 1 275 ? 36.637 -7.453 15.345 1.00 75.48 275 GLU C CA 1
ATOM 6522 C C . GLU C 1 275 ? 37.732 -6.913 14.432 1.00 80.55 275 GLU C C 1
ATOM 6523 O O . GLU C 1 275 ? 37.569 -6.856 13.208 1.00 85.21 275 GLU C O 1
ATOM 6529 N N . ARG C 1 276 ? 38.852 -6.513 15.037 1.00 77.83 276 ARG C N 1
ATOM 6530 C CA . ARG C 1 276 ? 40.019 -6.054 14.294 1.00 78.05 276 ARG C CA 1
ATOM 6531 C C . ARG C 1 276 ? 40.985 -7.181 13.968 1.00 73.04 276 ARG C C 1
ATOM 6532 O O . ARG C 1 276 ? 41.924 -6.964 13.195 1.00 68.88 276 ARG C O 1
ATOM 6540 N N . LEU C 1 277 ? 40.758 -8.372 14.519 1.00 70.45 277 LEU C N 1
ATOM 6541 C CA . LEU C 1 277 ? 41.747 -9.437 14.543 1.00 71.16 277 LEU C CA 1
ATOM 6542 C C . LEU C 1 277 ? 41.024 -10.773 14.654 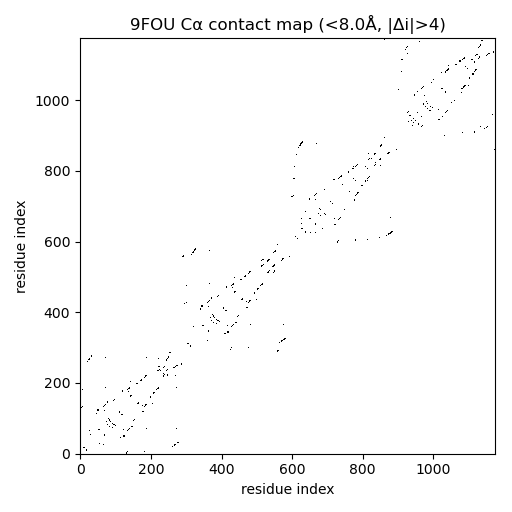1.00 72.18 277 LEU C C 1
ATOM 6543 O O . LEU C 1 277 ? 39.991 -10.875 15.321 1.00 71.62 277 LEU C O 1
ATOM 6548 N N . ILE C 1 278 ? 41.586 -11.803 14.023 1.00 66.20 278 ILE C N 1
ATOM 6549 C CA . ILE C 1 278 ? 41.040 -13.153 14.116 1.00 67.86 278 ILE C CA 1
ATOM 6550 C C . ILE C 1 278 ? 42.162 -14.120 14.453 1.00 74.04 278 ILE C C 1
ATOM 6551 O O . ILE C 1 278 ? 43.187 -14.157 13.765 1.00 79.56 278 ILE C O 1
ATOM 6556 N N . LEU C 1 279 ? 41.977 -14.883 15.526 1.00 65.66 279 LEU C N 1
ATOM 6557 C CA . LEU C 1 279 ? 42.945 -15.873 15.959 1.00 65.78 279 LEU C CA 1
ATOM 6558 C C . LEU C 1 279 ? 42.245 -17.214 16.116 1.00 71.24 279 LEU C C 1
ATOM 6559 O O . LEU C 1 279 ? 41.030 -17.283 16.318 1.00 71.73 279 LEU C O 1
ATOM 6564 N N . THR C 1 280 ? 43.021 -18.286 16.000 1.00 69.97 280 THR C N 1
ATOM 6565 C CA . THR C 1 280 ? 42.519 -19.613 16.323 1.00 77.93 280 THR C CA 1
ATOM 6566 C C . THR C 1 280 ? 42.871 -19.948 17.767 1.00 72.57 280 THR C C 1
ATOM 6567 O O . THR C 1 280 ? 43.930 -19.558 18.266 1.00 72.65 280 THR C O 1
ATOM 6571 N N . ASP C 1 281 ? 41.956 -20.641 18.449 1.00 72.72 281 ASP C N 1
ATOM 6572 C CA . ASP C 1 281 ? 42.176 -20.945 19.857 1.00 73.59 281 ASP C CA 1
ATOM 6573 C C . ASP C 1 281 ? 43.336 -21.910 20.066 1.00 74.68 281 ASP C C 1
ATOM 6574 O O . ASP C 1 281 ? 43.909 -21.934 21.157 1.00 71.13 281 ASP C O 1
ATOM 6579 N N . ALA C 1 282 ? 43.702 -22.687 19.048 1.00 75.38 282 ALA C N 1
ATOM 6580 C CA . ALA C 1 282 ? 44.844 -23.587 19.121 1.00 74.44 282 ALA C CA 1
ATOM 6581 C C . ALA C 1 282 ? 45.495 -23.659 17.747 1.00 78.07 282 ALA C C 1
ATOM 6582 O O . ALA C 1 282 ? 44.948 -23.173 16.756 1.00 80.38 282 ALA C O 1
ATOM 6584 N N . GLU C 1 283 ? 46.677 -24.268 17.691 1.00 80.54 283 GLU C N 1
ATOM 6585 C CA . GLU C 1 283 ? 47.386 -24.375 16.422 1.00 85.60 283 GLU C CA 1
ATOM 6586 C C . GLU C 1 283 ? 46.661 -25.317 15.465 1.00 83.28 283 GLU C C 1
ATOM 6587 O O . GLU C 1 283 ? 46.040 -26.303 15.871 1.00 77.92 283 GLU C O 1
ATOM 6593 N N . VAL C 1 284 ? 46.738 -24.987 14.179 1.00 76.12 284 VAL C N 1
ATOM 6594 C CA . VAL C 1 284 ? 46.135 -25.824 13.136 1.00 79.45 284 VAL C CA 1
ATOM 6595 C C . VAL C 1 284 ? 46.697 -27.239 13.235 1.00 84.62 284 VAL C C 1
ATOM 6596 O O . VAL C 1 284 ? 47.931 -27.409 13.313 1.00 85.28 284 VAL C O 1
ATOM 6600 N N . PRO C 1 285 ? 45.852 -28.271 13.281 1.00 85.80 285 PRO C N 1
ATOM 6601 C CA . PRO C 1 285 ? 46.337 -29.649 13.453 1.00 80.48 285 PRO C CA 1
ATOM 6602 C C . PRO C 1 285 ? 47.512 -29.954 12.543 1.00 88.33 285 PRO C C 1
ATOM 6603 O O . PRO C 1 285 ? 47.400 -29.852 11.313 1.00 94.57 285 PRO C O 1
ATOM 6607 N N . PRO C 1 286 ? 48.662 -30.312 13.119 1.00 98.81 286 PRO C N 1
ATOM 6608 C CA . PRO C 1 286 ? 49.858 -30.574 12.295 1.00 91.17 286 PRO C CA 1
ATOM 6609 C C . PRO C 1 286 ? 49.690 -31.672 11.256 1.00 92.96 286 PRO C C 1
ATOM 6610 O O . PRO C 1 286 ? 50.399 -31.648 10.243 1.00 99.72 286 PRO C O 1
ATOM 6614 N N . GLU C 1 287 ? 48.803 -32.649 11.473 1.00 94.59 287 GLU C N 1
ATOM 6615 C CA . GLU C 1 287 ? 48.616 -33.689 10.463 1.00 96.90 287 GLU C CA 1
ATOM 6616 C C . GLU C 1 287 ? 47.941 -33.163 9.192 1.00 95.46 287 GLU C C 1
ATOM 6617 O O . GLU C 1 287 ? 48.059 -33.800 8.140 1.00 94.20 287 GLU C O 1
ATOM 6623 N N . THR C 1 288 ? 47.226 -32.037 9.262 1.00 99.27 288 THR C N 1
ATOM 6624 C CA . THR C 1 288 ? 46.522 -31.516 8.093 1.00 97.88 288 THR C CA 1
ATOM 6625 C C . THR C 1 288 ? 47.511 -31.222 6.968 1.00 94.45 288 THR C C 1
ATOM 6626 O O . THR C 1 288 ? 48.584 -30.659 7.200 1.00 87.76 288 THR C O 1
ATOM 6630 N N . GLU C 1 289 ? 47.166 -31.649 5.756 1.00 96.10 289 GLU C N 1
ATOM 6631 C CA . GLU C 1 289 ? 48.056 -31.484 4.616 1.00 99.75 289 GLU C CA 1
ATOM 6632 C C . GLU C 1 289 ? 48.201 -30.009 4.245 1.00 92.46 289 GLU C C 1
ATOM 6633 O O . GLU C 1 289 ? 47.277 -29.210 4.402 1.00 91.34 289 GLU C O 1
ATOM 6639 N N . ILE C 1 290 ? 49.380 -29.659 3.728 1.00 100.17 290 ILE C N 1
ATOM 6640 C CA . ILE C 1 290 ? 49.656 -28.279 3.338 1.00 91.18 290 ILE C CA 1
ATOM 6641 C C . ILE C 1 290 ? 48.701 -27.814 2.243 1.00 90.60 290 ILE C C 1
ATOM 6642 O O . ILE C 1 290 ? 48.325 -26.637 2.200 1.00 86.87 290 ILE C O 1
ATOM 6647 N N . ALA C 1 291 ? 48.289 -28.720 1.348 1.00 100.53 291 ALA C N 1
ATOM 6648 C CA . ALA C 1 291 ? 47.412 -28.336 0.245 1.00 93.74 29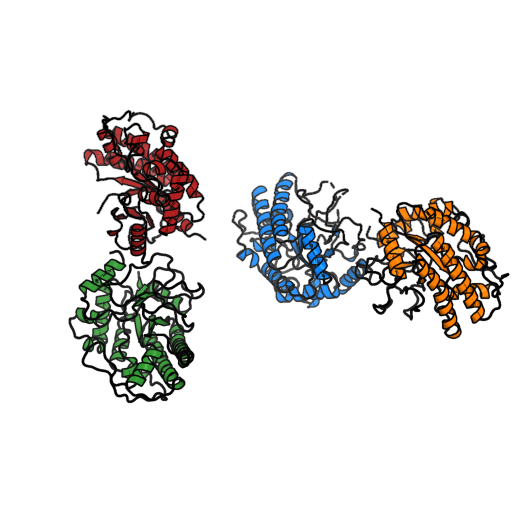1 ALA C CA 1
ATOM 6649 C C . ALA C 1 291 ? 45.985 -28.099 0.721 1.00 99.72 291 ALA C C 1
ATOM 6650 O O . ALA C 1 291 ? 45.302 -27.190 0.232 1.00 94.06 291 ALA C O 1
ATOM 6652 N N . THR C 1 292 ? 45.514 -28.913 1.670 1.00 100.26 292 THR C N 1
ATOM 6653 C CA . THR C 1 292 ? 44.158 -28.740 2.179 1.00 91.59 292 THR C CA 1
ATOM 6654 C C . THR C 1 292 ? 44.053 -27.484 3.027 1.00 85.07 292 THR C C 1
ATOM 6655 O O . THR C 1 292 ? 43.004 -26.830 3.044 1.00 85.07 292 THR C O 1
ATOM 6659 N N . LEU C 1 293 ? 45.116 -27.139 3.749 1.00 86.81 293 LEU C N 1
ATOM 6660 C CA . LEU C 1 293 ? 45.128 -25.864 4.453 1.00 88.19 293 LEU C CA 1
ATOM 6661 C C . LEU C 1 293 ? 45.050 -24.706 3.466 1.00 83.22 293 LEU C C 1
ATOM 6662 O O . LEU C 1 293 ? 44.326 -23.730 3.695 1.00 82.64 293 LEU C O 1
ATOM 6667 N N . LYS C 1 294 ? 45.780 -24.806 2.353 1.00 84.60 294 LYS C N 1
ATOM 6668 C CA . LYS C 1 294 ? 45.750 -23.756 1.339 1.00 82.63 294 LYS C CA 1
ATOM 6669 C C . LYS C 1 294 ? 44.358 -23.597 0.739 1.00 82.45 294 LYS C C 1
ATOM 6670 O O . LYS C 1 294 ? 43.908 -22.475 0.477 1.00 81.69 294 LYS C O 1
ATOM 6676 N N . ALA C 1 295 ? 43.672 -24.709 0.486 1.00 82.84 295 ALA C N 1
ATOM 6677 C CA . ALA C 1 295 ? 42.330 -24.625 -0.076 1.00 75.96 295 ALA C CA 1
ATOM 6678 C C . ALA C 1 295 ? 41.355 -23.980 0.902 1.00 79.19 295 ALA C C 1
ATOM 6679 O O . ALA C 1 295 ? 40.486 -23.200 0.495 1.00 82.30 295 ALA C O 1
ATOM 6681 N N . GLN C 1 296 ? 41.495 -24.273 2.197 1.00 79.68 296 GLN C N 1
ATOM 6682 C CA . GLN C 1 296 ? 40.556 -23.736 3.178 1.00 83.16 296 GLN C CA 1
ATOM 6683 C C . GLN C 1 296 ? 40.808 -22.259 3.461 1.00 80.60 296 GLN C C 1
ATOM 6684 O O . GLN C 1 296 ? 39.858 -21.498 3.679 1.00 74.54 296 GLN C O 1
ATOM 6690 N N . VAL C 1 297 ? 42.073 -21.836 3.464 1.00 79.51 297 VAL C N 1
ATOM 6691 C CA . VAL C 1 297 ? 42.358 -20.411 3.585 1.00 74.38 297 VAL C CA 1
ATOM 6692 C C . VAL C 1 297 ? 41.837 -19.664 2.366 1.00 83.18 297 VAL C C 1
ATOM 6693 O O . VAL C 1 297 ? 41.296 -18.558 2.480 1.00 87.55 297 VAL C O 1
ATOM 6697 N N . GLU C 1 298 ? 41.976 -20.267 1.183 1.00 80.53 298 GLU C N 1
ATOM 6698 C CA . GLU C 1 298 ? 41.479 -19.655 -0.044 1.00 77.74 298 GLU C CA 1
ATOM 6699 C C . GLU C 1 298 ? 39.959 -19.561 -0.043 1.00 75.45 298 GLU C C 1
ATOM 6700 O O . GLU C 1 298 ? 39.392 -18.565 -0.509 1.00 73.95 298 GLU C O 1
ATOM 6706 N N . ARG C 1 299 ? 39.283 -20.591 0.477 1.00 72.51 299 ARG C N 1
ATOM 6707 C CA . ARG C 1 299 ? 37.826 -20.559 0.575 1.00 76.52 299 ARG C CA 1
ATOM 6708 C C . ARG C 1 299 ? 37.366 -19.408 1.455 1.00 77.66 299 ARG C C 1
ATOM 6709 O O . ARG C 1 299 ? 36.469 -18.638 1.092 1.00 74.15 299 ARG C O 1
ATOM 6717 N N . VAL C 1 300 ? 37.983 -19.283 2.624 1.00 85.46 300 VAL C N 1
ATOM 6718 C CA . VAL C 1 300 ? 37.604 -18.276 3.599 1.00 77.12 300 VAL C CA 1
ATOM 6719 C C . VAL C 1 300 ? 37.797 -16.864 3.049 1.00 77.66 300 VAL C C 1
ATOM 6720 O O . VAL C 1 300 ? 37.049 -15.944 3.405 1.00 78.20 300 VAL C O 1
ATOM 6724 N N . ARG C 1 301 ? 38.767 -16.670 2.156 1.00 77.14 301 ARG C N 1
ATOM 6725 C CA . ARG C 1 301 ? 39.050 -15.358 1.583 1.00 76.86 301 ARG C CA 1
ATOM 6726 C C . ARG C 1 301 ? 38.253 -15.072 0.315 1.00 79.84 301 ARG C C 1
ATOM 6727 O O . ARG C 1 301 ? 38.338 -13.960 -0.217 1.00 76.65 301 ARG C O 1
ATOM 6735 N N . GLY C 1 302 ? 37.475 -16.031 -0.175 1.00 77.83 302 GLY C N 1
ATOM 6736 C CA . GLY C 1 302 ? 36.723 -15.817 -1.395 1.00 71.68 302 GLY C CA 1
ATOM 6737 C C . GLY C 1 302 ? 37.508 -16.066 -2.665 1.00 88.43 302 GLY C C 1
ATOM 6738 O O . GLY C 1 302 ? 37.181 -15.493 -3.710 1.00 75.89 302 GLY C O 1
ATOM 6739 N N . GLU C 1 303 ? 38.522 -16.927 -2.611 1.00 85.93 303 GLU C N 1
ATOM 6740 C CA . GLU C 1 303 ? 39.342 -17.253 -3.776 1.00 76.61 303 GLU C CA 1
ATOM 6741 C C . GLU C 1 303 ? 38.934 -18.596 -4.378 1.00 82.99 303 GLU C C 1
ATOM 6742 O O . GLU C 1 303 ? 38.414 -19.466 -3.676 1.00 82.43 303 GLU C O 1
ATOM 6749 N N . GLU D 1 2 ? 25.899 7.338 11.438 1.00 167.89 2 GLU D N 1
ATOM 6750 C CA . GLU D 1 2 ? 24.587 7.597 10.860 1.00 166.66 2 GLU D CA 1
ATOM 6751 C C . GLU D 1 2 ? 24.649 7.580 9.312 1.00 161.73 2 GLU D C 1
ATOM 6752 O O . GLU D 1 2 ? 24.182 8.492 8.623 1.00 164.94 2 GLU D O 1
ATOM 6758 N N . ALA D 1 3 ? 25.240 6.524 8.755 1.00 143.32 3 ALA D N 1
ATOM 6759 C CA . ALA D 1 3 ? 25.392 6.460 7.306 1.00 124.64 3 ALA D CA 1
ATOM 6760 C C . ALA D 1 3 ? 25.708 5.044 6.845 1.00 122.15 3 ALA D C 1
ATOM 6761 O O . ALA D 1 3 ? 26.667 4.841 6.094 1.00 119.30 3 ALA D O 1
ATOM 6763 N N . ALA D 1 4 ? 24.927 4.054 7.287 1.00 122.38 4 ALA D N 1
ATOM 6764 C CA . ALA D 1 4 ? 25.187 2.686 6.849 1.00 121.29 4 ALA D CA 1
ATOM 6765 C C . ALA D 1 4 ? 24.879 2.525 5.368 1.00 111.86 4 ALA D C 1
ATOM 6766 O O . ALA D 1 4 ? 25.742 2.126 4.578 1.00 104.32 4 ALA D O 1
ATOM 6768 N N . GLY D 1 5 ? 23.648 2.855 4.971 1.00 120.04 5 GLY D N 1
ATOM 6769 C CA . GLY D 1 5 ? 23.267 2.803 3.573 1.00 119.45 5 GLY D CA 1
ATOM 6770 C C . GLY D 1 5 ? 23.681 4.017 2.777 1.00 110.97 5 GLY D C 1
ATOM 6771 O O . GLY D 1 5 ? 23.833 3.924 1.554 1.00 105.86 5 GLY D O 1
ATOM 6772 N N . ALA D 1 6 ? 23.869 5.154 3.453 1.00 101.01 6 ALA D N 1
ATOM 6773 C CA . ALA D 1 6 ? 24.299 6.374 2.781 1.00 98.70 6 ALA D CA 1
ATOM 6774 C C . ALA D 1 6 ? 25.690 6.215 2.183 1.00 94.90 6 ALA D C 1
ATOM 6775 O O . ALA D 1 6 ? 25.976 6.752 1.106 1.00 94.46 6 ALA D O 1
ATOM 6777 N N . LEU D 1 7 ? 26.562 5.469 2.863 1.00 88.51 7 LEU D N 1
ATOM 6778 C CA . LEU D 1 7 ? 27.889 5.192 2.324 1.00 85.78 7 LEU D CA 1
ATOM 6779 C C . LEU D 1 7 ? 27.809 4.369 1.044 1.00 83.46 7 LEU D C 1
ATOM 6780 O O . LEU D 1 7 ? 28.513 4.653 0.067 1.00 77.61 7 LEU D O 1
ATOM 6785 N N . TRP D 1 8 ? 26.951 3.348 1.028 1.00 83.83 8 TRP D N 1
ATOM 6786 C CA . TRP D 1 8 ? 26.827 2.505 -0.155 1.00 82.92 8 TRP D CA 1
ATOM 6787 C C . TRP D 1 8 ? 26.219 3.269 -1.325 1.00 85.22 8 TRP D C 1
ATOM 6788 O O . TRP D 1 8 ? 26.632 3.082 -2.476 1.00 79.39 8 TRP D O 1
ATOM 6799 N N . ARG D 1 9 ? 25.246 4.138 -1.056 1.00 86.20 9 ARG D N 1
ATOM 6800 C CA . ARG D 1 9 ? 24.693 4.958 -2.128 1.00 85.98 9 ARG D CA 1
ATOM 6801 C C . ARG D 1 9 ? 25.740 5.932 -2.656 1.00 85.06 9 ARG D C 1
ATOM 6802 O O . ARG D 1 9 ? 25.816 6.177 -3.866 1.00 81.81 9 ARG D O 1
ATOM 6810 N N . ARG D 1 10 ? 26.573 6.476 -1.762 1.00 79.26 10 ARG D N 1
ATOM 6811 C CA . ARG D 1 10 ? 27.649 7.360 -2.195 1.00 78.21 10 ARG D CA 1
ATOM 6812 C C . ARG D 1 10 ? 28.660 6.607 -3.040 1.00 79.99 10 ARG D C 1
ATOM 6813 O O . ARG D 1 10 ? 29.187 7.144 -4.021 1.00 84.89 10 ARG D O 1
ATOM 6821 N N . ARG D 1 11 ? 28.944 5.361 -2.663 1.00 78.57 11 ARG D N 1
ATOM 6822 C CA . ARG D 1 11 ? 29.886 4.548 -3.416 1.00 79.34 11 ARG D CA 1
ATOM 6823 C C . ARG D 1 11 ? 29.384 4.260 -4.824 1.00 83.68 11 ARG D C 1
ATOM 6824 O O . ARG D 1 11 ? 30.189 4.121 -5.749 1.00 78.69 11 ARG D O 1
ATOM 6832 N N . MET D 1 12 ? 28.067 4.178 -5.014 1.00 81.68 12 MET D N 1
ATOM 6833 C CA . MET D 1 12 ? 27.553 3.955 -6.360 1.00 79.32 12 MET D CA 1
ATOM 6834 C C . MET D 1 12 ? 27.654 5.223 -7.195 1.00 79.28 12 MET D C 1
ATOM 6835 O O . MET D 1 12 ? 28.028 5.169 -8.371 1.00 82.83 12 MET D O 1
ATOM 6840 N N . GLN D 1 13 ? 27.358 6.372 -6.584 1.00 78.96 13 GLN D N 1
ATOM 6841 C CA . GLN D 1 13 ? 27.442 7.646 -7.290 1.00 81.04 13 GLN D CA 1
ATOM 6842 C C . GLN D 1 13 ? 28.877 7.979 -7.679 1.00 83.40 13 GLN D C 1
ATOM 6843 O O . GLN D 1 13 ? 29.120 8.525 -8.761 1.00 84.47 13 GLN D O 1
ATOM 6849 N N . GLU D 1 14 ? 29.836 7.686 -6.798 1.00 78.34 14 GLU D N 1
ATOM 6850 C CA . GLU D 1 14 ? 31.239 7.865 -7.153 1.00 80.37 14 GLU D CA 1
ATOM 6851 C C . GLU D 1 14 ? 31.623 6.932 -8.287 1.00 83.36 14 GLU D C 1
ATOM 6852 O O . GLU D 1 14 ? 32.397 7.295 -9.181 1.00 84.46 14 GLU D O 1
ATOM 6858 N N . LEU D 1 15 ? 31.099 5.715 -8.250 1.00 85.36 15 LEU D N 1
ATOM 6859 C CA . LEU D 1 15 ? 31.383 4.742 -9.288 1.00 74.79 15 LEU D CA 1
ATOM 6860 C C . LEU D 1 15 ? 30.851 5.215 -10.638 1.00 84.75 15 LEU D C 1
ATOM 6861 O O . LEU D 1 15 ? 31.492 5.008 -11.676 1.00 88.84 15 LEU D O 1
ATOM 6866 N N . ALA D 1 16 ? 29.680 5.861 -10.642 1.00 77.97 16 ALA D N 1
ATOM 6867 C CA . ALA D 1 16 ? 29.089 6.334 -11.892 1.00 78.11 16 ALA D CA 1
ATOM 6868 C C . ALA D 1 16 ? 29.929 7.419 -12.554 1.00 81.37 16 ALA D C 1
ATOM 6869 O O . ALA D 1 16 ? 29.881 7.573 -13.779 1.00 84.12 16 ALA D O 1
ATOM 6871 N N . ARG D 1 17 ? 30.687 8.192 -11.774 1.00 84.20 17 ARG D N 1
ATOM 6872 C CA . ARG D 1 17 ? 31.566 9.217 -12.322 1.00 78.83 17 ARG D CA 1
ATOM 6873 C C . ARG D 1 17 ? 33.032 8.800 -12.275 1.00 73.95 17 ARG D C 1
ATOM 6874 O O . ARG D 1 17 ? 33.918 9.650 -12.395 1.00 64.02 17 ARG D O 1
ATOM 6882 N N . GLY D 1 18 ? 33.301 7.508 -12.091 1.00 78.95 18 GLY D N 1
ATOM 6883 C CA . GLY D 1 18 ? 34.664 7.005 -12.111 1.00 76.49 18 GLY D CA 1
ATOM 6884 C C . GLY D 1 18 ? 35.562 7.515 -11.010 1.00 83.71 18 GLY D C 1
ATOM 6885 O O . GLY D 1 18 ? 36.784 7.430 -11.138 1.00 84.81 18 GLY D O 1
ATOM 6886 N N . ALA D 1 19 ? 34.995 8.052 -9.929 1.00 83.23 19 ALA D N 1
ATOM 6887 C CA . ALA D 1 19 ? 35.776 8.571 -8.813 1.00 89.02 19 ALA D CA 1
ATOM 6888 C C . ALA D 1 19 ? 35.766 7.632 -7.609 1.00 88.86 19 ALA D C 1
ATOM 6889 O O . ALA D 1 19 ? 35.925 8.082 -6.470 1.00 96.02 19 ALA D O 1
ATOM 6891 N N . GLY D 1 20 ? 35.607 6.333 -7.845 1.00 89.36 20 GLY D N 1
ATOM 6892 C CA . GLY D 1 20 ? 35.504 5.391 -6.746 1.00 89.00 20 GLY D CA 1
ATOM 6893 C C . GLY D 1 20 ? 36.840 5.138 -6.067 1.00 96.11 20 GLY D C 1
ATOM 6894 O O . GLY D 1 20 ? 37.897 5.124 -6.699 1.00 91.10 20 GLY D O 1
ATOM 6895 N N . LYS D 1 21 ? 36.783 4.966 -4.755 1.00 94.03 21 LYS D N 1
ATOM 6896 C CA . LYS D 1 21 ? 37.861 4.483 -3.909 1.00 97.40 21 LYS D CA 1
ATOM 6897 C C . LYS D 1 21 ? 37.718 2.978 -3.700 1.00 93.71 21 LYS D C 1
ATOM 6898 O O . LYS D 1 21 ? 36.594 2.470 -3.628 1.00 99.76 21 LYS D O 1
ATOM 6904 N N . PRO D 1 22 ? 38.818 2.226 -3.648 1.00 90.94 22 PRO D N 1
ATOM 6905 C CA . PRO D 1 22 ? 38.710 0.764 -3.507 1.00 92.96 22 PRO D CA 1
ATOM 6906 C C . PRO D 1 22 ? 37.992 0.370 -2.222 1.00 85.86 22 PRO D C 1
ATOM 6907 O O . PRO D 1 22 ? 38.285 0.887 -1.142 1.00 85.75 22 PRO D O 1
ATOM 6911 N N . HIS D 1 23 ? 37.032 -0.544 -2.347 1.00 86.10 23 HIS D N 1
ATOM 6912 C CA . HIS D 1 23 ? 36.291 -1.021 -1.190 1.00 81.54 23 HIS D CA 1
ATOM 6913 C C . HIS D 1 23 ? 35.820 -2.446 -1.445 1.00 85.25 23 HIS D C 1
ATOM 6914 O O . HIS D 1 23 ? 35.907 -2.965 -2.560 1.00 91.43 23 HIS D O 1
ATOM 6921 N N . ALA D 1 24 ? 35.326 -3.079 -0.389 1.00 88.93 24 ALA D N 1
ATOM 6922 C CA . ALA D 1 24 ? 34.762 -4.412 -0.518 1.00 84.48 24 ALA D CA 1
ATOM 6923 C C . ALA D 1 24 ? 33.485 -4.354 -1.353 1.00 77.31 24 ALA D C 1
ATOM 6924 O O . ALA D 1 24 ? 32.701 -3.409 -1.225 1.00 84.26 24 ALA D O 1
ATOM 6926 N N . PRO D 1 25 ? 33.260 -5.329 -2.227 1.00 76.91 25 PRO D N 1
ATOM 6927 C CA . PRO D 1 25 ? 32.126 -5.246 -3.154 1.00 82.36 25 PRO D CA 1
ATOM 6928 C C . PRO D 1 25 ? 30.772 -5.319 -2.460 1.00 79.03 25 PRO D C 1
ATOM 6929 O O . PRO D 1 25 ? 30.597 -5.981 -1.433 1.00 78.32 25 PRO D O 1
ATOM 6933 N N . LEU D 1 26 ? 29.808 -4.614 -3.049 1.00 75.00 26 LEU D N 1
ATOM 6934 C CA . LEU D 1 26 ? 28.423 -4.619 -2.596 1.00 74.36 26 LEU D CA 1
ATOM 6935 C C . LEU D 1 26 ? 27.706 -5.843 -3.156 1.00 79.01 26 LEU D C 1
ATOM 6936 O O . LEU D 1 26 ? 27.699 -6.060 -4.374 1.00 76.82 26 LEU D O 1
ATOM 6941 N N . PHE D 1 27 ? 27.112 -6.645 -2.272 1.00 74.57 27 PHE D N 1
ATOM 6942 C CA . PHE D 1 27 ? 26.407 -7.862 -2.668 1.00 68.16 27 PHE D CA 1
ATOM 6943 C C . PHE D 1 27 ? 24.955 -7.507 -2.976 1.00 72.30 27 PHE D C 1
ATOM 6944 O O . PHE D 1 27 ? 24.197 -7.119 -2.082 1.00 77.40 27 PHE D O 1
ATOM 6952 N N . VAL D 1 28 ? 24.579 -7.625 -4.245 1.00 77.04 28 VAL D N 1
ATOM 6953 C CA . VAL D 1 28 ? 23.218 -7.365 -4.713 1.00 70.98 28 VAL D CA 1
ATOM 6954 C C . VAL D 1 28 ? 22.684 -8.622 -5.387 1.00 77.76 28 VAL D C 1
ATOM 6955 O O . VAL D 1 28 ? 22.741 -8.725 -6.622 1.00 87.29 28 VAL D O 1
ATOM 6959 N N . PRO D 1 29 ? 22.167 -9.596 -4.643 1.00 71.47 29 PRO D N 1
ATOM 6960 C CA . PRO D 1 29 ? 21.539 -10.746 -5.298 1.00 75.51 29 PRO D CA 1
ATOM 6961 C C . PRO D 1 29 ? 20.172 -10.371 -5.848 1.00 83.72 29 PRO D C 1
ATOM 6962 O O . PRO D 1 29 ? 19.434 -9.584 -5.252 1.00 86.98 29 PRO D O 1
ATOM 6966 N N . LEU D 1 30 ? 19.845 -10.928 -7.008 1.00 79.12 30 LEU D N 1
ATOM 6967 C CA . LEU D 1 30 ? 18.551 -10.681 -7.634 1.00 82.56 30 LEU D CA 1
ATOM 6968 C C . LEU D 1 30 ? 17.500 -11.527 -6.926 1.00 79.72 30 LEU D C 1
ATOM 6969 O O . LEU D 1 30 ? 17.541 -12.760 -6.987 1.00 80.73 30 LEU D O 1
ATOM 6974 N N . ILE D 1 31 ? 16.573 -10.876 -6.229 1.00 73.84 31 ILE D N 1
ATOM 6975 C CA . ILE D 1 31 ? 15.498 -11.563 -5.524 1.00 78.51 31 ILE D CA 1
ATOM 6976 C C . ILE D 1 31 ? 14.182 -10.881 -5.868 1.00 84.12 31 ILE D C 1
ATOM 6977 O O . ILE D 1 31 ? 14.055 -9.659 -5.729 1.00 79.39 31 ILE D O 1
ATOM 6982 N N . MET D 1 32 ? 13.209 -11.669 -6.327 1.00 88.30 32 MET D N 1
ATOM 6983 C CA . MET D 1 32 ? 11.890 -11.141 -6.648 1.00 80.15 32 MET D CA 1
ATOM 6984 C C . MET D 1 32 ? 10.799 -12.123 -6.245 1.00 81.00 32 MET D C 1
ATOM 6985 O O . MET D 1 32 ? 10.111 -11.913 -5.243 1.00 89.77 32 MET D O 1
ATOM 6990 N N . GLY D 1 33 ? 10.629 -13.195 -7.020 1.00 83.66 33 GLY D N 1
ATOM 6991 C CA . GLY D 1 33 ? 9.574 -14.147 -6.721 1.00 87.92 33 GLY D CA 1
ATOM 6992 C C . GLY D 1 33 ? 9.749 -14.835 -5.383 1.00 91.73 33 GLY D C 1
ATOM 6993 O O . GLY D 1 33 ? 8.767 -15.235 -4.751 1.00 91.66 33 GLY D O 1
ATOM 6994 N N . CYS D 1 34 ? 10.992 -14.975 -4.927 1.00 89.62 34 CYS D N 1
ATOM 6995 C CA . CYS D 1 34 ? 11.229 -15.597 -3.631 1.00 87.18 34 CYS D CA 1
ATOM 6996 C C . CYS D 1 34 ? 10.673 -14.747 -2.496 1.00 91.24 34 CYS D C 1
ATOM 6997 O O . CYS D 1 34 ? 10.105 -15.278 -1.534 1.00 88.81 34 CYS D O 1
ATOM 7000 N N . ALA D 1 35 ? 10.817 -13.424 -2.597 1.00 90.55 35 ALA D N 1
ATOM 7001 C CA . ALA D 1 35 ? 10.364 -12.523 -1.543 1.00 87.25 35 ALA D CA 1
ATOM 7002 C C . ALA D 1 35 ? 8.863 -12.602 -1.298 1.00 93.95 35 ALA D C 1
ATOM 7003 O O . ALA D 1 35 ? 8.401 -12.191 -0.227 1.00 92.54 35 ALA D O 1
ATOM 7005 N N . ALA D 1 36 ? 8.089 -13.100 -2.266 1.00 93.41 36 ALA D N 1
ATOM 7006 C CA . ALA D 1 36 ? 6.642 -13.196 -2.099 1.00 95.77 36 ALA D CA 1
ATOM 7007 C C . ALA D 1 36 ? 6.240 -14.150 -0.984 1.00 91.42 36 ALA D C 1
ATOM 7008 O O . ALA D 1 36 ? 5.068 -14.155 -0.590 1.00 92.52 36 ALA D O 1
ATOM 7010 N N . GLN D 1 37 ? 7.170 -14.968 -0.485 1.00 92.04 37 GLN D N 1
ATOM 7011 C CA . GLN D 1 37 ? 6.881 -15.867 0.624 1.00 94.13 37 GLN D CA 1
ATOM 7012 C C . GLN D 1 37 ? 6.746 -15.149 1.957 1.00 91.27 37 GLN D C 1
ATOM 7013 O O . GLN D 1 37 ? 6.300 -15.775 2.923 1.00 93.95 37 GLN D O 1
ATOM 7019 N N . ILE D 1 38 ? 7.098 -13.864 2.033 1.00 93.03 38 ILE D N 1
ATOM 7020 C CA . ILE D 1 38 ? 6.971 -13.130 3.290 1.00 90.61 38 ILE D CA 1
ATOM 7021 C C . ILE D 1 38 ? 5.506 -13.005 3.683 1.00 93.71 38 ILE D C 1
ATOM 7022 O O . ILE D 1 38 ? 5.127 -13.257 4.833 1.00 95.23 38 ILE D O 1
ATOM 7027 N N . GLU D 1 39 ? 4.664 -12.605 2.734 1.00 93.59 39 GLU D N 1
ATOM 7028 C CA . GLU D 1 39 ? 3.229 -12.506 2.944 1.00 95.85 39 GLU D CA 1
ATOM 7029 C C . GLU D 1 39 ? 2.476 -13.721 2.423 1.00 99.12 39 GLU D C 1
ATOM 7030 O O . GLU D 1 39 ? 1.251 -13.776 2.564 1.00 95.07 39 GLU D O 1
ATOM 7036 N N . ALA D 1 40 ? 3.179 -14.683 1.819 1.00 103.27 40 ALA D N 1
ATOM 7037 C CA . ALA D 1 40 ? 2.570 -15.902 1.276 1.00 107.63 40 ALA D CA 1
ATOM 7038 C C . ALA D 1 40 ? 1.553 -15.580 0.180 1.00 104.34 40 ALA D C 1
ATOM 7039 O O . ALA D 1 40 ? 0.507 -16.222 0.067 1.00 109.58 40 ALA D O 1
ATOM 7041 N N . ILE D 1 41 ? 1.872 -14.590 -0.646 1.00 100.76 41 ILE D N 1
ATOM 7042 C CA . ILE D 1 41 ? 1.005 -14.188 -1.752 1.00 104.24 41 ILE D CA 1
ATOM 7043 C C . ILE D 1 41 ? 1.619 -14.655 -3.068 1.00 107.53 41 ILE D C 1
ATOM 7044 O O . ILE D 1 41 ? 2.840 -14.864 -3.140 1.00 102.91 41 ILE D O 1
ATOM 7049 N N . PRO D 1 42 ? 0.819 -14.855 -4.117 1.00 104.65 42 PRO D N 1
ATOM 7050 C CA . PRO D 1 42 ? 1.383 -15.290 -5.402 1.00 103.53 42 PRO D CA 1
ATOM 7051 C C . PRO D 1 42 ? 2.306 -14.236 -5.996 1.00 100.43 42 PRO D C 1
ATOM 7052 O O . PRO D 1 42 ? 2.030 -13.035 -5.941 1.00 104.39 42 PRO D O 1
ATOM 7056 N N . ALA D 1 43 ? 3.420 -14.705 -6.563 1.00 99.45 43 ALA D N 1
ATOM 7057 C CA . ALA D 1 43 ? 4.416 -13.794 -7.117 1.00 101.89 43 ALA D CA 1
ATOM 7058 C C . ALA D 1 43 ? 3.823 -12.898 -8.198 1.00 102.44 43 ALA D C 1
ATOM 7059 O O . ALA D 1 43 ? 4.125 -11.700 -8.252 1.00 104.42 43 ALA D O 1
ATOM 7061 N N . ILE D 1 44 ? 2.966 -13.455 -9.061 1.00 104.95 44 ILE D N 1
ATOM 7062 C CA . ILE D 1 44 ? 2.406 -12.670 -10.158 1.00 108.23 44 ILE D CA 1
ATOM 7063 C C . ILE D 1 44 ? 1.506 -11.547 -9.661 1.00 109.33 44 ILE D C 1
ATOM 7064 O O . ILE D 1 44 ? 1.300 -10.560 -10.377 1.00 108.44 44 ILE D O 1
ATOM 7069 N N . ASP D 1 45 ? 0.960 -11.669 -8.450 1.00 118.52 45 ASP D N 1
ATOM 7070 C CA . ASP D 1 45 ? 0.155 -10.591 -7.884 1.00 118.27 45 ASP D CA 1
ATOM 7071 C C . ASP D 1 45 ? 1.033 -9.532 -7.230 1.00 109.17 45 ASP D C 1
ATOM 7072 O O . ASP D 1 45 ? 0.756 -8.333 -7.340 1.00 111.71 45 ASP D O 1
ATOM 7077 N N . MET D 1 46 ? 2.085 -9.965 -6.535 1.00 107.02 46 MET D N 1
ATOM 7078 C CA . MET D 1 46 ? 2.978 -9.035 -5.855 1.00 107.04 46 MET D CA 1
ATOM 7079 C C . MET D 1 46 ? 3.573 -8.018 -6.822 1.00 107.08 46 MET D C 1
ATOM 7080 O O . MET D 1 46 ? 3.580 -6.812 -6.547 1.00 106.31 46 MET D O 1
ATOM 7085 N N . VAL D 1 47 ? 4.067 -8.484 -7.969 1.00 100.07 47 VAL D N 1
ATOM 7086 C CA . VAL D 1 47 ? 4.776 -7.623 -8.910 1.00 99.50 47 VAL D CA 1
ATOM 7087 C C . VAL D 1 47 ? 3.855 -6.597 -9.559 1.00 101.74 47 VAL D C 1
ATOM 7088 O O . VAL D 1 47 ? 4.318 -5.740 -10.320 1.00 108.07 47 VAL D O 1
ATOM 7092 N N . ARG D 1 48 ? 2.555 -6.664 -9.276 1.00 92.69 48 ARG D N 1
ATOM 7093 C CA . ARG D 1 48 ? 1.600 -5.754 -9.894 1.00 99.89 48 ARG D CA 1
ATOM 7094 C C . ARG D 1 48 ? 1.067 -4.695 -8.940 1.00 103.76 48 ARG D C 1
ATOM 7095 O O . ARG D 1 48 ? 0.262 -3.856 -9.356 1.00 110.00 48 ARG D O 1
ATOM 7103 N N . ASP D 1 49 ? 1.494 -4.703 -7.680 1.00 105.11 49 ASP D N 1
ATOM 7104 C CA . ASP D 1 49 ? 1.128 -3.667 -6.725 1.00 102.53 49 ASP D CA 1
ATOM 7105 C C . ASP D 1 49 ? 2.395 -3.099 -6.111 1.00 97.35 49 ASP D C 1
ATOM 7106 O O . ASP D 1 49 ? 3.232 -3.853 -5.610 1.00 99.40 49 ASP D O 1
ATOM 7111 N N . GLY D 1 50 ? 2.528 -1.773 -6.154 1.00 103.33 50 GLY D N 1
ATOM 7112 C CA . GLY D 1 50 ? 3.737 -1.140 -5.652 1.00 101.91 50 GLY D CA 1
ATOM 7113 C C . GLY D 1 50 ? 3.973 -1.388 -4.174 1.00 103.83 50 GLY D C 1
ATOM 7114 O O . GLY D 1 50 ? 5.043 -1.856 -3.776 1.00 101.04 50 GLY D O 1
ATOM 7115 N N . THR D 1 51 ? 2.980 -1.079 -3.336 1.00 101.89 51 THR D N 1
ATOM 7116 C CA . THR D 1 51 ? 3.178 -1.226 -1.896 1.00 106.08 51 THR D CA 1
ATOM 7117 C C . THR D 1 51 ? 3.405 -2.689 -1.524 1.00 110.29 51 THR D C 1
ATOM 7118 O O . THR D 1 51 ? 4.275 -3.005 -0.703 1.00 105.43 51 THR D O 1
ATOM 7122 N N . ARG D 1 52 ? 2.665 -3.598 -2.155 1.00 104.30 52 ARG D N 1
ATOM 7123 C CA . ARG D 1 52 ? 2.855 -5.019 -1.890 1.00 101.05 52 ARG D CA 1
ATOM 7124 C C . ARG D 1 52 ? 4.254 -5.467 -2.302 1.00 105.31 52 ARG D C 1
ATOM 7125 O O . ARG D 1 52 ? 4.861 -6.326 -1.649 1.00 101.01 52 ARG D O 1
ATOM 7133 N N . LEU D 1 53 ? 4.771 -4.901 -3.393 1.00 109.26 53 LEU D N 1
ATOM 7134 C CA . LEU D 1 53 ? 6.130 -5.191 -3.837 1.00 97.27 53 LEU D CA 1
ATOM 7135 C C . LEU D 1 53 ? 7.154 -4.669 -2.834 1.00 97.78 53 LEU D C 1
ATOM 7136 O O . LEU D 1 53 ? 8.113 -5.369 -2.487 1.00 97.15 53 LEU D O 1
ATOM 7141 N N . ARG D 1 54 ? 6.970 -3.431 -2.364 1.00 102.32 54 ARG D N 1
ATOM 7142 C CA . ARG D 1 54 ? 7.904 -2.836 -1.414 1.00 100.12 54 ARG D CA 1
ATOM 7143 C C . ARG D 1 54 ? 7.825 -3.499 -0.041 1.00 98.07 54 ARG D C 1
ATOM 7144 O O . ARG D 1 54 ? 8.818 -3.500 0.694 1.00 101.94 54 ARG D O 1
ATOM 7152 N N . LYS D 1 55 ? 6.672 -4.060 0.336 1.00 98.89 55 LYS D N 1
ATOM 7153 C CA . LYS D 1 55 ? 6.572 -4.662 1.664 1.00 94.80 55 LYS D CA 1
ATOM 7154 C C . LYS D 1 55 ? 7.315 -5.991 1.726 1.00 98.21 55 LYS D C 1
ATOM 7155 O O . LYS D 1 55 ? 8.084 -6.240 2.659 1.00 103.25 55 LYS D O 1
ATOM 7161 N N . ASN D 1 56 ? 7.119 -6.850 0.728 1.00 99.14 56 ASN D N 1
ATOM 7162 C CA . ASN D 1 56 ? 7.796 -8.143 0.742 1.00 94.04 56 ASN D CA 1
ATOM 7163 C C . ASN D 1 56 ? 9.300 -7.989 0.542 1.00 90.25 56 ASN D C 1
ATOM 7164 O O . ASN D 1 56 ? 10.092 -8.677 1.197 1.00 84.90 56 ASN D O 1
ATOM 7169 N N . LEU D 1 57 ? 9.706 -7.091 -0.362 1.00 94.30 57 LEU D N 1
ATOM 7170 C CA . LEU D 1 57 ? 11.120 -6.922 -0.694 1.00 94.28 57 LEU D CA 1
ATOM 7171 C C . LEU D 1 57 ? 11.913 -6.261 0.431 1.00 87.20 57 LEU D C 1
ATOM 7172 O O . LEU D 1 57 ? 13.055 -6.654 0.696 1.00 83.82 57 LEU D O 1
ATOM 7177 N N . SER D 1 58 ? 11.361 -5.225 1.069 1.00 87.27 58 SER D N 1
ATOM 7178 C CA . SER D 1 58 ? 12.116 -4.539 2.116 1.00 89.35 58 SER D CA 1
ATOM 7179 C C . SER D 1 58 ? 12.221 -5.394 3.372 1.00 88.50 58 SER D C 1
ATOM 7180 O O . SER D 1 58 ? 13.248 -5.372 4.061 1.00 88.03 58 SER D O 1
ATOM 7183 N N . GLU D 1 59 ? 11.170 -6.154 3.683 1.00 84.10 59 GLU D N 1
ATOM 7184 C CA . GLU D 1 59 ? 11.183 -7.002 4.870 1.00 88.88 59 GLU D CA 1
ATOM 7185 C C . GLU D 1 59 ? 12.113 -8.198 4.693 1.00 83.15 59 GLU D C 1
ATOM 7186 O O . GLU D 1 59 ? 12.746 -8.641 5.658 1.00 84.18 59 GLU D O 1
ATOM 7192 N N . LEU D 1 60 ? 12.222 -8.728 3.474 1.00 85.87 60 LEU D N 1
ATOM 7193 C CA . LEU D 1 60 ? 13.213 -9.771 3.233 1.00 81.64 60 LEU D CA 1
ATOM 7194 C C . LEU D 1 60 ? 14.625 -9.208 3.324 1.00 79.35 60 LEU D C 1
ATOM 7195 O O . LEU D 1 60 ? 15.532 -9.875 3.838 1.00 82.15 60 LEU D O 1
ATOM 7200 N N . ARG D 1 61 ? 14.830 -7.981 2.833 1.00 78.22 61 ARG D N 1
ATOM 7201 C CA . ARG D 1 61 ? 16.151 -7.364 2.892 1.00 75.76 61 ARG D CA 1
ATOM 7202 C C . ARG D 1 61 ? 16.624 -7.226 4.331 1.00 82.43 61 ARG D C 1
ATOM 7203 O O . ARG D 1 61 ? 17.774 -7.548 4.654 1.00 81.13 61 ARG D O 1
ATOM 7211 N N . ARG D 1 62 ? 15.741 -6.754 5.213 1.00 79.08 62 ARG D N 1
ATOM 7212 C CA . ARG D 1 62 ? 16.104 -6.592 6.616 1.00 82.93 62 ARG D CA 1
ATOM 7213 C C . ARG D 1 62 ? 16.361 -7.936 7.283 1.00 84.93 62 ARG D C 1
ATOM 7214 O O . ARG D 1 62 ? 17.232 -8.042 8.154 1.00 80.87 62 ARG D O 1
ATOM 7222 N N . MET D 1 63 ? 15.631 -8.970 6.869 1.00 79.34 63 MET D N 1
ATOM 7223 C CA . MET D 1 63 ? 15.842 -10.306 7.413 1.00 82.88 63 MET D CA 1
ATOM 7224 C C . MET D 1 63 ? 17.186 -10.878 6.970 1.00 84.71 63 MET D C 1
ATOM 7225 O O . MET D 1 63 ? 17.880 -11.535 7.757 1.00 85.83 63 MET D O 1
ATOM 7230 N N . LEU D 1 64 ? 17.573 -10.635 5.719 1.00 82.37 64 LEU D N 1
ATOM 7231 C CA . LEU D 1 64 ? 18.846 -11.125 5.209 1.00 81.56 64 LEU D CA 1
ATOM 7232 C C . LEU D 1 64 ? 20.022 -10.225 5.568 1.00 79.46 64 LEU D C 1
ATOM 7233 O O . LEU D 1 64 ? 21.165 -10.593 5.283 1.00 86.11 64 LEU D O 1
ATOM 7238 N N . LYS D 1 65 ? 19.771 -9.057 6.162 1.00 81.21 65 LYS D N 1
ATOM 7239 C CA . LYS D 1 65 ? 20.820 -8.106 6.544 1.00 83.12 65 LYS D CA 1
ATOM 7240 C C . LYS D 1 65 ? 21.610 -7.594 5.338 1.00 79.48 65 LYS D C 1
ATOM 7241 O O . LYS D 1 65 ? 22.768 -7.192 5.470 1.00 84.71 65 LYS D O 1
ATOM 7247 N N . LEU D 1 66 ? 20.990 -7.580 4.161 1.00 79.11 66 LEU D N 1
ATOM 7248 C CA . LEU D 1 66 ? 21.644 -7.084 2.957 1.00 80.50 66 LEU D CA 1
ATOM 7249 C C . LEU D 1 66 ? 21.549 -5.564 2.876 1.00 74.71 66 LEU D C 1
ATOM 7250 O O . LEU D 1 66 ? 20.644 -4.945 3.441 1.00 73.70 66 LEU D O 1
ATOM 7255 N N . ASP D 1 67 ? 22.505 -4.962 2.172 1.00 75.18 67 ASP D N 1
ATOM 7256 C CA . ASP D 1 67 ? 22.542 -3.515 2.000 1.00 84.01 67 ASP D CA 1
ATOM 7257 C C . ASP D 1 67 ? 21.861 -3.044 0.720 1.00 81.18 67 ASP D C 1
ATOM 7258 O O . ASP D 1 67 ? 21.925 -1.851 0.401 1.00 79.27 67 ASP D O 1
ATOM 7263 N N . ALA D 1 68 ? 21.205 -3.942 -0.010 1.00 78.52 68 ALA D N 1
ATOM 7264 C CA . ALA D 1 68 ? 20.553 -3.574 -1.257 1.00 79.94 68 ALA D CA 1
ATOM 7265 C C . ALA D 1 68 ? 19.380 -4.512 -1.493 1.00 82.96 68 ALA D C 1
ATOM 7266 O O . ALA D 1 68 ? 19.316 -5.611 -0.933 1.00 80.06 68 ALA D O 1
ATOM 7268 N N . LEU D 1 69 ? 18.438 -4.058 -2.320 1.00 76.48 69 LEU D N 1
ATOM 7269 C CA . LEU D 1 69 ? 17.324 -4.892 -2.746 1.00 74.26 69 LEU D CA 1
ATOM 7270 C C . LEU D 1 69 ? 17.093 -4.694 -4.236 1.00 78.78 69 LEU D C 1
ATOM 7271 O O . LEU D 1 69 ? 17.560 -3.722 -4.836 1.00 81.07 69 LEU D O 1
ATOM 7276 N N . THR D 1 70 ? 16.357 -5.632 -4.827 1.00 85.75 70 THR D N 1
ATOM 7277 C CA . THR D 1 70 ? 16.092 -5.658 -6.265 1.00 75.89 70 THR D CA 1
ATOM 7278 C C . THR D 1 70 ? 14.620 -5.339 -6.513 1.00 77.70 70 THR D C 1
ATOM 7279 O O . THR D 1 70 ? 13.744 -6.176 -6.264 1.00 80.67 70 THR D O 1
ATOM 7283 N N A CYS D 1 71 ? 14.352 -4.126 -7.000 0.50 77.83 71 CYS D N 1
ATOM 7284 N N B CYS D 1 71 ? 14.347 -4.124 -6.995 0.50 81.98 71 CYS D N 1
ATOM 7285 C CA A CYS D 1 71 ? 12.986 -3.707 -7.288 0.50 78.18 71 CYS D CA 1
ATOM 7286 C CA B CYS D 1 71 ? 12.976 -3.719 -7.283 0.50 79.50 71 CYS D CA 1
ATOM 7287 C C A CYS D 1 71 ? 12.481 -4.237 -8.622 0.50 79.50 71 CYS D C 1
ATOM 7288 C C B CYS D 1 71 ? 12.479 -4.229 -8.627 0.50 81.30 71 CYS D C 1
ATOM 7289 O O A CYS D 1 71 ? 11.265 -4.258 -8.847 0.50 81.41 71 CYS D O 1
ATOM 7290 O O B CYS D 1 71 ? 11.266 -4.227 -8.866 0.50 81.40 71 CYS D O 1
ATOM 7295 N N . ALA D 1 72 ? 13.379 -4.654 -9.509 1.00 80.88 72 ALA D N 1
ATOM 7296 C CA . ALA D 1 72 ? 12.983 -5.200 -10.792 1.00 79.30 72 ALA D CA 1
ATOM 7297 C C . ALA D 1 72 ? 13.983 -6.274 -11.183 1.00 85.74 72 ALA D C 1
ATOM 7298 O O . ALA D 1 72 ? 15.191 -6.113 -10.992 1.00 85.71 72 ALA D O 1
ATOM 7300 N N . VAL D 1 73 ? 13.470 -7.365 -11.731 1.00 89.95 73 VAL D N 1
ATOM 7301 C CA . VAL D 1 73 ? 14.301 -8.479 -12.167 1.00 82.70 73 VAL D CA 1
ATOM 7302 C C . VAL D 1 73 ? 14.016 -8.687 -13.651 1.00 95.26 73 VAL D C 1
ATOM 7303 O O . VAL D 1 73 ? 12.922 -8.331 -14.118 1.00 93.03 73 VAL D O 1
ATOM 7307 N N . PRO D 1 74 ? 14.972 -9.202 -14.444 1.00 93.71 74 PRO D N 1
ATOM 7308 C CA . PRO D 1 74 ? 14.662 -9.510 -15.846 1.00 89.08 74 PRO D CA 1
ATOM 7309 C C . PRO D 1 74 ? 13.496 -10.478 -15.942 1.00 88.13 74 PRO D C 1
ATOM 7310 O O . PRO D 1 74 ? 13.620 -11.652 -15.583 1.00 82.49 74 PRO D O 1
ATOM 7314 N N . SER D 1 75 ? 12.344 -9.983 -16.393 1.00 83.33 75 SER D N 1
ATOM 7315 C CA . SER D 1 75 ? 11.125 -10.777 -16.351 1.00 90.07 75 SER D CA 1
ATOM 7316 C C . SER D 1 75 ? 10.168 -10.360 -17.464 1.00 90.37 75 SER D C 1
ATOM 7317 O O . SER D 1 75 ? 8.950 -10.300 -17.263 1.00 91.40 75 SER D O 1
ATOM 7320 N N . CYS D 1 76 ? 10.709 -10.053 -18.643 1.00 89.88 76 CYS D N 1
ATOM 7321 C CA . CYS D 1 76 ? 9.923 -9.698 -19.822 1.00 93.66 76 CYS D CA 1
ATOM 7322 C C . CYS D 1 76 ? 9.151 -8.397 -19.650 1.00 91.05 76 CYS D C 1
ATOM 7323 O O . CYS D 1 76 ? 8.210 -8.134 -20.406 1.00 98.18 76 CYS D O 1
ATOM 7326 N N . MET D 1 77 ? 9.509 -7.583 -18.654 1.00 92.32 77 MET D N 1
ATOM 7327 C CA . MET D 1 77 ? 8.810 -6.317 -18.448 1.00 98.83 77 MET D CA 1
ATOM 7328 C C . MET D 1 77 ? 8.986 -5.387 -19.643 1.00 100.65 77 MET D C 1
ATOM 7329 O O . MET D 1 77 ? 8.048 -4.682 -20.036 1.00 102.07 77 MET D O 1
ATOM 7334 N N . GLU D 1 78 ? 10.180 -5.378 -20.236 1.00 99.93 78 GLU D N 1
ATOM 7335 C CA . GLU D 1 78 ? 10.436 -4.498 -21.370 1.00 100.77 78 GLU D CA 1
ATOM 7336 C C . GLU D 1 78 ? 9.658 -4.942 -22.604 1.00 104.94 78 GLU D C 1
ATOM 7337 O O . GLU D 1 78 ? 9.141 -4.106 -23.354 1.00 110.74 78 GLU D O 1
ATOM 7343 N N . ALA D 1 79 ? 9.551 -6.253 -22.824 1.00 102.22 79 ALA D N 1
ATOM 7344 C CA . ALA D 1 79 ? 8.802 -6.742 -23.975 1.00 96.94 79 ALA D CA 1
ATOM 7345 C C . ALA D 1 79 ? 7.307 -6.529 -23.787 1.00 104.73 79 ALA D C 1
ATOM 7346 O O . ALA D 1 79 ? 6.599 -6.171 -24.737 1.00 106.39 79 ALA D O 1
ATOM 7348 N N . GLU D 1 80 ? 6.811 -6.741 -22.566 1.00 100.53 80 GLU D N 1
ATOM 7349 C CA . GLU D 1 80 ? 5.393 -6.542 -22.292 1.00 108.25 80 GLU D CA 1
ATOM 7350 C C . GLU D 1 80 ? 4.981 -5.095 -22.537 1.00 111.53 80 GLU D C 1
ATOM 7351 O O . GLU D 1 80 ? 3.896 -4.830 -23.069 1.00 125.37 80 GLU D O 1
ATOM 7357 N N . ALA D 1 81 ? 5.837 -4.145 -22.158 1.00 102.08 81 ALA D N 1
ATOM 7358 C CA . ALA D 1 81 ? 5.479 -2.736 -22.270 1.00 99.01 81 ALA D CA 1
ATOM 7359 C C . ALA D 1 81 ? 5.367 -2.278 -23.720 1.00 102.58 81 ALA D C 1
ATOM 7360 O O . ALA D 1 81 ? 4.536 -1.417 -24.030 1.00 107.54 81 ALA D O 1
ATOM 7362 N N . VAL D 1 82 ? 6.182 -2.830 -24.624 1.00 100.00 82 VAL D N 1
ATOM 7363 C CA . VAL D 1 82 ? 6.177 -2.353 -26.005 1.00 94.53 82 VAL D CA 1
ATOM 7364 C C . VAL D 1 82 ? 5.181 -3.080 -26.897 1.00 104.80 82 VAL D C 1
ATOM 7365 O O . VAL D 1 82 ? 4.970 -2.650 -28.043 1.00 104.11 82 VAL D O 1
ATOM 7369 N N . GLY D 1 83 ? 4.564 -4.161 -26.423 1.00 101.76 83 GLY D N 1
ATOM 7370 C CA . GLY D 1 83 ? 3.513 -4.797 -27.195 1.00 102.48 83 GLY D CA 1
ATOM 7371 C C . GLY D 1 83 ? 3.678 -6.276 -27.490 1.00 110.09 83 GLY D C 1
ATOM 7372 O O . GLY D 1 83 ? 3.027 -6.800 -28.401 1.00 115.42 83 GLY D O 1
ATOM 7373 N N . VAL D 1 84 ? 4.539 -6.961 -26.746 1.00 110.27 84 VAL D N 1
ATOM 7374 C CA . VAL D 1 84 ? 4.779 -8.388 -26.942 1.00 109.22 84 VAL D CA 1
ATOM 7375 C C . VAL D 1 84 ? 3.854 -9.180 -26.029 1.00 105.53 84 VAL D C 1
ATOM 7376 O O . VAL D 1 84 ? 3.607 -8.791 -24.882 1.00 109.48 84 VAL D O 1
ATOM 7380 N N . GLU D 1 85 ? 3.329 -10.291 -26.542 1.00 119.55 85 GLU D N 1
ATOM 7381 C CA . GLU D 1 85 ? 2.496 -11.177 -25.737 1.00 127.93 85 GLU D CA 1
ATOM 7382 C C . GLU D 1 85 ? 3.336 -11.817 -24.639 1.00 121.69 85 GLU D C 1
ATOM 7383 O O . GLU D 1 85 ? 4.302 -12.533 -24.924 1.00 124.18 85 GLU D O 1
ATOM 7389 N N . VAL D 1 86 ? 2.976 -11.556 -23.385 1.00 112.41 86 VAL D N 1
ATOM 7390 C CA . VAL D 1 86 ? 3.691 -12.089 -22.232 1.00 111.27 86 VAL D CA 1
ATOM 7391 C C . VAL D 1 86 ? 2.683 -12.779 -21.319 1.00 113.36 86 VAL D C 1
ATOM 7392 O O . VAL D 1 86 ? 1.614 -12.225 -21.036 1.00 113.06 86 VAL D O 1
ATOM 7396 N N . SER D 1 87 ? 3.031 -13.976 -20.850 1.00 110.91 87 SER D N 1
ATOM 7397 C CA . SER D 1 87 ? 2.123 -14.769 -20.030 1.00 108.00 87 SER D CA 1
ATOM 7398 C C . SER D 1 87 ? 1.868 -14.095 -18.686 1.00 113.76 87 SER D C 1
ATOM 7399 O O . SER D 1 87 ? 2.771 -13.516 -18.073 1.00 112.16 87 SER D O 1
ATOM 7402 N N . GLN D 1 88 ? 0.621 -14.176 -18.230 1.00 114.06 88 GLN D N 1
ATOM 7403 C CA . GLN D 1 88 ? 0.182 -13.488 -17.030 1.00 118.09 88 GLN D CA 1
ATOM 7404 C C . GLN D 1 88 ? -0.189 -14.437 -15.896 1.00 122.96 88 GLN D C 1
ATOM 7405 O O . GLN D 1 88 ? -0.494 -13.970 -14.793 1.00 117.71 88 GLN D O 1
ATOM 7411 N N . ASP D 1 89 ? -0.174 -15.753 -16.129 1.00 131.27 89 ASP D N 1
ATOM 7412 C CA . ASP D 1 89 ? -0.661 -16.712 -15.140 1.00 131.40 89 ASP D CA 1
ATOM 7413 C C . ASP D 1 89 ? 0.428 -17.422 -14.338 1.00 130.16 89 ASP D C 1
ATOM 7414 O O . ASP D 1 89 ? 0.090 -18.171 -13.414 1.00 132.29 89 ASP D O 1
ATOM 7419 N N . GLN D 1 90 ? 1.708 -17.236 -14.656 1.00 124.42 90 GLN D N 1
ATOM 7420 C CA . GLN D 1 90 ? 2.750 -17.910 -13.890 1.00 119.13 90 GLN D CA 1
ATOM 7421 C C . GLN D 1 90 ? 3.986 -17.027 -13.823 1.00 108.00 90 GLN D C 1
ATOM 7422 O O . GLN D 1 90 ? 4.196 -16.150 -14.665 1.00 107.77 90 GLN D O 1
ATOM 7428 N N . TRP D 1 91 ? 4.797 -17.268 -12.792 1.00 104.80 91 TRP D N 1
ATOM 7429 C CA . TRP D 1 91 ? 6.059 -16.577 -12.588 1.00 97.01 91 TRP D CA 1
ATOM 7430 C C . TRP D 1 91 ? 7.215 -17.557 -12.703 1.00 99.88 91 TRP D C 1
ATOM 7431 O O . TRP D 1 91 ? 7.153 -18.648 -12.122 1.00 106.87 91 TRP D O 1
ATOM 7442 N N . PRO D 1 92 ? 8.285 -17.211 -13.429 1.00 94.81 92 PRO D N 1
ATOM 7443 C CA . PRO D 1 92 ? 8.504 -15.959 -14.163 1.00 91.80 92 PRO D CA 1
ATOM 7444 C C . PRO D 1 92 ? 7.708 -15.916 -15.458 1.00 98.69 92 PRO D C 1
ATOM 7445 O O . PRO D 1 92 ? 7.356 -16.955 -16.006 1.00 106.77 92 PRO D O 1
ATOM 7449 N N . PRO D 1 93 ? 7.398 -14.726 -15.952 1.00 98.59 93 PRO D N 1
ATOM 7450 C CA . PRO D 1 93 ? 6.611 -14.633 -17.182 1.00 105.66 93 PRO D CA 1
ATOM 7451 C C . PRO D 1 93 ? 7.366 -15.206 -18.373 1.00 102.63 93 PRO D C 1
ATOM 7452 O O . PRO D 1 93 ? 8.594 -15.222 -18.415 1.00 99.08 93 PRO D O 1
ATOM 7456 N N . ARG D 1 94 ? 6.604 -15.688 -19.349 1.00 105.86 94 ARG D N 1
ATOM 7457 C CA . ARG D 1 94 ? 7.164 -16.285 -20.550 1.00 114.31 94 ARG D CA 1
ATOM 7458 C C . ARG D 1 94 ? 6.817 -15.442 -21.770 1.00 118.51 94 ARG D C 1
ATOM 7459 O O . ARG D 1 94 ? 5.739 -14.846 -21.845 1.00 120.43 94 ARG D O 1
ATOM 7467 N N . ILE D 1 95 ? 7.735 -15.410 -22.735 1.00 106.29 95 ILE D N 1
ATOM 7468 C CA . ILE D 1 95 ? 7.502 -14.673 -23.971 1.00 109.14 95 ILE D CA 1
ATOM 7469 C C . ILE D 1 95 ? 6.603 -15.503 -24.877 1.00 115.55 95 ILE D C 1
ATOM 7470 O O . ILE D 1 95 ? 6.845 -16.700 -25.090 1.00 119.28 95 ILE D O 1
ATOM 7475 N N . GLY D 1 96 ? 5.561 -14.869 -25.404 1.00 113.42 96 GLY D N 1
ATOM 7476 C CA . GLY D 1 96 ? 4.569 -15.544 -26.217 1.00 115.24 96 GLY D CA 1
ATOM 7477 C C . GLY D 1 96 ? 4.981 -15.694 -27.665 1.00 111.67 96 GLY D C 1
ATOM 7478 O O . GLY D 1 96 ? 6.171 -15.773 -27.998 1.00 109.42 96 GLY D O 1
ATOM 7479 N N . THR D 1 97 ? 3.981 -15.730 -28.543 1.00 109.87 97 THR D N 1
ATOM 7480 C CA . THR D 1 97 ? 4.210 -15.938 -29.965 1.00 116.53 97 THR D CA 1
ATOM 7481 C C . THR D 1 97 ? 3.620 -14.842 -30.845 1.00 118.12 97 THR D C 1
ATOM 7482 O O . THR D 1 97 ? 3.599 -14.999 -32.073 1.00 122.25 97 THR D O 1
ATOM 7486 N N . THR D 1 98 ? 3.140 -13.746 -30.264 1.00 118.38 98 THR D N 1
ATOM 7487 C CA . THR D 1 98 ? 2.578 -12.650 -31.039 1.00 118.81 98 THR D CA 1
ATOM 7488 C C . THR D 1 98 ? 3.064 -11.327 -30.461 1.00 122.51 98 THR D C 1
ATOM 7489 O O . THR D 1 98 ? 3.464 -11.244 -29.297 1.00 125.70 98 THR D O 1
ATOM 7493 N N . ALA D 1 99 ? 3.048 -10.292 -31.299 1.00 130.60 99 ALA D N 1
ATOM 7494 C CA . ALA D 1 99 ? 3.526 -8.982 -30.883 1.00 128.48 99 ALA D CA 1
ATOM 7495 C C . ALA D 1 99 ? 2.928 -7.905 -31.776 1.00 133.21 99 ALA D C 1
ATOM 7496 O O . ALA D 1 99 ? 2.816 -8.088 -32.991 1.00 134.00 99 ALA D O 1
ATOM 7498 N N . GLN D 1 100 ? 2.543 -6.789 -31.161 1.00 124.60 100 GLN D N 1
ATOM 7499 C CA . GLN D 1 100 ? 2.060 -5.600 -31.863 1.00 127.78 100 GLN D CA 1
ATOM 7500 C C . GLN D 1 100 ? 2.976 -4.442 -31.471 1.00 115.48 100 GLN D C 1
ATOM 7501 O O . GLN D 1 100 ? 2.618 -3.597 -30.649 1.00 111.41 100 GLN D O 1
ATOM 7507 N N . VAL D 1 101 ? 4.172 -4.417 -32.060 1.00 113.60 101 VAL D N 1
ATOM 7508 C CA . VAL D 1 101 ? 5.215 -3.467 -31.697 1.00 110.78 101 VAL D CA 1
ATOM 7509 C C . VAL D 1 101 ? 5.587 -2.627 -32.912 1.00 109.16 101 VAL D C 1
ATOM 7510 O O . VAL D 1 101 ? 5.574 -3.106 -34.050 1.00 121.40 101 VAL D O 1
ATOM 7514 N N . ASP D 1 102 ? 5.936 -1.367 -32.660 1.00 109.02 102 ASP D N 1
ATOM 7515 C CA . ASP D 1 102 ? 6.405 -0.442 -33.690 1.00 111.55 102 ASP D CA 1
ATOM 7516 C C . ASP D 1 102 ? 7.859 -0.100 -33.382 1.00 110.29 102 ASP D C 1
ATOM 7517 O O . ASP D 1 102 ? 8.144 0.781 -32.565 1.00 114.65 102 ASP D O 1
ATOM 7522 N N . VAL D 1 103 ? 8.776 -0.805 -34.045 1.00 105.17 103 VAL D N 1
ATOM 7523 C CA . VAL D 1 103 ? 10.199 -0.636 -33.775 1.00 102.25 103 VAL D CA 1
ATOM 7524 C C . VAL D 1 103 ? 10.682 0.754 -34.171 1.00 103.69 103 VAL D C 1
ATOM 7525 O O . VAL D 1 103 ? 11.619 1.290 -33.566 1.00 107.24 103 VAL D O 1
ATOM 7529 N N . THR D 1 104 ? 10.034 1.380 -35.153 1.00 107.16 104 THR D N 1
ATOM 7530 C CA . THR D 1 104 ? 10.506 2.666 -35.655 1.00 108.97 104 THR D CA 1
ATOM 7531 C C . THR D 1 104 ? 10.000 3.846 -34.833 1.00 111.38 104 THR D C 1
ATOM 7532 O O . THR D 1 104 ? 10.646 4.901 -34.813 1.00 108.19 104 THR D O 1
ATOM 7536 N N . ALA D 1 105 ? 8.862 3.693 -34.160 1.00 108.48 105 ALA D N 1
ATOM 7537 C CA . ALA D 1 105 ? 8.229 4.809 -33.471 1.00 101.37 105 ALA D CA 1
ATOM 7538 C C . ALA D 1 105 ? 9.068 5.295 -32.295 1.00 108.91 105 ALA D C 1
ATOM 7539 O O . ALA D 1 105 ? 9.826 4.538 -31.680 1.00 109.27 105 ALA D O 1
ATOM 7541 N N . GLU D 1 106 ? 8.920 6.582 -31.986 1.00 106.84 106 GLU D N 1
ATOM 7542 C CA . GLU D 1 106 ? 9.584 7.167 -30.830 1.00 107.56 106 GLU D CA 1
ATOM 7543 C C . GLU D 1 106 ? 8.944 6.663 -29.540 1.00 102.43 106 GLU D C 1
ATOM 7544 O O . GLU D 1 106 ? 7.722 6.519 -29.448 1.00 106.72 106 GLU D O 1
ATOM 7550 N N . ILE D 1 107 ? 9.781 6.391 -28.539 1.00 102.62 107 ILE D N 1
ATOM 7551 C CA . ILE D 1 107 ? 9.304 5.825 -27.280 1.00 99.48 107 ILE D CA 1
ATOM 7552 C C . ILE D 1 107 ? 8.415 6.821 -26.546 1.00 102.14 107 ILE D C 1
ATOM 7553 O O . ILE D 1 107 ? 8.804 7.974 -26.313 1.00 100.80 107 ILE D O 1
ATOM 7558 N N . ASP D 1 108 ? 7.226 6.368 -26.145 1.00 96.47 108 ASP D N 1
ATOM 7559 C CA . ASP D 1 108 ? 6.313 7.167 -25.326 1.00 98.54 108 ASP D CA 1
ATOM 7560 C C . ASP D 1 108 ? 6.609 6.839 -23.867 1.00 107.17 108 ASP D C 1
ATOM 7561 O O . ASP D 1 108 ? 6.214 5.784 -23.364 1.00 110.98 108 ASP D O 1
ATOM 7566 N N . ALA D 1 109 ? 7.318 7.746 -23.187 1.00 103.52 109 ALA D N 1
ATOM 7567 C CA . ALA D 1 109 ? 7.768 7.474 -21.823 1.00 105.51 109 ALA D CA 1
ATOM 7568 C C . ALA D 1 109 ? 6.599 7.280 -20.864 1.00 108.42 109 ALA D C 1
ATOM 7569 O O . ALA D 1 109 ? 6.667 6.449 -19.950 1.00 107.06 109 ALA D O 1
ATOM 7571 N N . ASP D 1 110 ? 5.514 8.030 -21.057 1.00 110.48 110 ASP D N 1
ATOM 7572 C CA . ASP D 1 110 ? 4.362 7.880 -20.176 1.00 113.37 110 ASP D CA 1
ATOM 7573 C C . ASP D 1 110 ? 3.687 6.528 -20.378 1.00 115.49 110 ASP D C 1
ATOM 7574 O O . ASP D 1 110 ? 3.320 5.860 -19.404 1.00 115.13 110 ASP D O 1
ATOM 7579 N N . ARG D 1 111 ? 3.539 6.101 -21.636 1.00 111.36 111 ARG D N 1
ATOM 7580 C CA . ARG D 1 111 ? 2.964 4.788 -21.914 1.00 108.73 111 ARG D CA 1
ATOM 7581 C C . ARG D 1 111 ? 3.841 3.679 -21.355 1.00 108.77 111 ARG D C 1
ATOM 7582 O O . ARG D 1 111 ? 3.336 2.685 -20.819 1.00 107.88 111 ARG D O 1
ATOM 7590 N N . LEU D 1 112 ? 5.158 3.838 -21.480 1.00 107.85 112 LEU D N 1
ATOM 7591 C CA . LEU D 1 112 ? 6.091 2.875 -20.911 1.00 102.85 112 LEU D CA 1
ATOM 7592 C C . LEU D 1 112 ? 5.916 2.783 -19.402 1.00 103.50 112 LEU D C 1
ATOM 7593 O O . LEU D 1 112 ? 5.782 1.689 -18.841 1.00 101.47 112 LEU D O 1
ATOM 7598 N N . ALA D 1 113 ? 5.920 3.936 -18.730 1.00 102.11 113 ALA D N 1
ATOM 7599 C CA . ALA D 1 113 ? 5.810 4.008 -17.280 1.00 101.50 113 ALA D CA 1
ATOM 7600 C C . ALA D 1 113 ? 4.441 3.588 -16.762 1.00 101.94 113 ALA D C 1
ATOM 7601 O O . ALA D 1 113 ? 4.286 3.420 -15.548 1.00 105.92 113 ALA D O 1
ATOM 7603 N N . ALA D 1 114 ? 3.450 3.424 -17.635 1.00 100.76 114 ALA D N 1
ATOM 7604 C CA . ALA D 1 114 ? 2.113 3.020 -17.223 1.00 107.14 114 ALA D CA 1
ATOM 7605 C C . ALA D 1 114 ? 1.846 1.536 -17.432 1.00 104.38 114 ALA D C 1
ATOM 7606 O O . ALA D 1 114 ? 0.721 1.084 -17.196 1.00 103.90 114 ALA D O 1
ATOM 7608 N N . SER D 1 115 ? 2.834 0.775 -17.880 1.00 93.75 115 SER D N 1
ATOM 7609 C CA . SER D 1 115 ? 2.654 -0.664 -18.022 1.00 97.52 115 SER D CA 1
ATOM 7610 C C . SER D 1 115 ? 2.538 -1.299 -16.639 1.00 103.17 115 SER D C 1
ATOM 7611 O O . SER D 1 115 ? 3.400 -1.061 -15.784 1.00 105.04 115 SER D O 1
ATOM 7614 N N . PRO D 1 116 ? 1.483 -2.097 -16.380 1.00 100.68 116 PRO D N 1
ATOM 7615 C CA . PRO D 1 116 ? 1.188 -2.583 -15.019 1.00 102.15 116 PRO D CA 1
ATOM 7616 C C . PRO D 1 116 ? 2.382 -2.975 -14.152 1.00 103.19 116 PRO D C 1
ATOM 7617 O O . PRO D 1 116 ? 2.489 -2.516 -13.009 1.00 101.15 116 PRO D O 1
ATOM 7621 N N . ARG D 1 117 ? 3.285 -3.816 -14.663 1.00 98.92 117 ARG D N 1
ATOM 7622 C CA . ARG D 1 117 ? 4.395 -4.269 -13.829 1.00 94.18 117 ARG D CA 1
ATOM 7623 C C . ARG D 1 117 ? 5.512 -3.235 -13.726 1.00 95.78 117 ARG D C 1
ATOM 7624 O O . ARG D 1 117 ? 6.236 -3.217 -12.725 1.00 94.62 117 ARG D O 1
ATOM 7632 N N . ILE D 1 118 ? 5.681 -2.386 -14.742 1.00 95.82 118 ILE D N 1
ATOM 7633 C CA . ILE D 1 118 ? 6.674 -1.318 -14.655 1.00 92.73 118 ILE D CA 1
ATOM 7634 C C . ILE D 1 118 ? 6.173 -0.195 -13.757 1.00 96.01 118 ILE D C 1
ATOM 7635 O O . ILE D 1 118 ? 6.934 0.365 -12.957 1.00 86.77 118 ILE D O 1
ATOM 7640 N N . ALA D 1 119 ? 4.888 0.151 -13.878 1.00 92.47 119 ALA D N 1
ATOM 7641 C CA . ALA D 1 119 ? 4.304 1.167 -13.010 1.00 95.99 119 ALA D CA 1
ATOM 7642 C C . ALA D 1 119 ? 4.400 0.759 -11.546 1.00 97.65 119 ALA D C 1
ATOM 7643 O O . ALA D 1 119 ? 4.633 1.603 -10.672 1.00 93.01 119 ALA D O 1
ATOM 7645 N N . ALA D 1 120 ? 4.233 -0.537 -11.261 1.00 100.22 120 ALA D N 1
ATOM 7646 C CA . ALA D 1 120 ? 4.302 -1.009 -9.883 1.00 90.97 120 ALA D CA 1
ATOM 7647 C C . ALA D 1 120 ? 5.728 -0.969 -9.359 1.00 88.16 120 ALA D C 1
ATOM 7648 O O . ALA D 1 120 ? 5.956 -0.626 -8.192 1.00 90.11 120 ALA D O 1
ATOM 7650 N N . ALA D 1 121 ? 6.701 -1.293 -10.213 1.00 85.06 121 ALA D N 1
ATOM 7651 C CA . ALA D 1 121 ? 8.099 -1.226 -9.798 1.00 89.28 121 ALA D CA 1
ATOM 7652 C C . ALA D 1 121 ? 8.518 0.210 -9.513 1.00 88.52 121 ALA D C 1
ATOM 7653 O O . ALA D 1 121 ? 9.237 0.472 -8.543 1.00 93.58 121 ALA D O 1
ATOM 7655 N N . LEU D 1 122 ? 8.076 1.152 -10.346 1.00 91.21 122 LEU D N 1
ATOM 7656 C CA . LEU D 1 122 ? 8.387 2.556 -10.104 1.00 89.04 122 LEU D CA 1
ATOM 7657 C C . LEU D 1 122 ? 7.720 3.049 -8.827 1.00 92.08 122 LEU D C 1
ATOM 7658 O O . LEU D 1 122 ? 8.295 3.860 -8.093 1.00 96.19 122 LEU D O 1
ATOM 7663 N N . ASP D 1 123 ? 6.504 2.572 -8.550 1.00 94.27 123 ASP D N 1
ATOM 7664 C CA . ASP D 1 123 ? 5.823 2.943 -7.313 1.00 95.16 123 ASP D CA 1
ATOM 7665 C C . ASP D 1 123 ? 6.567 2.391 -6.102 1.00 95.58 123 ASP D C 1
ATOM 7666 O O . ASP D 1 123 ? 6.673 3.062 -5.068 1.00 89.82 123 ASP D O 1
ATOM 7671 N N . ALA D 1 124 ? 7.096 1.168 -6.216 1.00 96.19 124 ALA D N 1
ATOM 7672 C CA . ALA D 1 124 ? 7.855 0.577 -5.119 1.00 87.13 124 ALA D CA 1
ATOM 7673 C C . ALA D 1 124 ? 9.141 1.350 -4.853 1.00 93.53 124 ALA D C 1
ATOM 7674 O O . ALA D 1 124 ? 9.535 1.531 -3.695 1.00 98.08 124 ALA D O 1
ATOM 7676 N N . VAL D 1 125 ? 9.824 1.797 -5.911 1.00 90.33 125 VAL D N 1
ATOM 7677 C CA . VAL D 1 125 ? 11.062 2.554 -5.727 1.00 95.25 125 VAL D CA 1
ATOM 7678 C C . VAL D 1 125 ? 10.795 3.843 -4.958 1.00 95.49 125 VAL D C 1
ATOM 7679 O O . VAL D 1 125 ? 11.530 4.196 -4.025 1.00 91.99 125 VAL D O 1
ATOM 7683 N N . ARG D 1 126 ? 9.747 4.574 -5.344 1.00 90.68 126 ARG D N 1
ATOM 7684 C CA . ARG D 1 126 ? 9.436 5.819 -4.653 1.00 90.04 126 ARG D CA 1
ATOM 7685 C C . ARG D 1 126 ? 9.193 5.571 -3.170 1.00 95.71 126 ARG D C 1
ATOM 7686 O O . ARG D 1 126 ? 9.559 6.398 -2.325 1.00 96.13 126 ARG D O 1
ATOM 7694 N N . GLN D 1 127 ? 8.599 4.423 -2.832 1.00 92.52 127 GLN D N 1
ATOM 7695 C CA . GLN D 1 127 ? 8.288 4.127 -1.438 1.00 91.74 127 GLN D CA 1
ATOM 7696 C C . GLN D 1 127 ? 9.525 3.666 -0.674 1.00 97.43 127 GLN D C 1
ATOM 7697 O O . GLN D 1 127 ? 9.695 4.010 0.500 1.00 100.13 127 GLN D O 1
ATOM 7703 N N . ILE D 1 128 ? 10.402 2.895 -1.323 1.00 100.94 128 ILE D N 1
ATOM 7704 C CA . ILE D 1 128 ? 11.622 2.437 -0.666 1.00 96.52 128 ILE D CA 1
ATOM 7705 C C . ILE D 1 128 ? 12.629 3.574 -0.512 1.00 94.65 128 ILE D C 1
ATOM 7706 O O . ILE D 1 128 ? 13.446 3.568 0.416 1.00 100.36 128 ILE D O 1
ATOM 7711 N N . ALA D 1 129 ? 12.580 4.576 -1.390 1.00 102.24 129 ALA D N 1
ATOM 7712 C CA . ALA D 1 129 ? 13.519 5.686 -1.299 1.00 101.11 129 ALA D CA 1
ATOM 7713 C C . ALA D 1 129 ? 13.344 6.512 -0.030 1.00 105.17 129 ALA D C 1
ATOM 7714 O O . ALA D 1 129 ? 14.145 7.422 0.202 1.00 108.02 129 ALA D O 1
ATOM 7716 N N . VAL D 1 130 ? 12.332 6.222 0.791 1.00 107.73 130 VAL D N 1
ATOM 7717 C CA . VAL D 1 130 ? 12.135 6.895 2.072 1.00 115.09 130 VAL D CA 1
ATOM 7718 C C . VAL D 1 130 ? 12.500 6.009 3.251 1.00 116.67 130 VAL D C 1
ATOM 7719 O O . VAL D 1 130 ? 12.361 6.439 4.405 1.00 116.58 130 VAL D O 1
ATOM 7723 N N . ASP D 1 131 ? 12.958 4.790 2.997 1.00 109.59 131 ASP D N 1
ATOM 7724 C CA . ASP D 1 131 ? 13.404 3.871 4.035 1.00 109.33 131 ASP D CA 1
ATOM 7725 C C . ASP D 1 131 ? 14.565 4.496 4.803 1.00 106.88 131 ASP D C 1
ATOM 7726 O O . ASP D 1 131 ? 15.558 4.901 4.181 1.00 110.85 131 ASP D O 1
ATOM 7731 N N . PRO D 1 132 ? 14.484 4.612 6.131 1.00 111.75 132 PRO D N 1
ATOM 7732 C CA . PRO D 1 132 ? 15.587 5.245 6.876 1.00 115.39 132 PRO D CA 1
ATOM 7733 C C . PRO D 1 132 ? 16.905 4.495 6.783 1.00 112.71 132 PRO D C 1
ATOM 7734 O O . PRO D 1 132 ? 17.959 5.100 7.016 1.00 115.16 132 PRO D O 1
ATOM 7738 N N . GLY D 1 133 ? 16.889 3.204 6.450 1.00 100.39 133 GLY D N 1
ATOM 7739 C CA . GLY D 1 133 ? 18.136 2.484 6.281 1.00 104.37 133 GLY D CA 1
ATOM 7740 C C . GLY D 1 133 ? 18.876 2.818 5.004 1.00 106.49 133 GLY D C 1
ATOM 7741 O O . GLY D 1 133 ? 20.027 2.394 4.848 1.00 107.98 133 GLY D O 1
ATOM 7742 N N . GLU D 1 134 ? 18.248 3.578 4.110 1.00 102.12 134 GLU D N 1
ATOM 7743 C CA . GLU D 1 134 ? 18.828 3.975 2.832 1.00 93.21 134 GLU D CA 1
ATOM 7744 C C . GLU D 1 134 ? 19.482 2.815 2.076 1.00 90.63 134 GLU D C 1
ATOM 7745 O O . GLU D 1 134 ? 20.673 2.873 1.754 1.00 91.36 134 GLU D O 1
ATOM 7751 N N . PRO D 1 135 ? 18.735 1.761 1.763 1.00 87.44 135 PRO D N 1
ATOM 7752 C CA . PRO D 1 135 ? 19.319 0.669 0.981 1.00 89.77 135 PRO D CA 1
ATOM 7753 C C . PRO D 1 135 ? 19.593 1.110 -0.447 1.00 86.45 135 PRO D C 1
ATOM 7754 O O . PRO D 1 135 ? 19.036 2.092 -0.945 1.00 88.21 135 PRO D O 1
ATOM 7758 N N . VAL D 1 136 ? 20.485 0.371 -1.100 1.00 83.56 136 VAL D N 1
ATOM 7759 C CA . VAL D 1 136 ? 20.809 0.606 -2.503 1.00 83.12 136 VAL D CA 1
ATOM 7760 C C . VAL D 1 136 ? 19.696 -0.019 -3.337 1.00 84.81 136 VAL D C 1
ATOM 7761 O O . VAL D 1 136 ? 19.566 -1.244 -3.396 1.00 82.75 136 VAL D O 1
ATOM 7765 N N . ILE D 1 137 ? 18.877 0.822 -3.963 1.00 91.41 137 ILE D N 1
ATOM 7766 C CA . ILE D 1 137 ? 17.747 0.351 -4.756 1.00 79.00 137 ILE D CA 1
ATOM 7767 C C . ILE D 1 137 ? 18.263 -0.004 -6.145 1.00 84.51 137 ILE D C 1
ATOM 7768 O O . ILE D 1 137 ? 18.592 0.877 -6.943 1.00 83.60 137 ILE D O 1
ATOM 7773 N N . ALA D 1 138 ? 18.342 -1.297 -6.430 1.00 81.57 138 ALA D N 1
ATOM 7774 C CA . ALA D 1 138 ? 18.835 -1.788 -7.705 1.00 76.58 138 ALA D CA 1
ATOM 7775 C C . ALA D 1 138 ? 17.675 -2.218 -8.598 1.00 74.57 138 ALA D C 1
ATOM 7776 O O . ALA D 1 138 ? 16.655 -2.728 -8.125 1.00 76.83 138 ALA D O 1
ATOM 7778 N N . ALA D 1 139 ? 17.845 -2.009 -9.902 1.00 82.00 139 ALA D N 1
ATOM 7779 C CA . ALA D 1 139 ? 16.876 -2.428 -10.912 1.00 76.98 139 ALA D CA 1
ATOM 7780 C C . ALA D 1 139 ? 17.628 -3.224 -11.968 1.00 80.42 139 ALA D C 1
ATOM 7781 O O . ALA D 1 139 ? 18.519 -2.686 -12.634 1.00 77.26 139 ALA D O 1
ATOM 7783 N N . ALA D 1 140 ? 17.307 -4.512 -12.076 1.00 82.38 140 ALA D N 1
ATOM 7784 C CA . ALA D 1 140 ? 17.912 -5.412 -13.051 1.00 82.09 140 ALA D CA 1
ATOM 7785 C C . ALA D 1 140 ? 16.981 -5.543 -14.252 1.00 85.17 140 ALA D C 1
ATOM 7786 O O . ALA D 1 140 ? 15.869 -6.070 -14.123 1.00 84.91 140 ALA D O 1
ATOM 7788 N N . LEU D 1 141 ? 17.438 -5.078 -15.412 1.00 91.20 141 LEU D N 1
ATOM 7789 C CA . LEU D 1 141 ? 16.646 -5.061 -16.634 1.00 90.74 141 LEU D CA 1
ATOM 7790 C C . LEU D 1 141 ? 17.161 -6.084 -17.636 1.00 94.48 141 LEU D C 1
ATOM 7791 O O . LEU D 1 141 ? 18.282 -6.591 -17.532 1.00 97.19 141 LEU D O 1
ATOM 7796 N N . THR D 1 142 ? 16.319 -6.379 -18.622 1.00 89.48 142 THR D N 1
ATOM 7797 C CA . THR D 1 142 ? 16.729 -7.254 -19.710 1.00 88.39 142 THR D CA 1
ATOM 7798 C C . THR D 1 142 ? 17.710 -6.515 -20.616 1.00 84.33 142 THR D C 1
ATOM 7799 O O . THR D 1 142 ? 17.461 -5.374 -21.017 1.00 86.38 142 THR D O 1
ATOM 7803 N N . GLY D 1 143 ? 18.825 -7.171 -20.939 1.00 84.44 143 GLY D N 1
ATOM 7804 C CA . GLY D 1 143 ? 19.861 -6.583 -21.756 1.00 81.52 143 GLY D CA 1
ATOM 7805 C C . GLY D 1 143 ? 19.403 -6.301 -23.171 1.00 84.97 143 GLY D C 1
ATOM 7806 O O . GLY D 1 143 ? 18.401 -6.844 -23.647 1.00 86.72 143 GLY D O 1
ATOM 7807 N N . PRO D 1 144 ? 20.135 -5.431 -23.871 1.00 84.68 144 PRO D N 1
ATOM 7808 C CA . PRO D 1 144 ? 19.723 -5.071 -25.243 1.00 80.29 144 PRO D CA 1
ATOM 7809 C C . PRO D 1 144 ? 19.625 -6.260 -26.181 1.00 83.09 144 PRO D C 1
ATOM 7810 O O . PRO D 1 144 ? 18.622 -6.406 -26.893 1.00 82.41 144 PRO D O 1
ATOM 7814 N N . ALA D 1 145 ? 20.646 -7.120 -26.198 1.00 84.11 145 ALA D N 1
ATOM 7815 C CA . ALA D 1 145 ? 20.628 -8.283 -27.079 1.00 83.59 145 ALA D CA 1
ATOM 7816 C C . ALA D 1 145 ? 19.513 -9.250 -26.704 1.00 89.48 145 ALA D C 1
ATOM 7817 O O . ALA D 1 145 ? 18.835 -9.801 -27.579 1.00 89.92 145 ALA D O 1
ATOM 7819 N N . ALA D 1 146 ? 19.306 -9.470 -25.405 1.00 93.93 146 ALA D N 1
ATOM 7820 C CA . ALA D 1 146 ? 18.242 -10.371 -24.980 1.00 90.74 146 ALA D CA 1
ATOM 7821 C C . ALA D 1 146 ? 16.871 -9.814 -25.341 1.00 90.73 146 ALA D C 1
ATOM 7822 O O . ALA D 1 146 ? 15.978 -10.563 -25.753 1.00 97.86 146 ALA D O 1
ATOM 7824 N N . LEU D 1 147 ? 16.693 -8.497 -25.209 1.00 89.15 147 LEU D N 1
ATOM 7825 C CA . LEU D 1 147 ? 15.428 -7.879 -25.589 1.00 93.51 147 LEU D CA 1
ATOM 7826 C C . LEU D 1 147 ? 15.185 -7.999 -27.091 1.00 95.37 147 LEU D C 1
ATOM 7827 O O . LEU D 1 147 ? 14.052 -8.238 -27.525 1.00 93.73 147 LEU D O 1
ATOM 7832 N N . VAL D 1 148 ? 16.237 -7.841 -27.898 1.00 90.40 148 VAL D N 1
ATOM 7833 C CA . VAL D 1 148 ? 16.103 -8.014 -29.342 1.00 88.26 148 VAL D CA 1
ATOM 7834 C C . VAL D 1 148 ? 15.652 -9.432 -29.671 1.00 91.32 148 VAL D C 1
ATOM 7835 O O . VAL D 1 148 ? 14.795 -9.642 -30.541 1.00 96.45 148 VAL D O 1
ATOM 7839 N N . ALA D 1 149 ? 16.222 -10.427 -28.988 1.00 88.68 149 ALA D N 1
ATOM 7840 C CA . ALA D 1 149 ? 15.835 -11.811 -29.244 1.00 89.27 149 ALA D CA 1
ATOM 7841 C C . ALA D 1 149 ? 14.384 -12.059 -28.861 1.00 96.46 149 ALA D C 1
ATOM 7842 O O . ALA D 1 149 ? 13.662 -12.775 -29.565 1.00 102.95 149 ALA D O 1
ATOM 7844 N N . GLN D 1 150 ? 13.943 -11.481 -27.742 1.00 100.55 150 GLN D N 1
ATOM 7845 C CA . GLN D 1 150 ? 12.560 -11.647 -27.311 1.00 98.60 150 GLN D CA 1
ATOM 7846 C C . GLN D 1 150 ? 11.587 -11.102 -28.348 1.00 93.26 150 GLN D C 1
ATOM 7847 O O . GLN D 1 150 ? 10.567 -11.734 -28.646 1.00 95.83 150 GLN D O 1
ATOM 7853 N N . LEU D 1 151 ? 11.890 -9.933 -28.914 1.00 92.90 151 LEU D N 1
ATOM 7854 C CA . LEU D 1 151 ? 11.014 -9.347 -29.922 1.00 94.85 151 LEU D CA 1
ATOM 7855 C C . LEU D 1 151 ? 10.916 -10.246 -31.147 1.00 105.62 151 LEU D C 1
ATOM 7856 O O . LEU D 1 151 ? 9.820 -10.518 -31.651 1.00 107.08 151 LEU D O 1
ATOM 7861 N N . ARG D 1 152 ? 12.061 -10.721 -31.641 1.00 101.55 152 ARG D N 1
ATOM 7862 C CA . ARG D 1 152 ? 12.049 -11.567 -32.829 1.00 101.77 152 ARG D CA 1
ATOM 7863 C C . ARG D 1 152 ? 11.429 -12.926 -32.543 1.00 104.76 152 ARG D C 1
ATOM 7864 O O . ARG D 1 152 ? 10.860 -13.548 -33.449 1.00 104.41 152 ARG D O 1
ATOM 7872 N N . ALA D 1 153 ? 11.512 -13.397 -31.296 1.00 100.16 153 ALA D N 1
ATOM 7873 C CA . ALA D 1 153 ? 10.853 -14.649 -30.943 1.00 98.45 153 ALA D CA 1
ATOM 7874 C C . ALA D 1 153 ? 9.337 -14.508 -31.012 1.00 108.58 153 ALA D C 1
ATOM 7875 O O . ALA D 1 153 ? 8.639 -15.447 -31.412 1.00 107.87 153 ALA D O 1
ATOM 7877 N N . ALA D 1 154 ? 8.808 -13.341 -30.631 1.00 108.91 154 ALA D N 1
ATOM 7878 C CA . ALA D 1 154 ? 7.368 -13.116 -30.704 1.00 108.05 154 ALA D CA 1
ATOM 7879 C C . ALA D 1 154 ? 6.882 -12.913 -32.132 1.00 117.36 154 ALA D C 1
ATOM 7880 O O . ALA D 1 154 ? 5.677 -13.022 -32.378 1.00 133.33 154 ALA D O 1
ATOM 7882 N N . GLY D 1 155 ? 7.777 -12.612 -33.071 1.00 112.55 155 GLY D N 1
ATOM 7883 C CA . GLY D 1 155 ? 7.373 -12.464 -34.456 1.00 106.68 155 GLY D CA 1
ATOM 7884 C C . GLY D 1 155 ? 7.635 -11.093 -35.043 1.00 106.49 155 GLY D C 1
ATOM 7885 O O . GLY D 1 155 ? 7.103 -10.751 -36.102 1.00 110.11 155 GLY D O 1
ATOM 7886 N N . VAL D 1 156 ? 8.451 -10.295 -34.366 1.00 108.15 156 VAL D N 1
ATOM 7887 C CA . VAL D 1 156 ? 8.773 -8.957 -34.847 1.00 110.63 156 VAL D CA 1
ATOM 7888 C C . VAL D 1 156 ? 9.787 -9.058 -35.979 1.00 110.15 156 VAL D C 1
ATOM 7889 O O . VAL D 1 156 ? 10.821 -9.725 -35.850 1.00 114.19 156 VAL D O 1
ATOM 7893 N N . GLU D 1 157 ? 9.477 -8.424 -37.105 1.00 98.89 157 GLU D N 1
ATOM 7894 C CA . GLU D 1 157 ? 10.371 -8.373 -38.256 1.00 114.89 157 GLU D CA 1
ATOM 7895 C C . GLU D 1 157 ? 11.055 -7.009 -38.290 1.00 111.90 157 GLU D C 1
ATOM 7896 O O . GLU D 1 157 ? 10.391 -5.985 -38.481 1.00 116.08 157 GLU D O 1
ATOM 7902 N N . ALA D 1 158 ? 12.377 -6.994 -38.113 1.00 101.28 158 ALA D N 1
ATOM 7903 C CA . ALA D 1 158 ? 13.131 -5.745 -38.139 1.00 98.31 158 ALA D CA 1
ATOM 7904 C C . ALA D 1 158 ? 14.613 -6.033 -38.344 1.00 105.21 158 ALA D C 1
ATOM 7905 O O . ALA D 1 158 ? 15.111 -7.095 -37.961 1.00 107.27 158 ALA D O 1
ATOM 7907 N N . GLY D 1 159 ? 15.316 -5.059 -38.949 1.00 98.73 159 GLY D N 1
ATOM 7908 C CA . GLY D 1 159 ? 16.748 -5.180 -39.151 1.00 106.08 159 GLY D CA 1
ATOM 7909 C C . GLY D 1 159 ? 17.553 -4.961 -37.876 1.00 105.13 159 GLY D C 1
ATOM 7910 O O . GLY D 1 159 ? 17.087 -4.350 -36.915 1.00 105.52 159 GLY D O 1
ATOM 7911 N N . ASP D 1 160 ? 18.790 -5.474 -37.884 1.00 105.40 160 ASP D N 1
ATOM 7912 C CA . ASP D 1 160 ? 19.648 -5.408 -36.699 1.00 103.99 160 ASP D CA 1
ATOM 7913 C C . ASP D 1 160 ? 19.852 -3.974 -36.221 1.00 105.47 160 ASP D C 1
ATOM 7914 O O . ASP D 1 160 ? 19.738 -3.687 -35.024 1.00 103.52 160 ASP D O 1
ATOM 7919 N N . GLU D 1 161 ? 20.178 -3.060 -37.139 1.00 111.26 161 GLU D N 1
ATOM 7920 C CA . GLU D 1 161 ? 20.448 -1.682 -36.735 1.00 104.76 161 GLU D CA 1
ATOM 7921 C C . GLU D 1 161 ? 19.215 -1.047 -36.105 1.00 100.64 161 GLU D C 1
ATOM 7922 O O . GLU D 1 161 ? 19.298 -0.419 -35.044 1.00 103.76 161 GLU D O 1
ATOM 7928 N N . ALA D 1 162 ? 18.056 -1.214 -36.738 1.00 100.79 162 ALA D N 1
ATOM 7929 C CA . ALA D 1 162 ? 16.853 -0.570 -36.228 1.00 100.38 162 ALA D CA 1
ATOM 7930 C C . ALA D 1 162 ? 16.377 -1.218 -34.934 1.00 100.16 162 ALA D C 1
ATOM 7931 O O . ALA D 1 162 ? 15.918 -0.521 -34.021 1.00 103.56 162 ALA D O 1
ATOM 7933 N N . ILE D 1 163 ? 16.475 -2.546 -34.831 1.00 101.92 163 ILE D N 1
ATOM 7934 C CA . ILE D 1 163 ? 15.934 -3.219 -33.654 1.00 94.04 163 ILE D CA 1
ATOM 7935 C C . ILE D 1 163 ? 16.817 -2.994 -32.431 1.00 94.06 163 ILE D C 1
ATOM 7936 O O . ILE D 1 163 ? 16.312 -2.921 -31.305 1.00 96.28 163 ILE D O 1
ATOM 7941 N N . TYR D 1 164 ? 18.135 -2.867 -32.616 1.00 91.98 164 TYR D N 1
ATOM 7942 C CA . TYR D 1 164 ? 19.003 -2.557 -31.486 1.00 91.44 164 TYR D CA 1
ATOM 7943 C C . TYR D 1 164 ? 18.906 -1.093 -31.085 1.00 90.45 164 TYR D C 1
ATOM 7944 O O . TYR D 1 164 ? 19.023 -0.771 -29.898 1.00 88.87 164 TYR D O 1
ATOM 7953 N N . ASP D 1 165 ? 18.678 -0.201 -32.051 1.00 91.02 165 ASP D N 1
ATOM 7954 C CA . ASP D 1 165 ? 18.406 1.193 -31.721 1.00 87.34 165 ASP D CA 1
ATOM 7955 C C . ASP D 1 165 ? 17.114 1.306 -30.921 1.00 90.03 165 ASP D C 1
ATOM 7956 O O . ASP D 1 165 ? 17.029 2.082 -29.962 1.00 97.01 165 ASP D O 1
ATOM 7961 N N . PHE D 1 166 ? 16.105 0.520 -31.297 1.00 89.83 166 PHE D N 1
ATOM 7962 C CA . PHE D 1 166 ? 14.845 0.490 -30.563 1.00 92.25 166 PHE D CA 1
ATOM 7963 C C . PHE D 1 166 ? 15.051 -0.051 -29.155 1.00 90.69 166 PHE D C 1
ATOM 7964 O O . PHE D 1 166 ? 14.604 0.552 -28.172 1.00 88.97 166 PHE D O 1
ATOM 7972 N N . ALA D 1 167 ? 15.743 -1.188 -29.039 1.00 88.39 167 ALA D N 1
ATOM 7973 C CA . ALA D 1 167 ? 16.006 -1.769 -27.727 1.00 90.23 167 ALA D CA 1
ATOM 7974 C C . ALA D 1 167 ? 16.813 -0.817 -26.853 1.00 89.53 167 ALA D C 1
ATOM 7975 O O . ALA D 1 167 ? 16.563 -0.709 -25.647 1.00 89.78 167 ALA D O 1
ATOM 7977 N N . GLY D 1 168 ? 17.780 -0.113 -27.445 1.00 87.82 168 GLY D N 1
ATOM 7978 C CA . GLY D 1 168 ? 18.549 0.857 -26.686 1.00 80.34 168 GLY D CA 1
ATOM 7979 C C . GLY D 1 168 ? 17.722 2.048 -26.251 1.00 89.14 168 GLY D C 1
ATOM 7980 O O . GLY D 1 168 ? 17.953 2.610 -25.176 1.00 91.62 168 GLY D O 1
ATOM 7981 N N . ARG D 1 169 ? 16.752 2.453 -27.074 1.00 87.94 169 ARG D N 1
ATOM 7982 C CA . ARG D 1 169 ? 15.898 3.572 -26.695 1.00 90.41 169 ARG D CA 1
ATOM 7983 C C . ARG D 1 169 ? 14.925 3.190 -25.588 1.00 90.64 169 ARG D C 1
ATOM 7984 O O . ARG D 1 169 ? 14.570 4.038 -24.761 1.00 89.74 169 ARG D O 1
ATOM 7992 N N . ILE D 1 170 ? 14.482 1.931 -25.556 1.00 91.44 170 ILE D N 1
ATOM 7993 C CA . ILE D 1 170 ? 13.633 1.474 -24.461 1.00 88.74 170 ILE D CA 1
ATOM 7994 C C . ILE D 1 170 ? 14.406 1.486 -23.153 1.00 85.82 170 ILE D C 1
ATOM 7995 O O . ILE D 1 170 ? 13.911 1.958 -22.123 1.00 87.48 170 ILE D O 1
ATOM 8000 N N . LEU D 1 171 ? 15.637 0.968 -23.176 1.00 84.22 171 LEU D N 1
ATOM 8001 C CA . LEU D 1 171 ? 16.421 0.881 -21.951 1.00 87.61 171 LEU D CA 1
ATOM 8002 C C . LEU D 1 171 ? 16.920 2.247 -21.506 1.00 88.34 171 LEU D C 1
ATOM 8003 O O . LEU D 1 171 ? 17.042 2.497 -20.302 1.00 87.12 171 LEU D O 1
ATOM 8008 N N . ALA D 1 172 ? 17.200 3.143 -22.453 1.00 85.52 172 ALA D N 1
ATOM 8009 C CA . ALA D 1 172 ? 17.596 4.495 -22.079 1.00 85.98 172 ALA D CA 1
ATOM 8010 C C . ALA D 1 172 ? 16.443 5.233 -21.414 1.00 82.83 172 ALA D C 1
ATOM 8011 O O . ALA D 1 172 ? 16.644 5.955 -20.430 1.00 86.62 172 ALA D O 1
ATOM 8013 N N . THR D 1 173 ? 15.226 5.060 -21.935 1.00 88.69 173 THR D N 1
ATOM 8014 C CA . THR D 1 173 ? 14.055 5.661 -21.305 1.00 86.85 173 THR D CA 1
ATOM 8015 C C . THR D 1 173 ? 13.783 5.034 -19.944 1.00 87.74 173 THR D C 1
ATOM 8016 O O . THR D 1 173 ? 13.430 5.738 -18.991 1.00 90.25 173 THR D O 1
ATOM 8020 N N . LEU D 1 174 ? 13.933 3.710 -19.835 1.00 83.46 174 LEU D N 1
ATOM 8021 C CA . LEU D 1 174 ? 13.747 3.055 -18.544 1.00 86.94 174 LEU D CA 1
ATOM 8022 C C . LEU D 1 174 ? 14.788 3.516 -17.535 1.00 84.42 174 LEU D C 1
ATOM 8023 O O . LEU D 1 174 ? 14.483 3.661 -16.346 1.00 85.54 174 LEU D O 1
ATOM 8028 N N . ALA D 1 175 ? 16.025 3.739 -17.986 1.00 84.11 175 ALA D N 1
ATOM 8029 C CA . ALA D 1 175 ? 17.064 4.208 -17.075 1.00 84.35 175 ALA D CA 1
ATOM 8030 C C . ALA D 1 175 ? 16.681 5.541 -16.445 1.00 85.87 175 ALA D C 1
ATOM 8031 O O . ALA D 1 175 ? 16.817 5.722 -15.229 1.00 84.51 175 ALA D O 1
ATOM 8033 N N . ARG D 1 176 ? 16.168 6.476 -17.246 1.00 76.81 176 ARG D N 1
ATOM 8034 C CA . ARG D 1 176 ? 15.750 7.755 -16.683 1.00 86.83 176 ARG D CA 1
ATOM 8035 C C . ARG D 1 176 ? 14.577 7.580 -15.725 1.00 92.63 176 ARG D C 1
ATOM 8036 O O . ARG D 1 176 ? 14.564 8.171 -14.638 1.00 92.89 176 ARG D O 1
ATOM 8044 N N . LEU D 1 177 ? 13.585 6.769 -16.108 1.00 87.00 177 LEU D N 1
ATOM 8045 C CA . LEU D 1 177 ? 12.410 6.583 -15.260 1.00 85.77 177 LEU D CA 1
ATOM 8046 C C . LEU D 1 177 ? 12.773 5.922 -13.934 1.00 80.56 177 LEU D C 1
ATOM 8047 O O . LEU D 1 177 ? 12.237 6.288 -12.882 1.00 85.65 177 LEU D O 1
ATOM 8052 N N . TYR D 1 178 ? 13.672 4.939 -13.962 1.00 80.41 178 TYR D N 1
ATOM 8053 C CA . TYR D 1 178 ? 14.081 4.294 -12.721 1.00 81.02 178 TYR D CA 1
ATOM 8054 C C . TYR D 1 178 ? 14.926 5.229 -11.864 1.00 84.31 178 TYR D C 1
ATOM 8055 O O . TYR D 1 178 ? 14.726 5.314 -10.647 1.00 80.02 178 TYR D O 1
ATOM 8064 N N . ALA D 1 179 ? 15.863 5.948 -12.485 1.00 83.53 179 ALA D N 1
ATOM 8065 C CA . ALA D 1 179 ? 16.728 6.846 -11.729 1.00 78.30 179 ALA D CA 1
ATOM 8066 C C . ALA D 1 179 ? 15.937 7.987 -11.103 1.00 78.09 179 ALA D C 1
ATOM 8067 O O . ALA D 1 179 ? 16.182 8.358 -9.950 1.00 95.11 179 ALA D O 1
ATOM 8069 N N . GLU D 1 180 ? 14.986 8.556 -11.841 1.00 78.79 180 GLU D N 1
ATOM 8070 C CA . GLU D 1 180 ? 14.188 9.640 -11.279 1.00 85.10 180 GLU D CA 1
ATOM 8071 C C . GLU D 1 180 ? 13.254 9.140 -10.183 1.00 87.10 180 GLU D C 1
ATOM 8072 O O . GLU D 1 180 ? 12.859 9.919 -9.309 1.00 91.97 180 GLU D O 1
ATOM 8078 N N . ALA D 1 181 ? 12.892 7.853 -10.209 1.00 85.27 181 ALA D N 1
ATOM 8079 C CA . ALA D 1 181 ? 12.098 7.290 -9.119 1.00 82.49 181 ALA D CA 1
ATOM 8080 C C . ALA D 1 181 ? 12.930 7.099 -7.856 1.00 84.01 181 ALA D C 1
ATOM 8081 O O . ALA D 1 181 ? 12.398 7.212 -6.746 1.00 96.32 181 ALA D O 1
ATOM 8083 N N . GLY D 1 182 ? 14.224 6.808 -7.999 1.00 78.56 182 GLY D N 1
ATOM 8084 C CA . GLY D 1 182 ? 15.092 6.670 -6.847 1.00 79.77 182 GLY D CA 1
ATOM 8085 C C . GLY D 1 182 ? 16.077 5.523 -6.916 1.00 81.94 182 GLY D C 1
ATOM 8086 O O . GLY D 1 182 ? 16.743 5.212 -5.924 1.00 89.42 182 GLY D O 1
ATOM 8087 N N . VAL D 1 183 ? 16.183 4.890 -8.084 1.00 76.47 183 VAL D N 1
ATOM 8088 C CA . VAL D 1 183 ? 17.097 3.767 -8.260 1.00 79.52 183 VAL D CA 1
ATOM 8089 C C . VAL D 1 183 ? 18.541 4.250 -8.177 1.00 74.90 183 VAL D C 1
ATOM 8090 O O . VAL D 1 183 ? 18.890 5.318 -8.700 1.00 78.18 183 VAL D O 1
ATOM 8094 N N . ASN D 1 184 ? 19.392 3.467 -7.500 1.00 71.80 184 ASN D N 1
ATOM 8095 C CA . ASN D 1 184 ? 20.804 3.793 -7.326 1.00 75.31 184 ASN D CA 1
ATOM 8096 C C . ASN D 1 184 ? 21.745 2.945 -8.163 1.00 74.75 184 ASN D C 1
ATOM 8097 O O . ASN D 1 184 ? 22.896 3.347 -8.363 1.00 76.42 184 ASN D O 1
ATOM 8102 N N . LEU D 1 185 ? 21.301 1.778 -8.617 1.00 75.44 185 LEU D N 1
ATOM 8103 C CA . LEU D 1 185 ? 22.126 0.855 -9.379 1.00 72.62 185 LEU D CA 1
ATOM 8104 C C . LEU D 1 185 ? 21.281 0.251 -10.487 1.00 72.12 185 LEU D C 1
ATOM 8105 O O . LEU D 1 185 ? 20.150 -0.178 -10.241 1.00 73.26 185 LEU D O 1
ATOM 8110 N N . LEU D 1 186 ? 21.825 0.227 -11.700 1.00 77.14 186 LEU D N 1
ATOM 8111 C CA . LEU D 1 186 ? 21.155 -0.339 -12.864 1.00 75.95 186 LEU D CA 1
ATOM 8112 C C . LEU D 1 186 ? 22.034 -1.420 -13.474 1.00 70.07 186 LEU D C 1
ATOM 8113 O O . LEU D 1 186 ? 23.262 -1.290 -13.501 1.00 67.41 186 LEU D O 1
ATOM 8118 N N . SER D 1 187 ? 21.403 -2.486 -13.964 1.00 74.49 187 SER D N 1
ATOM 8119 C CA . SER D 1 187 ? 22.135 -3.583 -14.577 1.00 78.10 187 SER D CA 1
ATOM 8120 C C . SER D 1 187 ? 21.382 -4.115 -15.790 1.00 73.65 187 SER D C 1
ATOM 8121 O O . SER D 1 187 ? 20.148 -4.096 -15.841 1.00 74.99 187 SER D O 1
ATOM 8124 N N . TRP D 1 188 ? 22.149 -4.554 -16.785 1.00 75.91 188 TRP D N 1
ATOM 8125 C CA . TRP D 1 188 ? 21.625 -5.155 -18.007 1.00 78.35 188 TRP D CA 1
ATOM 8126 C C . TRP D 1 188 ? 22.059 -6.613 -18.038 1.00 78.72 188 TRP D C 1
ATOM 8127 O O . TRP D 1 188 ? 23.258 -6.901 -18.113 1.00 78.06 188 TRP D O 1
ATOM 8138 N N . HIS D 1 189 ? 21.095 -7.526 -17.988 1.00 74.32 189 HIS D N 1
ATOM 8139 C CA . HIS D 1 189 ? 21.381 -8.952 -17.897 1.00 77.45 189 HIS D CA 1
ATOM 8140 C C . HIS D 1 189 ? 21.222 -9.617 -19.260 1.00 87.21 189 HIS D C 1
ATOM 8141 O O . HIS D 1 189 ? 20.161 -9.524 -19.888 1.00 86.58 189 HIS D O 1
ATOM 8148 N N . GLU D 1 190 ? 22.281 -10.286 -19.709 1.00 88.53 190 GLU D N 1
ATOM 8149 C CA . GLU D 1 190 ? 22.329 -10.937 -21.006 1.00 83.15 190 GLU D CA 1
ATOM 8150 C C . GLU D 1 190 ? 22.591 -12.427 -20.832 1.00 92.27 190 GLU D C 1
ATOM 8151 O O . GLU D 1 190 ? 23.102 -12.877 -19.803 1.00 88.82 190 GLU D O 1
ATOM 8157 N N . ALA D 1 191 ? 22.215 -13.197 -21.852 1.00 98.56 191 ALA D N 1
ATOM 8158 C CA . ALA D 1 191 ? 22.452 -14.633 -21.840 1.00 97.43 191 ALA D CA 1
ATOM 8159 C C . ALA D 1 191 ? 23.778 -15.005 -22.482 1.00 94.68 191 ALA D C 1
ATOM 8160 O O . ALA D 1 191 ? 24.357 -16.042 -22.134 1.00 92.65 191 ALA D O 1
ATOM 8162 N N . ALA D 1 192 ? 24.267 -14.176 -23.401 1.00 98.52 192 ALA D N 1
ATOM 8163 C CA . ALA D 1 192 ? 25.525 -14.403 -24.099 1.00 97.71 192 ALA D CA 1
ATOM 8164 C C . ALA D 1 192 ? 25.869 -13.149 -24.886 1.00 96.50 192 ALA D C 1
ATOM 8165 O O . ALA D 1 192 ? 25.013 -12.290 -25.122 1.00 94.45 192 ALA D O 1
ATOM 8167 N N . ARG D 1 193 ? 27.131 -13.053 -25.281 1.00 88.60 193 ARG D N 1
ATOM 8168 C CA . ARG D 1 193 ? 27.544 -11.979 -26.176 1.00 94.29 193 ARG D CA 1
ATOM 8169 C C . ARG D 1 193 ? 26.995 -12.261 -27.570 1.00 97.94 193 ARG D C 1
ATOM 8170 O O . ARG D 1 193 ? 27.148 -13.378 -28.073 1.00 105.04 193 ARG D O 1
ATOM 8178 N N . PRO D 1 194 ? 26.354 -11.292 -28.220 1.00 88.64 194 PRO D N 1
ATOM 8179 C CA . PRO D 1 194 ? 25.727 -11.560 -29.520 1.00 96.46 194 PRO D CA 1
ATOM 8180 C C . PRO D 1 194 ? 26.758 -11.842 -30.606 1.00 100.39 194 PRO D C 1
ATOM 8181 O O . PRO D 1 194 ? 27.970 -11.713 -30.417 1.00 107.88 194 PRO D O 1
ATOM 8185 N N . ALA D 1 195 ? 26.244 -12.237 -31.770 1.00 90.81 195 ALA D N 1
ATOM 8186 C CA . ALA D 1 195 ? 27.085 -12.539 -32.919 1.00 101.30 195 ALA D CA 1
ATOM 8187 C C . ALA D 1 195 ? 27.875 -11.308 -33.355 1.00 108.45 195 ALA D C 1
ATOM 8188 O O . ALA D 1 195 ? 27.468 -10.165 -33.131 1.00 109.00 195 ALA D O 1
ATOM 8190 N N . GLU D 1 196 ? 29.017 -11.563 -34.004 1.00 109.94 196 GLU D N 1
ATOM 8191 C CA . GLU D 1 196 ? 29.883 -10.479 -34.463 1.00 114.18 196 GLU D CA 1
ATOM 8192 C C . GLU D 1 196 ? 29.123 -9.459 -35.301 1.00 117.11 196 GLU D C 1
ATOM 8193 O O . GLU D 1 196 ? 29.346 -8.249 -35.171 1.00 116.49 196 GLU D O 1
ATOM 8199 N N . GLU D 1 197 ? 28.207 -9.927 -36.156 1.00 113.79 197 GLU D N 1
ATOM 8200 C CA . GLU D 1 197 ? 27.439 -9.029 -37.016 1.00 113.46 197 GLU D CA 1
ATOM 8201 C C . GLU D 1 197 ? 26.554 -8.073 -36.230 1.00 113.06 197 GLU D C 1
ATOM 8202 O O . GLU D 1 197 ? 26.146 -7.041 -36.772 1.00 110.33 197 GLU D O 1
ATOM 8208 N N . GLN D 1 198 ? 26.217 -8.405 -34.984 1.00 114.22 198 GLN D N 1
ATOM 8209 C CA . GLN D 1 198 ? 25.397 -7.543 -34.149 1.00 109.40 198 GLN D CA 1
ATOM 8210 C C . GLN D 1 198 ? 26.192 -6.870 -33.039 1.00 103.03 198 GLN D C 1
ATOM 8211 O O . GLN D 1 198 ? 25.654 -5.987 -32.362 1.00 98.20 198 GLN D O 1
ATOM 8217 N N . ASP D 1 199 ? 27.447 -7.279 -32.836 1.00 103.79 199 ASP D N 1
ATOM 8218 C CA . ASP D 1 199 ? 28.255 -6.812 -31.710 1.00 104.63 199 ASP D CA 1
ATOM 8219 C C . ASP D 1 199 ? 28.273 -5.290 -31.600 1.00 101.64 199 ASP D C 1
ATOM 8220 O O . ASP D 1 199 ? 28.151 -4.735 -30.501 1.00 95.12 199 ASP D O 1
ATOM 8225 N N . ASP D 1 200 ? 28.446 -4.600 -32.729 1.00 105.40 200 ASP D N 1
ATOM 8226 C CA . ASP D 1 200 ? 28.563 -3.144 -32.701 1.00 98.64 200 ASP D CA 1
ATOM 8227 C C . ASP D 1 200 ? 27.238 -2.485 -32.330 1.00 97.99 200 ASP D C 1
ATOM 8228 O O . ASP D 1 200 ? 27.210 -1.539 -31.533 1.00 90.48 200 ASP D O 1
ATOM 8233 N N . PHE D 1 201 ? 26.131 -2.970 -32.899 1.00 104.80 201 PHE D N 1
ATOM 8234 C CA . PHE D 1 201 ? 24.822 -2.434 -32.538 1.00 102.33 201 PHE D CA 1
ATOM 8235 C C . PHE D 1 201 ? 24.531 -2.662 -31.063 1.00 96.77 201 PHE D C 1
ATOM 8236 O O . PHE D 1 201 ? 23.956 -1.799 -30.389 1.00 94.80 201 PHE D O 1
ATOM 8244 N N . TRP D 1 202 ? 24.937 -3.820 -30.546 1.00 95.08 202 TRP D N 1
ATOM 8245 C CA . TRP D 1 202 ? 24.722 -4.149 -29.145 1.00 84.39 202 TRP D CA 1
ATOM 8246 C C . TRP D 1 202 ? 25.532 -3.236 -28.232 1.00 88.76 202 TRP D C 1
ATOM 8247 O O . TRP D 1 202 ? 25.028 -2.773 -27.202 1.00 87.03 202 TRP D O 1
ATOM 8258 N N . LYS D 1 203 ? 26.784 -2.954 -28.598 1.00 91.82 203 LYS D N 1
ATOM 8259 C CA . LYS D 1 203 ? 27.597 -2.048 -27.793 1.00 85.90 203 LYS D CA 1
ATOM 8260 C C . LYS D 1 203 ? 27.022 -0.637 -27.799 1.00 83.55 203 LYS D C 1
ATOM 8261 O O . LYS D 1 203 ? 27.054 0.058 -26.778 1.00 87.34 203 LYS D O 1
ATOM 8267 N N . GLY D 1 204 ? 26.501 -0.194 -28.944 1.00 84.77 204 GLY D N 1
ATOM 8268 C CA . GLY D 1 204 ? 25.894 1.122 -29.015 1.00 78.58 204 GLY D CA 1
ATOM 8269 C C . GLY D 1 204 ? 24.619 1.238 -28.209 1.00 78.40 204 GLY D C 1
ATOM 8270 O O . GLY D 1 204 ? 24.313 2.310 -27.680 1.00 82.80 204 GLY D O 1
ATOM 8271 N N . ALA D 1 205 ? 23.851 0.151 -28.115 1.00 78.45 205 ALA D N 1
ATOM 8272 C CA . ALA D 1 205 ? 22.656 0.181 -27.281 1.00 78.41 205 ALA D CA 1
ATOM 8273 C C . ALA D 1 205 ? 23.030 0.221 -25.806 1.00 78.34 205 ALA D C 1
ATOM 8274 O O . ALA D 1 205 ? 22.361 0.888 -25.009 1.00 82.33 205 ALA D O 1
ATOM 8276 N N . LEU D 1 206 ? 24.102 -0.480 -25.429 1.00 81.84 206 LEU D N 1
ATOM 8277 C CA . LEU D 1 206 ? 24.603 -0.395 -24.062 1.00 78.00 206 LEU D CA 1
ATOM 8278 C C . LEU D 1 206 ? 25.122 1.004 -23.759 1.00 75.83 206 LEU D C 1
ATOM 8279 O O . LEU D 1 206 ? 24.913 1.526 -22.658 1.00 78.85 206 LEU D O 1
ATOM 8284 N N . GLY D 1 207 ? 25.805 1.625 -24.723 1.00 75.31 207 GLY D N 1
ATOM 8285 C CA . GLY D 1 207 ? 26.297 2.973 -24.508 1.00 75.80 207 GLY D CA 1
ATOM 8286 C C . GLY D 1 207 ? 25.171 3.978 -24.370 1.00 77.11 207 GLY D C 1
ATOM 8287 O O . GLY D 1 207 ? 25.219 4.865 -23.514 1.00 78.23 207 GLY D O 1
ATOM 8288 N N . THR D 1 208 ? 24.137 3.848 -25.203 1.00 76.89 208 THR D N 1
ATOM 8289 C CA . THR D 1 208 ? 23.013 4.776 -25.138 1.00 81.06 208 THR D CA 1
ATOM 8290 C C . THR D 1 208 ? 22.346 4.736 -23.766 1.00 77.74 208 THR D C 1
ATOM 8291 O O . THR D 1 208 ? 22.181 5.773 -23.114 1.00 73.03 208 THR D O 1
ATOM 8295 N N . ALA D 1 209 ? 21.982 3.540 -23.296 1.00 75.08 209 ALA D N 1
ATOM 8296 C CA . ALA D 1 209 ? 21.302 3.434 -22.008 1.00 76.47 209 ALA D CA 1
ATOM 8297 C C . ALA D 1 209 ? 22.244 3.747 -20.854 1.00 77.53 209 ALA D C 1
ATOM 8298 O O . ALA D 1 209 ? 21.855 4.420 -19.891 1.00 83.41 209 ALA D O 1
ATOM 8300 N N . GLY D 1 210 ? 23.487 3.271 -20.935 1.00 76.44 210 GLY D N 1
ATOM 8301 C CA . GLY D 1 210 ? 24.443 3.539 -19.878 1.00 76.68 210 GLY D CA 1
ATOM 8302 C C . GLY D 1 210 ? 24.776 5.010 -19.730 1.00 76.68 210 GLY D C 1
ATOM 8303 O O . GLY D 1 210 ? 25.101 5.469 -18.633 1.00 77.07 210 GLY D O 1
ATOM 8304 N N . ASN D 1 211 ? 24.705 5.771 -20.824 1.00 76.75 211 ASN D N 1
ATOM 8305 C CA . ASN D 1 211 ? 25.061 7.181 -20.741 1.00 75.73 211 ASN D CA 1
ATOM 8306 C C . ASN D 1 211 ? 24.026 7.987 -19.973 1.00 76.76 211 ASN D C 1
ATOM 8307 O O . ASN D 1 211 ? 24.390 8.929 -19.259 1.00 76.30 211 ASN D O 1
ATOM 8312 N N . VAL D 1 212 ? 22.742 7.642 -20.094 1.00 75.55 212 VAL D N 1
ATOM 8313 C CA . VAL D 1 212 ? 21.733 8.342 -19.303 1.00 84.84 212 VAL D CA 1
ATOM 8314 C C . VAL D 1 212 ? 21.797 7.885 -17.849 1.00 79.35 212 VAL D C 1
ATOM 8315 O O . VAL D 1 212 ? 21.564 8.677 -16.926 1.00 80.90 212 VAL D O 1
ATOM 8319 N N . ALA D 1 213 ? 22.117 6.608 -17.621 1.00 78.75 213 ALA D N 1
ATOM 8320 C CA . ALA D 1 213 ? 22.267 6.114 -16.255 1.00 78.16 213 ALA D CA 1
ATOM 8321 C C . ALA D 1 213 ? 23.318 6.913 -15.494 1.00 73.64 213 ALA D C 1
ATOM 8322 O O . ALA D 1 213 ? 23.066 7.389 -14.382 1.00 81.44 213 ALA D O 1
ATOM 8324 N N . ARG D 1 214 ? 24.501 7.084 -16.088 1.00 72.05 214 ARG D N 1
ATOM 8325 C CA . ARG D 1 214 ? 25.556 7.852 -15.433 1.00 70.87 214 ARG D CA 1
ATOM 8326 C C . ARG D 1 214 ? 25.154 9.306 -15.276 1.00 74.67 214 ARG D C 1
ATOM 8327 O O . ARG D 1 214 ? 25.520 9.952 -14.289 1.00 91.47 214 ARG D O 1
ATOM 8335 N N . PHE D 1 215 ? 24.413 9.833 -16.249 1.00 74.16 215 PHE D N 1
ATOM 8336 C CA . PHE D 1 215 ? 23.939 11.208 -16.170 1.00 78.67 215 PHE D CA 1
ATOM 8337 C C . PHE D 1 215 ? 23.079 11.421 -14.930 1.00 83.63 215 PHE D C 1
ATOM 8338 O O . PHE D 1 215 ? 23.035 12.533 -14.387 1.00 82.64 215 PHE D O 1
ATOM 8346 N N . HIS D 1 216 ? 22.376 10.385 -14.468 1.00 78.34 216 HIS D N 1
ATOM 8347 C CA . HIS D 1 216 ? 21.639 10.453 -13.211 1.00 79.82 216 HIS D CA 1
ATOM 8348 C C . HIS D 1 216 ? 22.428 9.868 -12.034 1.00 88.05 216 HIS D C 1
ATOM 8349 O O . HIS D 1 216 ? 21.828 9.445 -11.044 1.00 88.41 216 HIS D O 1
ATOM 8356 N N . ARG D 1 217 ? 23.760 9.831 -12.127 1.00 80.46 217 ARG D N 1
ATOM 8357 C CA . ARG D 1 217 ? 24.622 9.365 -11.046 1.00 80.74 217 ARG D CA 1
ATOM 8358 C C . ARG D 1 217 ? 24.371 7.899 -10.691 1.00 81.97 217 ARG D C 1
ATOM 8359 O O . ARG D 1 217 ? 24.644 7.467 -9.560 1.00 87.12 217 ARG D O 1
ATOM 8367 N N . VAL D 1 218 ? 23.862 7.112 -11.628 1.00 75.61 218 VAL D N 1
ATOM 8368 C CA . VAL D 1 218 ? 23.602 5.690 -11.426 1.00 75.17 218 VAL D CA 1
ATOM 8369 C C . VAL D 1 218 ? 24.590 4.899 -12.278 1.00 81.43 218 VAL D C 1
ATOM 8370 O O . VAL D 1 218 ? 24.649 5.099 -13.498 1.00 81.68 218 VAL D O 1
ATOM 8374 N N . PRO D 1 219 ? 25.370 3.998 -11.692 1.00 77.38 219 PRO D N 1
ATOM 8375 C CA . PRO D 1 219 ? 26.315 3.209 -12.478 1.00 74.44 219 PRO D CA 1
ATOM 8376 C C . PRO D 1 219 ? 25.609 2.098 -13.234 1.00 77.51 219 PRO D C 1
ATOM 8377 O O . PRO D 1 219 ? 24.802 1.353 -12.655 1.00 74.33 219 PRO D O 1
ATOM 8381 N N . PRO D 1 220 ? 25.872 1.971 -14.539 1.00 78.66 220 PRO D N 1
ATOM 8382 C CA . PRO D 1 220 ? 25.295 0.870 -15.321 1.00 72.24 220 PRO D CA 1
ATOM 8383 C C . PRO D 1 220 ? 26.229 -0.331 -15.413 1.00 72.57 220 PRO D C 1
ATOM 8384 O O . PRO D 1 220 ? 27.389 -0.188 -15.815 1.00 73.69 220 PRO D O 1
ATOM 8388 N N . VAL D 1 221 ? 25.765 -1.506 -14.989 1.00 75.22 221 VAL D N 1
ATOM 8389 C CA . VAL D 1 221 ? 26.580 -2.717 -14.949 1.00 78.38 221 VAL D CA 1
ATOM 8390 C C . VAL D 1 221 ? 26.022 -3.752 -15.921 1.00 77.89 221 VAL D C 1
ATOM 8391 O O . VAL D 1 221 ? 24.813 -4.015 -15.936 1.00 77.83 221 VAL D O 1
ATOM 8395 N N . LEU D 1 222 ? 26.900 -4.328 -16.738 1.00 78.50 222 LEU D N 1
ATOM 8396 C CA . LEU D 1 222 ? 26.556 -5.443 -17.615 1.00 84.31 222 LEU D CA 1
ATOM 8397 C C . LEU D 1 222 ? 26.829 -6.754 -16.884 1.00 88.29 222 LEU D C 1
ATOM 8398 O O . LEU D 1 222 ? 27.952 -6.986 -16.421 1.00 92.28 222 LEU D O 1
ATOM 8403 N N . VAL D 1 223 ? 25.826 -7.612 -16.822 1.00 82.29 223 VAL D N 1
ATOM 8404 C CA . VAL D 1 223 ? 25.972 -8.907 -16.114 1.00 84.04 223 VAL D CA 1
ATOM 8405 C C . VAL D 1 223 ? 25.878 -10.056 -17.111 1.00 91.62 223 VAL D C 1
ATOM 8406 O O . VAL D 1 223 ? 24.840 -10.220 -17.721 1.00 87.58 223 VAL D O 1
ATOM 8410 N N . LEU D 1 224 ? 26.951 -10.826 -17.231 1.00 91.84 224 LEU D N 1
ATOM 8411 C CA . LEU D 1 224 ? 27.014 -11.990 -18.141 1.00 94.43 224 LEU D CA 1
ATOM 8412 C C . LEU D 1 224 ? 27.305 -13.206 -17.280 1.00 100.02 224 LEU D C 1
ATOM 8413 O O . LEU D 1 224 ? 28.261 -13.163 -16.530 1.00 108.24 224 LEU D O 1
ATOM 8418 N N . PRO D 1 225 ? 26.616 -14.333 -17.480 1.00 100.64 225 PRO D N 1
ATOM 8419 C CA . PRO D 1 225 ? 26.740 -15.489 -16.609 1.00 106.04 225 PRO D CA 1
ATOM 8420 C C . PRO D 1 225 ? 28.095 -16.195 -16.550 1.00 118.32 225 PRO D C 1
ATOM 8421 O O . PRO D 1 225 ? 28.888 -15.995 -17.425 1.00 120.02 225 PRO D O 1
ATOM 8425 N N . ALA D 1 226 ? 28.324 -16.925 -15.455 1.00 122.85 226 ALA D N 1
ATOM 8426 C CA . ALA D 1 226 ? 29.560 -17.712 -15.248 1.00 134.75 226 ALA D CA 1
ATOM 8427 C C . ALA D 1 226 ? 30.775 -16.791 -15.334 1.00 154.24 226 ALA D C 1
ATOM 8428 O O . ALA D 1 226 ? 30.841 -15.852 -14.544 1.00 148.73 226 ALA D O 1
ATOM 8430 N N . SER D 1 227 ? 31.737 -17.119 -16.197 1.00 161.60 227 SER D N 1
ATOM 8431 C CA . SER D 1 227 ? 32.939 -16.271 -16.396 1.00 155.12 227 SER D CA 1
ATOM 8432 C C . SER D 1 227 ? 32.651 -15.337 -17.575 1.00 161.11 227 SER D C 1
ATOM 8433 O O . SER D 1 227 ? 31.992 -15.795 -18.531 1.00 159.77 227 SER D O 1
ATOM 8436 N N . LEU D 1 228 ? 33.076 -14.073 -17.500 1.00 153.37 228 LEU D N 1
ATOM 8437 C CA . LEU D 1 228 ? 32.810 -13.132 -18.620 1.00 143.22 228 LEU D CA 1
ATOM 8438 C C . LEU D 1 228 ? 34.056 -13.028 -19.508 1.00 144.65 228 LEU D C 1
ATOM 8439 O O . LEU D 1 228 ? 34.846 -13.995 -19.507 1.00 145.66 228 LEU D O 1
ATOM 8444 N N . THR D 1 253 ? 32.745 0.408 -15.174 1.00 113.06 253 THR D N 1
ATOM 8445 C CA . THR D 1 253 ? 33.203 -0.481 -14.109 1.00 124.64 253 THR D CA 1
ATOM 8446 C C . THR D 1 253 ? 32.426 -1.779 -14.155 1.00 129.99 253 THR D C 1
ATOM 8447 O O . THR D 1 253 ? 31.311 -1.831 -14.688 1.00 116.55 253 THR D O 1
ATOM 8451 N N . HIS D 1 254 ? 33.024 -2.837 -13.618 1.00 149.13 254 HIS D N 1
ATOM 8452 C CA . HIS D 1 254 ? 32.464 -4.166 -13.761 1.00 145.70 254 HIS D CA 1
ATOM 8453 C C . HIS D 1 254 ? 32.239 -4.835 -12.415 1.00 136.40 254 HIS D C 1
ATOM 8454 O O . HIS D 1 254 ? 32.885 -4.527 -11.409 1.00 114.13 254 HIS D O 1
ATOM 8461 N N . ALA D 1 255 ? 31.295 -5.766 -12.438 1.00 119.66 255 ALA D N 1
ATOM 8462 C CA . ALA D 1 255 ? 30.878 -6.559 -11.302 1.00 98.70 255 ALA D CA 1
ATOM 8463 C C . ALA D 1 255 ? 31.188 -8.027 -11.544 1.00 99.48 255 ALA D C 1
ATOM 8464 O O . ALA D 1 255 ? 31.501 -8.454 -12.659 1.00 104.26 255 ALA D O 1
ATOM 8466 N N . ARG D 1 256 ? 31.050 -8.805 -10.483 1.00 86.64 256 ARG D N 1
ATOM 8467 C CA . ARG D 1 256 ? 31.215 -10.243 -10.557 1.00 87.08 256 ARG D CA 1
ATOM 8468 C C . ARG D 1 256 ? 29.832 -10.862 -10.555 1.00 87.44 256 ARG D C 1
ATOM 8469 O O . ARG D 1 256 ? 28.957 -10.456 -9.783 1.00 86.13 256 ARG D O 1
ATOM 8477 N N . ALA D 1 257 ? 29.629 -11.800 -11.465 1.00 92.79 257 ALA D N 1
ATOM 8478 C CA . ALA D 1 257 ? 28.350 -12.460 -11.622 1.00 84.04 257 ALA D CA 1
ATOM 8479 C C . ALA D 1 257 ? 28.421 -13.811 -10.935 1.00 83.42 257 ALA D C 1
ATOM 8480 O O . ALA D 1 257 ? 29.324 -14.609 -11.207 1.00 91.52 257 ALA D O 1
ATOM 8482 N N . TRP D 1 258 ? 27.458 -14.062 -10.064 1.00 79.15 258 TRP D N 1
ATOM 8483 C CA . TRP D 1 258 ? 27.317 -15.326 -9.367 1.00 78.81 258 TRP D CA 1
ATOM 8484 C C . TRP D 1 258 ? 26.104 -16.038 -9.937 1.00 75.68 258 TRP D C 1
ATOM 8485 O O . TRP D 1 258 ? 25.211 -15.416 -10.516 1.00 75.43 258 TRP D O 1
ATOM 8496 N N . ALA D 1 259 ? 26.073 -17.351 -9.771 1.00 73.17 259 ALA D N 1
ATOM 8497 C CA . ALA D 1 259 ? 24.890 -18.073 -10.190 1.00 59.61 259 ALA D CA 1
ATOM 8498 C C . ALA D 1 259 ? 23.756 -17.804 -9.211 1.00 78.11 259 ALA D C 1
ATOM 8499 O O . ALA D 1 259 ? 23.965 -17.345 -8.083 1.00 85.96 259 ALA D O 1
ATOM 8501 N N . ALA D 1 260 ? 22.537 -18.086 -9.661 1.00 74.99 260 ALA D N 1
ATOM 8502 C CA . ALA D 1 260 ? 21.359 -17.764 -8.867 1.00 76.97 260 ALA D CA 1
ATOM 8503 C C . ALA D 1 260 ? 21.177 -18.701 -7.682 1.00 73.39 260 ALA D C 1
ATOM 8504 O O . ALA D 1 260 ? 20.476 -18.338 -6.732 1.00 84.54 260 ALA D O 1
ATOM 8506 N N . ASP D 1 261 ? 21.743 -19.896 -7.730 1.00 71.17 261 ASP D N 1
ATOM 8507 C CA . ASP D 1 261 ? 21.586 -20.873 -6.658 1.00 81.33 261 ASP D CA 1
ATOM 8508 C C . ASP D 1 261 ? 22.368 -20.464 -5.412 1.00 91.09 261 ASP D C 1
ATOM 8509 O O . ASP D 1 261 ? 23.607 -20.458 -5.449 1.00 92.31 261 ASP D O 1
ATOM 8514 N N . PRO D 1 262 ? 21.704 -20.131 -4.300 1.00 87.40 262 PRO D N 1
ATOM 8515 C CA . PRO D 1 262 ? 22.437 -19.674 -3.105 1.00 93.81 262 PRO D CA 1
ATOM 8516 C C . PRO D 1 262 ? 23.359 -20.722 -2.503 1.00 90.71 262 PRO D C 1
ATOM 8517 O O . PRO D 1 262 ? 24.363 -20.364 -1.875 1.00 86.54 262 PRO D O 1
ATOM 8521 N N . ALA D 1 263 ? 23.025 -22.007 -2.629 1.00 85.85 263 ALA D N 1
ATOM 8522 C CA . ALA D 1 263 ? 23.890 -23.043 -2.077 1.00 88.66 263 ALA D CA 1
ATOM 8523 C C . ALA D 1 263 ? 25.250 -23.069 -2.762 1.00 91.00 263 ALA D C 1
ATOM 8524 O O . ALA D 1 263 ? 26.235 -23.514 -2.165 1.00 96.42 263 ALA D O 1
ATOM 8526 N N . GLY D 1 264 ? 25.327 -22.608 -4.007 1.00 85.19 264 GLY D N 1
ATOM 8527 C CA . GLY D 1 264 ? 26.575 -22.617 -4.735 1.00 85.54 264 GLY D CA 1
ATOM 8528 C C . GLY D 1 264 ? 27.404 -21.360 -4.636 1.00 85.01 264 GLY D C 1
ATOM 8529 O O . GLY D 1 264 ? 28.438 -21.254 -5.301 1.00 94.05 264 GLY D O 1
ATOM 8530 N N . TRP D 1 265 ? 26.982 -20.393 -3.835 1.00 79.71 265 TRP D N 1
ATOM 8531 C CA . TRP D 1 265 ? 27.743 -19.162 -3.703 1.00 82.38 265 TRP D CA 1
ATOM 8532 C C . TRP D 1 265 ? 29.035 -19.405 -2.924 1.00 78.93 265 TRP D C 1
ATOM 8533 O O . TRP D 1 265 ? 29.061 -20.223 -2.000 1.00 79.14 265 TRP D O 1
ATOM 8544 N N . PRO D 1 266 ? 30.124 -18.737 -3.287 1.00 81.93 266 PRO D N 1
ATOM 8545 C CA . PRO D 1 266 ? 31.334 -18.757 -2.464 1.00 77.75 266 PRO D CA 1
ATOM 8546 C C . PRO D 1 266 ? 31.224 -17.699 -1.371 1.00 80.32 266 PRO D C 1
ATOM 8547 O O . PRO D 1 266 ? 30.225 -16.991 -1.264 1.00 80.79 266 PRO D O 1
ATOM 8551 N N . CYS D 1 267 ? 32.285 -17.575 -0.575 1.00 77.00 267 CYS D N 1
ATOM 8552 C CA . CYS D 1 267 ? 32.338 -16.478 0.381 1.00 83.02 267 CYS D CA 1
ATOM 8553 C C . CYS D 1 267 ? 32.462 -15.139 -0.338 1.00 77.23 267 CYS D C 1
ATOM 8554 O O . CYS D 1 267 ? 32.851 -15.056 -1.507 1.00 75.09 267 CYS D O 1
ATOM 8557 N N . LEU D 1 268 ? 32.116 -14.086 0.380 1.00 73.95 268 LEU D N 1
ATOM 8558 C CA . LEU D 1 268 ? 32.310 -12.746 -0.140 1.00 72.25 268 LEU D CA 1
ATOM 8559 C C . LEU D 1 268 ? 33.801 -12.423 -0.159 1.00 78.76 268 LEU D C 1
ATOM 8560 O O . LEU D 1 268 ? 34.510 -12.714 0.813 1.00 84.51 268 LEU D O 1
ATOM 8565 N N . PRO D 1 269 ? 34.317 -11.862 -1.247 1.00 83.72 269 PRO D N 1
ATOM 8566 C CA . PRO D 1 269 ? 35.764 -11.670 -1.377 1.00 85.11 269 PRO D CA 1
ATOM 8567 C C . PRO D 1 269 ? 36.316 -10.586 -0.465 1.00 82.78 269 PRO D C 1
ATOM 8568 O O . PRO D 1 269 ? 35.597 -9.750 0.086 1.00 75.95 269 PRO D O 1
ATOM 8572 N N . VAL D 1 270 ? 37.638 -10.604 -0.340 1.00 89.75 270 VAL D N 1
ATOM 8573 C CA . VAL D 1 270 ? 38.330 -9.628 0.486 1.00 89.02 270 VAL D CA 1
ATOM 8574 C C . VAL D 1 270 ? 38.418 -8.299 -0.255 1.00 99.27 270 VAL D C 1
ATOM 8575 O O . VAL D 1 270 ? 38.168 -8.205 -1.461 1.00 101.90 270 VAL D O 1
ATOM 8579 N N . GLU D 1 271 ? 38.796 -7.263 0.498 1.00 113.88 271 GLU D N 1
ATOM 8580 C CA . GLU D 1 271 ? 38.763 -5.884 0.013 1.00 121.02 271 GLU D CA 1
ATOM 8581 C C . GLU D 1 271 ? 39.529 -5.676 -1.285 1.00 131.21 271 GLU D C 1
ATOM 8582 O O . GLU D 1 271 ? 39.150 -4.823 -2.097 1.00 141.85 271 GLU D O 1
ATOM 8588 N N . GLY D 1 272 ? 40.593 -6.443 -1.507 1.00 110.19 272 GLY D N 1
ATOM 8589 C CA . GLY D 1 272 ? 41.511 -6.142 -2.599 1.00 111.70 272 GLY D CA 1
ATOM 8590 C C . GLY D 1 272 ? 41.033 -6.502 -3.989 1.00 106.81 272 GLY D C 1
ATOM 8591 O O . GLY D 1 272 ? 41.717 -6.156 -4.957 1.00 112.71 272 GLY D O 1
ATOM 8592 N N . VAL D 1 273 ? 39.894 -7.188 -4.119 1.00 108.11 273 VAL D N 1
ATOM 8593 C CA . VAL D 1 273 ? 39.439 -7.624 -5.441 1.00 102.12 273 VAL D CA 1
ATOM 8594 C C . VAL D 1 273 ? 39.060 -6.431 -6.314 1.00 102.85 273 VAL D C 1
ATOM 8595 O O . VAL D 1 273 ? 38.793 -5.319 -5.842 1.00 104.85 273 VAL D O 1
ATOM 8599 N N . ALA D 1 274 ? 39.054 -6.679 -7.627 1.00 102.13 274 ALA D N 1
ATOM 8600 C CA . ALA D 1 274 ? 38.839 -5.630 -8.613 1.00 95.76 274 ALA D CA 1
ATOM 8601 C C . ALA D 1 274 ? 37.380 -5.210 -8.719 1.00 99.86 274 ALA D C 1
ATOM 8602 O O . ALA D 1 274 ? 37.100 -4.059 -9.071 1.00 92.97 274 ALA D O 1
ATOM 8604 N N . GLU D 1 275 ? 36.447 -6.117 -8.449 1.00 96.65 275 GLU D N 1
ATOM 8605 C CA . GLU D 1 275 ? 35.034 -5.811 -8.612 1.00 103.21 275 GLU D CA 1
ATOM 8606 C C . GLU D 1 275 ? 34.522 -5.015 -7.417 1.00 95.88 275 GLU D C 1
ATOM 8607 O O . GLU D 1 275 ? 34.908 -5.267 -6.273 1.00 99.15 275 GLU D O 1
ATOM 8613 N N . ARG D 1 276 ? 33.658 -4.035 -7.692 1.00 87.36 276 ARG D N 1
ATOM 8614 C CA . ARG D 1 276 ? 32.998 -3.263 -6.647 1.00 81.01 276 ARG D CA 1
ATOM 8615 C C . ARG D 1 276 ? 31.550 -3.680 -6.436 1.00 80.93 276 ARG D C 1
ATOM 8616 O O . ARG D 1 276 ? 30.940 -3.263 -5.447 1.00 76.50 276 ARG D O 1
ATOM 8624 N N . LEU D 1 277 ? 30.992 -4.479 -7.343 1.00 84.82 277 LEU D N 1
ATOM 8625 C CA . LEU D 1 277 ? 29.649 -5.028 -7.227 1.00 78.85 277 LEU D CA 1
ATOM 8626 C C . LEU D 1 277 ? 29.708 -6.534 -7.390 1.00 78.06 277 LEU D C 1
ATOM 8627 O O . LEU D 1 277 ? 30.590 -7.063 -8.072 1.00 78.40 277 LEU D O 1
ATOM 8632 N N . ILE D 1 278 ? 28.780 -7.224 -6.737 1.00 77.07 278 ILE D N 1
ATOM 8633 C CA . ILE D 1 278 ? 28.572 -8.644 -6.979 1.00 75.77 278 ILE D CA 1
ATOM 8634 C C . ILE D 1 278 ? 27.079 -8.840 -7.185 1.00 79.46 278 ILE D C 1
ATOM 8635 O O . ILE D 1 278 ? 26.275 -8.523 -6.301 1.00 75.74 278 ILE D O 1
ATOM 8640 N N . LEU D 1 279 ? 26.715 -9.370 -8.345 1.00 79.47 279 LEU D N 1
ATOM 8641 C CA . LEU D 1 279 ? 25.332 -9.578 -8.726 1.00 76.48 279 LEU D CA 1
ATOM 8642 C C . LEU D 1 279 ? 25.155 -11.029 -9.138 1.00 74.15 279 LEU D C 1
ATOM 8643 O O . LEU D 1 279 ? 26.107 -11.696 -9.552 1.00 81.20 279 LEU D O 1
ATOM 8648 N N . THR D 1 280 ? 23.928 -11.521 -9.032 1.00 70.99 280 THR D N 1
ATOM 8649 C CA . THR D 1 280 ? 23.613 -12.832 -9.581 1.00 79.71 280 THR D CA 1
ATOM 8650 C C . THR D 1 280 ? 23.108 -12.669 -11.010 1.00 77.67 280 THR D C 1
ATOM 8651 O O . THR D 1 280 ? 22.403 -11.703 -11.322 1.00 84.85 280 THR D O 1
ATOM 8655 N N . ASP D 1 281 ? 23.487 -13.611 -11.883 1.00 75.16 281 ASP D N 1
ATOM 8656 C CA . ASP D 1 281 ? 23.127 -13.490 -13.293 1.00 75.52 281 ASP D CA 1
ATOM 8657 C C . ASP D 1 281 ? 21.626 -13.606 -13.513 1.00 80.27 281 ASP D C 1
ATOM 8658 O O . ASP D 1 281 ? 21.119 -13.077 -14.508 1.00 81.80 281 ASP D O 1
ATOM 8663 N N . ALA D 1 282 ? 20.906 -14.241 -12.591 1.00 74.61 282 ALA D N 1
ATOM 8664 C CA . ALA D 1 282 ? 19.456 -14.350 -12.666 1.00 76.02 282 ALA D CA 1
ATOM 8665 C C . ALA D 1 282 ? 18.897 -14.302 -11.252 1.00 82.08 282 ALA D C 1
ATOM 8666 O O . ALA D 1 282 ? 19.635 -14.405 -10.269 1.00 88.84 282 ALA D O 1
ATOM 8668 N N . GLU D 1 283 ? 17.579 -14.159 -11.157 1.00 77.67 283 GLU D N 1
ATOM 8669 C CA . GLU D 1 283 ? 16.945 -14.065 -9.850 1.00 81.23 283 GLU D CA 1
ATOM 8670 C C . GLU D 1 283 ? 17.051 -15.387 -9.097 1.00 77.72 283 GLU D C 1
ATOM 8671 O O . GLU D 1 283 ? 17.027 -16.472 -9.684 1.00 80.86 283 GLU D O 1
ATOM 8677 N N . VAL D 1 284 ? 17.199 -15.278 -7.781 1.00 80.00 284 VAL D N 1
ATOM 8678 C CA . VAL D 1 284 ? 17.269 -16.457 -6.911 1.00 78.09 284 VAL D CA 1
ATOM 8679 C C . VAL D 1 284 ? 16.021 -17.304 -7.117 1.00 81.92 284 VAL D C 1
ATOM 8680 O O . VAL D 1 284 ? 14.899 -16.759 -7.091 1.00 93.79 284 VAL D O 1
ATOM 8684 N N . PRO D 1 285 ? 16.158 -18.608 -7.363 1.00 80.32 285 PRO D N 1
ATOM 8685 C CA . PRO D 1 285 ? 14.995 -19.471 -7.650 1.00 85.69 285 PRO D CA 1
ATOM 8686 C C . PRO D 1 285 ? 13.847 -19.207 -6.695 1.00 94.76 285 PRO D C 1
ATOM 8687 O O . PRO D 1 285 ? 14.000 -19.332 -5.471 1.00 99.36 285 PRO D O 1
ATOM 8691 N N . PRO D 1 286 ? 12.684 -18.814 -7.220 1.00 97.51 286 PRO D N 1
ATOM 8692 C CA . PRO D 1 286 ? 11.561 -18.453 -6.337 1.00 103.27 286 PRO D CA 1
ATOM 8693 C C . PRO D 1 286 ? 11.107 -19.564 -5.409 1.00 109.31 286 PRO D C 1
ATOM 8694 O O . PRO D 1 286 ? 10.601 -19.272 -4.320 1.00 110.02 286 PRO D O 1
ATOM 8698 N N . GLU D 1 287 ? 11.257 -20.834 -5.794 1.00 124.89 287 GLU D N 1
ATOM 8699 C CA . GLU D 1 287 ? 10.827 -21.914 -4.910 1.00 125.74 287 GLU D CA 1
ATOM 8700 C C . GLU D 1 287 ? 11.706 -22.051 -3.677 1.00 123.02 287 GLU D C 1
ATOM 8701 O O . GLU D 1 287 ? 11.254 -22.627 -2.683 1.00 136.80 287 GLU D O 1
ATOM 8707 N N . THR D 1 288 ? 12.944 -21.561 -3.721 1.00 108.30 288 THR D N 1
ATOM 8708 C CA . THR D 1 288 ? 13.858 -21.739 -2.598 1.00 107.06 288 THR D CA 1
ATOM 8709 C C . THR D 1 288 ? 13.246 -21.140 -1.338 1.00 112.52 288 THR D C 1
ATOM 8710 O O . THR D 1 288 ? 12.714 -20.027 -1.360 1.00 110.83 288 THR D O 1
ATOM 8714 N N . GLU D 1 289 ? 13.301 -21.895 -0.246 1.00 109.43 289 GLU D N 1
ATOM 8715 C CA . GLU D 1 289 ? 12.650 -21.473 0.981 1.00 102.75 289 GLU D CA 1
ATOM 8716 C C . GLU D 1 289 ? 13.324 -20.239 1.573 1.00 97.48 289 GLU D C 1
ATOM 8717 O O . GLU D 1 289 ? 14.534 -20.036 1.444 1.00 96.70 289 GLU D O 1
ATOM 8723 N N . ILE D 1 290 ? 12.513 -19.406 2.233 1.00 96.42 290 ILE D N 1
ATOM 8724 C CA . ILE D 1 290 ? 13.020 -18.176 2.832 1.00 88.20 290 ILE D CA 1
ATOM 8725 C C . ILE D 1 290 ? 14.071 -18.484 3.892 1.00 88.48 290 ILE D C 1
ATOM 8726 O O . ILE D 1 290 ? 15.029 -17.721 4.068 1.00 87.35 290 ILE D O 1
ATOM 8731 N N . ALA D 1 291 ? 13.921 -19.604 4.606 1.00 89.58 291 ALA D N 1
ATOM 8732 C CA . ALA D 1 291 ? 14.869 -19.939 5.662 1.00 88.73 291 ALA D CA 1
ATOM 8733 C C . ALA D 1 291 ? 16.189 -20.428 5.088 1.00 89.50 291 ALA D C 1
ATOM 8734 O O . ALA D 1 291 ? 17.262 -20.098 5.608 1.00 86.01 291 ALA D O 1
ATOM 8736 N N . THR D 1 292 ? 16.135 -21.204 4.008 1.00 88.88 292 THR D N 1
ATOM 8737 C CA . THR D 1 292 ? 17.369 -21.705 3.415 1.00 87.92 292 THR D CA 1
ATOM 8738 C C . THR D 1 292 ? 18.151 -20.594 2.729 1.00 85.02 292 THR D C 1
ATOM 8739 O O . THR D 1 292 ? 19.386 -20.623 2.725 1.00 84.76 292 THR D O 1
ATOM 8743 N N . LEU D 1 293 ? 17.455 -19.621 2.136 1.00 84.41 293 LEU D N 1
ATOM 8744 C CA . LEU D 1 293 ? 18.135 -18.450 1.591 1.00 80.99 293 LEU D CA 1
ATOM 8745 C C . LEU D 1 293 ? 18.837 -17.662 2.690 1.00 85.60 293 LEU D C 1
ATOM 8746 O O . LEU D 1 293 ? 19.966 -17.190 2.505 1.00 80.16 293 LEU D O 1
ATOM 8751 N N . LYS D 1 294 ? 18.177 -17.501 3.841 1.00 82.33 294 LYS D N 1
ATOM 8752 C CA . LYS D 1 294 ? 18.790 -16.774 4.946 1.00 79.86 294 LYS D CA 1
ATOM 8753 C C . LYS D 1 294 ? 20.053 -17.473 5.430 1.00 81.25 294 LYS D C 1
ATOM 8754 O O . LYS D 1 294 ? 21.071 -16.820 5.685 1.00 84.03 294 LYS D O 1
ATOM 8760 N N . ALA D 1 295 ? 20.018 -18.804 5.530 1.00 78.98 295 ALA D N 1
ATOM 8761 C CA . ALA D 1 295 ? 21.187 -19.531 6.011 1.00 79.84 295 ALA D CA 1
ATOM 8762 C C . ALA D 1 295 ? 22.361 -19.383 5.054 1.00 86.49 295 ALA D C 1
ATOM 8763 O O . ALA D 1 295 ? 23.514 -19.285 5.492 1.00 91.63 295 ALA D O 1
ATOM 8765 N N . GLN D 1 296 ? 22.091 -19.357 3.745 1.00 78.32 296 GLN D N 1
ATOM 8766 C CA . GLN D 1 296 ? 23.170 -19.245 2.770 1.00 80.12 296 GLN D CA 1
ATOM 8767 C C . GLN D 1 296 ? 23.726 -17.826 2.701 1.00 81.34 296 GLN D C 1
ATOM 8768 O O . GLN D 1 296 ? 24.933 -17.641 2.508 1.00 78.76 296 GLN D O 1
ATOM 8774 N N . VAL D 1 297 ? 22.870 -16.812 2.851 1.00 81.96 297 VAL D N 1
ATOM 8775 C CA . VAL D 1 297 ? 23.363 -15.439 2.925 1.00 80.79 297 VAL D CA 1
ATOM 8776 C C . VAL D 1 297 ? 24.208 -15.248 4.178 1.00 80.89 297 VAL D C 1
ATOM 8777 O O . VAL D 1 297 ? 25.232 -14.554 4.160 1.00 78.43 297 VAL D O 1
ATOM 8781 N N . GLU D 1 298 ? 23.796 -15.871 5.282 1.00 78.28 298 GLU D N 1
ATOM 8782 C CA . GLU D 1 298 ? 24.564 -15.801 6.520 1.00 83.73 298 GLU D CA 1
ATOM 8783 C C . GLU D 1 298 ? 25.906 -16.506 6.378 1.00 82.49 298 GLU D C 1
ATOM 8784 O O . GLU D 1 298 ? 26.925 -16.019 6.882 1.00 79.78 298 GLU D O 1
ATOM 8790 N N . ARG D 1 299 ? 25.926 -17.648 5.687 1.00 81.45 299 ARG D N 1
ATOM 8791 C CA . ARG D 1 299 ? 27.180 -18.352 5.445 1.00 80.34 299 ARG D CA 1
ATOM 8792 C C . ARG D 1 299 ? 28.139 -17.488 4.642 1.00 84.16 299 ARG D C 1
ATOM 8793 O O . ARG D 1 299 ? 29.314 -17.342 4.997 1.00 84.14 299 ARG D O 1
ATOM 8801 N N . VAL D 1 300 ? 27.640 -16.898 3.554 1.00 84.22 300 VAL D N 1
ATOM 8802 C CA . VAL D 1 300 ? 28.459 -16.104 2.647 1.00 82.06 300 VAL D CA 1
ATOM 8803 C C . VAL D 1 300 ? 29.057 -14.890 3.353 1.00 82.63 300 VAL D C 1
ATOM 8804 O O . VAL D 1 300 ? 30.167 -14.449 3.023 1.00 75.16 300 VAL D O 1
ATOM 8808 N N . ARG D 1 301 ? 28.359 -14.350 4.347 1.00 85.26 301 ARG D N 1
ATOM 8809 C CA . ARG D 1 301 ? 28.823 -13.181 5.083 1.00 85.40 301 ARG D CA 1
ATOM 8810 C C . ARG D 1 301 ? 29.664 -13.523 6.307 1.00 79.50 301 ARG D C 1
ATOM 8811 O O . ARG D 1 301 ? 30.147 -12.605 6.977 1.00 79.32 301 ARG D O 1
ATOM 8819 N N . GLY D 1 302 ? 29.844 -14.801 6.626 1.00 81.00 302 GLY D N 1
ATOM 8820 C CA . GLY D 1 302 ? 30.636 -15.160 7.786 1.00 85.53 302 GLY D CA 1
ATOM 8821 C C . GLY D 1 302 ? 29.882 -15.131 9.095 1.00 84.79 302 GLY D C 1
ATOM 8822 O O . GLY D 1 302 ? 30.486 -14.896 10.147 1.00 81.17 302 GLY D O 1
ATOM 8823 N N . GLU D 1 303 ? 28.572 -15.355 9.056 1.00 83.73 303 GLU D N 1
ATOM 8824 C CA . GLU D 1 303 ? 27.736 -15.371 10.248 1.00 78.78 303 GLU D CA 1
ATOM 8825 C C . GLU D 1 303 ? 27.423 -16.805 10.671 1.00 93.73 303 GLU D C 1
ATOM 8826 O O . GLU D 1 303 ? 27.463 -17.730 9.855 1.00 93.90 303 GLU D O 1
#

Nearest PDB structures (foldseek):
  2inf-assembly1_A  TM=6.894E-01  e=3.968E-08  Bacillus subtilis
  6uqy-assembly1_A  TM=3.010E-01  e=6.279E-02  Pseudomonas aeruginosa PAO1
  6ur0-assembly2_B  TM=2.835E-01  e=1.733E-01  Pseudomonas aeruginosa PAO1
  6uqz-assembly2_B  TM=2.782E-01  e=1.840E-01  Pseudomonas aeruginosa PAO1
  6ur1-assembly2_B  TM=2.505E-01  e=1.840E-01  Pseudomonas aeruginosa PAO1

Sequence (1176 aa):
EAAGALWRRRMQELARGAGKPHAPLFVPLIMGCAAQIEAIPAIDMVRRDGTRLRKNLSELRRMLKLDALTCAVPSCMEAEAVGVEVSQDQWPPRIGTTAQVDVTAEIDADRLAASPRIAAALDAVRRQIAVDPGEPVIAAALTGPAALVAQLRAAGVEAGDEAIYDFAGRILATLARLYAEAGVNLLSWHEAARPAEEQDDFWKGALGTAGNVARFHRVPPVLVLPASWPAQAVPCPALNHPPVRTHARAWAADPAGWPCLPVEGVAERRLILTDAEVPPETEIATLKAQVERVRGEEAAGALWRRRMQELARGAGKPHAPLFVPLIMGCAAQIEAIPAIDMVRDGTRLRKNLSELRRMLKLDALTCAVPSCMEAEAVGVEVSQDQWPPRIGTTAQVDVTAEIDADRLAASPRIAAALDAVRQIAVDPGEPVIAAALTGPAALVAQLRAAGVEAGDEAIYDFAGRILATLARLYAEAGVNLLSWHEAARPAEEQDDFWKGALGTAGNVARFHRVPPVLVLPASLAAGPWPAQAVPCPALNHPPLPPVRTHARAWAADPAGWPCLPVEGVAERLILTDAEVPPETEIATLKAQVERVRGEEAAGALWRRRMQELARGAGKPHAPLFVPLIMGCAAQIEAIPAIDMVRDGTRLRKNLSELRRMLKLDALTCCAVPSCMEAEAVGVEVSQDQWPPRIGTTAQVDVTAEIDADRLAASPRIAAALDAVRRQIAVDPGEPVIAAALTGPAALVAQLRAAGVEAGDEAIYDFAGRILATLARLYAEAGVNLLSWHEAARPAEEQDDFWKGALGTAGNVARFHRVPPVLVLPASLAAGPWPAQAVPCPALNHPPLPPVRTHARAWAADPAGWPCLPVEGVAERLILTDAEVPPETEIATLKAQVERVRGEEAAGALWRRRMQELARGAGKPHAPLFVPLIMGCAAQIEAIPAIDMVRDGTRLRKNLSELRRMLKLDALTCCAVPSCMEAEAVGVEVSQDQWPPRIGTTAQVDVTAEIDADRLAASPRIAAALDAVRQIAVDPGEPVIAAALTGPAALVAQLRAAGVEAGDEAIYDFAGRILATLARLYAEAGVNLLSWHEAARPAEEQDDFWKGALGTAGNVARFHRVPPVLVLPASLTHARAWAADPAGWPCLPVEGVAERLILTDAEVPPETEIATLKAQVERVRGE

Organism: Aromatoleum aromaticum (strain DSM 19018 / LMG 30748 / EbN1) (NCBI:txid76114)